Protein AF-0000000065927738 (afdb_homodimer)

Organism: Yarrowia lipolytica (strain CLIB 122 / E 150) (NCBI:txid284591)

Nearest PDB structures (foldseek):
  2hqm-assembly1_B  TM=9.751E-01  e=6.875E-70  Saccharomyces cerevisiae
  1k4q-assembly1_A-2  TM=9.519E-01  e=1.900E-62  Homo sapiens
  5vdn-assembly1_B  TM=9.690E-01  e=6.278E-62  Yersinia pestis KIM10+
  6uzi-assembly2_D  TM=9.050E-01  e=8.093E-43  Elizabethkingia anophelis NUHP1
  6aon-assembly1_B  TM=8.593E-01  e=1.853E-41  Bordetella pertussis Tohama I

Solvent-accessible surface area (backbone atoms only — not comparable to full-atom values): 46740 Å² total; per-residue (Å²): 126,84,77,67,53,72,28,52,33,32,28,39,20,30,17,46,24,21,46,36,19,43,47,47,24,18,71,57,67,40,49,28,39,36,32,21,67,77,62,59,42,24,55,44,44,66,51,31,53,52,52,47,47,54,48,39,49,38,15,51,48,22,52,48,40,49,46,30,38,65,58,23,20,75,73,42,55,43,68,41,28,58,51,55,39,47,47,64,40,48,52,53,52,49,51,52,39,52,52,50,36,50,50,52,52,51,51,35,53,74,47,55,33,45,71,49,67,17,44,53,28,47,42,80,52,90,92,51,89,48,51,34,36,41,31,38,25,95,88,67,51,70,47,64,35,33,26,69,26,39,35,43,20,53,22,55,40,74,47,77,72,97,37,59,45,48,81,78,38,39,36,61,57,46,61,76,66,54,62,61,74,50,57,33,32,37,27,37,25,31,40,64,68,18,45,25,51,45,36,29,42,39,40,45,58,21,51,34,32,37,33,13,64,44,88,46,32,39,74,91,49,38,66,67,56,16,51,52,52,41,52,46,42,44,72,76,61,40,45,66,38,50,39,24,46,81,54,34,41,44,75,45,94,87,61,35,32,43,34,34,27,37,40,83,89,39,80,45,75,48,78,27,60,42,39,33,38,34,72,47,67,41,44,50,55,88,60,34,43,41,65,86,60,51,42,48,52,49,98,81,57,22,43,46,52,52,80,74,27,38,36,69,37,89,58,32,30,41,43,31,37,22,39,60,81,60,76,42,62,44,50,13,28,50,38,19,35,31,44,21,30,32,75,51,43,60,77,90,29,57,80,46,54,65,79,84,68,65,54,42,43,64,37,73,32,84,58,20,26,16,37,30,55,47,35,64,69,54,43,27,70,74,62,34,60,91,32,45,52,74,40,66,49,75,51,70,52,70,84,37,72,65,41,91,74,68,68,70,28,38,40,38,41,29,20,38,53,96,70,25,33,43,49,14,41,42,33,37,12,84,61,20,51,36,28,43,49,20,37,38,36,20,40,74,72,59,32,25,55,64,48,34,55,69,35,56,43,40,80,88,47,72,51,25,49,74,31,62,66,117,125,87,78,64,54,72,30,51,32,33,29,39,18,31,18,45,23,22,45,36,19,42,48,46,24,17,71,55,67,39,49,28,39,36,31,20,67,76,63,58,43,24,55,42,45,68,51,31,53,50,54,48,48,55,48,39,50,38,16,52,48,23,51,49,40,48,45,31,38,64,58,20,21,74,73,42,56,44,68,41,30,58,51,56,39,47,46,64,41,48,53,52,51,49,52,52,39,51,51,49,36,50,50,53,51,50,50,34,53,73,48,55,33,44,70,49,67,18,45,52,28,46,43,80,53,90,91,51,91,49,51,34,36,41,32,39,26,92,89,68,51,70,47,63,34,32,26,68,26,39,36,44,19,53,23,57,40,74,47,77,72,97,38,58,45,47,82,78,37,39,36,61,59,45,60,78,64,55,62,62,72,51,58,33,34,36,28,36,26,30,41,65,68,19,46,25,51,45,36,31,41,38,41,44,59,21,51,33,33,38,33,13,64,44,88,45,32,38,75,91,49,38,66,68,56,17,51,52,52,41,54,47,42,45,74,75,60,42,46,66,38,51,40,23,48,79,55,35,38,43,76,44,94,88,60,38,34,41,36,34,26,36,40,82,90,37,79,44,75,49,76,25,59,40,39,33,37,33,71,48,66,39,44,49,54,86,60,34,42,42,67,86,61,52,43,48,54,48,99,81,57,22,44,45,51,54,80,74,28,38,38,69,36,88,56,31,30,43,43,32,36,22,39,60,79,59,78,43,62,46,50,12,26,50,37,20,34,30,45,21,30,32,75,49,42,60,77,89,27,56,78,48,54,65,79,85,68,64,54,42,42,62,36,73,34,84,58,18,27,17,37,30,55,47,34,64,70,56,43,28,70,74,62,34,61,92,32,45,50,75,40,65,50,75,53,70,51,69,83,37,72,65,42,91,73,68,67,72,26,39,40,37,40,28,20,38,53,95,71,24,32,43,51,14,40,40,34,36,12,83,60,20,50,37,28,41,48,22,37,36,35,19,40,76,74,59,33,26,54,65,49,34,54,68,34,54,43,42,79,87,49,72,52,28,49,74,33,63,66,116

Sequence (940 aa):
MASIPHYDYLVIGGGSGGVASARRAASYGAKTLLIEGKALGGTCVNVGCVPKKVMWNASDLAGRIRQAKEYGFPDVDPKYADNFDWSGFKAKRDAYVKRLNGIYERNLQKEGVEYVFGWATLYKQEGQEFPLVHVKSDDGNTKLYSAKKIMIATGGKPRLPDVPGAEYGIDSDGFFALETQPKRVAVVGGGYIGVELAGVFHGLNSETTLFCRGQTVLRAFDIMIQDTITDYYVKEGINVLKGSGVKKIVKKDNGELLVTYEQDGAEKDITLDSLIWTIGREPLKDTLNLGEFGIKTNKRGYIEVDEYQRSSVDNIYSLGDVCGKVELTPMAIAAGRKLSNRLFGPTEFKNQKQDYTDVPSAVFSHPEVGSIGITEAAAKEQYGEENVKVYTSKFVAMYYAMLEEKAPTAYKLVCAGKDEKVVGLHIVGADSAEILQGFGVAIRMGATKADFDNVVAIHPTSAEELVTMRMASIPHYDYLVIGGGSGGVASARRAASYGAKTLLIEGKALGGTCVNVGCVPKKVMWNASDLAGRIRQAKEYGFPDVDPKYADNFDWSGFKAKRDAYVKRLNGIYERNLQKEGVEYVFGWATLYKQEGQEFPLVHVKSDDGNTKLYSAKKIMIATGGKPRLPDVPGAEYGIDSDGFFALETQPKRVAVVGGGYIGVELAGVFHGLNSETTLFCRGQTVLRAFDIMIQDTITDYYVKEGINVLKGSGVKKIVKKDNGELLVTYEQDGAEKDITLDSLIWTIGREPLKDTLNLGEFGIKTNKRGYIEVDEYQRSSVDNIYSLGDVCGKVELTPMAIAAGRKLSNRLFGPTEFKNQKQDYTDVPSAVFSHPEVGSIGITEAAAKEQYGEENVKVYTSKFVAMYYAMLEEKAPTAYKLVCAGKDEKVVGLHIVGADSAEILQGFGVAIRMGATKADFDNVVAIHPTSAEELVTMR

Radius of gyration: 31.04 Å; Cα contacts (8 Å, |Δi|>4): 2275; chains: 2; bounding box: 64×92×84 Å

Secondary structure (DSSP, 8-state):
-----EEEEEEE--SHHHHHHHHHHHHTT--EEEEESS-TTHHHHHHSHHHHHHHHHHHHHHHHHHHTGGGT-TT--GGGGG---HHHHHHHHHHHHHHHHHHHHHHHHHTTEEEEESEEEEE--TT-SS-EEEEE-TTS-EEEEEEEEEEE---EEE----STTGGGSEEHHHHTT-SS--SEEEEE--SHHHHHHHHHHHHTT-EEEEEESSSSS-TTS-HHHHHHHHHHHHHHT-EEEETEEEEEEEE-TTS-EEEEEEETTEEEEEEESEEEE-S-EEE--TTS-HHHHT--B-TTSPBP--TTSB-SSTTEEE-GGGTTS---HHHHHHHHHHHHHHHHS-GGGTT-----SS--EEE--SS-EEEEE--HHHHHHHH-GGGEEEEEEEE--GGGGG-SS---EEEEEEEETTTTEEEEEEEESTTHHHHHHHHHHHHHTT-BHHHHHTSPPPSS-SGGGGGT--/-----EEEEEEE--SHHHHHHHHHHHHTT--EEEEESS-TTHHHHHHSHHHHHHHHHHHHHHHHHHHTGGGT-TT--GGGGG---HHHHHHHHHHHHHHHHHHHHHHHHHTTEEEEESEEEEE--TT-SS-EEEEE-TTS-EEEEEEEEEEE---EEE----STTGGGSEEHHHHTT-SS--SEEEEE--SHHHHHHHHHHHHTT-EEEEEESSSSS-TTS-HHHHHHHHHHHHHHT-EEEETEEEEEEEE-TTS-EEEEEEETTEEEEEEESEEEE-S-EEE--TTS-HHHHT--B-TTSPBP--TTSB-SSTTEEE-GGGTTS---HHHHHHHHHHHHHHHHS-GGGTT-----SS--EEE--SS-EEEEE--HHHHHHHH-GGGEEEEEEEE--GGGGG-SS---EEEEEEEETTTTEEEEEEEESTTHHHHHHHHHHHHHTT-BHHHHHTSPPPSS-SGGGGGT--

Foldseek 3Di:
DPDAAEWAEEEEAQALLRLLLQLLLLLLPTRYEYEHADFHHPCCLQQRVQLLVLLLVLLVVLVVLLFVCLVPNVVRHNCVLQDDPQQVVLVVSNVVSVVVSVVSVVSCVVSNYHYDHFDWAWDDDPPDPFIKIWGAHPVGDIGIHTHLFYEYERAWDDDFDDAAPSVLAAASSCVSVDNDQWQFEEEEALAQSRQSVQQSNVSSRHQYEYEYLAQFGHVQDAPVVRCQSRVVCVVSRHHYQHNKDWHYWDQDPVRKIWTWMDGPRDIDIDITNHYYYDHDIAADCVRHNCVNRPWDDDPRQATDADQLQHTPDPSYGYDENSNPDDHDSVQSSQQSSLSSCCVSNDPVSVPGGDDPAFDWDWRVHVFIKIKTADYLVVQCVVANPVFKDKFKDKDFAPVCVSPPDTRIWIKMFIFGHPQGFGRMIIITDHCNSVLVVVVSVCSVVRHHLVNLCPDQADPPDPSSCSSVTD/DPDAAEWAEEEEAQALLRLLLQLLLLLLPTRYEYEHADFHHPCCLQQRVQLLVLLLVLLVVLVVLLFVCLVPDVVRHNCVLQDDPQQVVLVVSNVVSVVVSVVSVVSCVVSNYHYDHFDWAWDDDPPDPFIKIWGAHPVGDIGIHTHLFYEYERAWDDDFDDAAPSVLAAASSCVSVDNDQWQFEEEEALAQSSQSVQQSNVSSRHQYEYEYLAQFGHVQDAVVVRCQSRVVCVVSRHHYQHNKDWHYWDQDPVRWIWTWMDGPRDIDIDITNHYYYDHDIAADCVRHNCVNRPWDDDPRQATDDDQLQHTPDPSYGYDENSNPQDHDSVQSSQQSSLSSCCVSNDPVSVPGGDDPAFDWDWRVHVFIKIKTADYLVVQCVVANPVFKDKFKDKDFQPVCVSPPDTRIWIKMFIFGHPQRFGRMIIITDHCNSVLVVVVSVCSVVRHHLVNLCPDQADPPDPSSCSSVTD

pLDDT: mean 96.83, std 4.12, range [36.0, 98.94]

InterPro domains:
  IPR001100 Pyridine nucleotide-disulphide oxidoreductase, class I [PIRSF000350] (6-464)
  IPR004099 Pyridine nucleotide-disulphide oxidoreductase, dimerisation domain [PF02852] (359-469)
  IPR006322 Glutathione reductase, eukaryote/bacterial [TIGR01421] (6-470)
  IPR012999 Pyridine nucleotide-disulphide oxidoreductase, class I, active site [PS00076] (41-51)
  IPR016156 FAD/NAD-linked reductase, dimerisation domain superfamily [G3DSA:3.30.390.30] (358-470)
  IPR016156 FAD/NAD-linked reductase, dimerisation domain superfamily [SSF55424] (356-470)
  IPR023753 FAD/NAD(P)-binding domain [PF07992] (7-336)
  IPR036188 FAD/NAD(P)-binding domain superfamily [G3DSA:3.50.50.60] (7-344)
  IPR036188 FAD/NAD(P)-binding domain superfamily [G3DSA:3.50.50.60] (167-288)
  IPR036188 FAD/NAD(P)-binding domain superfamily [SSF51905] (1-344)
  IPR046952 Glutathione reductase/thioredoxin reductase-like [PTHR42737] (6-470)

Structure (mmCIF, N/CA/C/O backbone):
data_AF-0000000065927738-model_v1
#
loop_
_entity.id
_entity.type
_entity.pdbx_description
1 polymer 'Glutathione reductase'
#
loop_
_atom_site.group_PDB
_atom_site.id
_atom_site.type_symbol
_atom_site.label_atom_id
_atom_site.label_alt_id
_atom_site.label_comp_id
_atom_site.label_asym_id
_atom_site.label_entity_id
_atom_site.label_seq_id
_atom_site.pdbx_PDB_ins_code
_atom_site.Cartn_x
_atom_site.Cartn_y
_atom_site.Cartn_z
_atom_site.occupancy
_atom_site.B_iso_or_equiv
_atom_site.auth_seq_id
_atom_site.auth_comp_id
_atom_site.auth_asym_id
_atom_site.auth_atom_id
_atom_site.pdbx_PDB_model_num
ATOM 1 N N . MET A 1 1 ? 5.488 -40.5 -45.281 1 36 1 MET A N 1
ATOM 2 C CA . MET A 1 1 ? 5.551 -40.312 -43.812 1 36 1 MET A CA 1
ATOM 3 C C . MET A 1 1 ? 5.395 -38.844 -43.438 1 36 1 MET A C 1
ATOM 5 O O . MET A 1 1 ? 6.027 -37.969 -44.062 1 36 1 MET A O 1
ATOM 9 N N . ALA A 1 2 ? 4.359 -38.406 -43 1 57.72 2 ALA A N 1
ATOM 10 C CA . ALA A 1 2 ? 4.082 -37 -42.75 1 57.72 2 ALA A CA 1
ATOM 11 C C . ALA A 1 2 ? 5.277 -36.312 -42.094 1 57.72 2 ALA A C 1
ATOM 13 O O . ALA A 1 2 ? 5.848 -36.812 -41.125 1 57.72 2 ALA A O 1
ATOM 14 N N . SER A 1 3 ? 5.895 -35.438 -42.688 1 84 3 SER A N 1
ATOM 15 C CA . SER A 1 3 ? 7.055 -34.656 -42.281 1 84 3 SER A CA 1
ATOM 16 C C . SER A 1 3 ? 6.879 -34.125 -40.844 1 84 3 SER A C 1
ATOM 18 O O . SER A 1 3 ? 5.805 -33.656 -40.469 1 84 3 SER A O 1
ATOM 20 N N . ILE A 1 4 ? 7.816 -34.406 -39.969 1 91.44 4 ILE A N 1
ATOM 21 C CA . ILE A 1 4 ? 7.812 -33.969 -38.562 1 91.44 4 ILE A CA 1
ATOM 22 C C . ILE A 1 4 ? 7.977 -32.438 -38.5 1 91.44 4 ILE A C 1
ATOM 24 O O . ILE A 1 4 ? 8.992 -31.906 -38.938 1 91.44 4 ILE A O 1
ATOM 28 N N . PRO A 1 5 ? 6.852 -31.766 -38.062 1 96.12 5 PRO A N 1
ATOM 29 C CA . PRO A 1 5 ? 7.012 -30.312 -37.938 1 96.12 5 PRO A CA 1
ATOM 30 C C . PRO A 1 5 ? 8.227 -29.922 -37.094 1 96.12 5 PRO A C 1
ATOM 32 O O . PRO A 1 5 ? 8.492 -30.547 -36.062 1 96.12 5 PRO A O 1
ATOM 35 N N . HIS A 1 6 ? 9.016 -28.969 -37.594 1 97.19 6 HIS A N 1
ATOM 36 C CA . HIS A 1 6 ? 10.266 -28.547 -36.969 1 97.19 6 HIS A CA 1
ATOM 37 C C . HIS A 1 6 ? 10.188 -27.094 -36.5 1 97.19 6 HIS A C 1
ATOM 39 O O . HIS A 1 6 ? 9.656 -26.234 -37.219 1 97.19 6 HIS A O 1
ATOM 45 N N . TYR A 1 7 ? 10.719 -26.812 -35.312 1 98.25 7 TYR A N 1
ATOM 46 C CA . TYR A 1 7 ? 10.648 -25.484 -34.719 1 98.25 7 TYR A CA 1
ATOM 47 C C . TYR A 1 7 ? 12.023 -25 -34.281 1 98.25 7 TYR A C 1
ATOM 49 O O . TYR A 1 7 ? 12.922 -25.812 -34.062 1 98.25 7 TYR A O 1
ATOM 57 N N . ASP A 1 8 ? 12.188 -23.688 -34.219 1 98.44 8 ASP A N 1
ATOM 58 C CA . ASP A 1 8 ? 13.391 -23.109 -33.625 1 98.44 8 ASP A CA 1
ATOM 59 C C . ASP A 1 8 ? 13.398 -23.297 -32.125 1 98.44 8 ASP A C 1
ATOM 61 O O . ASP A 1 8 ? 14.453 -23.516 -31.531 1 98.44 8 ASP A O 1
ATOM 65 N N . TYR A 1 9 ? 12.25 -23.172 -31.531 1 98.62 9 TYR A N 1
ATOM 66 C CA . TYR A 1 9 ? 12.094 -23.172 -30.078 1 98.62 9 TYR A CA 1
ATOM 67 C C . TYR A 1 9 ? 10.812 -23.891 -29.672 1 98.62 9 TYR A C 1
ATOM 69 O O . TYR A 1 9 ? 9.727 -23.578 -30.172 1 98.62 9 TYR A O 1
ATOM 77 N N . LEU A 1 10 ? 10.93 -24.922 -28.891 1 98.75 10 LEU A N 1
ATOM 78 C CA . LEU A 1 10 ? 9.797 -25.672 -28.359 1 98.75 10 LEU A CA 1
ATOM 79 C C . LEU A 1 10 ? 9.742 -25.578 -26.828 1 98.75 10 LEU A C 1
ATOM 81 O O . LEU A 1 10 ? 10.703 -25.938 -26.156 1 98.75 10 LEU A O 1
ATOM 85 N N . VAL A 1 11 ? 8.641 -25.016 -26.312 1 98.81 11 VAL A N 1
ATOM 86 C CA . VAL A 1 11 ? 8.438 -24.797 -24.891 1 98.81 11 VAL A CA 1
ATOM 87 C C . VAL A 1 11 ? 7.434 -25.797 -24.344 1 98.81 11 VAL A C 1
ATOM 89 O O . VAL A 1 11 ? 6.324 -25.938 -24.859 1 98.81 11 VAL A O 1
ATOM 92 N N . ILE A 1 12 ? 7.844 -26.547 -23.359 1 98.62 12 ILE A N 1
ATOM 93 C CA . ILE A 1 12 ? 6.957 -27.5 -22.703 1 98.62 12 ILE A CA 1
ATOM 94 C C . ILE A 1 12 ? 6.461 -26.922 -21.375 1 98.62 12 ILE A C 1
ATOM 96 O O . ILE A 1 12 ? 7.227 -26.812 -20.422 1 98.62 12 ILE A O 1
ATOM 100 N N . GLY A 1 13 ? 5.176 -26.688 -21.281 1 98.31 13 GLY A N 1
ATOM 101 C CA . GLY A 1 13 ? 4.562 -26.016 -20.156 1 98.31 13 GLY A CA 1
ATOM 102 C C . GLY A 1 13 ? 4.094 -24.609 -20.469 1 98.31 13 GLY A C 1
ATOM 103 O O . GLY A 1 13 ? 4.91 -23.719 -20.719 1 98.31 13 GLY A O 1
ATOM 104 N N . GLY A 1 14 ? 2.85 -24.422 -20.438 1 98.06 14 GLY A N 1
ATOM 105 C CA . GLY A 1 14 ? 2.26 -23.125 -20.734 1 98.06 14 GLY A CA 1
ATOM 106 C C . GLY A 1 14 ? 1.935 -22.328 -19.484 1 98.06 14 GLY A C 1
ATOM 107 O O . GLY A 1 14 ? 0.908 -21.641 -19.438 1 98.06 14 GLY A O 1
ATOM 108 N N . GLY A 1 15 ? 2.742 -22.516 -18.422 1 97.31 15 GLY A N 1
ATOM 109 C CA . GLY A 1 15 ? 2.67 -21.656 -17.266 1 97.31 15 GLY A CA 1
ATOM 110 C C . GLY A 1 15 ? 3.324 -20.312 -17.469 1 97.31 15 GLY A C 1
ATOM 111 O O . GLY A 1 15 ? 3.664 -19.953 -18.594 1 97.31 15 GLY A O 1
ATOM 112 N N . SER A 1 16 ? 3.551 -19.562 -16.406 1 95.62 16 SER A N 1
ATOM 113 C CA . SER A 1 16 ? 4.023 -18.188 -16.469 1 95.62 16 SER A CA 1
ATOM 114 C C . SER A 1 16 ? 5.375 -18.094 -17.172 1 95.62 16 SER A C 1
ATOM 116 O O . SER A 1 16 ? 5.555 -17.281 -18.078 1 95.62 16 SER A O 1
ATOM 118 N N . GLY A 1 17 ? 6.312 -18.875 -16.75 1 97.5 17 GLY A N 1
ATOM 119 C CA . GLY A 1 17 ? 7.633 -18.859 -17.359 1 97.5 17 GLY A CA 1
ATOM 120 C C . GLY A 1 17 ? 7.637 -19.312 -18.812 1 97.5 17 GLY A C 1
ATOM 121 O O . GLY A 1 17 ? 8.312 -18.703 -19.656 1 97.5 17 GLY A O 1
ATOM 122 N N . GLY A 1 18 ? 6.902 -20.375 -19.078 1 98.44 18 GLY A N 1
ATOM 123 C CA . GLY A 1 18 ? 6.828 -20.891 -20.438 1 98.44 18 GLY A CA 1
ATOM 124 C C . GLY A 1 18 ? 6.215 -19.922 -21.422 1 98.44 18 GLY A C 1
ATOM 125 O O . GLY A 1 18 ? 6.781 -19.656 -22.484 1 98.44 18 GLY A O 1
ATOM 126 N N . VAL A 1 19 ? 5.121 -19.359 -21.031 1 98.31 19 VAL A N 1
ATOM 127 C CA . VAL A 1 19 ? 4.434 -18.422 -21.906 1 98.31 19 VAL A CA 1
ATOM 128 C C . VAL A 1 19 ? 5.316 -17.203 -22.141 1 98.31 19 VAL A C 1
ATOM 130 O O . VAL A 1 19 ? 5.453 -16.734 -23.281 1 98.31 19 VAL A O 1
ATOM 133 N N . ALA A 1 20 ? 5.898 -16.719 -21.078 1 97.44 20 ALA A N 1
ATOM 134 C CA . ALA A 1 20 ? 6.762 -15.539 -21.203 1 97.44 20 ALA A CA 1
ATOM 135 C C . ALA A 1 20 ? 7.934 -15.812 -22.141 1 97.44 20 ALA A C 1
ATOM 137 O O . ALA A 1 20 ? 8.281 -14.977 -22.969 1 97.44 20 ALA A O 1
ATOM 138 N N . SER A 1 21 ? 8.531 -16.938 -22 1 98.5 21 SER A N 1
ATOM 139 C CA . SER A 1 21 ? 9.68 -17.312 -22.828 1 98.5 21 SER A CA 1
ATOM 140 C C . SER A 1 21 ? 9.273 -17.5 -24.281 1 98.5 21 SER A C 1
ATOM 142 O O . SER A 1 21 ? 9.961 -17.031 -25.188 1 98.5 21 SER A O 1
ATOM 144 N N . ALA A 1 22 ? 8.203 -18.172 -24.484 1 98.75 22 ALA A N 1
ATOM 145 C CA . ALA A 1 22 ? 7.715 -18.438 -25.828 1 98.75 22 ALA A CA 1
ATOM 146 C C . ALA A 1 22 ? 7.402 -17.141 -26.562 1 98.75 22 ALA A C 1
ATOM 148 O O . ALA A 1 22 ? 7.824 -16.953 -27.703 1 98.75 22 ALA A O 1
ATOM 149 N N . ARG A 1 23 ? 6.664 -16.297 -25.906 1 98.31 23 ARG A N 1
ATOM 150 C CA . ARG A 1 23 ? 6.266 -15.039 -26.531 1 98.31 23 ARG A CA 1
ATOM 151 C C . ARG A 1 23 ? 7.484 -14.188 -26.859 1 98.31 23 ARG A C 1
ATOM 153 O O . ARG A 1 23 ? 7.555 -13.578 -27.922 1 98.31 23 ARG A O 1
ATOM 160 N N . ARG A 1 24 ? 8.391 -14.133 -25.906 1 98 24 ARG A N 1
ATOM 161 C CA . ARG A 1 24 ? 9.594 -13.336 -26.125 1 98 24 ARG A CA 1
ATOM 162 C C . ARG A 1 24 ? 10.422 -13.891 -27.281 1 98 24 ARG A C 1
ATOM 164 O O . ARG A 1 24 ? 10.922 -13.125 -28.109 1 98 24 ARG A O 1
ATOM 171 N N . ALA A 1 25 ? 10.586 -15.141 -27.391 1 98.56 25 ALA A N 1
ATOM 172 C CA . ALA A 1 25 ? 11.312 -15.766 -28.484 1 98.56 25 ALA A CA 1
ATOM 173 C C . ALA A 1 25 ? 10.656 -15.453 -29.828 1 98.56 25 ALA A C 1
ATOM 175 O O . ALA A 1 25 ? 11.344 -15.094 -30.797 1 98.56 25 ALA A O 1
ATOM 176 N N . ALA A 1 26 ? 9.367 -15.594 -29.828 1 98.62 26 ALA A N 1
ATOM 177 C CA . ALA A 1 26 ? 8.625 -15.32 -31.047 1 98.62 26 ALA A CA 1
ATOM 178 C C . ALA A 1 26 ? 8.789 -13.867 -31.484 1 98.62 26 ALA A C 1
ATOM 180 O O . ALA A 1 26 ? 8.828 -13.562 -32.688 1 98.62 26 ALA A O 1
ATOM 181 N N . SER A 1 27 ? 8.836 -13.031 -30.531 1 97.69 27 SER A N 1
ATOM 182 C CA . SER A 1 27 ? 8.984 -11.609 -30.828 1 97.69 27 SER A CA 1
ATOM 183 C C . SER A 1 27 ? 10.305 -11.336 -31.562 1 97.69 27 SER A C 1
ATOM 185 O O . SER A 1 27 ? 10.438 -10.32 -32.25 1 97.69 27 SER A O 1
ATOM 187 N N . TYR A 1 28 ? 11.281 -12.234 -31.422 1 97.81 28 TYR A N 1
ATOM 188 C CA . TYR A 1 28 ? 12.562 -12.117 -32.094 1 97.81 28 TYR A CA 1
ATOM 189 C C . TYR A 1 28 ? 12.539 -12.875 -33.438 1 97.81 28 TYR A C 1
ATOM 191 O O . TYR A 1 28 ? 13.57 -12.992 -34.094 1 97.81 28 TYR A O 1
ATOM 199 N N . GLY A 1 29 ? 11.398 -13.477 -33.75 1 98 29 GLY A N 1
ATOM 200 C CA . GLY A 1 29 ? 11.242 -14.117 -35.031 1 98 29 GLY A CA 1
ATOM 201 C C . GLY A 1 29 ? 11.422 -15.625 -35 1 98 29 GLY A C 1
ATOM 202 O O . GLY A 1 29 ? 11.336 -16.297 -36.031 1 98 29 GLY A O 1
ATOM 203 N N . ALA A 1 30 ? 11.586 -16.203 -33.844 1 98.56 30 ALA A N 1
ATOM 204 C CA . ALA A 1 30 ? 11.75 -17.656 -33.719 1 98.56 30 ALA A CA 1
ATOM 205 C C . ALA A 1 30 ? 10.43 -18.375 -34 1 98.56 30 ALA A C 1
ATOM 207 O O . ALA A 1 30 ? 9.391 -18 -33.469 1 98.56 30 ALA A O 1
ATOM 208 N N . LYS A 1 31 ? 10.508 -19.344 -34.875 1 98.69 31 LYS A N 1
ATOM 209 C CA . LYS A 1 31 ? 9.367 -20.25 -34.969 1 98.69 31 LYS A CA 1
ATOM 210 C C . LYS A 1 31 ? 9.188 -21.062 -33.688 1 98.69 31 LYS A C 1
ATOM 212 O O . LYS A 1 31 ? 9.977 -21.953 -33.406 1 98.69 31 LYS A O 1
ATOM 217 N N . THR A 1 32 ? 8.078 -20.75 -32.938 1 98.75 32 THR A N 1
ATOM 218 C CA . THR A 1 32 ? 7.969 -21.234 -31.578 1 98.75 32 THR A CA 1
ATOM 219 C C . THR A 1 32 ? 6.703 -22.062 -31.391 1 98.75 32 THR A C 1
ATOM 221 O O . THR A 1 32 ? 5.633 -21.688 -31.875 1 98.75 32 THR A O 1
ATOM 224 N N . LEU A 1 33 ? 6.836 -23.25 -30.734 1 98.69 33 LEU A N 1
ATOM 225 C CA . LEU A 1 33 ? 5.707 -24.094 -30.344 1 98.69 33 LEU A CA 1
ATOM 226 C C . LEU A 1 33 ? 5.629 -24.219 -28.812 1 98.69 33 LEU A C 1
ATOM 228 O O . LEU A 1 33 ? 6.637 -24.484 -28.156 1 98.69 33 LEU A O 1
ATOM 232 N N . LEU A 1 34 ? 4.453 -23.953 -28.266 1 98.81 34 LEU A N 1
ATOM 233 C CA . LEU A 1 34 ? 4.191 -24.125 -26.844 1 98.81 34 LEU A CA 1
ATOM 234 C C . LEU A 1 34 ? 3.264 -25.312 -26.594 1 98.81 34 LEU A C 1
ATOM 236 O O . LEU A 1 34 ? 2.217 -25.422 -27.25 1 98.81 34 LEU A O 1
ATOM 240 N N . ILE A 1 35 ? 3.676 -26.25 -25.781 1 98.31 35 ILE A N 1
ATOM 241 C CA . ILE A 1 35 ? 2.879 -27.406 -25.406 1 98.31 35 ILE A CA 1
ATOM 242 C C . ILE A 1 35 ? 2.352 -27.234 -23.984 1 98.31 35 ILE A C 1
ATOM 244 O O . ILE A 1 35 ? 3.113 -26.938 -23.062 1 98.31 35 ILE A O 1
ATOM 248 N N . GLU A 1 36 ? 1.071 -27.359 -23.75 1 98.12 36 GLU A N 1
ATOM 249 C CA . GLU A 1 36 ? 0.468 -27.25 -22.422 1 98.12 36 GLU A CA 1
ATOM 250 C C . GLU A 1 36 ? -0.465 -28.422 -22.141 1 98.12 36 GLU A C 1
ATOM 252 O O . GLU A 1 36 ? -1.314 -28.766 -22.969 1 98.12 36 GLU A O 1
ATOM 257 N N . GLY A 1 37 ? -0.247 -29.078 -21.047 1 95.38 37 GLY A N 1
ATOM 258 C CA . GLY A 1 37 ? -1.007 -30.266 -20.703 1 95.38 37 GLY A CA 1
ATOM 259 C C . GLY A 1 37 ? -2.408 -29.953 -20.203 1 95.38 37 GLY A C 1
ATOM 260 O O . GLY A 1 37 ? -3.32 -30.766 -20.359 1 95.38 37 GLY A O 1
ATOM 261 N N . LYS A 1 38 ? -2.584 -28.828 -19.578 1 93.56 38 LYS A N 1
ATOM 262 C CA . LYS A 1 38 ? -3.863 -28.469 -18.969 1 93.56 38 LYS A CA 1
ATOM 263 C C . LYS A 1 38 ? -4.383 -27.141 -19.5 1 93.56 38 LYS A C 1
ATOM 265 O O . LYS A 1 38 ? -4.801 -27.047 -20.656 1 93.56 38 LYS A O 1
ATOM 270 N N . ALA A 1 39 ? -4.262 -26.109 -18.703 1 95.25 39 ALA A N 1
ATOM 271 C CA . ALA A 1 39 ? -4.762 -24.781 -19.078 1 95.25 39 ALA A CA 1
ATOM 272 C C . ALA A 1 39 ? -3.627 -23.766 -19.125 1 95.25 39 ALA A C 1
ATOM 274 O O . ALA A 1 39 ? -2.703 -23.812 -18.312 1 95.25 39 ALA A O 1
ATOM 275 N N . LEU A 1 40 ? -3.754 -22.844 -20.078 1 96.81 40 LEU A N 1
ATOM 276 C CA . LEU A 1 40 ? -2.738 -21.812 -20.219 1 96.81 40 LEU A CA 1
ATOM 277 C C . LEU A 1 40 ? -2.721 -20.906 -18.984 1 96.81 40 LEU A C 1
ATOM 279 O O . LEU A 1 40 ? -3.762 -20.656 -18.375 1 96.81 40 LEU A O 1
ATOM 283 N N . GLY A 1 41 ? -1.529 -20.422 -18.672 1 95.62 41 GLY A N 1
ATOM 284 C CA . GLY A 1 41 ? -1.367 -19.516 -17.547 1 95.62 41 GLY A CA 1
ATOM 285 C C . GLY A 1 41 ? -0.733 -20.156 -16.344 1 95.62 41 GLY A C 1
ATOM 286 O O . GLY A 1 41 ? -0.215 -19.469 -15.461 1 95.62 41 GLY A O 1
ATOM 287 N N . GLY A 1 42 ? -0.821 -21.516 -16.312 1 95.25 42 GLY A N 1
ATOM 288 C CA . GLY A 1 42 ? -0.147 -22.25 -15.25 1 95.25 42 GLY A CA 1
ATOM 289 C C . GLY A 1 42 ? -0.879 -22.188 -13.93 1 95.25 42 GLY A C 1
ATOM 290 O O . GLY A 1 42 ? -2.059 -21.828 -13.875 1 95.25 42 GLY A O 1
ATOM 291 N N . THR A 1 43 ? -0.208 -22.578 -12.852 1 93.75 43 THR A N 1
ATOM 292 C CA . THR A 1 43 ? -0.786 -22.672 -11.508 1 93.75 43 THR A CA 1
ATOM 293 C C . THR A 1 43 ? -1.292 -21.312 -11.047 1 93.75 43 THR A C 1
ATOM 295 O O . THR A 1 43 ? -2.416 -21.203 -10.555 1 93.75 43 THR A O 1
ATOM 298 N N . CYS A 1 44 ? -0.557 -20.328 -11.242 1 94.5 44 CYS A N 1
ATOM 299 C CA . CYS A 1 44 ? -0.862 -19 -10.711 1 94.5 44 CYS A CA 1
ATOM 300 C C . CYS A 1 44 ? -2.217 -18.516 -11.203 1 94.5 44 CYS A C 1
ATOM 302 O O . CYS A 1 44 ? -3.016 -17.984 -10.43 1 94.5 44 CYS A O 1
ATOM 304 N N . VAL A 1 45 ? -2.484 -18.672 -12.461 1 96.12 45 VAL A N 1
ATOM 305 C CA . VAL A 1 45 ? -3.697 -18.156 -13.086 1 96.12 45 VAL A CA 1
ATOM 306 C C . VAL A 1 45 ? -4.871 -19.078 -12.766 1 96.12 45 VAL A C 1
ATOM 308 O O . VAL A 1 45 ? -5.984 -18.609 -12.508 1 96.12 45 VAL A O 1
ATOM 311 N N . ASN A 1 46 ? -4.645 -20.344 -12.75 1 97.62 46 ASN A N 1
ATOM 312 C CA . ASN A 1 46 ? -5.727 -21.312 -12.766 1 97.62 46 ASN A CA 1
ATOM 313 C C . ASN A 1 46 ? -6.078 -21.781 -11.352 1 97.62 46 ASN A C 1
ATOM 315 O O . ASN A 1 46 ? -7.258 -21.922 -11.016 1 97.62 46 ASN A O 1
ATOM 319 N N . VAL A 1 47 ? -5.062 -22.078 -10.539 1 96.62 47 VAL A N 1
ATOM 320 C CA . VAL A 1 47 ? -5.293 -22.672 -9.227 1 96.62 47 VAL A CA 1
ATOM 321 C C . VAL A 1 47 ? -4.254 -22.172 -8.234 1 96.62 47 VAL A C 1
ATOM 323 O O . VAL A 1 47 ? -3.738 -22.938 -7.418 1 96.62 47 VAL A O 1
ATOM 326 N N . GLY A 1 48 ? -3.934 -20.891 -8.359 1 95.81 48 GLY A N 1
ATOM 327 C CA . GLY A 1 48 ? -2.906 -20.328 -7.504 1 95.81 48 GLY A CA 1
ATOM 328 C C . GLY A 1 48 ? -3.199 -18.891 -7.102 1 95.81 48 GLY A C 1
ATOM 329 O O . GLY A 1 48 ? -4.281 -18.594 -6.59 1 95.81 48 GLY A O 1
ATOM 330 N N . CYS A 1 49 ? -2.279 -18.031 -7.441 1 95.81 49 CYS A N 1
ATOM 331 C CA . CYS A 1 49 ? -2.223 -16.672 -6.902 1 95.81 49 CYS A CA 1
ATOM 332 C C . CYS A 1 49 ? -3.463 -15.875 -7.289 1 95.81 49 CYS A C 1
ATOM 334 O O . CYS A 1 49 ? -4.031 -15.156 -6.465 1 95.81 49 CYS A O 1
ATOM 336 N N . VAL A 1 50 ? -3.959 -15.984 -8.484 1 97.19 50 VAL A N 1
ATOM 337 C CA . VAL A 1 50 ? -5.016 -15.125 -9.008 1 97.19 50 VAL A CA 1
ATOM 338 C C . VAL A 1 50 ? -6.352 -15.5 -8.375 1 97.19 50 VAL A C 1
ATOM 340 O O . VAL A 1 50 ? -6.977 -14.688 -7.691 1 97.19 50 VAL A O 1
ATOM 343 N N . PRO A 1 51 ? -6.812 -16.734 -8.539 1 98.12 51 PRO A N 1
ATOM 344 C CA . PRO A 1 51 ? -8.086 -17.078 -7.898 1 98.12 51 PRO A CA 1
ATOM 345 C C . PRO A 1 51 ? -8.008 -17.031 -6.375 1 98.12 51 PRO A C 1
ATOM 347 O O . PRO A 1 51 ? -9.008 -16.75 -5.711 1 98.12 51 PRO A O 1
ATOM 350 N N . LYS A 1 52 ? -6.867 -17.344 -5.832 1 97.94 52 LYS A N 1
ATOM 351 C CA . LYS A 1 52 ? -6.695 -17.281 -4.387 1 97.94 52 LYS A CA 1
ATOM 352 C C . LYS A 1 52 ? -6.863 -15.852 -3.881 1 97.94 52 LYS A C 1
ATOM 354 O O . LYS A 1 52 ? -7.48 -15.625 -2.838 1 97.94 52 LYS A O 1
ATOM 359 N N . LYS A 1 53 ? -6.289 -14.875 -4.598 1 98.19 53 LYS A N 1
ATOM 360 C CA . LYS A 1 53 ? -6.387 -13.477 -4.188 1 98.19 53 LYS A CA 1
ATOM 361 C C . LYS A 1 53 ? -7.832 -12.984 -4.242 1 98.19 53 LYS A C 1
ATOM 363 O O . LYS A 1 53 ? -8.242 -12.156 -3.428 1 98.19 53 LYS A O 1
ATOM 368 N N . VAL A 1 54 ? -8.562 -13.461 -5.207 1 98 54 VAL A N 1
ATOM 369 C CA . VAL A 1 54 ? -9.977 -13.133 -5.301 1 98 54 VAL A CA 1
ATOM 370 C C . VAL A 1 54 ? -10.711 -13.625 -4.055 1 98 54 VAL A C 1
ATOM 372 O O . VAL A 1 54 ? -11.5 -12.891 -3.459 1 98 54 VAL A O 1
ATOM 375 N N . MET A 1 55 ? -10.391 -14.859 -3.643 1 98.62 55 MET A N 1
ATOM 376 C CA . MET A 1 55 ? -10.977 -15.406 -2.42 1 98.62 55 MET A CA 1
ATOM 377 C C . MET A 1 55 ? -10.484 -14.633 -1.197 1 98.62 55 MET A C 1
ATOM 379 O O . MET A 1 55 ? -11.242 -14.43 -0.245 1 98.62 55 MET A O 1
ATOM 383 N N . TRP A 1 56 ? -9.25 -14.305 -1.221 1 98.62 56 TRP A N 1
ATOM 384 C CA . TRP A 1 56 ? -8.656 -13.516 -0.144 1 98.62 56 TRP A CA 1
ATOM 385 C C . TRP A 1 56 ? -9.398 -12.188 0.027 1 98.62 56 TRP A C 1
ATOM 387 O O . TRP A 1 56 ? -9.711 -11.789 1.149 1 98.62 56 TRP A O 1
ATOM 397 N N . ASN A 1 57 ? -9.719 -11.492 -1.102 1 98.62 57 ASN A N 1
ATOM 398 C CA . ASN A 1 57 ? -10.445 -10.227 -1.071 1 98.62 57 ASN A CA 1
ATOM 399 C C . ASN A 1 57 ? -11.836 -10.398 -0.47 1 98.62 57 ASN A C 1
ATOM 401 O O . ASN A 1 57 ? -12.312 -9.531 0.263 1 98.62 57 ASN A O 1
ATOM 405 N N . ALA A 1 58 ? -12.453 -11.492 -0.815 1 98.81 58 ALA A N 1
ATOM 406 C CA . ALA A 1 58 ? -13.758 -11.781 -0.219 1 98.81 58 ALA A CA 1
ATOM 407 C C . ALA A 1 58 ? -13.641 -11.945 1.295 1 98.81 58 ALA A C 1
ATOM 409 O O . ALA A 1 58 ? -14.453 -11.391 2.047 1 98.81 58 ALA A O 1
ATOM 410 N N . SER A 1 59 ? -12.641 -12.68 1.673 1 98.81 59 SER A N 1
ATOM 411 C CA . SER A 1 59 ? -12.398 -12.891 3.096 1 98.81 59 SER A CA 1
ATOM 412 C C . SER A 1 59 ? -12.086 -11.57 3.801 1 98.81 59 SER A C 1
ATOM 414 O O . SER A 1 59 ? -12.57 -11.328 4.906 1 98.81 59 SER A O 1
ATOM 416 N N . ASP A 1 60 ? -11.328 -10.75 3.195 1 98.5 60 ASP A N 1
ATOM 417 C CA . ASP A 1 60 ? -11 -9.445 3.75 1 98.5 60 ASP A CA 1
ATOM 418 C C . ASP A 1 60 ? -12.25 -8.578 3.881 1 98.5 60 ASP A C 1
ATOM 420 O O . ASP A 1 60 ? -12.422 -7.863 4.875 1 98.5 60 ASP A O 1
ATOM 424 N N . LEU A 1 61 ? -13.102 -8.594 2.863 1 98.69 61 LEU A N 1
ATOM 425 C CA . LEU A 1 61 ? -14.336 -7.816 2.885 1 98.69 61 LEU A CA 1
ATOM 426 C C . LEU A 1 61 ? -15.258 -8.297 4 1 98.69 61 LEU A C 1
ATOM 428 O O . LEU A 1 61 ? -15.961 -7.492 4.617 1 98.69 61 LEU A O 1
ATOM 432 N N . ALA A 1 62 ? -15.234 -9.625 4.281 1 98.81 62 ALA A N 1
ATOM 433 C CA . ALA A 1 62 ? -15.984 -10.141 5.422 1 98.81 62 ALA A CA 1
ATOM 434 C C . ALA A 1 62 ? -15.555 -9.453 6.715 1 98.81 62 ALA A C 1
ATOM 436 O O . ALA A 1 62 ? -16.391 -9.102 7.547 1 98.81 62 ALA A O 1
ATOM 437 N N . GLY A 1 63 ? -14.266 -9.289 6.855 1 98.25 63 GLY A N 1
ATOM 438 C CA . GLY A 1 63 ? -13.758 -8.562 8.008 1 98.25 63 GLY A CA 1
ATOM 439 C C . GLY A 1 63 ? -14.266 -7.137 8.086 1 98.25 63 GLY A C 1
ATOM 440 O O . GLY A 1 63 ? -14.648 -6.668 9.164 1 98.25 63 GLY A O 1
ATOM 441 N N . ARG A 1 64 ? -14.375 -6.465 6.953 1 98.5 64 ARG A N 1
ATOM 442 C CA . ARG A 1 64 ? -14.859 -5.09 6.898 1 98.5 64 ARG A CA 1
ATOM 443 C C . ARG A 1 64 ? -16.328 -5.016 7.27 1 98.5 64 ARG A C 1
ATOM 445 O O . ARG A 1 64 ? -16.766 -4.066 7.93 1 98.5 64 ARG A O 1
ATOM 452 N N . ILE A 1 65 ? -17.078 -5.988 6.797 1 98.75 65 ILE A N 1
ATOM 453 C CA . ILE A 1 65 ? -18.5 -6.055 7.133 1 98.75 65 ILE A CA 1
ATOM 454 C C . ILE A 1 65 ? -18.672 -6.156 8.648 1 98.75 65 ILE A C 1
ATOM 456 O O . ILE A 1 65 ? -19.484 -5.449 9.234 1 98.75 65 ILE A O 1
ATOM 460 N N . ARG A 1 66 ? -17.812 -6.969 9.344 1 98.56 66 ARG A N 1
ATOM 461 C CA . ARG A 1 66 ? -17.875 -7.145 10.789 1 98.56 66 ARG A CA 1
ATOM 462 C C . ARG A 1 66 ? -17.547 -5.848 11.516 1 98.56 66 ARG A C 1
ATOM 464 O O . ARG A 1 66 ? -18.031 -5.609 12.625 1 98.56 66 ARG A O 1
ATOM 471 N N . GLN A 1 67 ? -16.828 -4.977 10.828 1 98.5 67 GLN A N 1
ATOM 472 C CA . GLN A 1 67 ? -16.297 -3.775 11.461 1 98.5 67 GLN A CA 1
ATOM 473 C C . GLN A 1 67 ? -17.172 -2.559 11.148 1 98.5 67 GLN A C 1
ATOM 475 O O . GLN A 1 67 ? -16.984 -1.494 11.742 1 98.5 67 GLN A O 1
ATOM 480 N N . ALA A 1 68 ? -18.156 -2.658 10.258 1 98.69 68 ALA A N 1
ATOM 481 C CA . ALA A 1 68 ? -18.906 -1.55 9.664 1 98.69 68 ALA A CA 1
ATOM 482 C C . ALA A 1 68 ? -19.688 -0.781 10.727 1 98.69 68 ALA A C 1
ATOM 484 O O . ALA A 1 68 ? -19.719 0.452 10.711 1 98.69 68 ALA A O 1
ATOM 485 N N . LYS A 1 69 ? -20.172 -1.502 11.672 1 98.31 69 LYS A N 1
ATOM 486 C CA . LYS A 1 69 ? -20.984 -0.856 12.703 1 98.31 69 LYS A CA 1
ATOM 487 C C . LYS A 1 69 ? -20.141 0.122 13.523 1 98.31 69 LYS A C 1
ATOM 489 O O . LYS A 1 69 ? -20.578 1.241 13.797 1 98.31 69 LYS A O 1
ATOM 494 N N . GLU A 1 70 ? -18.969 -0.276 13.875 1 98.06 70 GLU A N 1
ATOM 495 C CA . GLU A 1 70 ? -18.094 0.566 14.672 1 98.06 70 GLU A CA 1
ATOM 496 C C . GLU A 1 70 ? -17.562 1.751 13.867 1 98.06 70 GLU A C 1
ATOM 498 O O . GLU A 1 70 ? -17.094 2.738 14.43 1 98.06 70 GLU A O 1
ATOM 503 N N . TYR A 1 71 ? -17.719 1.709 12.547 1 98.31 71 TYR A N 1
ATOM 504 C CA . TYR A 1 71 ? -17.297 2.811 11.695 1 98.31 71 TYR A CA 1
ATOM 505 C C . TYR A 1 71 ? -18.469 3.695 11.312 1 98.31 71 TYR A C 1
ATOM 507 O O . TYR A 1 71 ? -18.391 4.48 10.367 1 98.31 71 TYR A O 1
ATOM 515 N N . GLY A 1 72 ? -19.547 3.506 11.938 1 98.56 72 GLY A N 1
ATOM 516 C CA . GLY A 1 72 ? -20.641 4.461 11.812 1 98.56 72 GLY A CA 1
ATOM 517 C C . GLY A 1 72 ? -21.719 3.996 10.859 1 98.56 72 GLY A C 1
ATOM 518 O O . GLY A 1 72 ? -22.531 4.801 10.391 1 98.56 72 GLY A O 1
ATOM 519 N N . PHE A 1 73 ? -21.812 2.641 10.555 1 98.81 73 PHE A N 1
ATOM 520 C CA . PHE A 1 73 ? -22.859 2.096 9.711 1 98.81 73 PHE A CA 1
ATOM 521 C C . PHE A 1 73 ? -23.75 1.136 10.5 1 98.81 73 PHE A C 1
ATOM 523 O O . PHE A 1 73 ? -23.578 -0.083 10.406 1 98.81 73 PHE A O 1
ATOM 530 N N . PRO A 1 74 ? -24.75 1.646 11.164 1 98.25 74 PRO A N 1
ATOM 531 C CA . PRO A 1 74 ? -25.516 0.87 12.141 1 98.25 74 PRO A CA 1
ATOM 532 C C . PRO A 1 74 ? -26.375 -0.217 11.492 1 98.25 74 PRO A C 1
ATOM 534 O O . PRO A 1 74 ? -26.719 -1.203 12.148 1 98.25 74 PRO A O 1
ATOM 537 N N . ASP A 1 75 ? -26.656 -0.071 10.18 1 98.19 75 ASP A N 1
ATOM 538 C CA . ASP A 1 75 ? -27.578 -0.998 9.516 1 98.19 75 ASP A CA 1
ATOM 539 C C . ASP A 1 75 ? -26.844 -2.264 9.07 1 98.19 75 ASP A C 1
ATOM 541 O O . ASP A 1 75 ? -27.469 -3.23 8.641 1 98.19 75 ASP A O 1
ATOM 545 N N . VAL A 1 76 ? -25.547 -2.271 9.172 1 98.62 76 VAL A N 1
ATOM 546 C CA . VAL A 1 76 ? -24.781 -3.443 8.781 1 98.62 76 VAL A CA 1
ATOM 547 C C . VAL A 1 76 ? -24.562 -4.355 9.984 1 98.62 76 VAL A C 1
ATOM 549 O O . VAL A 1 76 ? -23.688 -4.117 10.812 1 98.62 76 VAL A O 1
ATOM 552 N N . ASP A 1 77 ? -25.281 -5.434 10.062 1 98.31 77 ASP A N 1
ATOM 553 C CA . ASP A 1 77 ? -25.094 -6.434 11.109 1 98.31 77 ASP A CA 1
ATOM 554 C C . ASP A 1 77 ? -23.828 -7.246 10.883 1 98.31 77 ASP A C 1
ATOM 556 O O . ASP A 1 77 ? -23.609 -7.781 9.789 1 98.31 77 ASP A O 1
ATOM 560 N N . PRO A 1 78 ? -22.984 -7.316 11.891 1 97.94 78 PRO A N 1
ATOM 561 C CA . PRO A 1 78 ? -21.75 -8.102 11.742 1 97.94 78 PRO A CA 1
ATOM 562 C C . PRO A 1 78 ? -22.016 -9.531 11.289 1 97.94 78 PRO A C 1
ATOM 564 O O . PRO A 1 78 ? -21.188 -10.133 10.609 1 97.94 78 PRO A O 1
ATOM 567 N N . LYS A 1 79 ? -23.125 -10.133 11.523 1 98.19 79 LYS A N 1
ATOM 568 C CA . LYS A 1 79 ? -23.469 -11.516 11.195 1 98.19 79 LYS A CA 1
ATOM 569 C C . LYS A 1 79 ? -23.672 -11.688 9.688 1 98.19 79 LYS A C 1
ATOM 571 O O . LYS A 1 79 ? -23.688 -12.812 9.188 1 98.19 79 LYS A O 1
ATOM 576 N N . TYR A 1 80 ? -23.812 -10.57 8.977 1 98.56 80 TYR A N 1
ATOM 577 C CA . TYR A 1 80 ? -23.953 -10.648 7.527 1 98.56 80 TYR A CA 1
ATOM 578 C C . TYR A 1 80 ? -22.688 -11.227 6.895 1 98.56 80 TYR A C 1
ATOM 580 O O . TYR A 1 80 ? -22.734 -11.82 5.816 1 98.56 80 TYR A O 1
ATOM 588 N N . ALA A 1 81 ? -21.562 -11.117 7.621 1 98.31 81 ALA A N 1
ATOM 589 C CA . ALA A 1 81 ? -20.281 -11.641 7.137 1 98.31 81 ALA A CA 1
ATOM 590 C C . ALA A 1 81 ? -20.266 -13.164 7.184 1 98.31 81 ALA A C 1
ATOM 592 O O . ALA A 1 81 ? -19.438 -13.797 6.531 1 98.31 81 ALA A O 1
ATOM 593 N N . ASP A 1 82 ? -21.172 -13.758 7.945 1 97.75 82 ASP A N 1
ATOM 594 C CA . ASP A 1 82 ? -21.156 -15.203 8.188 1 97.75 82 ASP A CA 1
ATOM 595 C C . ASP A 1 82 ? -21.891 -15.953 7.07 1 97.75 82 ASP A C 1
ATOM 597 O O . ASP A 1 82 ? -21.781 -17.172 6.969 1 97.75 82 ASP A O 1
ATOM 601 N N . ASN A 1 83 ? -22.641 -15.219 6.25 1 97.62 83 ASN A N 1
ATOM 602 C CA . ASN A 1 83 ? -23.391 -15.828 5.16 1 97.62 83 ASN A CA 1
ATOM 603 C C . ASN A 1 83 ? -22.75 -15.531 3.805 1 97.62 83 ASN A C 1
ATOM 605 O O . ASN A 1 83 ? -23.328 -14.797 2.996 1 97.62 83 ASN A O 1
ATOM 609 N N . PHE A 1 84 ? -21.703 -16.188 3.586 1 98.62 84 PHE A N 1
ATOM 610 C CA . PHE A 1 84 ? -20.984 -16.062 2.322 1 98.62 84 PHE A CA 1
ATOM 611 C C . PHE A 1 84 ? -21.547 -17.031 1.282 1 98.62 84 PHE A C 1
ATOM 613 O O . PHE A 1 84 ? -21.672 -18.219 1.546 1 98.62 84 PHE A O 1
ATOM 620 N N . ASP A 1 85 ? -21.844 -16.484 0.082 1 98.69 85 ASP A N 1
ATOM 621 C CA . ASP A 1 85 ? -22.312 -17.312 -1.031 1 98.69 85 ASP A CA 1
ATOM 622 C C . ASP A 1 85 ? -21.141 -17.938 -1.772 1 98.69 85 ASP A C 1
ATOM 624 O O . ASP A 1 85 ? -20.812 -17.531 -2.891 1 98.69 85 ASP A O 1
ATOM 628 N N . TRP A 1 86 ? -20.688 -19.031 -1.14 1 98.56 86 TRP A N 1
ATOM 629 C CA . TRP A 1 86 ? -19.5 -19.688 -1.678 1 98.56 86 TRP A CA 1
ATOM 630 C C . TRP A 1 86 ? -19.75 -20.172 -3.104 1 98.56 86 TRP A C 1
ATOM 632 O O . TRP A 1 86 ? -18.953 -19.922 -4 1 98.56 86 TRP A O 1
ATOM 642 N N . SER A 1 87 ? -20.812 -20.828 -3.369 1 98.5 87 SER A N 1
ATOM 643 C CA . SER A 1 87 ? -21.078 -21.422 -4.672 1 98.5 87 SER A CA 1
ATOM 644 C C . SER A 1 87 ? -21.219 -20.359 -5.754 1 98.5 87 SER A C 1
ATOM 646 O O . SER A 1 87 ? -20.656 -20.5 -6.844 1 98.5 87 SER A O 1
ATOM 648 N N . GLY A 1 88 ? -22 -19.328 -5.41 1 98.31 88 GLY A N 1
ATOM 649 C CA . GLY A 1 88 ? -22.141 -18.234 -6.371 1 98.31 88 GLY A CA 1
ATOM 650 C C . GLY A 1 88 ? -20.828 -17.531 -6.656 1 98.31 88 GLY A C 1
ATOM 651 O O . GLY A 1 88 ? -20.531 -17.188 -7.809 1 98.31 88 GLY A O 1
ATOM 652 N N . PHE A 1 89 ? -20.047 -17.312 -5.648 1 98.5 89 PHE A N 1
ATOM 653 C CA . PHE A 1 89 ? -18.797 -16.594 -5.82 1 98.5 89 PHE A CA 1
ATOM 654 C C . PHE A 1 89 ? -17.781 -17.469 -6.578 1 98.5 89 PHE A C 1
ATOM 656 O O . PHE A 1 89 ? -17 -16.953 -7.383 1 98.5 89 PHE A O 1
ATOM 663 N N . LYS A 1 90 ? -17.734 -18.734 -6.277 1 98.25 90 LYS A N 1
ATOM 664 C CA . LYS A 1 90 ? -16.891 -19.656 -7.016 1 98.25 90 LYS A CA 1
ATOM 665 C C . LYS A 1 90 ? -17.188 -19.609 -8.516 1 98.25 90 LYS A C 1
ATOM 667 O O . LYS A 1 90 ? -16.266 -19.625 -9.336 1 98.25 90 LYS A O 1
ATOM 672 N N . ALA A 1 91 ? -18.438 -19.641 -8.867 1 98.25 91 ALA A N 1
ATOM 673 C CA . ALA A 1 91 ? -18.812 -19.547 -10.281 1 98.25 91 ALA A CA 1
ATOM 674 C C . ALA A 1 91 ? -18.266 -18.281 -10.922 1 98.25 91 ALA A C 1
ATOM 676 O O . ALA A 1 91 ? -17.781 -18.312 -12.055 1 98.25 91 ALA A O 1
ATOM 677 N N . LYS A 1 92 ? -18.406 -17.203 -10.211 1 97.88 92 LYS A N 1
ATOM 678 C CA . LYS A 1 92 ? -17.891 -15.93 -10.68 1 97.88 92 LYS A CA 1
ATOM 679 C C . LYS A 1 92 ? -16.375 -15.977 -10.844 1 97.88 92 LYS A C 1
ATOM 681 O O . LYS A 1 92 ? -15.828 -15.492 -11.844 1 97.88 92 LYS A O 1
ATOM 686 N N . ARG A 1 93 ? -15.664 -16.484 -9.867 1 98.06 93 ARG A N 1
ATOM 687 C CA . ARG A 1 93 ? -14.211 -16.641 -9.898 1 98.06 93 ARG A CA 1
ATOM 688 C C . ARG A 1 93 ? -13.781 -17.516 -11.07 1 98.06 93 ARG A C 1
ATOM 690 O O . ARG A 1 93 ? -12.828 -17.172 -11.781 1 98.06 93 ARG A O 1
ATOM 697 N N . ASP A 1 94 ? -14.523 -18.625 -11.281 1 98.25 94 ASP A N 1
ATOM 698 C CA . ASP A 1 94 ? -14.188 -19.531 -12.367 1 98.25 94 ASP A CA 1
ATOM 699 C C . ASP A 1 94 ? -14.359 -18.844 -13.727 1 98.25 94 ASP A C 1
ATOM 701 O O . ASP A 1 94 ? -13.555 -19.062 -14.641 1 98.25 94 ASP A O 1
ATOM 705 N N . ALA A 1 95 ? -15.383 -18.094 -13.859 1 98.19 95 ALA A N 1
ATOM 706 C CA . ALA A 1 95 ? -15.594 -17.344 -15.094 1 98.19 95 ALA A CA 1
ATOM 707 C C . ALA A 1 95 ? -14.453 -16.359 -15.344 1 98.19 95 ALA A C 1
ATOM 709 O O . ALA A 1 95 ? -14.016 -16.188 -16.484 1 98.19 95 ALA A O 1
ATOM 710 N N . TYR A 1 96 ? -14.039 -15.75 -14.336 1 97.62 96 TYR A N 1
ATOM 711 C CA . TYR A 1 96 ? -12.906 -14.828 -14.422 1 97.62 96 TYR A CA 1
ATOM 712 C C . TYR A 1 96 ? -11.656 -15.555 -14.906 1 97.62 96 TYR A C 1
ATOM 714 O O . TYR A 1 96 ? -10.961 -15.07 -15.805 1 97.62 96 TYR A O 1
ATOM 722 N N . VAL A 1 97 ? -11.352 -16.703 -14.352 1 98 97 VAL A N 1
ATOM 723 C CA . VAL A 1 97 ? -10.195 -17.516 -14.727 1 98 97 VAL A CA 1
ATOM 724 C C . VAL A 1 97 ? -10.305 -17.922 -16.188 1 98 97 VAL A C 1
ATOM 726 O O . VAL A 1 97 ? -9.328 -17.859 -16.938 1 98 97 VAL A O 1
ATOM 729 N N . LYS A 1 98 ? -11.469 -18.312 -16.547 1 97.81 98 LYS A N 1
ATOM 730 C CA . LYS A 1 98 ? -11.703 -18.719 -17.922 1 97.81 98 LYS A CA 1
ATOM 731 C C . LYS A 1 98 ? -11.414 -17.578 -18.891 1 97.81 98 LYS A C 1
ATOM 733 O O . LYS A 1 98 ? -10.836 -17.781 -19.953 1 97.81 98 LYS A O 1
ATOM 738 N N . ARG A 1 99 ? -11.844 -16.406 -18.531 1 97.25 99 ARG A N 1
ATOM 739 C CA . ARG A 1 99 ? -11.562 -15.227 -19.344 1 97.25 99 ARG A CA 1
ATOM 740 C C . ARG A 1 99 ? -10.055 -15 -19.469 1 97.25 99 ARG A C 1
ATOM 742 O O . ARG A 1 99 ? -9.562 -14.648 -20.531 1 97.25 99 ARG A O 1
ATOM 749 N N . LEU A 1 100 ? -9.375 -15.188 -18.422 1 97 100 LEU A N 1
ATOM 750 C CA . LEU A 1 100 ? -7.926 -15.031 -18.438 1 97 100 LEU A CA 1
ATOM 751 C C . LEU A 1 100 ? -7.281 -16.047 -19.375 1 97 100 LEU A C 1
ATOM 753 O O . LEU A 1 100 ? -6.359 -15.719 -20.125 1 97 100 LEU A O 1
ATOM 757 N N . ASN A 1 101 ? -7.727 -17.297 -19.281 1 97.25 101 ASN A N 1
ATOM 758 C CA . ASN A 1 101 ? -7.223 -18.312 -20.188 1 97.25 101 ASN A CA 1
ATOM 759 C C . ASN A 1 101 ? -7.406 -17.906 -21.641 1 97.25 101 ASN A C 1
ATOM 761 O O . ASN A 1 101 ? -6.508 -18.094 -22.469 1 97.25 101 ASN A O 1
ATOM 765 N N . GLY A 1 102 ? -8.562 -17.312 -21.922 1 96.5 102 GLY A N 1
ATOM 766 C CA . GLY A 1 102 ? -8.82 -16.812 -23.266 1 96.5 102 GLY A CA 1
ATOM 767 C C . GLY A 1 102 ? -7.863 -15.719 -23.688 1 96.5 102 GLY A C 1
ATOM 768 O O . GLY A 1 102 ? -7.43 -15.68 -24.828 1 96.5 102 GLY A O 1
ATOM 769 N N . ILE A 1 103 ? -7.578 -14.883 -22.828 1 95.75 103 ILE A N 1
ATOM 770 C CA . ILE A 1 103 ? -6.648 -13.797 -23.094 1 95.75 103 ILE A CA 1
ATOM 771 C C . ILE A 1 103 ? -5.262 -14.367 -23.406 1 95.75 103 ILE A C 1
ATOM 773 O O . ILE A 1 103 ? -4.59 -13.914 -24.328 1 95.75 103 ILE A O 1
ATOM 777 N N . TYR A 1 104 ? -4.816 -15.344 -22.625 1 96.25 104 TYR A N 1
ATOM 778 C CA . TYR A 1 104 ? -3.537 -16 -22.859 1 96.25 104 TYR A CA 1
ATOM 779 C C . TYR A 1 104 ? -3.494 -16.609 -24.266 1 96.25 104 TYR A C 1
ATOM 781 O O . TYR A 1 104 ? -2.494 -16.469 -24.969 1 96.25 104 TYR A O 1
ATOM 789 N N . GLU A 1 105 ? -4.512 -17.203 -24.625 1 96.06 105 GLU A N 1
ATOM 790 C CA . GLU A 1 105 ? -4.59 -17.828 -25.938 1 96.06 105 GLU A CA 1
ATOM 791 C C . GLU A 1 105 ? -4.516 -16.766 -27.047 1 96.06 105 GLU A C 1
ATOM 793 O O . GLU A 1 105 ? -3.783 -16.938 -28.031 1 96.06 105 GLU A O 1
ATOM 798 N N . ARG A 1 106 ? -5.262 -15.727 -26.891 1 96.62 106 ARG A N 1
ATOM 799 C CA . ARG A 1 106 ? -5.281 -14.664 -27.891 1 96.62 106 ARG A CA 1
ATOM 800 C C . ARG A 1 106 ? -3.914 -14.008 -28.016 1 96.62 106 ARG A C 1
ATOM 802 O O . ARG A 1 106 ? -3.473 -13.688 -29.125 1 96.62 106 ARG A O 1
ATOM 809 N N . ASN A 1 107 ? -3.299 -13.82 -26.906 1 95.94 107 ASN A N 1
ATOM 810 C CA . ASN A 1 107 ? -1.971 -13.219 -26.938 1 95.94 107 ASN A CA 1
ATOM 811 C C . ASN A 1 107 ? -0.967 -14.109 -27.672 1 95.94 107 ASN A C 1
ATOM 813 O O . ASN A 1 107 ? -0.149 -13.617 -28.453 1 95.94 107 ASN A O 1
ATOM 817 N N . LEU A 1 108 ? -0.965 -15.383 -27.375 1 97.44 108 LEU A N 1
ATOM 818 C CA . LEU A 1 108 ? -0.078 -16.312 -28.062 1 97.44 108 LEU A CA 1
ATOM 819 C C . LEU A 1 108 ? -0.298 -16.266 -29.578 1 97.44 108 LEU A C 1
ATOM 821 O O . LEU A 1 108 ? 0.663 -16.172 -30.344 1 97.44 108 LEU A O 1
ATOM 825 N N . GLN A 1 109 ? -1.536 -16.219 -29.938 1 96.19 109 GLN A N 1
ATOM 826 C CA . GLN A 1 109 ? -1.882 -16.188 -31.344 1 96.19 109 GLN A CA 1
ATOM 827 C C . GLN A 1 109 ? -1.42 -14.883 -32 1 96.19 109 GLN A C 1
ATOM 829 O O . GLN A 1 109 ? -0.804 -14.898 -33.062 1 96.19 109 GLN A O 1
ATOM 834 N N . LYS A 1 110 ? -1.695 -13.883 -31.359 1 96.88 110 LYS A N 1
ATOM 835 C CA . LYS A 1 110 ? -1.338 -12.562 -31.875 1 96.88 110 LYS A CA 1
ATOM 836 C C . LYS A 1 110 ? 0.173 -12.422 -32.031 1 96.88 110 LYS A C 1
ATOM 838 O O . LYS A 1 110 ? 0.646 -11.766 -32.969 1 96.88 110 LYS A O 1
ATOM 843 N N . GLU A 1 111 ? 0.866 -13.102 -31.188 1 96.44 111 GLU A N 1
ATOM 844 C CA . GLU A 1 111 ? 2.314 -12.922 -31.156 1 96.44 111 GLU A CA 1
ATOM 845 C C . GLU A 1 111 ? 3.018 -14.039 -31.922 1 96.44 111 GLU A C 1
ATOM 847 O O . GLU A 1 111 ? 4.246 -14.133 -31.906 1 96.44 111 GLU A O 1
ATOM 852 N N . GLY A 1 112 ? 2.24 -14.883 -32.5 1 96.88 112 GLY A N 1
ATOM 853 C CA . GLY A 1 112 ? 2.779 -15.852 -33.438 1 96.88 112 GLY A CA 1
ATOM 854 C C . GLY A 1 112 ? 3.348 -17.078 -32.75 1 96.88 112 GLY A C 1
ATOM 855 O O . GLY A 1 112 ? 4.297 -17.688 -33.25 1 96.88 112 GLY A O 1
ATOM 856 N N . VAL A 1 113 ? 2.898 -17.375 -31.609 1 98.56 113 VAL A N 1
ATOM 857 C CA . VAL A 1 113 ? 3.297 -18.594 -30.922 1 98.56 113 VAL A CA 1
ATOM 858 C C . VAL A 1 113 ? 2.275 -19.703 -31.203 1 98.56 113 VAL A C 1
ATOM 860 O O . VAL A 1 113 ? 1.104 -19.578 -30.844 1 98.56 113 VAL A O 1
ATOM 863 N N . GLU A 1 114 ? 2.707 -20.719 -31.875 1 98.25 114 GLU A N 1
ATOM 864 C CA . GLU A 1 114 ? 1.841 -21.891 -32 1 98.25 114 GLU A CA 1
ATOM 865 C C . GLU A 1 114 ? 1.745 -22.656 -30.688 1 98.25 114 GLU A C 1
ATOM 867 O O . GLU A 1 114 ? 2.709 -22.703 -29.922 1 98.25 114 GLU A O 1
ATOM 872 N N . TYR A 1 115 ? 0.553 -23.188 -30.484 1 97.69 115 TYR A N 1
ATOM 873 C CA . TYR A 1 115 ? 0.428 -23.984 -29.25 1 97.69 115 TYR A CA 1
ATOM 874 C C . TYR A 1 115 ? -0.432 -25.219 -29.484 1 97.69 115 TYR A C 1
ATOM 876 O O . TYR A 1 115 ? -1.287 -25.234 -30.375 1 97.69 115 TYR A O 1
ATOM 884 N N . VAL A 1 116 ? -0.16 -26.266 -28.781 1 96.94 116 VAL A N 1
ATOM 885 C CA . VAL A 1 116 ? -0.933 -27.5 -28.781 1 96.94 116 VAL A CA 1
ATOM 886 C C . VAL A 1 116 ? -1.146 -28 -27.359 1 96.94 116 VAL A C 1
ATOM 888 O O . VAL A 1 116 ? -0.284 -27.812 -26.5 1 96.94 116 VAL A O 1
ATOM 891 N N . PHE A 1 117 ? -2.32 -28.531 -27.062 1 97.25 117 PHE A N 1
ATOM 892 C CA . PHE A 1 117 ? -2.609 -29.109 -25.75 1 97.25 117 PHE A CA 1
ATOM 893 C C . PHE A 1 117 ? -2.26 -30.594 -25.734 1 97.25 117 PHE A C 1
ATOM 895 O O . PHE A 1 117 ? -2.619 -31.328 -26.656 1 97.25 117 PHE A O 1
ATOM 902 N N . GLY A 1 118 ? -1.554 -30.969 -24.734 1 97.56 118 GLY A N 1
ATOM 903 C CA . GLY A 1 118 ? -1.157 -32.344 -24.547 1 97.56 118 GLY A CA 1
ATOM 904 C C . GLY A 1 118 ? 0.024 -32.5 -23.609 1 97.56 118 GLY A C 1
ATOM 905 O O . GLY A 1 118 ? 0.515 -31.531 -23.047 1 97.56 118 GLY A O 1
ATOM 906 N N . TRP A 1 119 ? 0.403 -33.75 -23.391 1 97.81 119 TRP A N 1
ATOM 907 C CA . TRP A 1 119 ? 1.512 -34.094 -22.516 1 97.81 119 TRP A CA 1
ATOM 908 C C . TRP A 1 119 ? 2.734 -34.5 -23.312 1 97.81 119 TRP A C 1
ATOM 910 O O . TRP A 1 119 ? 2.645 -35.406 -24.172 1 97.81 119 TRP A O 1
ATOM 920 N N . ALA A 1 120 ? 3.857 -33.906 -22.984 1 97.75 120 ALA A N 1
ATOM 921 C CA . ALA A 1 120 ? 5.062 -34.094 -23.797 1 97.75 120 ALA A CA 1
ATOM 922 C C . ALA A 1 120 ? 5.941 -35.219 -23.234 1 97.75 120 ALA A C 1
ATOM 924 O O . ALA A 1 120 ? 6.051 -35.344 -22.016 1 97.75 120 ALA A O 1
ATOM 925 N N . THR A 1 121 ? 6.539 -35.938 -24.094 1 96.69 121 THR A N 1
ATOM 926 C CA . THR A 1 121 ? 7.586 -36.906 -23.781 1 96.69 121 THR A CA 1
ATOM 927 C C . THR A 1 121 ? 8.781 -36.719 -24.719 1 96.69 121 THR A C 1
ATOM 929 O O . THR A 1 121 ? 8.633 -36.719 -25.938 1 96.69 121 THR A O 1
ATOM 932 N N . LEU A 1 122 ? 9.992 -36.656 -24.109 1 95.88 122 LEU A N 1
ATOM 933 C CA . LEU A 1 122 ? 11.211 -36.469 -24.875 1 95.88 122 LEU A CA 1
ATOM 934 C C . LEU A 1 122 ? 11.82 -37.812 -25.281 1 95.88 122 LEU A C 1
ATOM 936 O O . LEU A 1 122 ? 11.82 -38.75 -24.5 1 95.88 122 LEU A O 1
ATOM 940 N N . TYR A 1 123 ? 12.344 -37.812 -26.375 1 88.88 123 TYR A N 1
ATOM 941 C CA . TYR A 1 123 ? 13.148 -39 -26.719 1 88.88 123 TYR A CA 1
ATOM 942 C C . TYR A 1 123 ? 14.078 -38.688 -27.891 1 88.88 123 TYR A C 1
ATOM 944 O O . TYR A 1 123 ? 13.891 -37.719 -28.609 1 88.88 123 TYR A O 1
ATOM 952 N N . LYS A 1 124 ? 15.133 -39.438 -27.969 1 84.56 124 LYS A N 1
ATOM 953 C CA . LYS A 1 124 ? 16.109 -39.375 -29.047 1 84.56 124 LYS A CA 1
ATOM 954 C C . LYS A 1 124 ? 15.977 -40.531 -30 1 84.56 124 LYS A C 1
ATOM 956 O O . LYS A 1 124 ? 15.805 -41.688 -29.562 1 84.56 124 LYS A O 1
ATOM 961 N N . GLN A 1 125 ? 15.859 -40.125 -31.234 1 83.5 125 GLN A N 1
ATOM 962 C CA . GLN A 1 125 ? 15.859 -41.125 -32.281 1 83.5 125 GLN A CA 1
ATOM 963 C C . GLN A 1 125 ? 17.188 -41.156 -33.031 1 83.5 125 GLN A C 1
ATOM 965 O O . GLN A 1 125 ? 17.719 -40.094 -33.375 1 83.5 125 GLN A O 1
ATOM 970 N N . GLU A 1 126 ? 17.625 -42.312 -33.312 1 83.94 126 GLU A N 1
ATOM 971 C CA . GLU A 1 126 ? 18.859 -42.469 -34.094 1 83.94 126 GLU A CA 1
ATOM 972 C C . GLU A 1 126 ? 18.734 -41.781 -35.469 1 83.94 126 GLU A C 1
ATOM 974 O O . GLU A 1 126 ? 17.734 -41.969 -36.156 1 83.94 126 GLU A O 1
ATOM 979 N N . GLY A 1 127 ? 19.734 -41.062 -35.812 1 83.25 127 GLY A N 1
ATOM 980 C CA . GLY A 1 127 ? 19.766 -40.438 -37.125 1 83.25 127 GLY A CA 1
ATOM 981 C C . GLY A 1 127 ? 19.109 -39.062 -37.125 1 83.25 127 GLY A C 1
ATOM 982 O O . GLY A 1 127 ? 19.203 -38.344 -38.125 1 83.25 127 GLY A O 1
ATOM 983 N N . GLN A 1 128 ? 18.5 -38.812 -36 1 83.94 128 GLN A N 1
ATOM 984 C CA . GLN A 1 128 ? 17.844 -37.5 -35.969 1 83.94 128 GLN A CA 1
ATOM 985 C C . GLN A 1 128 ? 18.797 -36.438 -35.406 1 83.94 128 GLN A C 1
ATOM 987 O O . GLN A 1 128 ? 19.516 -36.656 -34.438 1 83.94 128 GLN A O 1
ATOM 992 N N . GLU A 1 129 ? 18.797 -35.344 -36.031 1 85.12 129 GLU A N 1
ATOM 993 C CA . GLU A 1 129 ? 19.672 -34.25 -35.688 1 85.12 129 GLU A CA 1
ATOM 994 C C . GLU A 1 129 ? 19.219 -33.562 -34.406 1 85.12 129 GLU A C 1
ATOM 996 O O . GLU A 1 129 ? 20.031 -33.188 -33.562 1 85.12 129 GLU A O 1
ATOM 1001 N N . PHE A 1 130 ? 17.891 -33.438 -34.312 1 90.06 130 PHE A N 1
ATOM 1002 C CA . PHE A 1 130 ? 17.328 -32.719 -33.156 1 90.06 130 PHE A CA 1
ATOM 1003 C C . PHE A 1 130 ? 16.469 -33.656 -32.312 1 90.06 130 PHE A C 1
ATOM 1005 O O . PHE A 1 130 ? 15.914 -34.625 -32.812 1 90.06 130 PHE A O 1
ATOM 1012 N N . PRO A 1 131 ? 16.312 -33.25 -31.062 1 90.5 131 PRO A N 1
ATOM 1013 C CA . PRO A 1 131 ? 15.438 -34.062 -30.203 1 90.5 131 PRO A CA 1
ATOM 1014 C C . PRO A 1 131 ? 13.984 -34.062 -30.672 1 90.5 131 PRO A C 1
ATOM 1016 O O . PRO A 1 131 ? 13.523 -33.062 -31.266 1 90.5 131 PRO A O 1
ATOM 1019 N N . LEU A 1 132 ? 13.383 -35.25 -30.422 1 93.44 132 LEU A N 1
ATOM 1020 C CA . LEU A 1 132 ? 11.961 -35.375 -30.734 1 93.44 132 LEU A CA 1
ATOM 1021 C C . LEU A 1 132 ? 11.109 -35.281 -29.484 1 93.44 132 LEU A C 1
ATOM 1023 O O . LEU A 1 132 ? 11.531 -35.656 -28.406 1 93.44 132 LEU A O 1
ATOM 1027 N N . VAL A 1 133 ? 9.914 -34.656 -29.672 1 96.5 133 VAL A N 1
ATOM 1028 C CA . VAL A 1 133 ? 8.938 -34.531 -28.594 1 96.5 133 VAL A CA 1
ATOM 1029 C C . VAL A 1 133 ? 7.609 -35.156 -29.031 1 96.5 133 VAL A C 1
ATOM 1031 O O . VAL A 1 133 ? 7.004 -34.719 -30 1 96.5 133 VAL A O 1
ATOM 1034 N N . HIS A 1 134 ? 7.258 -36.25 -28.297 1 95.81 134 HIS A N 1
ATOM 1035 C CA . HIS A 1 134 ? 5.922 -36.812 -28.469 1 95.81 134 HIS A CA 1
ATOM 1036 C C . HIS A 1 134 ? 4.898 -36.062 -27.625 1 95.81 134 HIS A C 1
ATOM 1038 O O . HIS A 1 134 ? 5.098 -35.875 -26.422 1 95.81 134 HIS A O 1
ATOM 1044 N N . VAL A 1 135 ? 3.803 -35.594 -28.266 1 97.56 135 VAL A N 1
ATOM 1045 C CA . VAL A 1 135 ? 2.746 -34.906 -27.531 1 97.56 135 VAL A CA 1
ATOM 1046 C C . VAL A 1 135 ? 1.463 -35.75 -27.578 1 97.56 135 VAL A C 1
ATOM 1048 O O . VAL A 1 135 ? 0.916 -36 -28.641 1 97.56 135 VAL A O 1
ATOM 1051 N N . LYS A 1 136 ? 1.031 -36.156 -26.438 1 96.69 136 LYS A N 1
ATOM 1052 C CA . LYS A 1 136 ? -0.212 -36.906 -26.344 1 96.69 136 LYS A CA 1
ATOM 1053 C C . LYS A 1 136 ? -1.362 -36.031 -25.875 1 96.69 136 LYS A C 1
ATOM 1055 O O . LYS A 1 136 ? -1.335 -35.5 -24.766 1 96.69 136 LYS A O 1
ATOM 1060 N N . SER A 1 137 ? -2.346 -35.844 -26.703 1 94 137 SER A N 1
ATOM 1061 C CA . SER A 1 137 ? -3.508 -35.031 -26.359 1 94 137 SER A CA 1
ATOM 1062 C C . SER A 1 137 ? -4.512 -35.812 -25.531 1 94 137 SER A C 1
ATOM 1064 O O . SER A 1 137 ? -4.395 -37.062 -25.406 1 94 137 SER A O 1
ATOM 1066 N N . ASP A 1 138 ? -5.477 -35.125 -24.953 1 89 138 ASP A N 1
ATOM 1067 C CA . ASP A 1 138 ? -6.473 -35.75 -24.078 1 89 138 ASP A CA 1
ATOM 1068 C C . ASP A 1 138 ? -7.336 -36.75 -24.859 1 89 138 ASP A C 1
ATOM 1070 O O . ASP A 1 138 ? -7.848 -37.719 -24.297 1 89 138 ASP A O 1
ATOM 1074 N N . ASP A 1 139 ? -7.473 -36.5 -26.172 1 90.69 139 ASP A N 1
ATOM 1075 C CA . ASP A 1 139 ? -8.281 -37.406 -27 1 90.69 139 ASP A CA 1
ATOM 1076 C C . ASP A 1 139 ? -7.496 -38.656 -27.375 1 90.69 139 ASP A C 1
ATOM 1078 O O . ASP A 1 139 ? -8 -39.5 -28.109 1 90.69 139 ASP A O 1
ATOM 1082 N N . GLY A 1 140 ? -6.289 -38.719 -26.953 1 89.12 140 GLY A N 1
ATOM 1083 C CA . GLY A 1 140 ? -5.5 -39.906 -27.172 1 89.12 140 GLY A CA 1
ATOM 1084 C C . GLY A 1 140 ? -4.609 -39.844 -28.391 1 89.12 140 GLY A C 1
ATOM 1085 O O . GLY A 1 140 ? -3.791 -40.719 -28.641 1 89.12 140 GLY A O 1
ATOM 1086 N N . ASN A 1 141 ? -4.73 -38.781 -29.125 1 91.75 141 ASN A N 1
ATOM 1087 C CA . ASN A 1 141 ? -3.891 -38.594 -30.312 1 91.75 141 ASN A CA 1
ATOM 1088 C C . ASN A 1 141 ? -2.467 -38.188 -29.938 1 91.75 141 ASN A C 1
ATOM 1090 O O . ASN A 1 141 ? -2.262 -37.469 -28.953 1 91.75 141 ASN A O 1
ATOM 1094 N N . THR A 1 142 ? -1.555 -38.719 -30.688 1 93 142 THR A N 1
ATOM 1095 C CA . THR A 1 142 ? -0.148 -38.406 -30.469 1 93 142 THR A CA 1
ATOM 1096 C C . THR A 1 142 ? 0.454 -37.75 -31.703 1 93 142 THR A C 1
ATOM 1098 O O . THR A 1 142 ? 0.187 -38.156 -32.812 1 93 142 THR A O 1
ATOM 1101 N N . LYS A 1 143 ? 1.16 -36.719 -31.453 1 95.19 143 LYS A N 1
ATOM 1102 C CA . LYS A 1 143 ? 1.876 -36.031 -32.531 1 95.19 143 LYS A CA 1
ATOM 1103 C C . LYS A 1 143 ? 3.35 -35.844 -32.156 1 95.19 143 LYS A C 1
ATOM 1105 O O . LYS A 1 143 ? 3.703 -35.75 -30.984 1 95.19 143 LYS A O 1
ATOM 1110 N N . LEU A 1 144 ? 4.164 -35.844 -33.25 1 95.31 144 LEU A N 1
ATOM 1111 C CA . LEU A 1 144 ? 5.605 -35.688 -33.094 1 95.31 144 LEU A CA 1
ATOM 1112 C C . LEU A 1 144 ? 6.066 -34.312 -33.562 1 95.31 144 LEU A C 1
ATOM 1114 O O . LEU A 1 144 ? 5.625 -33.844 -34.625 1 95.31 144 LEU A O 1
ATOM 1118 N N . TYR A 1 145 ? 6.969 -33.75 -32.781 1 97.25 145 TYR A N 1
ATOM 1119 C CA . TYR A 1 145 ? 7.594 -32.5 -33.125 1 97.25 145 TYR A CA 1
ATOM 1120 C C . TYR A 1 145 ? 9.102 -32.562 -32.938 1 97.25 145 TYR A C 1
ATOM 1122 O O . TYR A 1 145 ? 9.609 -33.406 -32.188 1 97.25 145 TYR A O 1
ATOM 1130 N N . SER A 1 146 ? 9.844 -31.781 -33.656 1 96.25 146 SER A N 1
ATOM 1131 C CA . SER A 1 146 ? 11.273 -31.594 -33.438 1 96.25 146 SER A CA 1
ATOM 1132 C C . SER A 1 146 ? 11.617 -30.109 -33.25 1 96.25 146 SER A C 1
ATOM 1134 O O . SER A 1 146 ? 10.875 -29.234 -33.719 1 96.25 146 SER A O 1
ATOM 1136 N N . ALA A 1 147 ? 12.711 -29.859 -32.562 1 96.94 147 ALA A N 1
ATOM 1137 C CA . ALA A 1 147 ? 13.094 -28.469 -32.344 1 96.94 147 ALA A CA 1
ATOM 1138 C C . ALA A 1 147 ? 14.602 -28.344 -32.156 1 96.94 147 ALA A C 1
ATOM 1140 O O . ALA A 1 147 ? 15.25 -29.266 -31.656 1 96.94 147 ALA A O 1
ATOM 1141 N N . LYS A 1 148 ? 15.117 -27.156 -32.531 1 97.25 148 LYS A N 1
ATOM 1142 C CA . LYS A 1 148 ? 16.531 -26.859 -32.312 1 97.25 148 LYS A CA 1
ATOM 1143 C C . LYS A 1 148 ? 16.844 -26.688 -30.828 1 97.25 148 LYS A C 1
ATOM 1145 O O . LYS A 1 148 ? 17.906 -27.094 -30.359 1 97.25 148 LYS A O 1
ATOM 1150 N N . LYS A 1 149 ? 16 -26 -30.141 1 97.88 149 LYS A N 1
ATOM 1151 C CA . LYS A 1 149 ? 16.094 -25.75 -28.703 1 97.88 149 LYS A CA 1
ATOM 1152 C C . LYS A 1 149 ? 14.797 -26.109 -28 1 97.88 149 LYS A C 1
ATOM 1154 O O . LYS A 1 149 ? 13.711 -25.859 -28.516 1 97.88 149 LYS A O 1
ATOM 1159 N N . ILE A 1 150 ? 14.898 -26.703 -26.844 1 98.19 150 ILE A N 1
ATOM 1160 C CA . ILE A 1 150 ? 13.742 -27.094 -26.047 1 98.19 150 ILE A CA 1
ATOM 1161 C C . ILE A 1 150 ? 13.852 -26.469 -24.641 1 98.19 150 ILE A C 1
ATOM 1163 O O . ILE A 1 150 ? 14.938 -26.453 -24.062 1 98.19 150 ILE A O 1
ATOM 1167 N N . MET A 1 151 ? 12.781 -25.922 -24.156 1 98.69 151 MET A N 1
ATOM 1168 C CA . MET A 1 151 ? 12.727 -25.375 -22.797 1 98.69 151 MET A CA 1
ATOM 1169 C C . MET A 1 151 ? 11.602 -26.031 -22 1 98.69 151 MET A C 1
ATOM 1171 O O . MET A 1 151 ? 10.453 -26.062 -22.453 1 98.69 151 MET A O 1
ATOM 1175 N N . ILE A 1 152 ? 11.969 -26.578 -20.844 1 98.69 152 ILE A N 1
ATOM 1176 C CA . ILE A 1 152 ? 11.031 -27.281 -19.984 1 98.69 152 ILE A CA 1
ATOM 1177 C C . ILE A 1 152 ? 10.609 -26.391 -18.828 1 98.69 152 ILE A C 1
ATOM 1179 O O . ILE A 1 152 ? 11.438 -25.984 -18 1 98.69 152 ILE A O 1
ATOM 1183 N N . ALA A 1 153 ? 9.352 -26.047 -18.688 1 98.5 153 ALA A N 1
ATOM 1184 C CA . ALA A 1 153 ? 8.766 -25.234 -17.625 1 98.5 153 ALA A CA 1
ATOM 1185 C C . ALA A 1 153 ? 7.418 -25.797 -17.172 1 98.5 153 ALA A C 1
ATOM 1187 O O . ALA A 1 153 ? 6.418 -25.078 -17.141 1 98.5 153 ALA A O 1
ATOM 1188 N N . THR A 1 154 ? 7.422 -27.031 -16.766 1 98.25 154 THR A N 1
ATOM 1189 C CA . THR A 1 154 ? 6.188 -27.781 -16.531 1 98.25 154 THR A CA 1
ATOM 1190 C C . THR A 1 154 ? 5.645 -27.5 -15.141 1 98.25 154 THR A C 1
ATOM 1192 O O . THR A 1 154 ? 4.539 -27.922 -14.797 1 98.25 154 THR A O 1
ATOM 1195 N N . GLY A 1 155 ? 6.398 -26.781 -14.367 1 97.25 155 GLY A N 1
ATOM 1196 C CA . GLY A 1 155 ? 5.922 -26.391 -13.047 1 97.25 155 GLY A CA 1
ATOM 1197 C C . GLY A 1 155 ? 5.918 -27.531 -12.055 1 97.25 155 GLY A C 1
ATOM 1198 O O . GLY A 1 155 ? 6.801 -28.391 -12.086 1 97.25 155 GLY A O 1
ATOM 1199 N N . GLY A 1 156 ? 5.09 -27.422 -11.086 1 96.19 156 GLY A N 1
ATOM 1200 C CA . GLY A 1 156 ? 5 -28.406 -10.023 1 96.19 156 GLY A CA 1
ATOM 1201 C C . GLY A 1 156 ? 3.58 -28.859 -9.75 1 96.19 156 GLY A C 1
ATOM 1202 O O . GLY A 1 156 ? 2.631 -28.344 -10.344 1 96.19 156 GLY A O 1
ATOM 1203 N N . LYS A 1 157 ? 3.471 -29.828 -8.953 1 95.69 157 LYS A N 1
ATOM 1204 C CA . LYS A 1 157 ? 2.188 -30.344 -8.492 1 95.69 157 LYS A CA 1
ATOM 1205 C C . LYS A 1 157 ? 2.195 -30.562 -6.98 1 95.69 157 LYS A C 1
ATOM 1207 O O . LYS A 1 157 ? 3.254 -30.781 -6.383 1 95.69 157 LYS A O 1
ATOM 1212 N N . PRO A 1 158 ? 1.007 -30.5 -6.336 1 96.06 158 PRO A N 1
ATOM 1213 C CA . PRO A 1 158 ? 0.963 -30.734 -4.891 1 96.06 158 PRO A CA 1
ATOM 1214 C C . PRO A 1 158 ? 1.365 -32.156 -4.512 1 96.06 158 PRO A C 1
ATOM 1216 O O . PRO A 1 158 ? 1.073 -33.094 -5.254 1 96.06 158 PRO A O 1
ATOM 1219 N N . ARG A 1 159 ? 1.97 -32.25 -3.381 1 94.69 159 ARG A N 1
ATOM 1220 C CA . ARG A 1 159 ? 2.332 -33.562 -2.828 1 94.69 159 ARG A CA 1
ATOM 1221 C C . ARG A 1 159 ? 1.238 -34.062 -1.903 1 94.69 159 ARG A C 1
ATOM 1223 O O . ARG A 1 159 ? 0.597 -33.312 -1.19 1 94.69 159 ARG A O 1
ATOM 1230 N N . LEU A 1 160 ? 1.024 -35.344 -1.883 1 95.31 160 LEU A N 1
ATOM 1231 C CA . LEU A 1 160 ? 0.172 -36 -0.905 1 95.31 160 LEU A CA 1
ATOM 1232 C C . LEU A 1 160 ? 1.008 -36.812 0.087 1 95.31 160 LEU A C 1
ATOM 1234 O O . LEU A 1 160 ? 2.027 -37.406 -0.286 1 95.31 160 LEU A O 1
ATOM 1238 N N . PRO A 1 161 ? 0.56 -36.812 1.324 1 96.25 161 PRO A N 1
ATOM 1239 C CA . PRO A 1 161 ? 1.312 -37.594 2.303 1 96.25 161 PRO A CA 1
ATOM 1240 C C . PRO A 1 161 ? 1.051 -39.094 2.174 1 96.25 161 PRO A C 1
ATOM 1242 O O . PRO A 1 161 ? 0.127 -39.5 1.468 1 96.25 161 PRO A O 1
ATOM 1245 N N . ASP A 1 162 ? 1.97 -39.844 2.803 1 95.56 162 ASP A N 1
ATOM 1246 C CA . ASP A 1 162 ? 1.808 -41.281 2.865 1 95.56 162 ASP A CA 1
ATOM 1247 C C . ASP A 1 162 ? 1.153 -41.719 4.18 1 95.56 162 ASP A C 1
ATOM 1249 O O . ASP A 1 162 ? 1.806 -42.312 5.039 1 95.56 162 ASP A O 1
ATOM 1253 N N . VAL A 1 163 ? -0.093 -41.406 4.367 1 97.44 163 VAL A N 1
ATOM 1254 C CA . VAL A 1 163 ? -0.854 -41.812 5.543 1 97.44 163 VAL A CA 1
ATOM 1255 C C . VAL A 1 163 ? -2.15 -42.5 5.109 1 97.44 163 VAL A C 1
ATOM 1257 O O . VAL A 1 163 ? -2.715 -42.156 4.062 1 97.44 163 VAL A O 1
ATOM 1260 N N . PRO A 1 164 ? -2.574 -43.5 5.887 1 98.25 164 PRO A N 1
ATOM 1261 C CA . PRO A 1 164 ? -3.834 -44.156 5.527 1 98.25 164 PRO A CA 1
ATOM 1262 C C . PRO A 1 164 ? -4.996 -43.156 5.41 1 98.25 164 PRO A C 1
ATOM 1264 O O . PRO A 1 164 ? -5.223 -42.344 6.312 1 98.25 164 PRO A O 1
ATOM 1267 N N . GLY A 1 165 ? -5.621 -43.188 4.258 1 98.31 165 GLY A N 1
ATOM 1268 C CA . GLY A 1 165 ? -6.789 -42.344 4.062 1 98.31 165 GLY A CA 1
ATOM 1269 C C . GLY A 1 165 ? -6.453 -41 3.475 1 98.31 165 GLY A C 1
ATOM 1270 O O . GLY A 1 165 ? -7.324 -40.125 3.342 1 98.31 165 GLY A O 1
ATOM 1271 N N . ALA A 1 166 ? -5.215 -40.75 3.08 1 98.19 166 ALA A N 1
ATOM 1272 C CA . ALA A 1 166 ? -4.777 -39.438 2.547 1 98.19 166 ALA A CA 1
ATOM 1273 C C . ALA A 1 166 ? -5.625 -39.031 1.349 1 98.19 166 ALA A C 1
ATOM 1275 O O . ALA A 1 166 ? -5.84 -37.844 1.117 1 98.19 166 ALA A O 1
ATOM 1276 N N . GLU A 1 167 ? -6.152 -39.969 0.618 1 97.19 167 GLU A N 1
ATOM 1277 C CA . GLU A 1 167 ? -6.898 -39.719 -0.613 1 97.19 167 GLU A CA 1
ATOM 1278 C C . GLU A 1 167 ? -8.234 -39.031 -0.321 1 97.19 167 GLU A C 1
ATOM 1280 O O . GLU A 1 167 ? -8.867 -38.5 -1.227 1 97.19 167 GLU A O 1
ATOM 1285 N N . TYR A 1 168 ? -8.641 -39.125 0.994 1 98.06 168 TYR A N 1
ATOM 1286 C CA . TYR A 1 168 ? -9.922 -38.5 1.342 1 98.06 168 TYR A CA 1
ATOM 1287 C C . TYR A 1 168 ? -9.773 -37 1.506 1 98.06 168 TYR A C 1
ATOM 1289 O O . TYR A 1 168 ? -10.766 -36.281 1.535 1 98.06 168 TYR A O 1
ATOM 1297 N N . GLY A 1 169 ? -8.531 -36.5 1.673 1 98 169 GLY A N 1
ATOM 1298 C CA . GLY A 1 169 ? -8.266 -35.062 1.633 1 98 169 GLY A CA 1
ATOM 1299 C C . GLY A 1 169 ? -8.078 -34.531 0.225 1 98 169 GLY A C 1
ATOM 1300 O O . GLY A 1 169 ? -7.875 -35.312 -0.714 1 98 169 GLY A O 1
ATOM 1301 N N . ILE A 1 170 ? -8.219 -33.281 0.05 1 97.94 170 ILE A N 1
ATOM 1302 C CA . ILE A 1 170 ? -7.906 -32.625 -1.215 1 97.94 170 ILE A CA 1
ATOM 1303 C C . ILE A 1 170 ? -6.605 -31.844 -1.077 1 97.94 170 ILE A C 1
ATOM 1305 O O . ILE A 1 170 ? -6.098 -31.656 0.032 1 97.94 170 ILE A O 1
ATOM 1309 N N . ASP A 1 171 ? -6.004 -31.438 -2.166 1 97.31 171 ASP A N 1
ATOM 1310 C CA . ASP A 1 171 ? -4.785 -30.625 -2.139 1 97.31 171 ASP A CA 1
ATOM 1311 C C . ASP A 1 171 ? -5.094 -29.156 -2.43 1 97.31 171 ASP A C 1
ATOM 1313 O O . ASP A 1 171 ? -6.258 -28.766 -2.447 1 97.31 171 ASP A O 1
ATOM 1317 N N . SER A 1 172 ? -4.043 -28.344 -2.586 1 95.88 172 SER A N 1
ATOM 1318 C CA . SER A 1 172 ? -4.211 -26.906 -2.787 1 95.88 172 SER A CA 1
ATOM 1319 C C . SER A 1 172 ? -4.992 -26.609 -4.062 1 95.88 172 SER A C 1
ATOM 1321 O O . SER A 1 172 ? -5.754 -25.656 -4.121 1 95.88 172 SER A O 1
ATOM 1323 N N . ASP A 1 173 ? -4.789 -27.422 -5.133 1 96.06 173 ASP A N 1
ATOM 1324 C CA . ASP A 1 173 ? -5.574 -27.25 -6.355 1 96.06 173 ASP A CA 1
ATOM 1325 C C . ASP A 1 173 ? -7.055 -27.531 -6.098 1 96.06 173 ASP A C 1
ATOM 1327 O O . ASP A 1 173 ? -7.926 -26.828 -6.609 1 96.06 173 ASP A O 1
ATOM 1331 N N . GLY A 1 174 ? -7.301 -28.578 -5.262 1 96.62 174 GLY A N 1
ATOM 1332 C CA . GLY A 1 174 ? -8.656 -29 -4.957 1 96.62 174 GLY A CA 1
ATOM 1333 C C . GLY A 1 174 ? -9.461 -27.953 -4.227 1 96.62 174 GLY A C 1
ATOM 1334 O O . GLY A 1 174 ? -10.695 -27.969 -4.27 1 96.62 174 GLY A O 1
ATOM 1335 N N . PHE A 1 175 ? -8.812 -27.078 -3.482 1 97.88 175 PHE A N 1
ATOM 1336 C CA . PHE A 1 175 ? -9.477 -25.969 -2.807 1 97.88 175 PHE A CA 1
ATOM 1337 C C . PHE A 1 175 ? -10.375 -25.203 -3.771 1 97.88 175 PHE A C 1
ATOM 1339 O O . PHE A 1 175 ? -11.508 -24.859 -3.43 1 97.88 175 PHE A O 1
ATOM 1346 N N . PHE A 1 176 ? -9.906 -24.984 -5.02 1 97.88 176 PHE A N 1
ATOM 1347 C CA . PHE A 1 176 ? -10.602 -24.141 -5.984 1 97.88 176 PHE A CA 1
ATOM 1348 C C . PHE A 1 176 ? -11.75 -24.891 -6.637 1 97.88 176 PHE A C 1
ATOM 1350 O O . PHE A 1 176 ? -12.602 -24.281 -7.297 1 97.88 176 PHE A O 1
ATOM 1357 N N . ALA A 1 177 ? -11.766 -26.188 -6.367 1 97.31 177 ALA A N 1
ATOM 1358 C CA . ALA A 1 177 ? -12.82 -27.031 -6.945 1 97.31 177 ALA A CA 1
ATOM 1359 C C . ALA A 1 177 ? -13.969 -27.219 -5.961 1 97.31 177 ALA A C 1
ATOM 1361 O O . ALA A 1 177 ? -15.031 -27.734 -6.328 1 97.31 177 ALA A O 1
ATOM 1362 N N . LEU A 1 178 ? -13.797 -26.734 -4.703 1 98.12 178 LEU A N 1
ATOM 1363 C CA . LEU A 1 178 ? -14.844 -26.891 -3.701 1 98.12 178 LEU A CA 1
ATOM 1364 C C . LEU A 1 178 ? -16.125 -26.172 -4.129 1 98.12 178 LEU A C 1
ATOM 1366 O O . LEU A 1 178 ? -16.125 -24.938 -4.242 1 98.12 178 LEU A O 1
ATOM 1370 N N . GLU A 1 179 ? -17.156 -26.875 -4.281 1 97.44 179 GLU A N 1
ATOM 1371 C CA . GLU A 1 179 ? -18.422 -26.312 -4.746 1 97.44 179 GLU A CA 1
ATOM 1372 C C . GLU A 1 179 ? -19.172 -25.641 -3.604 1 97.44 179 GLU A C 1
ATOM 1374 O O . GLU A 1 179 ? -19.969 -24.719 -3.832 1 97.44 179 GLU A O 1
AT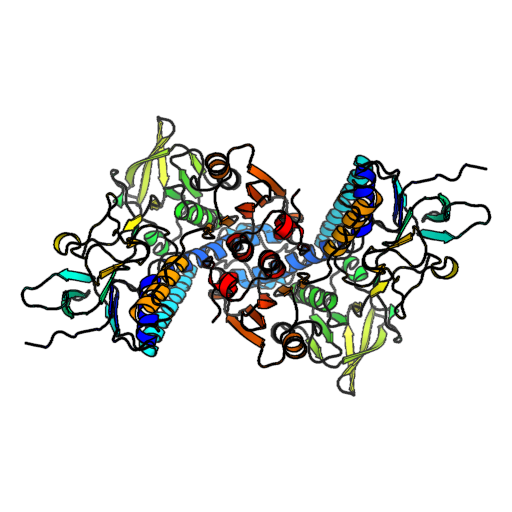OM 1379 N N . THR A 1 180 ? -18.984 -26.234 -2.42 1 97.31 180 THR A N 1
ATOM 1380 C CA . THR A 1 180 ? -19.625 -25.688 -1.226 1 97.31 180 THR A CA 1
ATOM 1381 C C . THR A 1 180 ? -18.594 -25.438 -0.131 1 97.31 180 THR A C 1
ATOM 1383 O O . THR A 1 180 ? -17.578 -26.125 -0.061 1 97.31 180 THR A O 1
ATOM 1386 N N . GLN A 1 181 ? -18.922 -24.5 0.656 1 98.06 181 GLN A N 1
ATOM 1387 C CA . GLN A 1 181 ? -18.016 -24.156 1.743 1 98.06 181 GLN A CA 1
ATOM 1388 C C . GLN A 1 181 ? -18.062 -25.203 2.852 1 98.06 181 GLN A C 1
ATOM 1390 O O . GLN A 1 181 ? -19.125 -25.484 3.4 1 98.06 181 GLN A O 1
ATOM 1395 N N . PRO A 1 182 ? -16.938 -25.719 3.191 1 98.25 182 PRO A N 1
ATOM 1396 C CA . PRO A 1 182 ? -16.953 -26.609 4.355 1 98.25 182 PRO A CA 1
ATOM 1397 C C . PRO A 1 182 ? -17.203 -25.859 5.664 1 98.25 182 PRO A C 1
ATOM 1399 O O . PRO A 1 182 ? -16.688 -24.766 5.859 1 98.25 182 PRO A O 1
ATOM 1402 N N . LYS A 1 183 ? -18.031 -26.469 6.59 1 98.19 183 LYS A N 1
ATOM 1403 C CA . LYS A 1 183 ? -18.266 -25.875 7.902 1 98.19 183 LYS A CA 1
ATOM 1404 C C . LYS A 1 183 ? -17.062 -26.062 8.82 1 98.19 183 LYS A C 1
ATOM 1406 O O . LYS A 1 183 ? -16.609 -25.125 9.469 1 98.19 183 LYS A O 1
ATOM 1411 N N . ARG A 1 184 ? -16.75 -27.344 8.93 1 98.5 184 ARG A N 1
ATOM 1412 C CA . ARG A 1 184 ? -15.555 -27.734 9.664 1 98.5 184 ARG A CA 1
ATOM 1413 C C . ARG A 1 184 ? -14.445 -28.188 8.719 1 98.5 184 ARG A C 1
ATOM 1415 O O . ARG A 1 184 ? -14.602 -29.188 8.008 1 98.5 184 ARG A O 1
ATOM 1422 N N . VAL A 1 185 ? -13.141 -27.359 8.672 1 98.88 185 VAL A N 1
ATOM 1423 C CA . VAL A 1 185 ? -12.094 -27.656 7.699 1 98.88 185 VAL A CA 1
ATOM 1424 C C . VAL A 1 185 ? -10.734 -27.672 8.398 1 98.88 185 VAL A C 1
ATOM 1426 O O . VAL A 1 185 ? -10.5 -26.906 9.336 1 98.88 185 VAL A O 1
ATOM 1429 N N . ALA A 1 186 ? -9.844 -28.562 7.965 1 98.81 186 ALA A N 1
ATOM 1430 C CA . ALA A 1 186 ? -8.445 -28.547 8.391 1 98.81 186 ALA A CA 1
ATOM 1431 C C . ALA A 1 186 ? -7.516 -28.297 7.211 1 98.81 186 ALA A C 1
ATOM 1433 O O . ALA A 1 186 ? -7.738 -28.828 6.117 1 98.81 186 ALA A O 1
ATOM 1434 N N . VAL A 1 187 ? -6.574 -27.453 7.414 1 98.88 187 VAL A N 1
ATOM 1435 C CA . VAL A 1 187 ? -5.461 -27.25 6.492 1 98.88 187 VAL A CA 1
ATOM 1436 C C . VAL A 1 187 ? -4.18 -27.828 7.094 1 98.88 187 VAL A C 1
ATOM 1438 O O . VAL A 1 187 ? -3.822 -27.5 8.234 1 98.88 187 VAL A O 1
ATOM 1441 N N . VAL A 1 188 ? -3.51 -28.688 6.359 1 98.5 188 VAL A N 1
ATOM 1442 C CA . VAL A 1 188 ? -2.326 -29.375 6.883 1 98.5 188 VAL A CA 1
ATOM 1443 C C . VAL A 1 188 ? -1.071 -28.797 6.234 1 98.5 188 VAL A C 1
ATOM 1445 O O . VAL A 1 188 ? -0.827 -29 5.043 1 98.5 188 VAL A O 1
ATOM 1448 N N . GLY A 1 189 ? -0.21 -28.156 7.055 1 97.44 189 GLY A N 1
ATOM 1449 C CA . GLY A 1 189 ? 0.991 -27.484 6.594 1 97.44 189 GLY A CA 1
ATOM 1450 C C . GLY A 1 189 ? 1.029 -26.016 6.977 1 97.44 189 GLY A C 1
ATOM 1451 O O . GLY A 1 189 ? 0.108 -25.266 6.652 1 97.44 189 GLY A O 1
ATOM 1452 N N . GLY A 1 190 ? 2.066 -25.594 7.609 1 96.56 190 GLY A N 1
ATOM 1453 C CA . GLY A 1 190 ? 2.182 -24.234 8.117 1 96.56 190 GLY A CA 1
ATOM 1454 C C . GLY A 1 190 ? 2.961 -23.312 7.195 1 96.56 190 GLY A C 1
ATOM 1455 O O . GLY A 1 190 ? 3.443 -22.266 7.625 1 96.56 190 GLY A O 1
ATOM 1456 N N . GLY A 1 191 ? 3.127 -23.672 5.875 1 96 191 GLY A N 1
ATOM 1457 C CA . GLY A 1 191 ? 3.799 -22.844 4.895 1 96 191 GLY A CA 1
ATOM 1458 C C . GLY A 1 191 ? 2.895 -21.781 4.301 1 96 191 GLY A C 1
ATOM 1459 O O . GLY A 1 191 ? 1.812 -21.5 4.824 1 96 191 GLY A O 1
ATOM 1460 N N . TYR A 1 192 ? 3.311 -21.125 3.182 1 93.69 192 TYR A N 1
ATOM 1461 C CA . TYR A 1 192 ? 2.623 -20 2.564 1 93.69 192 TYR A CA 1
ATOM 1462 C C . TYR A 1 192 ? 1.177 -20.359 2.24 1 93.69 192 TYR A C 1
ATOM 1464 O O . TYR A 1 192 ? 0.25 -19.672 2.68 1 93.69 192 TYR A O 1
ATOM 1472 N N . ILE A 1 193 ? 1.07 -21.469 1.516 1 96.62 193 ILE A N 1
ATOM 1473 C CA . ILE A 1 193 ? -0.235 -21.844 0.981 1 96.62 193 ILE A CA 1
ATOM 1474 C C . ILE A 1 193 ? -1.183 -22.188 2.127 1 96.62 193 ILE A C 1
ATOM 1476 O O . ILE A 1 193 ? -2.342 -21.766 2.131 1 96.62 193 ILE A O 1
ATOM 1480 N N . GLY A 1 194 ? -0.651 -22.906 3.121 1 98.19 194 GLY A N 1
ATOM 1481 C CA . GLY A 1 194 ? -1.472 -23.297 4.254 1 98.19 194 GLY A CA 1
ATOM 1482 C C . GLY A 1 194 ? -1.992 -22.125 5.055 1 98.19 194 GLY A C 1
ATOM 1483 O O . GLY A 1 194 ? -3.186 -22.047 5.359 1 98.19 194 GLY A O 1
ATOM 1484 N N . VAL A 1 195 ? -1.145 -21.188 5.344 1 98.62 195 VAL A N 1
ATOM 1485 C CA . VAL A 1 195 ? -1.499 -20.031 6.141 1 98.62 195 VAL A CA 1
ATOM 1486 C C . VAL A 1 195 ? -2.504 -19.172 5.375 1 98.62 195 VAL A C 1
ATOM 1488 O O . VAL A 1 195 ? -3.457 -18.641 5.961 1 98.62 195 VAL A O 1
ATOM 1491 N N . GLU A 1 196 ? -2.295 -19 4.078 1 98.62 196 GLU A N 1
ATOM 1492 C CA . GLU A 1 196 ? -3.199 -18.203 3.25 1 98.62 196 GLU A CA 1
ATOM 1493 C C . GLU A 1 196 ? -4.594 -18.828 3.209 1 98.62 196 GLU A C 1
ATOM 1495 O O . GLU A 1 196 ? -5.59 -18.125 3.42 1 98.62 196 GLU A O 1
ATOM 1500 N N . LEU A 1 197 ? -4.664 -20.125 2.988 1 98.81 197 LEU A N 1
ATOM 1501 C CA . LEU A 1 197 ? -5.957 -20.797 2.875 1 98.81 197 LEU A CA 1
ATOM 1502 C C . LEU A 1 197 ? -6.672 -20.828 4.223 1 98.81 197 LEU A C 1
ATOM 1504 O O . LEU A 1 197 ? -7.891 -20.656 4.285 1 98.81 197 LEU A O 1
ATOM 1508 N N . ALA A 1 198 ? -5.902 -21.062 5.316 1 98.88 198 ALA A N 1
ATOM 1509 C CA . ALA A 1 198 ? -6.5 -21.031 6.648 1 98.88 198 ALA A CA 1
ATOM 1510 C C . ALA A 1 198 ? -7.152 -19.688 6.934 1 98.88 198 ALA A C 1
ATOM 1512 O O . ALA A 1 198 ? -8.266 -19.625 7.457 1 98.88 198 ALA A O 1
ATOM 1513 N N . GLY A 1 199 ? -6.469 -18.625 6.555 1 98.75 199 GLY A N 1
ATOM 1514 C CA . GLY A 1 199 ? -7.02 -17.297 6.738 1 98.75 199 GLY A CA 1
ATOM 1515 C C . GLY A 1 199 ? -8.297 -17.062 5.949 1 98.75 199 GLY A C 1
ATOM 1516 O O . GLY A 1 199 ? -9.258 -16.484 6.465 1 98.75 199 GLY A O 1
ATOM 1517 N N . VAL A 1 200 ? -8.297 -17.516 4.703 1 98.81 200 VAL A N 1
ATOM 1518 C CA . VAL A 1 200 ? -9.461 -17.344 3.834 1 98.81 200 VAL A CA 1
ATOM 1519 C C . VAL A 1 200 ? -10.656 -18.078 4.426 1 98.81 200 VAL A C 1
ATOM 1521 O O . VAL A 1 200 ? -11.734 -17.5 4.582 1 98.81 200 VAL A O 1
ATOM 1524 N N . PHE A 1 201 ? -10.469 -19.359 4.848 1 98.88 201 PHE A N 1
ATOM 1525 C CA . PHE A 1 201 ? -11.547 -20.172 5.41 1 98.88 201 PHE A CA 1
ATOM 1526 C C . PHE A 1 201 ? -12.094 -19.531 6.68 1 98.88 201 PHE A C 1
ATOM 1528 O O . PHE A 1 201 ? -13.305 -19.359 6.828 1 98.88 201 PHE A O 1
ATOM 1535 N N . HIS A 1 202 ? -11.164 -19.141 7.535 1 98.88 202 HIS A N 1
ATOM 1536 C CA . HIS A 1 202 ? -11.57 -18.562 8.812 1 98.88 202 HIS A CA 1
ATOM 1537 C C . HIS A 1 202 ? -12.336 -17.25 8.609 1 98.88 202 HIS A C 1
ATOM 1539 O O . HIS A 1 202 ? -13.391 -17.047 9.211 1 98.88 202 HIS A O 1
ATOM 1545 N N . GLY A 1 203 ? -11.812 -16.406 7.75 1 98.56 203 GLY A N 1
ATOM 1546 C CA . GLY A 1 203 ? -12.445 -15.117 7.492 1 98.56 203 GLY A CA 1
ATOM 1547 C C . GLY A 1 203 ? -13.836 -15.242 6.906 1 98.56 203 GLY A C 1
ATOM 1548 O O . GLY A 1 203 ? -14.688 -14.383 7.125 1 98.56 203 GLY A O 1
ATOM 1549 N N . LEU A 1 204 ? -14.062 -16.344 6.211 1 98.69 204 LEU A N 1
ATOM 1550 C CA . LEU A 1 204 ? -15.367 -16.578 5.59 1 98.69 204 LEU A CA 1
ATOM 1551 C C . LEU A 1 204 ? -16.234 -17.469 6.477 1 98.69 204 LEU A C 1
ATOM 1553 O O . LEU A 1 204 ? -17.234 -18.016 6.016 1 98.69 204 LEU A O 1
ATOM 1557 N N . ASN A 1 205 ? -15.789 -17.703 7.723 1 98.12 205 ASN A N 1
ATOM 1558 C CA . ASN A 1 205 ? -16.594 -18.219 8.836 1 98.12 205 ASN A CA 1
ATOM 1559 C C . ASN A 1 205 ? -16.625 -19.734 8.852 1 98.12 205 ASN A C 1
ATOM 1561 O O . ASN A 1 205 ? -17.594 -20.344 9.312 1 98.12 205 ASN A O 1
ATOM 1565 N N . SER A 1 206 ? -15.656 -20.422 8.227 1 98.81 206 SER A N 1
ATOM 1566 C CA . SER A 1 206 ? -15.445 -21.844 8.492 1 98.81 206 SER A CA 1
ATOM 1567 C C . SER A 1 206 ? -14.727 -22.062 9.82 1 98.81 206 SER A C 1
ATOM 1569 O O . SER A 1 206 ? -13.812 -21.312 10.164 1 98.81 206 SER A O 1
ATOM 1571 N N . GLU A 1 207 ? -15.195 -23.062 10.578 1 98.75 207 GLU A N 1
ATOM 1572 C CA . GLU A 1 207 ? -14.367 -23.531 11.688 1 98.75 207 GLU A CA 1
ATOM 1573 C C . GLU A 1 207 ? -13.062 -24.141 11.188 1 98.75 207 GLU A C 1
ATOM 1575 O O . GLU A 1 207 ? -13.062 -25.234 10.633 1 98.75 207 GLU A O 1
ATOM 1580 N N . THR A 1 208 ? -11.906 -23.406 11.398 1 98.88 208 THR A N 1
ATOM 1581 C CA . THR A 1 208 ? -10.672 -23.734 10.695 1 98.88 208 THR A CA 1
ATOM 1582 C C . THR A 1 208 ? -9.617 -24.266 11.664 1 98.88 208 THR A C 1
ATOM 1584 O O . THR A 1 208 ? -9.352 -23.641 12.695 1 98.88 208 THR A O 1
ATOM 1587 N N . THR A 1 209 ? -9.086 -25.406 11.344 1 98.88 209 THR A N 1
ATOM 1588 C CA . THR A 1 209 ? -7.941 -26 12.039 1 98.88 209 THR A CA 1
ATOM 1589 C C . THR A 1 209 ? -6.703 -25.969 11.141 1 98.88 209 THR A C 1
ATOM 1591 O O . THR A 1 209 ? -6.773 -26.344 9.969 1 98.88 209 THR A O 1
ATOM 1594 N N . LEU A 1 210 ? -5.605 -25.484 11.672 1 98.81 210 LEU A N 1
ATOM 1595 C CA . LEU A 1 210 ? -4.344 -25.422 10.945 1 98.81 210 LEU A CA 1
ATOM 1596 C C . LEU A 1 210 ? -3.289 -26.297 11.609 1 98.81 210 LEU A C 1
ATOM 1598 O O . LEU A 1 210 ? -2.867 -26.016 12.734 1 98.81 210 LEU A O 1
ATOM 1602 N N . PHE A 1 211 ? -2.906 -27.406 10.969 1 98.12 211 PHE A N 1
ATOM 1603 C CA . PHE A 1 211 ? -1.851 -28.281 11.477 1 98.12 211 PHE A CA 1
ATOM 1604 C C . PHE A 1 211 ? -0.476 -27.719 11.141 1 98.12 211 PHE A C 1
ATOM 1606 O O . PHE A 1 211 ? -0.194 -27.391 9.984 1 98.12 211 PHE A O 1
ATOM 1613 N N . CYS A 1 212 ? 0.292 -27.578 12.141 1 95.38 212 CYS A N 1
ATOM 1614 C CA . CYS A 1 212 ? 1.672 -27.141 11.969 1 95.38 212 CYS A CA 1
ATOM 1615 C C . CYS A 1 212 ? 2.639 -28.078 12.672 1 95.38 212 CYS A C 1
ATOM 1617 O O . CYS A 1 212 ? 2.488 -28.344 13.867 1 95.38 212 CYS A O 1
ATOM 1619 N N . ARG A 1 213 ? 3.623 -28.562 11.93 1 92.75 213 ARG A N 1
ATOM 1620 C CA . ARG A 1 213 ? 4.578 -29.5 12.492 1 92.75 213 ARG A CA 1
ATOM 1621 C C . ARG A 1 213 ? 5.434 -28.844 13.57 1 92.75 213 ARG A C 1
ATOM 1623 O O . ARG A 1 213 ? 5.84 -29.5 14.531 1 92.75 213 ARG A O 1
ATOM 1630 N N . GLY A 1 214 ? 5.719 -27.625 13.391 1 93.44 214 GLY A N 1
ATOM 1631 C CA . GLY A 1 214 ? 6.504 -26.875 14.367 1 93.44 214 GLY A CA 1
ATOM 1632 C C . GLY A 1 214 ? 5.652 -26.109 15.359 1 93.44 214 GLY A C 1
ATOM 1633 O O . GLY A 1 214 ? 4.492 -26.453 15.586 1 93.44 214 GLY A O 1
ATOM 1634 N N . GLN A 1 215 ? 6.332 -25.125 15.992 1 96.5 215 GLN A N 1
ATOM 1635 C CA . GLN A 1 215 ? 5.652 -24.344 17.016 1 96.5 215 GLN A CA 1
ATOM 1636 C C . GLN A 1 215 ? 5.113 -23.031 16.453 1 96.5 215 GLN A C 1
ATOM 1638 O O . GLN A 1 215 ? 4.324 -22.359 17.094 1 96.5 215 GLN A O 1
ATOM 1643 N N . THR A 1 216 ? 5.562 -22.719 15.25 1 98.12 216 THR A N 1
ATOM 1644 C CA . THR A 1 216 ? 5.09 -21.516 14.555 1 98.12 216 THR A CA 1
ATOM 1645 C C . THR A 1 216 ? 4.797 -21.828 13.094 1 98.12 216 THR A C 1
ATOM 1647 O O . THR A 1 216 ? 5.27 -22.828 12.555 1 98.12 216 THR A O 1
ATOM 1650 N N . VAL A 1 217 ? 3.926 -21.047 12.508 1 98.31 217 VAL A N 1
ATOM 1651 C CA . VAL A 1 217 ? 3.729 -21.109 11.062 1 98.31 217 VAL A CA 1
ATOM 1652 C C . VAL A 1 217 ? 4.785 -20.25 10.367 1 98.31 217 VAL A C 1
ATOM 1654 O O . VAL A 1 217 ? 5.488 -19.469 11.016 1 98.31 217 VAL A O 1
ATOM 1657 N N . LEU A 1 218 ? 4.965 -20.391 9.086 1 98.25 218 LEU A N 1
ATOM 1658 C CA . LEU A 1 218 ? 5.887 -19.625 8.258 1 98.25 218 LEU A CA 1
ATOM 1659 C C . LEU A 1 218 ? 7.305 -19.688 8.812 1 98.25 218 LEU A C 1
ATOM 1661 O O . LEU A 1 218 ? 7.953 -18.656 8.992 1 98.25 218 LEU A O 1
ATOM 1665 N N . ARG A 1 219 ? 7.773 -20.859 9.031 1 96.25 219 ARG A N 1
ATOM 1666 C CA . ARG A 1 219 ? 9.031 -21.094 9.727 1 96.25 219 ARG A CA 1
ATOM 1667 C C . ARG A 1 219 ? 10.219 -20.625 8.906 1 96.25 219 ARG A C 1
ATOM 1669 O O . ARG A 1 219 ? 11.312 -20.422 9.438 1 96.25 219 ARG A O 1
ATOM 1676 N N . ALA A 1 220 ? 10.023 -20.469 7.582 1 94.25 220 ALA A N 1
ATOM 1677 C CA . ALA A 1 220 ? 11.109 -20 6.723 1 94.25 220 ALA A CA 1
ATOM 1678 C C . ALA A 1 220 ? 11.297 -18.5 6.84 1 94.25 220 ALA A C 1
ATOM 1680 O O . ALA A 1 220 ? 12.312 -17.953 6.387 1 94.25 220 ALA A O 1
ATOM 1681 N N . PHE A 1 221 ? 10.445 -17.781 7.504 1 98.06 221 PHE A N 1
ATOM 1682 C CA . PHE A 1 221 ? 10.484 -16.312 7.605 1 98.06 221 PHE A CA 1
ATOM 1683 C C . PHE A 1 221 ? 11.117 -15.883 8.922 1 98.06 221 PHE A C 1
ATOM 1685 O O . PHE A 1 221 ? 11.422 -16.719 9.773 1 98.06 221 PHE A O 1
ATOM 1692 N N . ASP A 1 222 ? 11.391 -14.578 9.016 1 98.75 222 ASP A N 1
ATOM 1693 C CA . ASP A 1 222 ? 11.922 -14.008 10.242 1 98.75 222 ASP A CA 1
ATOM 1694 C C . ASP A 1 222 ? 11.023 -14.32 11.43 1 98.75 222 ASP A C 1
ATOM 1696 O O . ASP A 1 222 ? 9.797 -14.359 11.297 1 98.75 222 ASP A O 1
ATOM 1700 N N . ILE A 1 223 ? 11.633 -14.453 12.562 1 98.62 223 ILE A N 1
ATOM 1701 C CA . ILE A 1 223 ? 10.938 -14.867 13.781 1 98.62 223 ILE A CA 1
ATOM 1702 C C . ILE A 1 223 ? 9.828 -13.867 14.102 1 98.62 223 ILE A C 1
ATOM 1704 O O . ILE A 1 223 ? 8.773 -14.242 14.617 1 98.62 223 ILE A O 1
ATOM 1708 N N . MET A 1 224 ? 9.961 -12.609 13.781 1 98.81 224 MET A N 1
ATOM 1709 C CA . MET A 1 224 ? 8.914 -11.617 14.016 1 98.81 224 MET A CA 1
ATOM 1710 C C . MET A 1 224 ? 7.648 -11.969 13.242 1 98.81 224 MET A C 1
ATOM 1712 O O . MET A 1 224 ? 6.543 -11.867 13.773 1 98.81 224 MET A O 1
ATOM 1716 N N . ILE A 1 225 ? 7.812 -12.398 12.008 1 98.88 225 ILE A N 1
ATOM 1717 C CA . ILE A 1 225 ? 6.68 -12.789 11.172 1 98.88 225 ILE A CA 1
ATOM 1718 C C . ILE A 1 225 ? 6.043 -14.062 11.727 1 98.88 225 ILE A C 1
ATOM 1720 O O . ILE A 1 225 ? 4.82 -14.141 11.867 1 98.88 225 ILE A O 1
ATOM 1724 N N . GLN A 1 226 ? 6.91 -15.023 12.078 1 98.75 226 GLN A N 1
ATOM 1725 C CA . GLN A 1 226 ? 6.43 -16.297 12.609 1 98.75 226 GLN A CA 1
ATOM 1726 C C . GLN A 1 226 ? 5.551 -16.078 13.844 1 98.75 226 GLN A C 1
ATOM 1728 O O . GLN A 1 226 ? 4.398 -16.5 13.867 1 98.75 226 GLN A O 1
ATOM 1733 N N . ASP A 1 227 ? 6.043 -15.312 14.781 1 98.69 227 ASP A N 1
ATOM 1734 C CA . ASP A 1 227 ? 5.359 -15.086 16.047 1 98.69 227 ASP A CA 1
ATOM 1735 C C . ASP A 1 227 ? 4.09 -14.258 15.852 1 98.69 227 ASP A C 1
ATOM 1737 O O . ASP A 1 227 ? 3.039 -14.578 16.406 1 98.69 227 ASP A O 1
ATOM 1741 N N . THR A 1 228 ? 4.18 -13.219 15.047 1 98.81 228 THR A N 1
ATOM 1742 C CA . THR A 1 228 ? 3.061 -12.297 14.883 1 98.81 228 THR A CA 1
ATOM 1743 C C . THR A 1 228 ? 1.875 -13 14.227 1 98.81 228 THR A C 1
ATOM 1745 O O . THR A 1 228 ? 0.743 -12.891 14.703 1 98.81 228 THR A O 1
ATOM 1748 N N . ILE A 1 229 ? 2.105 -13.781 13.172 1 98.81 229 ILE A N 1
ATOM 1749 C CA . ILE A 1 229 ? 1.021 -14.445 12.453 1 98.81 229 ILE A CA 1
ATOM 1750 C C . ILE A 1 229 ? 0.462 -15.586 13.297 1 98.81 229 ILE A C 1
ATOM 1752 O O . ILE A 1 229 ? -0.756 -15.742 13.406 1 98.81 229 ILE A O 1
ATOM 1756 N N . THR A 1 230 ? 1.369 -16.359 13.93 1 98.81 230 THR A N 1
ATOM 1757 C CA . THR A 1 230 ? 0.911 -17.469 14.758 1 98.81 230 THR A CA 1
ATOM 1758 C C . THR A 1 230 ? 0.021 -16.969 15.891 1 98.81 230 THR A C 1
ATOM 1760 O O . THR A 1 230 ? -1.102 -17.438 16.062 1 98.81 230 THR A O 1
ATOM 1763 N N . ASP A 1 231 ? 0.505 -15.953 16.609 1 98.69 231 ASP A N 1
ATOM 1764 C CA . ASP A 1 231 ? -0.218 -15.422 17.766 1 98.69 231 ASP A CA 1
ATOM 1765 C C . ASP A 1 231 ? -1.552 -14.812 17.344 1 98.69 231 ASP A C 1
ATOM 1767 O O . ASP A 1 231 ? -2.568 -15 18.016 1 98.69 231 ASP A O 1
ATOM 1771 N N . TYR A 1 232 ? -1.551 -14.148 16.297 1 98.62 232 TYR A N 1
ATOM 1772 C CA . TYR A 1 232 ? -2.764 -13.469 15.859 1 98.62 232 TYR A CA 1
ATOM 1773 C C . TYR A 1 232 ? -3.803 -14.469 15.359 1 98.62 232 TYR A C 1
ATOM 1775 O O . TYR A 1 232 ? -5 -14.297 15.594 1 98.62 232 TYR A O 1
ATOM 1783 N N . TYR A 1 233 ? -3.371 -15.5 14.562 1 98.75 233 TYR A N 1
ATOM 1784 C CA . TYR A 1 233 ? -4.301 -16.516 14.094 1 98.75 233 TYR A CA 1
ATOM 1785 C C . TYR A 1 233 ? -4.965 -17.234 15.266 1 98.75 233 TYR A C 1
ATOM 1787 O O . TYR A 1 233 ? -6.176 -17.453 15.258 1 98.75 233 TYR A O 1
ATOM 1795 N N . VAL A 1 234 ? -4.164 -17.516 16.281 1 98.69 234 VAL A N 1
ATOM 1796 C CA . VAL A 1 234 ? -4.73 -18.125 17.484 1 98.69 234 VAL A CA 1
ATOM 1797 C C . VAL A 1 234 ? -5.73 -17.156 18.125 1 98.69 234 VAL A C 1
ATOM 1799 O O . VAL A 1 234 ? -6.852 -17.547 18.438 1 98.69 234 VAL A O 1
ATOM 1802 N N . LYS A 1 235 ? -5.367 -15.922 18.266 1 98.31 235 LYS A N 1
ATOM 1803 C CA . LYS A 1 235 ? -6.211 -14.906 18.891 1 98.31 235 LYS A CA 1
ATOM 1804 C C . LYS A 1 235 ? -7.531 -14.75 18.141 1 98.31 235 LYS A C 1
ATOM 1806 O O . LYS A 1 235 ? -8.578 -14.547 18.766 1 98.31 235 LYS A O 1
ATOM 1811 N N . GLU A 1 236 ? -7.477 -14.836 16.812 1 97.31 236 GLU A N 1
ATOM 1812 C CA . GLU A 1 236 ? -8.648 -14.609 15.977 1 97.31 236 GLU A CA 1
ATOM 1813 C C . GLU A 1 236 ? -9.602 -15.797 16.031 1 97.31 236 GLU A C 1
ATOM 1815 O O . GLU A 1 236 ? -10.758 -15.68 15.609 1 97.31 236 GLU A O 1
ATOM 1820 N N . GLY A 1 237 ? -9.008 -16.984 16.453 1 98.12 237 GLY A N 1
ATOM 1821 C CA . GLY A 1 237 ? -9.922 -18.094 16.641 1 98.12 237 GLY A CA 1
ATOM 1822 C C . GLY A 1 237 ? -9.609 -19.281 15.75 1 98.12 237 GLY A C 1
ATOM 1823 O O . GLY A 1 237 ? -10.352 -20.266 15.734 1 98.12 237 GLY A O 1
ATOM 1824 N N . ILE A 1 238 ? -8.594 -19.219 14.93 1 98.81 238 ILE A N 1
ATOM 1825 C CA . ILE A 1 238 ? -8.133 -20.406 14.219 1 98.81 238 ILE A CA 1
ATOM 1826 C C . ILE A 1 238 ? -7.543 -21.406 15.211 1 98.81 238 ILE A C 1
ATOM 1828 O O . ILE A 1 238 ? -6.781 -21.031 16.109 1 98.81 238 ILE A O 1
ATOM 1832 N N . ASN A 1 239 ? -7.953 -22.641 15.078 1 98.69 239 ASN A N 1
ATOM 1833 C CA . ASN A 1 239 ? -7.375 -23.703 15.891 1 98.69 239 ASN A CA 1
ATOM 1834 C C . ASN A 1 239 ? -6.016 -24.141 15.359 1 98.69 239 ASN A C 1
ATOM 1836 O O . ASN A 1 239 ? -5.93 -25.109 14.594 1 98.69 239 ASN A O 1
ATOM 1840 N N . VAL A 1 240 ? -4.996 -23.484 15.82 1 98.62 240 VAL A N 1
ATOM 1841 C CA . VAL A 1 240 ? -3.652 -23.828 15.375 1 98.62 240 VAL A CA 1
ATOM 1842 C C . VAL A 1 240 ? -3.105 -24.984 16.219 1 98.62 240 VAL A C 1
ATOM 1844 O O . VAL A 1 240 ? -2.828 -24.797 17.406 1 98.62 240 VAL A O 1
ATOM 1847 N N . LEU A 1 241 ? -2.949 -26.141 15.586 1 98.31 241 LEU A N 1
ATOM 1848 C CA . LEU A 1 241 ? -2.398 -27.312 16.266 1 98.31 241 LEU A CA 1
ATOM 1849 C C . LEU A 1 241 ? -0.892 -27.406 16.047 1 98.31 241 LEU A C 1
ATOM 1851 O O . LEU A 1 241 ? -0.438 -28.031 15.086 1 98.31 241 LEU A O 1
ATOM 1855 N N . LYS A 1 242 ? -0.193 -26.906 17 1 96.94 242 LYS A N 1
ATOM 1856 C CA . LYS A 1 242 ? 1.267 -26.875 16.969 1 96.94 242 LYS A CA 1
ATOM 1857 C C . LYS A 1 242 ? 1.851 -28.25 17.297 1 96.94 242 LYS A C 1
ATOM 1859 O O . LYS A 1 242 ? 1.253 -29.016 18.047 1 96.94 242 LYS A O 1
ATOM 1864 N N . GLY A 1 243 ? 3.006 -28.531 16.703 1 95.38 243 GLY A N 1
ATOM 1865 C CA . GLY A 1 243 ? 3.652 -29.812 16.969 1 95.38 243 GLY A CA 1
ATOM 1866 C C . GLY A 1 243 ? 2.779 -31 16.625 1 95.38 243 GLY A C 1
ATOM 1867 O O . GLY A 1 243 ? 2.756 -31.984 17.359 1 95.38 243 GLY A O 1
ATOM 1868 N N . SER A 1 244 ? 2.09 -30.891 15.555 1 95.69 244 SER A N 1
ATOM 1869 C CA . SER A 1 244 ? 1.103 -31.922 15.25 1 95.69 244 SER A CA 1
ATOM 1870 C C . SER A 1 244 ? 1.322 -32.5 13.852 1 95.69 244 SER A C 1
ATOM 1872 O O . SER A 1 244 ? 2.039 -31.906 13.039 1 95.69 244 SER A O 1
ATOM 1874 N N . GLY A 1 245 ? 0.715 -33.688 13.641 1 96.25 245 GLY A N 1
ATOM 1875 C CA . GLY A 1 245 ? 0.731 -34.375 12.352 1 96.25 245 GLY A CA 1
ATOM 1876 C C . GLY A 1 245 ? -0.391 -35.375 12.188 1 96.25 245 GLY A C 1
ATOM 1877 O O . GLY A 1 245 ? -0.735 -36.094 13.141 1 96.25 245 GLY A O 1
ATOM 1878 N N . VAL A 1 246 ? -0.946 -35.438 11.031 1 97.88 246 VAL A N 1
ATOM 1879 C CA . VAL A 1 246 ? -2.043 -36.375 10.742 1 97.88 246 VAL A CA 1
ATOM 1880 C C . VAL A 1 246 ? -1.512 -37.781 10.648 1 97.88 246 VAL A C 1
ATOM 1882 O O . VAL A 1 246 ? -0.474 -38.031 10.023 1 97.88 246 VAL A O 1
ATOM 1885 N N . LYS A 1 247 ? -2.268 -38.719 11.188 1 97.62 247 LYS A N 1
ATOM 1886 C CA . LYS A 1 247 ? -1.852 -40.125 11.195 1 97.62 247 LYS A CA 1
ATOM 1887 C C . LYS A 1 247 ? -2.742 -40.969 10.281 1 97.62 247 LYS A C 1
ATOM 1889 O O . LYS A 1 247 ? -2.271 -41.906 9.641 1 97.62 247 LYS A O 1
ATOM 1894 N N . LYS A 1 248 ? -3.969 -40.656 10.344 1 97.88 248 LYS A N 1
ATOM 1895 C CA . LYS A 1 248 ? -4.93 -41.438 9.594 1 97.88 248 LYS A CA 1
ATOM 1896 C C . LYS A 1 248 ? -6.23 -40.688 9.375 1 97.88 248 LYS A C 1
ATOM 1898 O O . LYS A 1 248 ? -6.621 -39.875 10.211 1 97.88 248 LYS A O 1
ATOM 1903 N N . ILE A 1 249 ? -6.875 -40.906 8.25 1 98.56 249 ILE A N 1
ATOM 1904 C CA . ILE A 1 249 ? -8.195 -40.344 7.957 1 98.56 249 ILE A CA 1
ATOM 1905 C C . ILE A 1 249 ? -9.172 -41.469 7.629 1 98.56 249 ILE A C 1
ATOM 1907 O O . ILE A 1 249 ? -8.852 -42.375 6.844 1 98.56 249 ILE A O 1
ATOM 1911 N N . VAL A 1 250 ? -10.258 -41.438 8.219 1 98.44 250 VAL A N 1
ATOM 1912 C CA . VAL A 1 250 ? -11.352 -42.375 7.906 1 98.44 250 VAL A CA 1
ATOM 1913 C C . VAL A 1 250 ? -12.57 -41.562 7.453 1 98.44 250 VAL A C 1
ATOM 1915 O O . VAL A 1 250 ? -12.992 -40.625 8.125 1 98.44 250 VAL A O 1
ATOM 1918 N N . LYS A 1 251 ? -13.062 -41.969 6.301 1 98.25 251 LYS A N 1
ATOM 1919 C CA . LYS A 1 251 ? -14.297 -41.344 5.836 1 98.25 251 LYS A CA 1
ATOM 1920 C C . LYS A 1 251 ? -15.516 -42.062 6.391 1 98.25 251 LYS A C 1
ATOM 1922 O O . LYS A 1 251 ? -15.703 -43.281 6.141 1 98.25 251 LYS A O 1
ATOM 1927 N N . LYS A 1 252 ? -16.281 -41.344 7.066 1 97.88 252 LYS A N 1
ATOM 1928 C CA . LYS A 1 252 ? -17.484 -41.938 7.656 1 97.88 252 LYS A CA 1
ATOM 1929 C C . LYS A 1 252 ? -18.594 -42.062 6.617 1 97.88 252 LYS A C 1
ATOM 1931 O O . LYS A 1 252 ? -18.516 -41.469 5.531 1 97.88 252 LYS A O 1
ATOM 1936 N N . ASP A 1 253 ? -19.703 -42.719 6.934 1 96.69 253 ASP A N 1
ATOM 1937 C CA . ASP A 1 253 ? -20.812 -42.969 6.027 1 96.69 253 ASP A CA 1
ATOM 1938 C C . ASP A 1 253 ? -21.531 -41.688 5.645 1 96.69 253 ASP A C 1
ATOM 1940 O O . ASP A 1 253 ? -22.047 -41.562 4.535 1 96.69 253 ASP A O 1
ATOM 1944 N N . ASN A 1 254 ? -21.5 -40.812 6.57 1 96.12 254 ASN A N 1
ATOM 1945 C CA . ASN A 1 254 ? -22.203 -39.562 6.316 1 96.12 254 ASN A CA 1
ATOM 1946 C C . ASN A 1 254 ? -21.344 -38.594 5.531 1 96.12 254 ASN A C 1
ATOM 1948 O O . ASN A 1 254 ? -21.75 -37.469 5.285 1 96.12 254 ASN A O 1
ATOM 1952 N N . GLY A 1 255 ? -20.156 -38.969 5.211 1 95.25 255 GLY A N 1
ATOM 1953 C CA . GLY A 1 255 ? -19.281 -38.156 4.395 1 95.25 255 GLY A CA 1
ATOM 1954 C C . GLY A 1 255 ? -18.25 -37.375 5.211 1 95.25 255 GLY A C 1
ATOM 1955 O O . GLY A 1 255 ? -17.281 -36.875 4.66 1 95.25 255 GLY A O 1
ATOM 1956 N N . GLU A 1 256 ? -18.375 -37.375 6.523 1 97.5 256 GLU A N 1
ATOM 1957 C CA . GLU A 1 256 ? -17.438 -36.688 7.395 1 97.5 256 GLU A CA 1
ATOM 1958 C C . GLU A 1 256 ? -16.109 -37.406 7.465 1 97.5 256 GLU A C 1
ATOM 1960 O O . GLU A 1 256 ? -16.047 -38.625 7.25 1 97.5 256 GLU A O 1
ATOM 1965 N N . LEU A 1 257 ? -15.086 -36.625 7.715 1 98.69 257 LEU A N 1
ATOM 1966 C CA . LEU A 1 257 ? -13.75 -37.188 7.867 1 98.69 257 LEU A CA 1
ATOM 1967 C C . LEU A 1 257 ? -13.352 -37.25 9.336 1 98.69 257 LEU A C 1
ATOM 1969 O O . LEU A 1 257 ? -13.344 -36.25 10.031 1 98.69 257 LEU A O 1
ATOM 1973 N N . LEU A 1 258 ? -13.148 -38.438 9.812 1 98.69 258 LEU A N 1
ATOM 1974 C CA . LEU A 1 258 ? -12.516 -38.625 11.117 1 98.69 258 LEU A CA 1
ATOM 1975 C C . LEU A 1 258 ? -1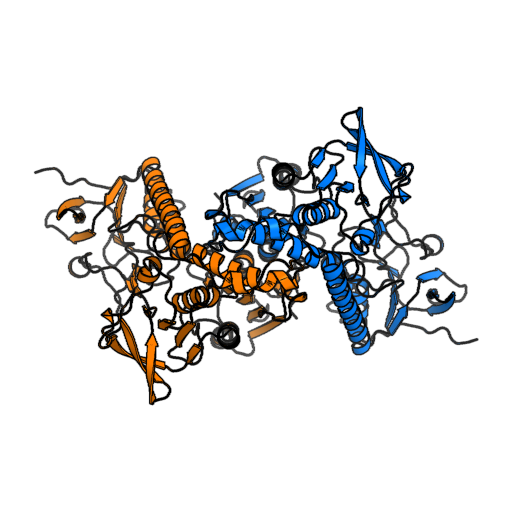1 -38.656 10.984 1 98.69 258 LEU A C 1
ATOM 1977 O O . LEU A 1 258 ? -10.438 -39.562 10.391 1 98.69 258 LEU A O 1
ATOM 1981 N N . VAL A 1 259 ? -10.352 -37.625 11.531 1 98.69 259 VAL A N 1
ATOM 1982 C CA . VAL A 1 259 ? -8.906 -37.469 11.391 1 98.69 259 VAL A CA 1
ATOM 1983 C C . VAL A 1 259 ? -8.227 -37.781 12.727 1 98.69 259 VAL A C 1
ATOM 1985 O O . VAL A 1 259 ? -8.477 -37.094 13.727 1 98.69 259 VAL A O 1
ATOM 1988 N N . THR A 1 260 ? -7.441 -38.812 12.727 1 98.62 260 THR A N 1
ATOM 1989 C CA . THR A 1 260 ? -6.57 -39.094 13.859 1 98.62 260 THR A CA 1
ATOM 1990 C C . THR A 1 260 ? -5.207 -38.406 13.672 1 98.62 260 THR A C 1
ATOM 1992 O O . THR A 1 260 ? -4.582 -38.562 12.625 1 98.62 260 THR A O 1
ATOM 1995 N N . TYR A 1 261 ? -4.848 -37.656 14.656 1 98.25 261 TYR A N 1
ATOM 1996 C CA . TYR A 1 261 ? -3.566 -36.969 14.57 1 98.25 261 TYR A CA 1
ATOM 1997 C C . TYR A 1 261 ? -2.783 -37.094 15.867 1 98.25 261 TYR A C 1
ATOM 1999 O O . TYR A 1 261 ? -3.344 -37.469 16.906 1 98.25 261 TYR A O 1
ATOM 2007 N N . GLU A 1 262 ? -1.533 -36.938 15.695 1 97.25 262 GLU A N 1
ATOM 2008 C CA . GLU A 1 262 ? -0.639 -36.938 16.859 1 97.25 262 GLU A CA 1
ATOM 2009 C C . GLU A 1 262 ? -0.236 -35.5 17.219 1 97.25 262 GLU A C 1
ATOM 2011 O O . GLU A 1 262 ? 0.057 -34.688 16.328 1 97.25 262 GLU A O 1
ATOM 2016 N N . GLN A 1 263 ? -0.317 -35.125 18.453 1 94.69 263 GLN A N 1
ATOM 2017 C CA . GLN A 1 263 ? 0.165 -33.844 18.984 1 94.69 263 GLN A CA 1
ATOM 2018 C C . GLN A 1 263 ? 0.904 -34.062 20.297 1 94.69 263 GLN A C 1
ATOM 2020 O O . GLN A 1 263 ? 0.351 -34.625 21.25 1 94.69 263 GLN A O 1
ATOM 2025 N N . ASP A 1 264 ? 2.123 -33.594 20.297 1 88.19 264 ASP A N 1
ATOM 2026 C CA . ASP A 1 264 ? 2.955 -33.688 21.484 1 88.19 264 ASP A CA 1
ATOM 2027 C C . ASP A 1 264 ? 2.971 -35.125 22 1 88.19 264 ASP A C 1
ATOM 2029 O O . ASP A 1 264 ? 2.779 -35.375 23.203 1 88.19 264 ASP A O 1
ATOM 2033 N N . GLY A 1 265 ? 2.957 -36.094 21.234 1 87.69 265 GLY A N 1
ATOM 2034 C CA . GLY A 1 265 ? 3.119 -37.5 21.594 1 87.69 265 GLY A CA 1
ATOM 2035 C C . GLY A 1 265 ? 1.803 -38.188 21.875 1 87.69 265 GLY A C 1
ATOM 2036 O O . GLY A 1 265 ? 1.779 -39.406 22.141 1 87.69 265 GLY A O 1
ATOM 2037 N N . ALA A 1 266 ? 0.759 -37.531 21.797 1 94.5 266 ALA A N 1
ATOM 2038 C CA . ALA A 1 266 ? -0.548 -38.125 22.062 1 94.5 266 ALA A CA 1
ATOM 2039 C C . ALA A 1 266 ? -1.416 -38.125 20.797 1 94.5 266 ALA A C 1
ATOM 2041 O O . ALA A 1 266 ? -1.367 -37.188 20 1 94.5 266 ALA A O 1
ATOM 2042 N N . GLU A 1 267 ? -2.199 -39.156 20.703 1 97.06 267 GLU A N 1
ATOM 2043 C CA . GLU A 1 267 ? -3.127 -39.25 19.594 1 97.06 267 GLU A CA 1
ATOM 2044 C C . GLU A 1 267 ? -4.473 -38.594 19.922 1 97.06 267 GLU A C 1
ATOM 2046 O O . GLU A 1 267 ? -4.977 -38.75 21.047 1 97.06 267 GLU A O 1
ATOM 2051 N N . LYS A 1 268 ? -4.953 -37.844 19.031 1 97.81 268 LYS A N 1
ATOM 2052 C CA . LYS A 1 268 ? -6.242 -37.188 19.156 1 97.81 268 LYS A CA 1
ATOM 2053 C C . LYS A 1 268 ? -7.043 -37.281 17.859 1 97.81 268 LYS A C 1
ATOM 2055 O O . LYS A 1 268 ? -6.5 -37.656 16.812 1 97.81 268 LYS A O 1
ATOM 2060 N N . ASP A 1 269 ? -8.352 -37.062 18.047 1 98.19 269 ASP A N 1
ATOM 2061 C CA . ASP A 1 269 ? -9.219 -37.125 16.875 1 98.19 269 ASP A CA 1
ATOM 2062 C C . ASP A 1 269 ? -9.977 -35.812 16.672 1 98.19 269 ASP A C 1
ATOM 2064 O O . ASP A 1 269 ? -10.258 -35.094 17.641 1 98.19 269 ASP A O 1
ATOM 2068 N N . ILE A 1 270 ? -10.281 -35.531 15.477 1 98.31 270 ILE A N 1
ATOM 2069 C CA . ILE A 1 270 ? -11.148 -34.406 15.125 1 98.31 270 ILE A CA 1
ATOM 2070 C C . ILE A 1 270 ? -12.016 -34.781 13.93 1 98.31 270 ILE A C 1
ATOM 2072 O O . ILE A 1 270 ? -11.562 -35.469 13.016 1 98.31 270 ILE A O 1
ATOM 2076 N N . THR A 1 271 ? -13.234 -34.406 13.914 1 98.5 271 THR A N 1
ATOM 2077 C CA . THR A 1 271 ? -14.148 -34.656 12.805 1 98.5 271 THR A CA 1
ATOM 2078 C C . THR A 1 271 ? -14.305 -33.406 11.938 1 98.5 271 THR A C 1
ATOM 2080 O O . THR A 1 271 ? -14.555 -32.312 12.453 1 98.5 271 THR A O 1
ATOM 2083 N N . LEU A 1 272 ? -14.148 -33.594 10.633 1 98.5 272 LEU A N 1
ATOM 2084 C CA . LEU A 1 272 ? -14.125 -32.5 9.695 1 98.5 272 LEU A CA 1
ATOM 2085 C C . LEU A 1 272 ? -15.031 -32.781 8.5 1 98.5 272 LEU A C 1
ATOM 2087 O O . LEU A 1 272 ? -15.383 -33.938 8.234 1 98.5 272 LEU A O 1
ATOM 2091 N N . ASP A 1 273 ? -15.422 -31.656 7.773 1 98.38 273 ASP A N 1
ATOM 2092 C CA . ASP A 1 273 ? -16.109 -31.75 6.488 1 98.38 273 ASP A CA 1
ATOM 2093 C C . ASP A 1 273 ? -15.102 -31.875 5.344 1 98.38 273 ASP A C 1
ATOM 2095 O O . ASP A 1 273 ? -15.406 -32.469 4.305 1 98.38 273 ASP A O 1
ATOM 2099 N N . SER A 1 274 ? -13.953 -31.266 5.48 1 98.5 274 SER A N 1
ATOM 2100 C CA . SER A 1 274 ? -12.922 -31.266 4.445 1 98.5 274 SER A CA 1
ATOM 2101 C C . SER A 1 274 ? -11.531 -31.125 5.047 1 98.5 274 SER A C 1
ATOM 2103 O O . SER A 1 274 ? -11.375 -30.594 6.148 1 98.5 274 SER A O 1
ATOM 2105 N N . LEU A 1 275 ? -10.57 -31.688 4.41 1 98.75 275 LEU A N 1
ATOM 2106 C CA . LEU A 1 275 ? -9.164 -31.578 4.773 1 98.75 275 LEU A CA 1
ATOM 2107 C C . LEU A 1 275 ? -8.312 -31.219 3.559 1 98.75 275 LEU A C 1
ATOM 2109 O O . LEU A 1 275 ? -8.438 -31.844 2.506 1 98.75 275 LEU A O 1
ATOM 2113 N N . ILE A 1 276 ? -7.496 -30.172 3.637 1 98.75 276 ILE A N 1
ATOM 2114 C CA . ILE A 1 276 ? -6.672 -29.719 2.523 1 98.75 276 ILE A CA 1
ATOM 2115 C C . ILE A 1 276 ? -5.199 -29.953 2.832 1 98.75 276 ILE A C 1
ATOM 2117 O O . ILE A 1 276 ? -4.668 -29.422 3.811 1 98.75 276 ILE A O 1
ATOM 2121 N N . TRP A 1 277 ? -4.555 -30.703 1.978 1 98.5 277 TRP A N 1
ATOM 2122 C CA . TRP A 1 277 ? -3.121 -30.953 2.088 1 98.5 277 TRP A CA 1
ATOM 2123 C C . TRP A 1 277 ? -2.326 -29.797 1.476 1 98.5 277 TRP A C 1
ATOM 2125 O O . TRP A 1 277 ? -2.447 -29.531 0.28 1 98.5 277 TRP A O 1
ATOM 2135 N N . THR A 1 278 ? -1.51 -29.125 2.271 1 97.81 278 THR A N 1
ATOM 2136 C CA . THR A 1 278 ? -0.577 -28.109 1.805 1 97.81 278 THR A CA 1
ATOM 2137 C C . THR A 1 278 ? 0.83 -28.391 2.328 1 97.81 278 THR A C 1
ATOM 2139 O O . THR A 1 278 ? 1.471 -27.5 2.895 1 97.81 278 THR A O 1
ATOM 2142 N N . ILE A 1 279 ? 1.319 -29.516 2.062 1 96.38 279 ILE A N 1
ATOM 2143 C CA . ILE A 1 279 ? 2.545 -29.984 2.705 1 96.38 279 ILE A CA 1
ATOM 2144 C C . ILE A 1 279 ? 3.701 -29.922 1.71 1 96.38 279 ILE A C 1
ATOM 2146 O O . ILE A 1 279 ? 4.715 -30.609 1.887 1 96.38 279 ILE A O 1
ATOM 2150 N N . GLY A 1 280 ? 3.488 -29.219 0.668 1 93.56 280 GLY A N 1
ATOM 2151 C CA . GLY A 1 280 ? 4.566 -29.047 -0.293 1 93.56 280 GLY A CA 1
ATOM 2152 C C . GLY A 1 280 ? 4.176 -29.438 -1.706 1 93.56 280 GLY A C 1
ATOM 2153 O O . GLY A 1 280 ? 3.074 -29.938 -1.934 1 93.56 280 GLY A O 1
ATOM 2154 N N . ARG A 1 281 ? 5.062 -29.094 -2.627 1 94.75 281 ARG A N 1
ATOM 2155 C CA . ARG A 1 281 ? 4.902 -29.391 -4.047 1 94.75 281 ARG A CA 1
ATOM 2156 C C . ARG A 1 281 ? 6.121 -30.125 -4.594 1 94.75 281 ARG A C 1
ATOM 2158 O O . ARG A 1 281 ? 7.18 -30.141 -3.959 1 94.75 281 ARG A O 1
ATOM 2165 N N . GLU A 1 282 ? 5.973 -30.812 -5.617 1 96.25 282 GLU A N 1
ATOM 2166 C CA . GLU A 1 282 ? 7.047 -31.516 -6.316 1 96.25 282 GLU A CA 1
ATOM 2167 C C . GLU A 1 282 ? 7.027 -31.203 -7.812 1 96.25 282 GLU A C 1
ATOM 2169 O O . GLU A 1 282 ? 5.996 -30.797 -8.352 1 96.25 282 GLU A O 1
ATOM 2174 N N . PRO A 1 283 ? 8.219 -31.266 -8.484 1 97.56 283 PRO A N 1
ATOM 2175 C CA . PRO A 1 283 ? 8.25 -30.938 -9.906 1 97.56 283 PRO A CA 1
ATOM 2176 C C . PRO A 1 283 ? 7.371 -31.859 -10.75 1 97.56 283 PRO A C 1
ATOM 2178 O O . PRO A 1 283 ? 7.297 -33.062 -10.477 1 97.56 283 PRO A O 1
ATOM 2181 N N . LEU A 1 284 ? 6.676 -31.297 -11.688 1 97.19 284 LEU A N 1
ATOM 2182 C CA . LEU A 1 284 ? 5.887 -32.062 -12.648 1 97.19 284 LEU A CA 1
ATOM 2183 C C . LEU A 1 284 ? 6.758 -32.562 -13.797 1 97.19 284 LEU A C 1
ATOM 2185 O O . LEU A 1 284 ? 6.965 -31.844 -14.773 1 97.19 284 LEU A O 1
ATOM 2189 N N . LYS A 1 285 ? 7.195 -33.844 -13.719 1 95.69 285 LYS A N 1
ATOM 2190 C CA . LYS A 1 285 ? 8.195 -34.312 -14.68 1 95.69 285 LYS A CA 1
ATOM 2191 C C . LYS A 1 285 ? 7.895 -35.75 -15.133 1 95.69 285 LYS A C 1
ATOM 2193 O O . LYS A 1 285 ? 8.664 -36.312 -15.898 1 95.69 285 LYS A O 1
ATOM 2198 N N . ASP A 1 286 ? 6.777 -36.281 -14.742 1 92.81 286 ASP A N 1
ATOM 2199 C CA . ASP A 1 286 ? 6.535 -37.719 -14.844 1 92.81 286 ASP A CA 1
ATOM 2200 C C . ASP A 1 286 ? 6.441 -38.156 -16.297 1 92.81 286 ASP A C 1
ATOM 2202 O O . ASP A 1 286 ? 6.836 -39.281 -16.641 1 92.81 286 ASP A O 1
ATOM 2206 N N . THR A 1 287 ? 6 -37.344 -17.094 1 92.88 287 THR A N 1
ATOM 2207 C CA . THR A 1 287 ? 5.758 -37.75 -18.469 1 92.88 287 THR A CA 1
ATOM 2208 C C . THR A 1 287 ? 6.949 -37.375 -19.359 1 92.88 287 THR A C 1
ATOM 2210 O O . THR A 1 287 ? 6.996 -37.75 -20.531 1 92.88 287 THR A O 1
ATOM 2213 N N . LEU A 1 288 ? 7.996 -36.75 -18.891 1 96.69 288 LEU A N 1
ATOM 2214 C CA . LEU A 1 288 ? 8.977 -36.031 -19.719 1 96.69 288 LEU A CA 1
ATOM 2215 C C . LEU A 1 288 ? 10.102 -37 -20.141 1 96.69 288 LEU A C 1
ATOM 2217 O O . LEU A 1 288 ? 10.867 -36.688 -21.047 1 96.69 288 LEU A O 1
ATOM 2221 N N . ASN A 1 289 ? 10.219 -38.188 -19.547 1 95.56 289 ASN A N 1
ATOM 2222 C CA . ASN A 1 289 ? 11.281 -39.125 -19.859 1 95.56 289 ASN A CA 1
ATOM 2223 C C . ASN A 1 289 ? 12.656 -38.5 -19.703 1 95.56 289 ASN A C 1
ATOM 2225 O O . ASN A 1 289 ? 13.5 -38.594 -20.594 1 95.56 289 ASN A O 1
ATOM 2229 N N . LEU A 1 290 ? 12.906 -37.75 -18.594 1 96.25 290 LEU A N 1
ATOM 2230 C CA . LEU A 1 290 ? 14.117 -36.969 -18.375 1 96.25 290 LEU A CA 1
ATOM 2231 C C . LEU A 1 290 ? 15.344 -37.875 -18.312 1 96.25 290 LEU A C 1
ATOM 2233 O O . LEU A 1 290 ? 16.359 -37.594 -18.953 1 96.25 290 LEU A O 1
ATOM 2237 N N . GLY A 1 291 ? 15.242 -38.969 -17.562 1 92.19 291 GLY A N 1
ATOM 2238 C CA . GLY A 1 291 ? 16.375 -39.844 -17.359 1 92.19 291 GLY A CA 1
ATOM 2239 C C . GLY A 1 291 ? 16.891 -40.469 -18.656 1 92.19 291 GLY A C 1
ATOM 2240 O O . GLY A 1 291 ? 18.078 -40.375 -18.953 1 92.19 291 GLY A O 1
ATOM 2241 N N . GLU A 1 292 ? 16.062 -40.969 -19.422 1 90.19 292 GLU A N 1
ATOM 2242 C CA . GLU A 1 292 ? 16.438 -41.625 -20.672 1 90.19 292 GLU A CA 1
ATOM 2243 C C . GLU A 1 292 ? 17.031 -40.594 -21.641 1 90.19 292 GLU A C 1
ATOM 2245 O O . GLU A 1 292 ? 17.891 -40.938 -22.453 1 90.19 292 GLU A O 1
ATOM 2250 N N . PHE A 1 293 ? 16.609 -39.438 -21.438 1 92.56 293 PHE A N 1
ATOM 2251 C CA . PHE A 1 293 ? 17.078 -38.406 -22.344 1 92.56 293 PHE A CA 1
ATOM 2252 C C . PHE A 1 293 ? 18.422 -37.844 -21.875 1 92.56 293 PHE A C 1
ATOM 2254 O O . PHE A 1 293 ? 19.094 -37.125 -22.625 1 92.56 293 PHE A O 1
ATOM 2261 N N . GLY A 1 294 ? 18.75 -38.125 -20.609 1 93.38 294 GLY A N 1
ATOM 2262 C CA . GLY A 1 294 ? 20.031 -37.688 -20.094 1 93.38 294 GLY A CA 1
ATOM 2263 C C . GLY A 1 294 ? 19.953 -36.406 -19.312 1 93.38 294 GLY A C 1
ATOM 2264 O O . GLY A 1 294 ? 20.984 -35.781 -19.031 1 93.38 294 GLY A O 1
ATOM 2265 N N . ILE A 1 295 ? 18.781 -35.969 -19.016 1 97.06 295 ILE A N 1
ATOM 2266 C CA . ILE A 1 295 ? 18.609 -34.719 -18.234 1 97.06 295 ILE A CA 1
ATOM 2267 C C . ILE A 1 295 ? 18.734 -35.062 -16.75 1 97.06 295 ILE A C 1
ATOM 2269 O O . ILE A 1 295 ? 18 -35.906 -16.234 1 97.06 295 ILE A O 1
ATOM 2273 N N . LYS A 1 296 ? 19.594 -34.344 -16.078 1 98.06 296 LYS A N 1
ATOM 2274 C CA . LYS A 1 296 ? 19.875 -34.594 -14.672 1 98.06 296 LYS A CA 1
ATOM 2275 C C . LYS A 1 296 ? 18.875 -33.906 -13.766 1 98.06 296 LYS A C 1
ATOM 2277 O O . LYS A 1 296 ? 18.484 -32.75 -14.023 1 98.06 296 LYS A O 1
ATOM 2282 N N . THR A 1 297 ? 18.438 -34.562 -12.766 1 98 297 THR A N 1
ATOM 2283 C CA . THR A 1 297 ? 17.625 -34.031 -11.68 1 98 297 THR A CA 1
ATOM 2284 C C . THR A 1 297 ? 18.344 -34.188 -10.336 1 98 297 THR A C 1
ATOM 2286 O O . THR A 1 297 ? 19.219 -35.031 -10.188 1 98 297 THR A O 1
ATOM 2289 N N . ASN A 1 298 ? 18.078 -33.312 -9.422 1 97.31 298 ASN A N 1
ATOM 2290 C CA . ASN A 1 298 ? 18.672 -33.469 -8.094 1 97.31 298 ASN A CA 1
ATOM 2291 C C . ASN A 1 298 ? 17.922 -34.531 -7.27 1 97.31 298 ASN A C 1
ATOM 2293 O O . ASN A 1 298 ? 17.031 -35.219 -7.781 1 97.31 298 ASN A O 1
ATOM 2297 N N . LYS A 1 299 ? 18.297 -34.656 -6.023 1 95.94 299 LYS A N 1
ATOM 2298 C CA . LYS A 1 299 ? 17.766 -35.719 -5.152 1 95.94 299 LYS A CA 1
ATOM 2299 C C . LYS A 1 299 ? 16.266 -35.531 -4.906 1 95.94 299 LYS A C 1
ATOM 2301 O O . LYS A 1 299 ? 15.555 -36.469 -4.598 1 95.94 299 LYS A O 1
ATOM 2306 N N . ARG A 1 300 ? 15.836 -34.312 -5.082 1 94 300 ARG A N 1
ATOM 2307 C CA . ARG A 1 300 ? 14.43 -34 -4.816 1 94 300 ARG A CA 1
ATOM 2308 C C . ARG A 1 300 ? 13.609 -34.062 -6.102 1 94 300 ARG A C 1
ATOM 2310 O O . ARG A 1 300 ? 12.398 -33.812 -6.082 1 94 300 ARG A O 1
ATOM 2317 N N . GLY A 1 301 ? 14.273 -34.281 -7.195 1 96.38 301 GLY A N 1
ATOM 2318 C CA . GLY A 1 301 ? 13.586 -34.531 -8.453 1 96.38 301 GLY A CA 1
ATOM 2319 C C . GLY A 1 301 ? 13.539 -33.281 -9.328 1 96.38 301 GLY A C 1
ATOM 2320 O O . GLY A 1 301 ? 12.984 -33.312 -10.438 1 96.38 301 GLY A O 1
ATOM 2321 N N . TYR A 1 302 ? 14.102 -32.219 -8.906 1 98.31 302 TYR A N 1
ATOM 2322 C CA . TYR A 1 302 ? 14.086 -30.969 -9.68 1 98.31 302 TYR A CA 1
ATOM 2323 C C . TYR A 1 302 ? 15.133 -31.016 -10.789 1 98.31 302 TYR A C 1
ATOM 2325 O O . TYR A 1 302 ? 16.234 -31.516 -10.586 1 98.31 302 TYR A O 1
ATOM 2333 N N . ILE A 1 303 ? 14.789 -30.469 -11.914 1 98.44 303 ILE A N 1
ATOM 2334 C CA . ILE A 1 303 ? 15.742 -30.422 -13.016 1 98.44 303 ILE A CA 1
ATOM 2335 C C . ILE A 1 303 ? 16.922 -29.516 -12.633 1 98.44 303 ILE A C 1
ATOM 2337 O O . ILE A 1 303 ? 16.719 -28.391 -12.188 1 98.44 303 ILE A O 1
ATOM 2341 N N . GLU A 1 304 ? 18.125 -30.016 -12.758 1 98.19 304 GLU A N 1
ATOM 2342 C CA . GLU A 1 304 ? 19.312 -29.219 -12.484 1 98.19 304 GLU A CA 1
ATOM 2343 C C . GLU A 1 304 ? 19.688 -28.359 -13.688 1 98.19 304 GLU A C 1
ATOM 2345 O O . GLU A 1 304 ? 19.797 -28.875 -14.805 1 98.19 304 GLU A O 1
ATOM 2350 N N . VAL A 1 305 ? 19.828 -27.109 -13.453 1 98 305 VAL A N 1
ATOM 2351 C CA . VAL A 1 305 ? 20.266 -26.203 -14.516 1 98 305 VAL A CA 1
ATOM 2352 C C . VAL A 1 305 ? 21.375 -25.297 -14 1 98 305 VAL A C 1
ATOM 2354 O O . VAL A 1 305 ? 21.531 -25.109 -12.789 1 98 305 VAL A O 1
ATOM 2357 N N . ASP A 1 306 ? 22.203 -24.766 -14.883 1 97.06 306 ASP A N 1
ATOM 2358 C CA . ASP A 1 306 ? 23.219 -23.797 -14.5 1 97.06 306 ASP A CA 1
ATOM 2359 C C . ASP A 1 306 ? 22.625 -22.391 -14.391 1 97.06 306 ASP A C 1
ATOM 2361 O O . ASP A 1 306 ? 21.406 -22.234 -14.383 1 97.06 306 ASP A O 1
ATOM 2365 N N . GLU A 1 307 ? 23.391 -21.328 -14.188 1 95.94 307 GLU A N 1
ATOM 2366 C CA . GLU A 1 307 ? 22.938 -19.969 -13.961 1 95.94 307 GLU A CA 1
ATOM 2367 C C . GLU A 1 307 ? 22.281 -19.391 -15.211 1 95.94 307 GLU A C 1
ATOM 2369 O O . GLU A 1 307 ? 21.641 -18.328 -15.156 1 95.94 307 GLU A O 1
ATOM 2374 N N . TYR A 1 308 ? 22.438 -20.062 -16.359 1 96.69 308 TYR A N 1
ATOM 2375 C CA . TYR A 1 308 ? 21.844 -19.625 -17.609 1 96.69 308 TYR A CA 1
ATOM 2376 C C . TYR A 1 308 ? 20.672 -20.5 -18 1 96.69 308 TYR A C 1
ATOM 2378 O O . TYR A 1 308 ? 20.234 -20.484 -19.156 1 96.69 308 TYR A O 1
ATOM 2386 N N . GLN A 1 309 ? 20.141 -21.344 -17.141 1 97.31 309 GLN A N 1
ATOM 2387 C CA . GLN A 1 309 ? 18.969 -22.188 -17.297 1 97.31 309 GLN A CA 1
ATOM 2388 C C . GLN A 1 309 ? 19.25 -23.359 -18.234 1 97.31 309 GLN A C 1
ATOM 2390 O O . GLN A 1 309 ? 18.328 -23.938 -18.812 1 97.31 309 GLN A O 1
ATOM 2395 N N . ARG A 1 310 ? 20.516 -23.688 -18.406 1 97.69 310 ARG A N 1
ATOM 2396 C CA . ARG A 1 310 ? 20.891 -24.812 -19.266 1 97.69 310 ARG A CA 1
ATOM 2397 C C . ARG A 1 310 ? 20.906 -26.109 -18.469 1 97.69 310 ARG A C 1
ATOM 2399 O O . ARG A 1 310 ? 21.5 -26.172 -17.375 1 97.69 310 ARG A O 1
ATOM 2406 N N . SER A 1 311 ? 20.266 -27.141 -19.031 1 98 311 SER A N 1
ATOM 2407 C CA . SER A 1 311 ? 20.281 -28.469 -18.406 1 98 311 SER A CA 1
ATOM 2408 C C . SER A 1 311 ? 21.562 -29.219 -18.703 1 98 311 SER A C 1
ATOM 2410 O O . SER A 1 311 ? 22.547 -28.625 -19.172 1 98 311 SER A O 1
ATOM 2412 N N . SER A 1 312 ? 21.578 -30.516 -18.312 1 97.69 312 SER A N 1
ATOM 2413 C CA . SER A 1 312 ? 22.75 -31.359 -18.562 1 97.69 312 SER A CA 1
ATOM 2414 C C . SER A 1 312 ? 22.844 -31.75 -20.031 1 97.69 312 SER A C 1
ATOM 2416 O O . SER A 1 312 ? 23.859 -32.312 -20.453 1 97.69 312 SER A O 1
ATOM 2418 N N . VAL A 1 313 ? 21.844 -31.5 -20.812 1 95.44 313 VAL A N 1
ATOM 2419 C CA . VAL A 1 313 ? 21.844 -31.781 -22.25 1 95.44 313 VAL A CA 1
ATOM 2420 C C . VAL A 1 313 ? 21.891 -30.484 -23.031 1 95.44 313 VAL A C 1
ATOM 2422 O O . VAL A 1 313 ? 21.141 -29.547 -22.734 1 95.44 313 VAL A O 1
ATOM 2425 N N . ASP A 1 314 ? 22.703 -30.469 -24.047 1 92.5 314 ASP A N 1
ATOM 2426 C CA . ASP A 1 314 ? 22.875 -29.266 -24.859 1 92.5 314 ASP A CA 1
ATOM 2427 C C . ASP A 1 314 ? 21.562 -28.859 -25.516 1 92.5 314 ASP A C 1
ATOM 2429 O O . ASP A 1 314 ? 20.812 -29.719 -25.984 1 92.5 314 ASP A O 1
ATOM 2433 N N . ASN A 1 315 ? 21.25 -27.625 -25.562 1 94.75 315 ASN A N 1
ATOM 2434 C CA . ASN A 1 315 ? 20.109 -27 -26.234 1 94.75 315 ASN A CA 1
ATOM 2435 C C . ASN A 1 315 ? 18.797 -27.328 -25.531 1 94.75 315 ASN A C 1
ATOM 2437 O O . ASN A 1 315 ? 17.719 -27.156 -26.109 1 94.75 315 ASN A O 1
ATOM 2441 N N . ILE A 1 316 ? 18.891 -27.969 -24.359 1 97.38 316 ILE A N 1
ATOM 2442 C CA . ILE A 1 316 ? 17.719 -28.141 -23.516 1 97.38 316 ILE A CA 1
ATOM 2443 C C . ILE A 1 316 ? 17.828 -27.281 -22.266 1 97.38 316 ILE A C 1
ATOM 2445 O O . ILE A 1 316 ? 18.812 -27.375 -21.531 1 97.38 316 ILE A O 1
ATOM 2449 N N . TYR A 1 317 ? 16.812 -26.453 -22.047 1 98.44 317 TYR A N 1
ATOM 2450 C CA . TYR A 1 317 ? 16.781 -25.484 -20.969 1 98.44 317 TYR A CA 1
ATOM 2451 C C . TYR A 1 317 ? 15.586 -25.75 -20.047 1 98.44 317 TYR A C 1
ATOM 2453 O O . TYR A 1 317 ? 14.68 -26.5 -20.391 1 98.44 317 TYR A O 1
ATOM 2461 N N . SER A 1 318 ? 15.695 -25.234 -18.859 1 98.69 318 SER A N 1
ATOM 2462 C CA . SER A 1 318 ? 14.594 -25.359 -17.906 1 98.69 318 SER A CA 1
ATOM 2463 C C . SER A 1 318 ? 14.555 -24.188 -16.938 1 98.69 318 SER A C 1
ATOM 2465 O O . SER A 1 318 ? 15.578 -23.531 -16.703 1 98.69 318 SER A O 1
ATOM 2467 N N . LEU A 1 319 ? 13.336 -23.859 -16.469 1 98.12 319 LEU A N 1
ATOM 2468 C CA . LEU A 1 319 ? 13.164 -22.781 -15.492 1 98.12 319 LEU A CA 1
ATOM 2469 C C . LEU A 1 319 ? 11.852 -22.938 -14.742 1 98.12 319 LEU A C 1
ATOM 2471 O O . LEU A 1 319 ? 11.016 -23.766 -15.109 1 98.12 319 LEU A O 1
ATOM 2475 N N . GLY A 1 320 ? 11.703 -22.109 -13.68 1 97.19 320 GLY A N 1
ATOM 2476 C CA . GLY A 1 320 ? 10.477 -22.125 -12.898 1 97.19 320 GLY A CA 1
ATOM 2477 C C . GLY A 1 320 ? 10.445 -23.203 -11.836 1 97.19 320 GLY A C 1
ATOM 2478 O O . GLY A 1 320 ? 11.492 -23.641 -11.359 1 97.19 320 GLY A O 1
ATOM 2479 N N . ASP A 1 321 ? 9.25 -23.562 -11.523 1 97.19 321 ASP A N 1
ATOM 2480 C CA . ASP A 1 321 ? 9.062 -24.422 -10.359 1 97.19 321 ASP A CA 1
ATOM 2481 C C . ASP A 1 321 ? 9.664 -25.797 -10.594 1 97.19 321 ASP A C 1
ATOM 2483 O O . ASP A 1 321 ? 10.062 -26.484 -9.641 1 97.19 321 ASP A O 1
ATOM 2487 N N . VAL A 1 322 ? 9.758 -26.219 -11.836 1 98.31 322 VAL A N 1
ATOM 2488 C CA . VAL A 1 322 ? 10.289 -27.547 -12.133 1 98.31 322 VAL A CA 1
ATOM 2489 C C . VAL A 1 322 ? 11.773 -27.609 -11.781 1 98.31 322 VAL A C 1
ATOM 2491 O O . VAL A 1 322 ? 12.344 -28.688 -11.625 1 98.31 322 VAL A O 1
ATOM 2494 N N . CYS A 1 323 ? 12.391 -26.422 -11.617 1 97.81 323 CYS A N 1
ATOM 2495 C CA . CYS A 1 323 ? 13.797 -26.328 -11.25 1 97.81 323 CYS A CA 1
ATOM 2496 C C . CYS A 1 323 ? 13.961 -26.109 -9.75 1 97.81 323 CYS A C 1
ATOM 2498 O O . CYS A 1 323 ? 15.047 -26.312 -9.211 1 97.81 323 CYS A O 1
ATOM 2500 N N . GLY A 1 324 ? 12.984 -25.594 -9.016 1 95.38 324 GLY A N 1
ATOM 2501 C CA . GLY A 1 324 ? 12.883 -25.594 -7.566 1 95.38 324 GLY A CA 1
ATOM 2502 C C . GLY A 1 324 ? 13.742 -24.531 -6.91 1 95.38 324 GLY A C 1
ATOM 2503 O O . GLY A 1 324 ? 14.008 -24.594 -5.707 1 95.38 324 GLY A O 1
ATOM 2504 N N . LYS A 1 325 ? 14.211 -23.469 -7.562 1 91.44 325 LYS A N 1
ATOM 2505 C CA . LYS A 1 325 ? 15.062 -22.453 -6.953 1 91.44 325 LYS A CA 1
ATOM 2506 C C . LYS A 1 325 ? 14.227 -21.406 -6.223 1 91.44 325 LYS A C 1
ATOM 2508 O O . LYS A 1 325 ? 14.297 -21.297 -4.996 1 91.44 325 LYS A O 1
ATOM 2513 N N . VAL A 1 326 ? 13.445 -20.594 -6.859 1 93.19 326 VAL A N 1
ATOM 2514 C CA . VAL A 1 326 ? 12.453 -19.641 -6.367 1 93.19 326 VAL A CA 1
ATOM 2515 C C . VAL A 1 326 ? 11.141 -19.844 -7.113 1 93.19 326 VAL A C 1
ATOM 2517 O O . VAL A 1 326 ? 11.023 -19.484 -8.289 1 93.19 326 VAL A O 1
ATOM 2520 N N . GLU A 1 327 ? 10.289 -20.359 -6.395 1 93.62 327 GLU A N 1
ATOM 2521 C CA . GLU A 1 327 ? 9.047 -20.781 -7.035 1 93.62 327 GLU A CA 1
ATOM 2522 C C . GLU A 1 327 ? 7.984 -19.688 -6.965 1 93.62 327 GLU A C 1
ATOM 2524 O O . GLU A 1 327 ? 6.988 -19.828 -6.25 1 93.62 327 GLU A O 1
ATOM 2529 N N . LEU A 1 328 ? 8.211 -18.609 -7.676 1 94.12 328 LEU A N 1
ATOM 2530 C CA . LEU A 1 328 ? 7.312 -17.453 -7.797 1 94.12 328 LEU A CA 1
ATOM 2531 C C . LEU A 1 328 ? 7.039 -17.141 -9.258 1 94.12 328 LEU A C 1
ATOM 2533 O O . LEU A 1 328 ? 7.941 -17.219 -10.102 1 94.12 328 LEU A O 1
ATOM 2537 N N . THR A 1 329 ? 5.844 -16.75 -9.555 1 94.62 329 THR A N 1
ATOM 2538 C CA . THR A 1 329 ? 5.391 -16.422 -10.898 1 94.62 329 THR A CA 1
ATOM 2539 C C . THR A 1 329 ? 6.289 -15.352 -11.523 1 94.62 329 THR A C 1
ATOM 2541 O O . THR A 1 329 ? 6.82 -15.547 -12.617 1 94.62 329 THR A O 1
ATOM 2544 N N . PRO A 1 330 ? 6.52 -14.281 -10.805 1 95.06 330 PRO A N 1
ATOM 2545 C CA . PRO A 1 330 ? 7.328 -13.234 -11.445 1 95.06 330 PRO A CA 1
ATOM 2546 C C . PRO A 1 330 ? 8.773 -13.672 -11.688 1 95.06 330 PRO A C 1
ATOM 2548 O O . PRO A 1 330 ? 9.398 -13.227 -12.648 1 95.06 330 PRO A O 1
ATOM 2551 N N . MET A 1 331 ? 9.273 -14.531 -10.867 1 95.81 331 MET A N 1
ATOM 2552 C CA . MET A 1 331 ? 10.617 -15.07 -11.086 1 95.81 331 MET A CA 1
ATOM 2553 C C . MET A 1 331 ? 10.672 -15.898 -12.367 1 95.81 331 MET A C 1
ATOM 2555 O O . MET A 1 331 ? 11.602 -15.75 -13.164 1 95.81 331 MET A O 1
ATOM 2559 N N . ALA A 1 332 ? 9.672 -16.75 -12.516 1 97.25 332 ALA A N 1
ATOM 2560 C CA . ALA A 1 332 ? 9.602 -17.578 -13.711 1 97.25 332 ALA A CA 1
ATOM 2561 C C . ALA A 1 332 ? 9.484 -16.719 -14.969 1 97.25 332 ALA A C 1
ATOM 2563 O O . ALA A 1 332 ? 10.133 -17 -15.984 1 97.25 332 ALA A O 1
ATOM 2564 N N . ILE A 1 333 ? 8.703 -15.688 -14.922 1 96.56 333 ILE A N 1
ATOM 2565 C CA . ILE A 1 333 ? 8.508 -14.781 -16.047 1 96.56 333 ILE A CA 1
ATOM 2566 C C . ILE A 1 333 ? 9.828 -14.102 -16.406 1 96.56 333 ILE A C 1
ATOM 2568 O O . ILE A 1 333 ? 10.242 -14.102 -17.562 1 96.56 333 ILE A O 1
ATOM 2572 N N . ALA A 1 334 ? 10.469 -13.609 -15.359 1 95.69 334 ALA A N 1
ATOM 2573 C CA . ALA A 1 334 ? 11.727 -12.898 -15.57 1 95.69 334 ALA A CA 1
ATOM 2574 C C . ALA A 1 334 ? 12.781 -13.828 -16.156 1 95.69 334 ALA A C 1
ATOM 2576 O O . ALA A 1 334 ? 13.484 -13.453 -17.109 1 95.69 334 ALA A O 1
ATOM 2577 N N . ALA A 1 335 ? 12.898 -14.977 -15.609 1 97.06 335 ALA A N 1
ATOM 2578 C CA . ALA A 1 335 ? 13.859 -15.953 -16.109 1 97.06 335 ALA A CA 1
ATOM 2579 C C . ALA A 1 335 ? 13.547 -16.359 -17.547 1 97.06 335 ALA A C 1
ATOM 2581 O O . ALA A 1 335 ? 14.461 -16.469 -18.375 1 97.06 335 ALA A O 1
ATOM 2582 N N . GLY A 1 336 ? 12.289 -16.547 -17.844 1 97.94 336 GLY A N 1
ATOM 2583 C CA . GLY A 1 336 ? 11.867 -16.922 -19.188 1 97.94 336 GLY A CA 1
ATOM 2584 C C . GLY A 1 336 ? 12.18 -15.875 -20.219 1 97.94 336 GLY A C 1
ATOM 2585 O O . GLY A 1 336 ? 12.68 -16.188 -21.312 1 97.94 336 GLY A O 1
ATOM 2586 N N . ARG A 1 337 ? 11.898 -14.672 -19.891 1 96.94 337 ARG A N 1
ATOM 2587 C CA . ARG A 1 337 ? 12.172 -13.57 -20.812 1 96.94 337 ARG A CA 1
ATOM 2588 C C . ARG A 1 337 ? 13.672 -13.422 -21.062 1 96.94 337 ARG A C 1
ATOM 2590 O O . ARG A 1 337 ? 14.109 -13.266 -22.203 1 96.94 337 ARG A O 1
ATOM 2597 N N . LYS A 1 338 ? 14.469 -13.492 -20.047 1 97.06 338 LYS A N 1
ATOM 2598 C CA . LYS A 1 338 ? 15.906 -13.305 -20.172 1 97.06 338 LYS A CA 1
ATOM 2599 C C . LYS A 1 338 ? 16.547 -14.461 -20.938 1 97.06 338 LYS A C 1
ATOM 2601 O O . LYS A 1 338 ? 17.516 -14.266 -21.688 1 97.06 338 LYS A O 1
ATOM 2606 N N . LEU A 1 339 ? 16.016 -15.617 -20.688 1 98.06 339 LEU A N 1
ATOM 2607 C CA . LEU A 1 339 ? 16.5 -16.75 -21.469 1 98.06 339 LEU A CA 1
ATOM 2608 C C . LEU A 1 339 ? 16.281 -16.531 -22.953 1 98.06 339 LEU A C 1
ATOM 2610 O O . LEU A 1 339 ? 17.188 -16.734 -23.766 1 98.06 339 LEU A O 1
ATOM 2614 N N . SER A 1 340 ? 15.102 -16.125 -23.297 1 98.25 340 SER A N 1
ATOM 2615 C CA . SER A 1 340 ? 14.797 -15.883 -24.703 1 98.25 340 SER A CA 1
ATOM 2616 C C . SER A 1 340 ? 15.609 -14.719 -25.266 1 98.25 340 SER A C 1
ATOM 2618 O O . SER A 1 340 ? 16.016 -14.742 -26.422 1 98.25 340 SER A O 1
ATOM 2620 N N . ASN A 1 341 ? 15.797 -13.727 -24.438 1 97.56 341 ASN A N 1
ATOM 2621 C CA . ASN A 1 341 ? 16.703 -12.656 -24.844 1 97.56 341 ASN A CA 1
ATOM 2622 C C . ASN A 1 341 ? 18.078 -13.203 -25.234 1 97.56 341 ASN A C 1
ATOM 2624 O O . ASN A 1 341 ? 18.625 -12.828 -26.266 1 97.56 341 ASN A O 1
ATOM 2628 N N . ARG A 1 342 ? 18.594 -14.039 -24.438 1 97.38 342 ARG A N 1
ATOM 2629 C CA . ARG A 1 342 ? 19.922 -14.594 -24.641 1 97.38 342 ARG A CA 1
ATOM 2630 C C . ARG A 1 342 ? 19.953 -15.484 -25.891 1 97.38 342 ARG A C 1
ATOM 2632 O O . ARG A 1 342 ? 20.891 -15.438 -26.672 1 97.38 342 ARG A O 1
ATOM 2639 N N . LEU A 1 343 ? 18.953 -16.234 -26.078 1 97.62 343 LEU A N 1
ATOM 2640 C CA . LEU A 1 343 ? 18.953 -17.281 -27.109 1 97.62 343 LEU A CA 1
ATOM 2641 C C . LEU A 1 343 ? 18.609 -16.688 -28.469 1 97.62 343 LEU A C 1
ATOM 2643 O O . LEU A 1 343 ? 19.094 -17.156 -29.5 1 97.62 343 LEU A O 1
ATOM 2647 N N . PHE A 1 344 ? 17.734 -15.688 -28.5 1 97.88 344 PHE A N 1
ATOM 2648 C CA . PHE A 1 344 ? 17.172 -15.297 -29.781 1 97.88 344 PHE A CA 1
ATOM 2649 C C . PHE A 1 344 ? 17.297 -13.797 -30 1 97.88 344 PHE A C 1
ATOM 2651 O O . PHE A 1 344 ? 17.078 -13.305 -31.109 1 97.88 344 PHE A O 1
ATOM 2658 N N . GLY A 1 345 ? 17.578 -13.109 -28.953 1 97.06 345 GLY A N 1
ATOM 2659 C CA . GLY A 1 345 ? 17.609 -11.656 -29.031 1 97.06 345 GLY A CA 1
ATOM 2660 C C . GLY A 1 345 ? 18.922 -11.125 -29.562 1 97.06 345 GLY A C 1
ATOM 2661 O O . GLY A 1 345 ? 19.766 -11.883 -30.047 1 97.06 345 GLY A O 1
ATOM 2662 N N . PRO A 1 346 ? 19.109 -9.805 -29.547 1 96.12 346 PRO A N 1
ATOM 2663 C CA . PRO A 1 346 ? 20.344 -9.18 -30 1 96.12 346 PRO A CA 1
ATOM 2664 C C . PRO A 1 346 ? 21.547 -9.578 -29.156 1 96.12 346 PRO A C 1
ATOM 2666 O O . PRO A 1 346 ? 21.391 -10.07 -28.031 1 96.12 346 PRO A O 1
ATOM 2669 N N . THR A 1 347 ? 22.703 -9.266 -29.672 1 95.62 347 THR A N 1
ATOM 2670 C CA . THR A 1 347 ? 23.969 -9.719 -29.094 1 95.62 347 THR A CA 1
ATOM 2671 C C . THR A 1 347 ? 24.188 -9.062 -27.719 1 95.62 347 THR A C 1
ATOM 2673 O O . THR A 1 347 ? 24.844 -9.641 -26.859 1 95.62 347 THR A O 1
ATOM 2676 N N . GLU A 1 348 ? 23.516 -7.984 -27.516 1 93.19 348 GLU A N 1
ATOM 2677 C CA . GLU A 1 348 ? 23.688 -7.27 -26.25 1 93.19 348 GLU A CA 1
ATOM 2678 C C . GLU A 1 348 ? 23.094 -8.055 -25.078 1 93.19 348 GLU A C 1
ATOM 2680 O O . GLU A 1 348 ? 23.453 -7.828 -23.922 1 93.19 348 GLU A O 1
ATOM 2685 N N . PHE A 1 349 ? 22.234 -9.047 -25.391 1 95.25 349 PHE A N 1
ATOM 2686 C CA . PHE A 1 349 ? 21.562 -9.812 -24.344 1 95.25 349 PHE A CA 1
ATOM 2687 C C . PHE A 1 349 ? 22.234 -11.164 -24.141 1 95.25 349 PHE A C 1
ATOM 2689 O O . PHE A 1 349 ? 21.75 -12 -23.391 1 95.25 349 PHE A O 1
ATOM 2696 N N . LYS A 1 350 ? 23.344 -11.406 -24.734 1 93.94 350 LYS A N 1
ATOM 2697 C CA . LYS A 1 350 ? 23.953 -12.734 -24.797 1 93.94 350 LYS A CA 1
ATOM 2698 C C . LYS A 1 350 ? 24.359 -13.234 -23.422 1 93.94 350 LYS A C 1
ATOM 2700 O O . LYS A 1 350 ? 24.469 -14.438 -23.188 1 93.94 350 LYS A O 1
ATOM 2705 N N . ASN A 1 351 ? 24.562 -12.328 -22.469 1 94.56 351 ASN A N 1
ATOM 2706 C CA . ASN A 1 351 ? 24.969 -12.734 -21.141 1 94.56 351 ASN A CA 1
ATOM 2707 C C . ASN A 1 351 ? 23.891 -12.453 -20.094 1 94.56 351 ASN A C 1
ATOM 2709 O O . ASN A 1 351 ? 24.141 -12.516 -18.891 1 94.56 351 ASN A O 1
ATOM 2713 N N . GLN A 1 352 ? 22.719 -12.18 -20.562 1 94.81 352 GLN A N 1
ATOM 2714 C CA . GLN A 1 352 ? 21.641 -11.844 -19.656 1 94.81 352 GLN A CA 1
ATOM 2715 C C . GLN A 1 352 ? 21.172 -13.078 -18.891 1 94.81 352 GLN A C 1
ATOM 2717 O O . GLN A 1 352 ? 20.953 -14.141 -19.484 1 94.81 352 GLN A O 1
ATOM 2722 N N . LYS A 1 353 ? 21.172 -13.047 -17.594 1 94.94 353 LYS A N 1
ATOM 2723 C CA . LYS A 1 353 ? 20.688 -14.117 -16.734 1 94.94 353 LYS A CA 1
ATOM 2724 C C . LYS A 1 353 ? 19.906 -13.555 -15.555 1 94.94 353 LYS A C 1
ATOM 2726 O O . LYS A 1 353 ? 20.062 -12.391 -15.203 1 94.94 353 LYS A O 1
ATOM 2731 N N . GLN A 1 354 ? 19.016 -14.344 -15 1 94.62 354 GLN A N 1
ATOM 2732 C CA . GLN A 1 354 ? 18.172 -13.898 -13.891 1 94.62 354 GLN A CA 1
ATOM 2733 C C . GLN A 1 354 ? 18.938 -13.922 -12.578 1 94.62 354 GLN A C 1
ATOM 2735 O O . GLN A 1 354 ? 19.688 -14.867 -12.305 1 94.62 354 GLN A O 1
ATOM 2740 N N . ASP A 1 355 ? 18.797 -12.797 -11.875 1 93.06 355 ASP A N 1
ATOM 2741 C CA . ASP A 1 355 ? 19.344 -12.68 -10.523 1 93.06 355 ASP A CA 1
ATOM 2742 C C . ASP A 1 355 ? 18.344 -13.156 -9.477 1 93.06 355 ASP A C 1
ATOM 2744 O O . ASP A 1 355 ? 17.219 -12.656 -9.414 1 93.06 355 ASP A O 1
ATOM 2748 N N . TYR A 1 356 ? 18.703 -14.109 -8.641 1 93.88 356 TYR A N 1
ATOM 2749 C CA . TYR A 1 356 ? 17.797 -14.734 -7.688 1 93.88 356 TYR A CA 1
ATOM 2750 C C . TYR A 1 356 ? 18.016 -14.188 -6.281 1 93.88 356 TYR A C 1
ATOM 2752 O O . TYR A 1 356 ? 17.5 -14.727 -5.305 1 93.88 356 TYR A O 1
ATOM 2760 N N . THR A 1 357 ? 18.797 -13.094 -6.199 1 91.94 357 THR A N 1
ATOM 2761 C CA . THR A 1 357 ? 19.094 -12.5 -4.902 1 91.94 357 THR A CA 1
ATOM 2762 C C . THR A 1 357 ? 18.047 -11.469 -4.52 1 91.94 357 THR A C 1
ATOM 2764 O O . THR A 1 357 ? 17.531 -10.758 -5.383 1 91.94 357 THR A O 1
ATOM 2767 N N . ASP A 1 358 ? 17.766 -11.352 -3.174 1 95.75 358 ASP A N 1
ATOM 2768 C CA . ASP A 1 358 ? 16.906 -10.32 -2.602 1 95.75 358 ASP A CA 1
ATOM 2769 C C . ASP A 1 358 ? 15.578 -10.234 -3.346 1 95.75 358 ASP A C 1
ATOM 2771 O O . ASP A 1 358 ? 15.195 -9.164 -3.818 1 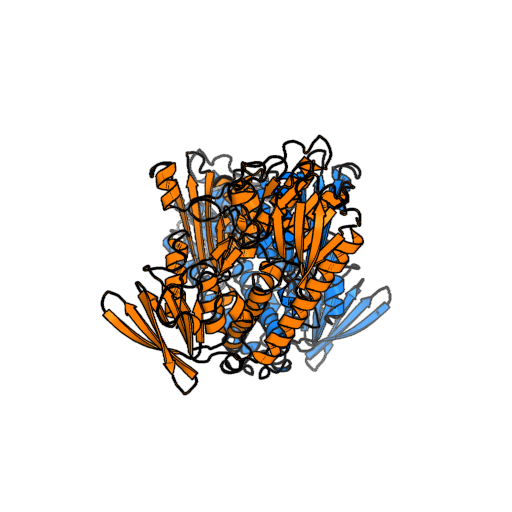95.75 358 ASP A O 1
ATOM 2775 N N . VAL A 1 359 ? 14.875 -11.328 -3.367 1 97.31 359 VAL A N 1
ATOM 2776 C CA . VAL A 1 359 ? 13.578 -11.445 -4.031 1 97.31 359 VAL A CA 1
ATOM 2777 C C . VAL A 1 359 ? 12.469 -11.031 -3.068 1 97.31 359 VAL A C 1
ATOM 2779 O O . VAL A 1 359 ? 12.219 -11.711 -2.072 1 97.31 359 VAL A O 1
ATOM 2782 N N . PRO A 1 360 ? 11.773 -9.867 -3.359 1 98.06 360 PRO A N 1
ATOM 2783 C CA . PRO A 1 360 ? 10.625 -9.539 -2.508 1 98.06 360 PRO A CA 1
ATOM 2784 C C . PRO A 1 360 ? 9.523 -10.594 -2.576 1 98.06 360 PRO A C 1
ATOM 2786 O O . PRO A 1 360 ? 9.188 -11.078 -3.662 1 98.06 360 PRO A O 1
ATOM 2789 N N . SER A 1 361 ? 8.992 -10.922 -1.421 1 96.44 361 SER A N 1
ATOM 2790 C CA . SER A 1 361 ? 7.977 -11.969 -1.332 1 96.44 361 SER A CA 1
ATOM 2791 C C . SER A 1 361 ? 6.836 -11.555 -0.409 1 96.44 361 SER A C 1
ATOM 2793 O O . SER A 1 361 ? 7.031 -10.742 0.502 1 96.44 361 SER A O 1
ATOM 2795 N N . ALA A 1 362 ? 5.703 -12.094 -0.73 1 97.88 362 ALA A N 1
ATOM 2796 C CA . ALA A 1 362 ? 4.539 -11.797 0.098 1 97.88 362 ALA A CA 1
ATOM 2797 C C . ALA A 1 362 ? 3.777 -13.07 0.454 1 97.88 362 ALA A C 1
ATOM 2799 O O . ALA A 1 362 ? 3.82 -14.055 -0.288 1 97.88 362 ALA A O 1
ATOM 2800 N N . VAL A 1 363 ? 3.199 -13.125 1.633 1 98.38 363 VAL A N 1
ATOM 2801 C CA . VAL A 1 363 ? 2.199 -14.102 2.049 1 98.38 363 VAL A CA 1
ATOM 2802 C C . VAL A 1 363 ? 0.851 -13.414 2.246 1 98.38 363 VAL A C 1
ATOM 2804 O O . VAL A 1 363 ? 0.722 -12.516 3.084 1 98.38 363 VAL A O 1
ATOM 2807 N N . PHE A 1 364 ? -0.108 -13.828 1.487 1 98.38 364 PHE A N 1
ATOM 2808 C CA . PHE A 1 364 ? -1.419 -13.203 1.592 1 98.38 364 PHE A CA 1
ATOM 2809 C C . PHE A 1 364 ? -2.23 -13.82 2.721 1 98.38 364 PHE A C 1
ATOM 2811 O O . PHE A 1 364 ? -3.318 -14.352 2.492 1 98.38 364 PHE A O 1
ATOM 2818 N N . SER A 1 365 ? -1.657 -13.766 3.896 1 98.5 365 SER A N 1
ATOM 2819 C CA . SER A 1 365 ? -2.369 -14.031 5.141 1 98.5 365 SER A CA 1
ATOM 2820 C C . SER A 1 365 ? -3.24 -12.852 5.547 1 98.5 365 SER A C 1
ATOM 2822 O O . SER A 1 365 ? -3.271 -11.828 4.859 1 98.5 365 SER A O 1
ATOM 2824 N N . HIS A 1 366 ? -4.039 -13.031 6.656 1 97.69 366 HIS A N 1
ATOM 2825 C CA . HIS A 1 366 ? -4.773 -11.93 7.273 1 97.69 366 HIS A CA 1
ATOM 2826 C C . HIS A 1 366 ? -4.223 -11.609 8.656 1 97.69 366 HIS A C 1
ATOM 2828 O O . HIS A 1 366 ? -4.586 -12.25 9.641 1 97.69 366 HIS A O 1
ATOM 2834 N N . PRO A 1 367 ? -3.359 -10.602 8.875 1 98 367 PRO A N 1
ATOM 2835 C CA . PRO A 1 367 ? -2.941 -9.609 7.879 1 98 367 PRO A CA 1
ATOM 2836 C C . PRO A 1 367 ? -1.82 -10.125 6.977 1 98 367 PRO A C 1
ATOM 2838 O O . PRO A 1 367 ? -1.295 -11.219 7.195 1 98 367 PRO A O 1
ATOM 2841 N N . GLU A 1 368 ? -1.418 -9.289 5.973 1 98.62 368 GLU A N 1
ATOM 2842 C CA . GLU A 1 368 ? -0.432 -9.656 4.961 1 98.62 368 GLU A CA 1
ATOM 2843 C C . GLU A 1 368 ? 0.981 -9.641 5.539 1 98.62 368 GLU A C 1
ATOM 2845 O O . GLU A 1 368 ? 1.241 -8.977 6.539 1 98.62 368 GLU A O 1
ATOM 2850 N N . VAL A 1 369 ? 1.799 -10.375 4.867 1 98.75 369 VAL A N 1
ATOM 2851 C CA . VAL A 1 369 ? 3.221 -10.422 5.188 1 98.75 369 VAL A CA 1
ATOM 2852 C C . VAL A 1 369 ? 4.043 -9.992 3.977 1 98.75 369 VAL A C 1
ATOM 2854 O O . VAL A 1 369 ? 3.686 -10.297 2.836 1 98.75 369 VAL A O 1
ATOM 2857 N N . GLY A 1 370 ? 5.059 -9.18 4.191 1 98.69 370 GLY A N 1
ATOM 2858 C CA . GLY A 1 370 ? 6.098 -8.898 3.215 1 98.69 370 GLY A CA 1
ATOM 2859 C C . GLY A 1 370 ? 7.496 -9.156 3.746 1 98.69 370 GLY A C 1
ATOM 2860 O O . GLY A 1 370 ? 7.777 -8.898 4.918 1 98.69 370 GLY A O 1
ATOM 2861 N N . SER A 1 371 ? 8.359 -9.68 2.869 1 98.62 371 SER A N 1
ATOM 2862 C CA . SER A 1 371 ? 9.727 -9.938 3.297 1 98.62 371 SER A CA 1
ATOM 2863 C C . SER A 1 371 ? 10.703 -9.844 2.125 1 98.62 371 SER A C 1
ATOM 2865 O O . SER A 1 371 ? 10.367 -10.242 1.005 1 98.62 371 SER A O 1
ATOM 2867 N N . ILE A 1 372 ? 11.836 -9.328 2.35 1 98.75 372 ILE A N 1
ATOM 2868 C CA . ILE A 1 372 ? 12.945 -9.352 1.399 1 98.75 372 ILE A CA 1
ATOM 2869 C C . ILE A 1 372 ? 14.266 -9.445 2.152 1 98.75 372 ILE A C 1
ATOM 2871 O O . ILE A 1 372 ? 14.406 -8.898 3.248 1 98.75 372 ILE A O 1
ATOM 2875 N N . GLY A 1 373 ? 15.227 -10.148 1.595 1 98.38 373 GLY A N 1
ATOM 2876 C CA . GLY A 1 373 ? 16.531 -10.297 2.219 1 98.38 373 GLY A CA 1
ATOM 2877 C C . GLY A 1 373 ? 16.578 -11.406 3.258 1 98.38 373 GLY A C 1
ATOM 2878 O O . GLY A 1 373 ? 15.836 -12.391 3.154 1 98.38 373 GLY A O 1
ATOM 2879 N N . ILE A 1 374 ? 17.516 -11.281 4.188 1 98.38 374 ILE A N 1
ATOM 2880 C CA . ILE A 1 374 ? 17.75 -12.391 5.102 1 98.38 374 ILE A CA 1
ATOM 2881 C C . ILE A 1 374 ? 17.188 -12.055 6.48 1 98.38 374 ILE A C 1
ATOM 2883 O O . ILE A 1 374 ? 16.969 -10.883 6.797 1 98.38 374 ILE A O 1
ATOM 2887 N N . THR A 1 375 ? 16.844 -13.062 7.223 1 98.62 375 THR A N 1
ATOM 2888 C CA . THR A 1 375 ? 16.312 -12.906 8.57 1 98.62 375 THR A CA 1
ATOM 2889 C C . THR A 1 375 ? 17.391 -12.359 9.516 1 98.62 375 THR A C 1
ATOM 2891 O O . THR A 1 375 ? 18.578 -12.359 9.18 1 98.62 375 THR A O 1
ATOM 2894 N N . GLU A 1 376 ? 16.891 -11.875 10.664 1 98.81 376 GLU A N 1
ATOM 2895 C CA . GLU A 1 376 ? 17.828 -11.43 11.688 1 98.81 376 GLU A CA 1
ATOM 2896 C C . GLU A 1 376 ? 18.828 -12.531 12.055 1 98.81 376 GLU A C 1
ATOM 2898 O O . GLU A 1 376 ? 20.031 -12.289 12.141 1 98.81 376 GLU A O 1
ATOM 2903 N N . ALA A 1 377 ? 18.344 -13.742 12.242 1 98.62 377 ALA A N 1
ATOM 2904 C CA . ALA A 1 377 ? 19.188 -14.875 12.609 1 98.62 377 ALA A CA 1
ATOM 2905 C C . ALA A 1 377 ? 20.234 -15.148 11.531 1 98.62 377 ALA A C 1
ATOM 2907 O O . ALA A 1 377 ? 21.406 -15.352 11.836 1 98.62 377 ALA A O 1
ATOM 2908 N N . ALA A 1 378 ? 19.844 -15.164 10.273 1 98.44 378 ALA A N 1
ATOM 2909 C CA . ALA A 1 378 ? 20.766 -15.406 9.172 1 98.44 378 ALA A CA 1
ATOM 2910 C C . ALA A 1 378 ? 21.797 -14.297 9.062 1 98.44 378 ALA A C 1
ATOM 2912 O O . ALA A 1 378 ? 22.969 -14.547 8.734 1 98.44 378 ALA A O 1
ATOM 2913 N N . ALA A 1 379 ? 21.391 -13.039 9.305 1 98.75 379 ALA A N 1
ATOM 2914 C CA . ALA A 1 379 ? 22.312 -11.906 9.25 1 98.75 379 ALA A CA 1
ATOM 2915 C C . ALA A 1 379 ? 23.391 -12.031 10.328 1 98.75 379 ALA A C 1
ATOM 2917 O O . ALA A 1 379 ? 24.578 -11.789 10.062 1 98.75 379 ALA A O 1
ATOM 2918 N N . LYS A 1 380 ? 22.969 -12.383 11.508 1 98.62 380 LYS A N 1
ATOM 2919 C CA . LYS A 1 380 ? 23.922 -12.555 12.594 1 98.62 380 LYS A CA 1
ATOM 2920 C C . LYS A 1 380 ? 24.906 -13.672 12.289 1 98.62 380 LYS A C 1
ATOM 2922 O O . LYS A 1 380 ? 26.094 -13.578 12.625 1 98.62 380 LYS A O 1
ATOM 2927 N N . GLU A 1 381 ? 24.438 -14.727 11.672 1 98.44 381 GLU A N 1
ATOM 2928 C CA . GLU A 1 381 ? 25.312 -15.82 11.266 1 98.44 381 GLU A CA 1
ATOM 2929 C C . GLU A 1 381 ? 26.297 -15.375 10.18 1 98.44 381 GLU A C 1
ATOM 2931 O O . GLU A 1 381 ? 27.484 -15.711 10.234 1 98.44 381 GLU A O 1
ATOM 2936 N N . GLN A 1 382 ? 25.859 -14.625 9.25 1 98.19 382 GLN A N 1
ATOM 2937 C CA . GLN A 1 382 ? 26.641 -14.258 8.07 1 98.19 382 GLN A CA 1
ATOM 2938 C C . GLN A 1 382 ? 27.625 -13.141 8.383 1 98.19 382 GLN A C 1
ATOM 2940 O O . GLN A 1 382 ? 28.75 -13.133 7.879 1 98.19 382 GLN A O 1
ATOM 2945 N N . TYR A 1 383 ? 27.219 -12.164 9.195 1 98.12 383 TYR A N 1
ATOM 2946 C CA . TYR A 1 383 ? 28 -10.945 9.352 1 98.12 383 TYR A CA 1
ATOM 2947 C C . TYR A 1 383 ? 28.594 -10.859 10.758 1 98.12 383 TYR A C 1
ATOM 2949 O O . TYR A 1 383 ? 29.469 -10.031 11.016 1 98.12 383 TYR A O 1
ATOM 2957 N N . GLY A 1 384 ? 28.219 -11.703 11.68 1 98.31 384 GLY A N 1
ATOM 2958 C CA . GLY A 1 384 ? 28.562 -11.578 13.086 1 98.31 384 GLY A CA 1
ATOM 2959 C C . GLY A 1 384 ? 27.609 -10.68 13.859 1 98.31 384 GLY A C 1
ATOM 2960 O O . GLY A 1 384 ? 27.203 -9.633 13.359 1 98.31 384 GLY A O 1
ATOM 2961 N N . GLU A 1 385 ? 27.25 -11.102 15.023 1 97.81 385 GLU A N 1
ATOM 2962 C CA . GLU A 1 385 ? 26.25 -10.414 15.844 1 97.81 385 GLU A CA 1
ATOM 2963 C C . GLU A 1 385 ? 26.641 -8.945 16.062 1 97.81 385 GLU A C 1
ATOM 2965 O O . GLU A 1 385 ? 25.766 -8.07 16.047 1 97.81 385 GLU A O 1
ATOM 2970 N N . GLU A 1 386 ? 27.875 -8.648 16.188 1 97.81 386 GLU A N 1
ATOM 2971 C CA . GLU A 1 386 ? 28.359 -7.297 16.484 1 97.81 386 GLU A CA 1
ATOM 2972 C C . GLU A 1 386 ? 28.203 -6.371 15.281 1 97.81 386 GLU A C 1
ATOM 2974 O O . GLU A 1 386 ? 28.25 -5.148 15.422 1 97.81 386 GLU A O 1
ATOM 2979 N N . ASN A 1 387 ? 28.016 -6.969 14.125 1 98.31 387 ASN A N 1
ATOM 2980 C CA . ASN A 1 387 ? 27.906 -6.203 12.891 1 98.31 387 ASN A CA 1
ATOM 2981 C C . ASN A 1 387 ? 26.469 -6.082 12.414 1 98.31 387 ASN A C 1
ATOM 2983 O O . ASN A 1 387 ? 26.203 -5.637 11.297 1 98.31 387 ASN A O 1
ATOM 2987 N N . VAL A 1 388 ? 25.547 -6.543 13.258 1 98.81 388 VAL A N 1
ATOM 2988 C CA . VAL A 1 388 ? 24.125 -6.516 12.883 1 98.81 388 VAL A CA 1
ATOM 2989 C C . VAL A 1 388 ? 23.375 -5.578 13.812 1 98.81 388 VAL A C 1
ATOM 2991 O O . VAL A 1 388 ? 23.5 -5.668 15.039 1 98.81 388 VAL A O 1
ATOM 2994 N N . LYS A 1 389 ? 22.656 -4.621 13.266 1 98.62 389 LYS A N 1
ATOM 2995 C CA . LYS A 1 389 ? 21.75 -3.75 13.992 1 98.62 389 LYS A CA 1
ATOM 2996 C C . LYS A 1 389 ? 20.312 -3.893 13.477 1 98.62 389 LYS A C 1
ATOM 2998 O O . LYS A 1 389 ? 20.094 -3.865 12.266 1 98.62 389 LYS A O 1
ATOM 3003 N N . VAL A 1 390 ? 19.406 -4.074 14.375 1 98.69 390 VAL A N 1
ATOM 3004 C CA . VAL A 1 390 ? 18.016 -4.301 14 1 98.69 390 VAL A CA 1
ATOM 3005 C C . VAL A 1 390 ? 17.141 -3.145 14.5 1 98.69 390 VAL A C 1
ATOM 3007 O O . VAL A 1 390 ? 17.359 -2.635 15.602 1 98.69 390 VAL A O 1
ATOM 3010 N N . TYR A 1 391 ? 16.25 -2.67 13.688 1 98.69 391 TYR A N 1
ATOM 3011 C CA . TYR A 1 391 ? 15.211 -1.703 14.047 1 98.69 391 TYR A CA 1
ATOM 3012 C C . TYR A 1 391 ? 13.828 -2.328 13.961 1 98.69 391 TYR A C 1
ATOM 3014 O O . TYR A 1 391 ? 13.484 -2.971 12.969 1 98.69 391 TYR A O 1
ATOM 3022 N N . THR A 1 392 ? 13.031 -2.225 15 1 98.38 392 THR A N 1
ATOM 3023 C CA . THR A 1 392 ? 11.703 -2.826 15.016 1 98.38 392 THR A CA 1
ATOM 3024 C C . THR A 1 392 ? 10.648 -1.798 15.422 1 98.38 392 THR A C 1
ATOM 3026 O O . THR A 1 392 ? 10.969 -0.799 16.062 1 98.38 392 THR A O 1
ATOM 3029 N N . SER A 1 393 ? 9.477 -1.957 14.914 1 97.94 393 SER A N 1
ATOM 3030 C CA . SER A 1 393 ? 8.312 -1.164 15.289 1 97.94 393 SER A CA 1
ATOM 3031 C C . SER A 1 393 ? 7.051 -2.021 15.336 1 97.94 393 SER A C 1
ATOM 3033 O O . SER A 1 393 ? 6.793 -2.807 14.422 1 97.94 393 SER A O 1
ATOM 3035 N N . LYS A 1 394 ? 6.355 -2.016 16.391 1 97.81 394 LYS A N 1
ATOM 3036 C CA . LYS A 1 394 ? 5.02 -2.59 16.531 1 97.81 394 LYS A CA 1
ATOM 3037 C C . LYS A 1 394 ? 3.986 -1.506 16.828 1 97.81 394 LYS A C 1
ATOM 3039 O O . LYS A 1 394 ? 4.184 -0.683 17.734 1 97.81 394 LYS A O 1
ATOM 3044 N N . PHE A 1 395 ? 2.953 -1.434 16.047 1 96.88 395 PHE A N 1
ATOM 3045 C CA . PHE A 1 395 ? 1.973 -0.367 16.219 1 96.88 395 PHE A CA 1
ATOM 3046 C C . PHE A 1 395 ? 0.62 -0.786 15.648 1 96.88 395 PHE A C 1
ATOM 3048 O O . PHE A 1 395 ? 0.477 -1.89 15.117 1 96.88 395 PHE A O 1
ATOM 3055 N N . VAL A 1 396 ? -0.365 0.045 15.852 1 96.06 396 VAL A N 1
ATOM 3056 C CA . VAL A 1 396 ? -1.707 -0.166 15.312 1 96.06 396 VAL A CA 1
ATOM 3057 C C . VAL A 1 396 ? -1.962 0.801 14.156 1 96.06 396 VAL A C 1
ATOM 3059 O O . VAL A 1 396 ? -1.844 2.018 14.32 1 96.06 396 VAL A O 1
ATOM 3062 N N . ALA A 1 397 ? -2.252 0.213 12.992 1 97.31 397 ALA A N 1
ATOM 3063 C CA . ALA A 1 397 ? -2.582 1.062 11.852 1 97.31 397 ALA A CA 1
ATOM 3064 C C . ALA A 1 397 ? -3.793 1.939 12.156 1 97.31 397 ALA A C 1
ATOM 3066 O O . ALA A 1 397 ? -4.699 1.528 12.883 1 97.31 397 ALA A O 1
ATOM 3067 N N . MET A 1 398 ? -3.85 3.113 11.586 1 96.94 398 MET A N 1
ATOM 3068 C CA . MET A 1 398 ? -4.84 4.133 11.914 1 96.94 398 MET A CA 1
ATOM 3069 C C . MET A 1 398 ? -6.254 3.621 11.656 1 96.94 398 MET A C 1
ATOM 3071 O O . MET A 1 398 ? -7.191 3.988 12.359 1 96.94 398 MET A O 1
ATOM 3075 N N . TYR A 1 399 ? -6.434 2.807 10.641 1 97.88 399 TYR A N 1
ATOM 3076 C CA . TYR A 1 399 ? -7.742 2.227 10.344 1 97.88 399 TYR A CA 1
ATOM 3077 C C . TYR A 1 399 ? -8.367 1.63 11.602 1 97.88 399 TYR A C 1
ATOM 3079 O O . TYR A 1 399 ? -9.578 1.73 11.805 1 97.88 399 TYR A O 1
ATOM 3087 N N . TYR A 1 400 ? -7.57 1.061 12.484 1 98 400 TYR A N 1
ATOM 3088 C CA . TYR A 1 400 ? -8.07 0.311 13.625 1 98 400 TYR A CA 1
ATOM 3089 C C . TYR A 1 400 ? -8.297 1.229 14.82 1 98 400 TYR A C 1
ATOM 3091 O O . TYR A 1 400 ? -8.812 0.796 15.859 1 98 400 TYR A O 1
ATOM 3099 N N . ALA A 1 401 ? -7.957 2.51 14.664 1 96.31 401 ALA A N 1
ATOM 3100 C CA . ALA A 1 401 ? -8.094 3.455 15.766 1 96.31 401 ALA A CA 1
ATOM 3101 C C . ALA A 1 401 ? -9.547 3.578 16.203 1 96.31 401 ALA A C 1
ATOM 3103 O O . ALA A 1 401 ? -9.82 3.881 17.375 1 96.31 401 ALA A O 1
ATOM 3104 N N . MET A 1 402 ? -10.516 3.264 15.289 1 97.38 402 MET A N 1
ATOM 3105 C CA . MET A 1 402 ? -11.938 3.41 15.578 1 97.38 402 MET A CA 1
ATOM 3106 C C . MET A 1 402 ? -12.555 2.074 15.984 1 97.38 402 MET A C 1
ATOM 3108 O O . MET A 1 402 ? -13.773 1.97 16.141 1 97.38 402 MET A O 1
ATOM 3112 N N . LEU A 1 403 ? -11.688 1.064 16.125 1 98.19 403 LEU A N 1
ATOM 3113 C CA . LEU A 1 403 ? -12.195 -0.28 16.375 1 98.19 403 LEU A CA 1
ATOM 3114 C C . LEU A 1 403 ? -11.75 -0.786 17.75 1 98.19 403 LEU A C 1
ATOM 3116 O O . LEU A 1 403 ? -10.68 -0.42 18.234 1 98.19 403 LEU A O 1
ATOM 3120 N N . GLU A 1 404 ? -12.523 -1.604 18.375 1 97.19 404 GLU A N 1
ATOM 3121 C CA . GLU A 1 404 ? -12.148 -2.248 19.641 1 97.19 404 GLU A CA 1
ATOM 3122 C C . GLU A 1 404 ? -11.07 -3.305 19.406 1 97.19 404 GLU A C 1
ATOM 3124 O O . GLU A 1 404 ? -10.062 -3.322 20.125 1 97.19 404 GLU A O 1
ATOM 3129 N N . GLU A 1 405 ? -11.375 -4.176 18.484 1 95.62 405 GLU A N 1
ATOM 3130 C CA . GLU A 1 405 ? -10.391 -5.191 18.125 1 95.62 405 GLU A CA 1
ATOM 3131 C C . GLU A 1 405 ? -9.406 -4.664 17.094 1 95.62 405 GLU A C 1
ATOM 3133 O O . GLU A 1 405 ? -9.797 -3.994 16.125 1 95.62 405 GLU A O 1
ATOM 3138 N N . LYS A 1 406 ? -8.18 -4.91 17.344 1 96.69 406 LYS A N 1
ATOM 3139 C CA . LYS A 1 406 ? -7.125 -4.383 16.484 1 96.69 406 LYS A CA 1
ATOM 3140 C C . LYS A 1 406 ? -6.277 -5.512 15.898 1 96.69 406 LYS A C 1
ATOM 3142 O O . LYS A 1 406 ? -6.004 -6.504 16.578 1 96.69 406 LYS A O 1
ATOM 3147 N N . ALA A 1 407 ? -5.938 -5.391 14.609 1 97.44 407 ALA A N 1
ATOM 3148 C CA . ALA A 1 407 ? -4.953 -6.273 13.992 1 97.44 407 ALA A CA 1
ATOM 3149 C C . ALA A 1 407 ? -3.537 -5.742 14.188 1 97.44 407 ALA A C 1
ATOM 3151 O O . ALA A 1 407 ? -3.33 -4.527 14.273 1 97.44 407 ALA A O 1
ATOM 3152 N N . PRO A 1 408 ? -2.596 -6.617 14.203 1 98 408 PRO A N 1
ATOM 3153 C CA . PRO A 1 408 ? -1.226 -6.172 14.469 1 98 408 PRO A CA 1
ATOM 3154 C C . PRO A 1 408 ? -0.551 -5.578 13.234 1 98 408 PRO A C 1
ATOM 3156 O O . PRO A 1 408 ? -0.895 -5.941 12.102 1 98 408 PRO A O 1
ATOM 3159 N N . THR A 1 409 ? 0.309 -4.656 13.445 1 98.69 409 THR A N 1
ATOM 3160 C CA . THR A 1 409 ? 1.331 -4.207 12.508 1 98.69 409 THR A CA 1
ATOM 3161 C C . THR A 1 409 ? 2.721 -4.32 13.133 1 98.69 409 THR A C 1
ATOM 3163 O O . THR A 1 409 ? 2.955 -3.83 14.234 1 98.69 409 THR A O 1
ATOM 3166 N N . ALA A 1 410 ? 3.6 -4.988 12.492 1 98.88 410 ALA A N 1
ATOM 3167 C CA . ALA A 1 410 ? 4.965 -5.176 12.977 1 98.88 410 ALA A CA 1
ATOM 3168 C C . ALA A 1 410 ? 5.969 -5.082 11.836 1 98.88 410 ALA A C 1
ATOM 3170 O O . ALA A 1 410 ? 5.809 -5.738 10.797 1 98.88 410 ALA A O 1
ATOM 3171 N N . TYR A 1 411 ? 6.922 -4.203 11.969 1 98.94 411 TYR A N 1
ATOM 3172 C CA . TYR A 1 411 ? 7.949 -3.975 10.953 1 98.94 411 TYR A CA 1
ATOM 3173 C C . TYR A 1 411 ? 9.344 -4.176 11.531 1 98.94 411 TYR A C 1
ATOM 3175 O O . TYR A 1 411 ? 9.586 -3.879 12.703 1 98.94 411 TYR A O 1
ATOM 3183 N N . LYS A 1 412 ? 10.289 -4.727 10.766 1 98.81 412 LYS A N 1
ATOM 3184 C CA . LYS A 1 412 ? 11.664 -4.961 11.195 1 98.81 412 LYS A CA 1
ATOM 3185 C C . LYS A 1 412 ? 12.656 -4.691 10.07 1 98.81 412 LYS A C 1
ATOM 3187 O O . LYS A 1 412 ? 12.484 -5.191 8.953 1 98.81 412 LYS A O 1
ATOM 3192 N N . LEU A 1 413 ? 13.656 -3.902 10.273 1 98.88 413 LEU A N 1
ATOM 3193 C CA . LEU A 1 413 ? 14.812 -3.709 9.414 1 98.88 413 LEU A CA 1
ATOM 3194 C C . LEU A 1 413 ? 16.047 -4.406 9.992 1 98.88 413 LEU A C 1
ATOM 3196 O O . LEU A 1 413 ? 16.375 -4.215 11.156 1 98.88 413 LEU A O 1
ATOM 3200 N N . VAL A 1 414 ? 16.641 -5.207 9.195 1 98.94 414 VAL A N 1
ATOM 3201 C CA . VAL A 1 414 ? 17.906 -5.836 9.547 1 98.94 414 VAL A CA 1
ATOM 3202 C C . VAL A 1 414 ? 19.047 -5.16 8.797 1 98.94 414 VAL A C 1
ATOM 3204 O O . VAL A 1 414 ? 19.109 -5.215 7.566 1 98.94 414 VAL A O 1
ATOM 3207 N N . CYS A 1 415 ? 19.953 -4.547 9.492 1 98.88 415 CYS A N 1
ATOM 3208 C CA . CYS A 1 415 ? 21.062 -3.816 8.891 1 98.88 415 CYS A CA 1
ATOM 3209 C C . CYS A 1 415 ? 22.406 -4.457 9.258 1 98.88 415 CYS A C 1
ATOM 3211 O O . CYS A 1 415 ? 22.547 -5.02 10.352 1 98.88 415 CYS A O 1
ATOM 3213 N N . ALA A 1 416 ? 23.391 -4.414 8.344 1 98.75 416 ALA A N 1
ATOM 3214 C CA . ALA A 1 416 ? 24.688 -5.055 8.57 1 98.75 416 ALA A CA 1
ATOM 3215 C C . ALA A 1 416 ? 25.828 -4.109 8.211 1 98.75 416 ALA A C 1
ATOM 3217 O O . ALA A 1 416 ? 25.75 -3.359 7.238 1 98.75 416 ALA A O 1
ATOM 3218 N N . GLY A 1 417 ? 26.922 -4.215 8.992 1 98.31 417 GLY A N 1
ATOM 3219 C CA . GLY A 1 417 ? 28.156 -3.506 8.703 1 98.31 417 GLY A CA 1
ATOM 3220 C C . GLY A 1 417 ? 28.188 -2.092 9.258 1 98.31 417 GLY A C 1
ATOM 3221 O O . GLY A 1 417 ? 27.188 -1.626 9.812 1 98.31 417 GLY A O 1
ATOM 3222 N N . LYS A 1 418 ? 29.266 -1.417 9.055 1 97.25 418 LYS A N 1
ATOM 3223 C CA . LYS A 1 418 ? 29.469 -0.077 9.594 1 97.25 418 LYS A CA 1
ATOM 3224 C C . LYS A 1 418 ? 28.531 0.935 8.938 1 97.25 418 LYS A C 1
ATOM 3226 O O . LYS A 1 418 ? 28.094 1.889 9.586 1 97.25 418 LYS A O 1
ATOM 3231 N N . ASP A 1 419 ? 28.203 0.633 7.715 1 97.5 419 ASP A N 1
ATOM 3232 C CA . ASP A 1 419 ? 27.344 1.568 6.984 1 97.5 419 ASP A CA 1
ATOM 3233 C C . ASP A 1 419 ? 25.875 1.23 7.164 1 97.5 419 ASP A C 1
ATOM 3235 O O . ASP A 1 419 ? 25 1.921 6.633 1 97.5 419 ASP A O 1
ATOM 3239 N N . GLU A 1 420 ? 25.609 0.151 7.824 1 98.38 420 GLU A N 1
ATOM 3240 C CA . GLU A 1 420 ? 24.25 -0.305 8.094 1 98.38 420 GLU A CA 1
ATOM 3241 C C . GLU A 1 420 ? 23.484 -0.548 6.801 1 98.38 420 GLU A C 1
ATOM 3243 O O . GLU A 1 420 ? 22.375 -0.033 6.625 1 98.38 420 GLU A O 1
ATOM 3248 N N . LYS A 1 421 ? 24.109 -1.339 5.934 1 98.81 421 LYS A N 1
ATOM 3249 C CA . LYS A 1 421 ? 23.375 -1.786 4.746 1 98.81 421 LYS A CA 1
ATOM 3250 C C . LYS A 1 421 ? 22.141 -2.588 5.129 1 98.81 421 LYS A C 1
ATOM 3252 O O . LYS A 1 421 ? 22.203 -3.461 5.996 1 98.81 421 LYS A O 1
ATOM 3257 N N . VAL A 1 422 ? 21.031 -2.256 4.547 1 98.88 422 VAL A N 1
ATOM 3258 C CA . VAL A 1 422 ? 19.812 -3.016 4.828 1 98.88 422 VAL A CA 1
ATOM 3259 C C . VAL A 1 422 ? 19.875 -4.363 4.113 1 98.88 422 VAL A C 1
ATOM 3261 O O . VAL A 1 422 ? 19.781 -4.43 2.887 1 98.88 422 VAL A O 1
ATOM 3264 N N . VAL A 1 423 ? 19.938 -5.441 4.902 1 98.81 423 VAL A N 1
ATOM 3265 C CA . VAL A 1 423 ? 20.125 -6.762 4.309 1 98.81 423 VAL A CA 1
ATOM 3266 C C . VAL A 1 423 ? 18.859 -7.594 4.5 1 98.81 423 VAL A C 1
ATOM 3268 O O . VAL A 1 423 ? 18.75 -8.703 3.977 1 98.81 423 VAL A O 1
ATOM 3271 N N . GLY A 1 424 ? 17.922 -7.082 5.25 1 98.81 424 GLY A N 1
ATOM 3272 C CA . GLY A 1 424 ? 16.625 -7.707 5.441 1 98.81 424 GLY A CA 1
ATOM 3273 C C . GLY A 1 424 ? 15.539 -6.719 5.824 1 98.81 424 GLY A C 1
ATOM 3274 O O . GLY A 1 424 ? 15.781 -5.789 6.598 1 98.81 424 GLY A O 1
ATOM 3275 N N . LEU A 1 425 ? 14.367 -6.863 5.312 1 98.94 425 LEU A N 1
ATOM 3276 C CA . LEU A 1 425 ? 13.156 -6.113 5.66 1 98.94 425 LEU A CA 1
ATOM 3277 C C . LE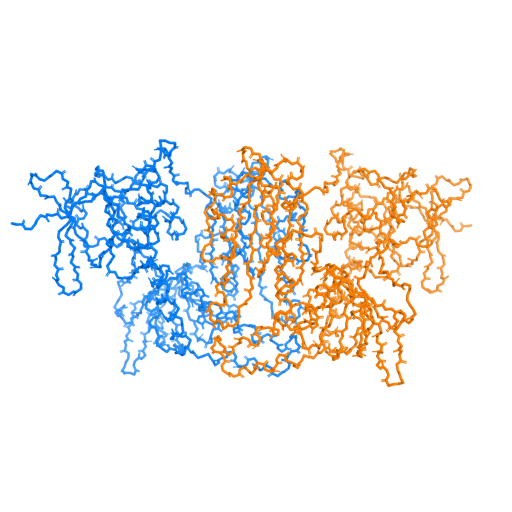U A 1 425 ? 11.961 -7.047 5.773 1 98.94 425 LEU A C 1
ATOM 3279 O O . LEU A 1 425 ? 11.633 -7.766 4.828 1 98.94 425 LEU A O 1
ATOM 3283 N N . HIS A 1 426 ? 11.32 -7.082 6.926 1 98.94 426 HIS A N 1
ATOM 3284 C CA . HIS A 1 426 ? 10.219 -7.977 7.242 1 98.94 426 HIS A CA 1
ATOM 3285 C C . HIS A 1 426 ? 9.039 -7.207 7.836 1 98.94 426 HIS A C 1
ATOM 3287 O O . HIS A 1 426 ? 9.195 -6.496 8.828 1 98.94 426 HIS A O 1
ATOM 3293 N N . ILE A 1 427 ? 7.859 -7.391 7.184 1 98.94 427 ILE A N 1
ATOM 3294 C CA . ILE A 1 427 ? 6.742 -6.582 7.656 1 98.94 427 ILE A CA 1
ATOM 3295 C C . ILE A 1 427 ? 5.477 -7.43 7.711 1 98.94 427 ILE A C 1
ATOM 3297 O O . ILE A 1 427 ? 5.277 -8.312 6.871 1 98.94 427 ILE A O 1
ATOM 3301 N N . VAL A 1 428 ? 4.664 -7.223 8.727 1 98.88 428 VAL A N 1
ATOM 3302 C CA . VAL A 1 428 ? 3.32 -7.766 8.898 1 98.88 428 VAL A CA 1
ATOM 3303 C C . VAL A 1 428 ? 2.318 -6.625 9.062 1 98.88 428 VAL A C 1
ATOM 3305 O O . VAL A 1 428 ? 2.586 -5.648 9.766 1 98.88 428 VAL A O 1
ATOM 3308 N N . GLY A 1 429 ? 1.24 -6.66 8.352 1 98.69 429 GLY A N 1
ATOM 3309 C CA . GLY A 1 429 ? 0.193 -5.656 8.461 1 98.69 429 GLY A CA 1
ATOM 3310 C C . GLY A 1 429 ? -0.559 -5.441 7.16 1 98.69 429 GLY A C 1
ATOM 3311 O O . GLY A 1 429 ? -0.193 -6 6.125 1 98.69 429 GLY A O 1
ATOM 3312 N N . ALA A 1 430 ? -1.517 -4.59 7.23 1 97.44 430 ALA A N 1
ATOM 3313 C CA . ALA A 1 430 ? -2.301 -4.254 6.043 1 97.44 430 ALA A CA 1
ATOM 3314 C C . ALA A 1 430 ? -1.406 -3.721 4.93 1 97.44 430 ALA A C 1
ATOM 3316 O O . ALA A 1 430 ? -0.478 -2.949 5.184 1 97.44 430 ALA A O 1
ATOM 3317 N N . ASP A 1 431 ? -1.579 -4.199 3.689 1 98 431 ASP A N 1
ATOM 3318 C CA . ASP A 1 431 ? -0.983 -3.695 2.455 1 98 431 ASP A CA 1
ATOM 3319 C C . ASP A 1 431 ? 0.508 -4.02 2.393 1 98 431 ASP A C 1
ATOM 3321 O O . ASP A 1 431 ? 1.253 -3.395 1.637 1 98 431 ASP A O 1
ATOM 3325 N N . SER A 1 432 ? 0.947 -4.984 3.188 1 98.75 432 SER A N 1
ATOM 3326 C CA . SER A 1 432 ? 2.373 -5.285 3.268 1 98.75 432 SER A CA 1
ATOM 3327 C C . SER A 1 432 ? 2.936 -5.66 1.9 1 98.75 432 SER A C 1
ATOM 3329 O O . SER A 1 432 ? 4.059 -5.285 1.562 1 98.75 432 SER A O 1
ATOM 3331 N N . ALA A 1 433 ? 2.16 -6.402 1.116 1 98.5 433 ALA A N 1
ATOM 3332 C CA . ALA A 1 433 ? 2.615 -6.812 -0.209 1 98.5 433 ALA A CA 1
ATOM 3333 C C . ALA A 1 433 ? 2.848 -5.602 -1.108 1 98.5 433 ALA A C 1
ATOM 3335 O O . ALA A 1 433 ? 3.863 -5.527 -1.807 1 98.5 433 ALA A O 1
ATOM 3336 N N . GLU A 1 434 ? 1.93 -4.613 -1.079 1 98.75 434 GLU A N 1
ATOM 3337 C CA . GLU A 1 434 ? 2.047 -3.385 -1.861 1 98.75 434 GLU A CA 1
ATOM 3338 C C . GLU A 1 434 ? 3.201 -2.521 -1.363 1 98.75 434 GLU A C 1
ATOM 3340 O O . GLU A 1 434 ? 3.984 -2.002 -2.162 1 98.75 434 GLU A O 1
ATOM 3345 N N . ILE A 1 435 ? 3.316 -2.414 -0.033 1 98.88 435 ILE A N 1
ATOM 3346 C CA . ILE A 1 435 ? 4.289 -1.551 0.627 1 98.88 435 ILE A CA 1
ATOM 3347 C C . ILE A 1 435 ? 5.703 -2.01 0.281 1 98.88 435 ILE A C 1
ATOM 3349 O O . ILE A 1 435 ? 6.578 -1.188 -0.006 1 98.88 435 ILE A O 1
ATOM 3353 N N . LEU A 1 436 ? 5.93 -3.266 0.214 1 98.88 436 LEU A N 1
ATOM 3354 C CA . LEU A 1 436 ? 7.273 -3.834 0.167 1 98.88 436 LEU A CA 1
ATOM 3355 C C . LEU A 1 436 ? 7.918 -3.6 -1.196 1 98.88 436 LEU A C 1
ATOM 3357 O O . LEU A 1 436 ? 9.141 -3.461 -1.297 1 98.88 436 LEU A O 1
ATOM 3361 N N . GLN A 1 437 ? 7.121 -3.516 -2.26 1 98.81 437 GLN A N 1
ATOM 3362 C CA . GLN A 1 437 ? 7.637 -3.535 -3.623 1 98.81 437 GLN A CA 1
ATOM 3363 C C . GLN A 1 437 ? 8.664 -2.428 -3.84 1 98.81 437 GLN A C 1
ATOM 3365 O O . GLN A 1 437 ? 9.766 -2.682 -4.328 1 98.81 437 GLN A O 1
ATOM 3370 N N . GLY A 1 438 ? 8.281 -1.172 -3.406 1 98.81 438 GLY A N 1
ATOM 3371 C CA . GLY A 1 438 ? 9.188 -0.052 -3.607 1 98.81 438 GLY A CA 1
ATOM 3372 C C . GLY A 1 438 ? 10.469 -0.166 -2.801 1 98.81 438 GLY A C 1
ATOM 3373 O O . GLY A 1 438 ? 11.547 0.186 -3.283 1 98.81 438 GLY A O 1
ATOM 3374 N N . PHE A 1 439 ? 10.359 -0.638 -1.59 1 98.88 439 PHE A N 1
ATOM 3375 C CA . PHE A 1 439 ? 11.539 -0.843 -0.76 1 98.88 439 PHE A CA 1
ATOM 3376 C C . PHE A 1 439 ? 12.453 -1.897 -1.371 1 98.88 439 PHE A C 1
ATOM 3378 O O . PHE A 1 439 ? 13.68 -1.831 -1.219 1 98.88 439 PHE A O 1
ATOM 3385 N N . GLY A 1 440 ? 11.828 -2.889 -2.07 1 98.75 440 GLY A N 1
ATOM 3386 C CA . GLY A 1 440 ? 12.625 -3.883 -2.773 1 98.75 440 GLY A CA 1
ATOM 3387 C C . GLY A 1 440 ? 13.594 -3.275 -3.771 1 98.75 440 GLY A C 1
ATOM 3388 O O . GLY A 1 440 ? 14.734 -3.719 -3.883 1 98.75 440 GLY A O 1
ATOM 3389 N N . VAL A 1 441 ? 13.156 -2.217 -4.5 1 98.75 441 VAL A N 1
ATOM 3390 C CA . VAL A 1 441 ? 14.039 -1.533 -5.445 1 98.75 441 VAL A CA 1
ATOM 3391 C C . VAL A 1 441 ? 15.219 -0.919 -4.699 1 98.75 441 VAL A C 1
ATOM 3393 O O . VAL A 1 441 ? 16.375 -1.093 -5.102 1 98.75 441 VAL A O 1
ATOM 3396 N N . ALA A 1 442 ? 14.922 -0.251 -3.562 1 98.81 442 ALA A N 1
ATOM 3397 C CA . ALA A 1 442 ? 15.953 0.416 -2.773 1 98.81 442 ALA A CA 1
ATOM 3398 C C . ALA A 1 442 ? 16.969 -0.59 -2.23 1 98.81 442 ALA A C 1
ATOM 3400 O O . ALA A 1 442 ? 18.172 -0.363 -2.299 1 98.81 442 ALA A O 1
ATOM 3401 N N . ILE A 1 443 ? 16.5 -1.688 -1.719 1 98.81 443 ILE A N 1
ATOM 3402 C CA . ILE A 1 443 ? 17.359 -2.691 -1.102 1 98.81 443 ILE A CA 1
ATOM 3403 C C . ILE A 1 443 ? 18.25 -3.33 -2.164 1 98.81 443 ILE A C 1
ATOM 3405 O O . ILE A 1 443 ? 19.453 -3.531 -1.938 1 98.81 443 ILE A O 1
ATOM 3409 N N . ARG A 1 444 ? 17.734 -3.607 -3.359 1 98.06 444 ARG A N 1
ATOM 3410 C CA . ARG A 1 444 ? 18.531 -4.16 -4.453 1 98.06 444 ARG A CA 1
ATOM 3411 C C . ARG A 1 444 ? 19.625 -3.182 -4.887 1 98.06 444 ARG A C 1
ATOM 3413 O O . ARG A 1 444 ? 20.688 -3.596 -5.332 1 98.06 444 ARG A O 1
ATOM 3420 N N . MET A 1 445 ? 19.344 -1.918 -4.703 1 98.25 445 MET A N 1
ATOM 3421 C CA . MET A 1 445 ? 20.328 -0.882 -5.039 1 98.25 445 MET A CA 1
ATOM 3422 C C . MET A 1 445 ? 21.406 -0.778 -3.969 1 98.25 445 MET A C 1
ATOM 3424 O O . MET A 1 445 ? 22.375 -0.033 -4.125 1 98.25 445 MET A O 1
ATOM 3428 N N . GLY A 1 446 ? 21.188 -1.465 -2.812 1 98.44 446 GLY A N 1
ATOM 3429 C CA . GLY A 1 446 ? 22.172 -1.425 -1.736 1 98.44 446 GLY A CA 1
ATOM 3430 C C . GLY A 1 446 ? 21.875 -0.359 -0.698 1 98.44 446 GLY A C 1
ATOM 3431 O O . GLY A 1 446 ? 22.781 0.179 -0.072 1 98.44 446 GLY A O 1
ATOM 3432 N N . ALA A 1 447 ? 20.641 -0.064 -0.461 1 98.81 447 ALA A N 1
ATOM 3433 C CA . ALA A 1 447 ? 20.219 0.997 0.451 1 98.81 447 ALA A CA 1
ATOM 3434 C C . ALA A 1 447 ? 20.734 0.741 1.864 1 98.81 447 ALA A C 1
ATOM 3436 O O . ALA A 1 447 ? 20.797 -0.406 2.314 1 98.81 447 ALA A O 1
ATOM 3437 N N . THR A 1 448 ? 21.094 1.805 2.551 1 98.75 448 THR A N 1
ATOM 3438 C CA . THR A 1 448 ? 21.5 1.795 3.955 1 98.75 448 THR A CA 1
ATOM 3439 C C . THR A 1 448 ? 20.391 2.371 4.832 1 98.75 448 THR A C 1
ATOM 3441 O O . THR A 1 448 ? 19.422 2.943 4.324 1 98.75 448 THR A O 1
ATOM 3444 N N . LYS A 1 449 ? 20.578 2.154 6.16 1 98.62 449 LYS A N 1
ATOM 3445 C CA . LYS A 1 449 ? 19.656 2.777 7.102 1 98.62 449 LYS A CA 1
ATOM 3446 C C . LYS A 1 449 ? 19.594 4.289 6.898 1 98.62 449 LYS A C 1
ATOM 3448 O O . LYS A 1 449 ? 18.531 4.902 7.043 1 98.62 449 LYS A O 1
ATOM 3453 N N . ALA A 1 450 ? 20.703 4.922 6.582 1 96.81 450 ALA A N 1
ATOM 3454 C CA . ALA A 1 450 ? 20.766 6.363 6.336 1 96.81 450 ALA A CA 1
ATOM 3455 C C . ALA A 1 450 ? 19.922 6.75 5.125 1 96.81 450 ALA A C 1
ATOM 3457 O O . ALA A 1 450 ? 19.312 7.82 5.098 1 96.81 450 ALA A O 1
ATOM 3458 N N . ASP A 1 451 ? 19.891 5.902 4.09 1 98 451 ASP A N 1
ATOM 3459 C CA . ASP A 1 451 ? 19.078 6.156 2.91 1 98 451 ASP A CA 1
ATOM 3460 C C . ASP A 1 451 ? 17.578 6.156 3.266 1 98 451 ASP A C 1
ATOM 3462 O O . ASP A 1 451 ? 16.828 6.988 2.775 1 98 451 ASP A O 1
ATOM 3466 N N . PHE A 1 452 ? 17.203 5.156 4.105 1 98.38 452 PHE A N 1
ATOM 3467 C CA . PHE A 1 452 ? 15.82 5.117 4.578 1 98.38 452 PHE A CA 1
ATOM 3468 C C . PHE A 1 452 ? 15.477 6.379 5.359 1 98.38 452 PHE A C 1
ATOM 3470 O O . PHE A 1 452 ? 14.422 6.973 5.156 1 98.38 452 PHE A O 1
ATOM 3477 N N . ASP A 1 453 ? 16.391 6.844 6.16 1 95.25 453 ASP A N 1
ATOM 3478 C CA . ASP A 1 453 ? 16.172 8 7.02 1 95.25 453 ASP A CA 1
ATOM 3479 C C . ASP A 1 453 ? 16.125 9.289 6.199 1 95.25 453 ASP A C 1
ATOM 3481 O O . ASP A 1 453 ? 15.609 10.312 6.664 1 95.25 453 ASP A O 1
ATOM 3485 N N . ASN A 1 454 ? 16.641 9.258 5.027 1 95 454 ASN A N 1
ATOM 3486 C CA . ASN A 1 454 ? 16.812 10.461 4.227 1 95 454 ASN A CA 1
ATOM 3487 C C . ASN A 1 454 ? 15.562 10.805 3.438 1 95 454 ASN A C 1
ATOM 3489 O O . ASN A 1 454 ? 15.461 11.898 2.865 1 95 454 ASN A O 1
ATOM 3493 N N . VAL A 1 455 ? 14.633 9.938 3.447 1 96.69 455 VAL A N 1
ATOM 3494 C CA . VAL A 1 455 ? 13.398 10.219 2.719 1 96.69 455 VAL A CA 1
ATOM 3495 C C . VAL A 1 455 ? 12.32 10.703 3.689 1 96.69 455 VAL A C 1
ATOM 3497 O O . VAL A 1 455 ? 12.188 10.172 4.797 1 96.69 455 VAL A O 1
ATOM 3500 N N . VAL A 1 456 ? 11.57 11.742 3.252 1 96.88 456 VAL A N 1
ATOM 3501 C CA . VAL A 1 456 ? 10.484 12.258 4.078 1 96.88 456 VAL A CA 1
ATOM 3502 C C . VAL A 1 456 ? 9.328 11.266 4.082 1 96.88 456 VAL A C 1
ATOM 3504 O O . VAL A 1 456 ? 8.984 10.695 3.043 1 96.88 456 VAL A O 1
ATOM 3507 N N . ALA A 1 457 ? 8.742 11.039 5.18 1 97.56 457 ALA A N 1
ATOM 3508 C CA . ALA A 1 457 ? 7.637 10.094 5.34 1 97.56 457 ALA A CA 1
ATOM 3509 C C . ALA A 1 457 ? 6.363 10.633 4.695 1 97.56 457 ALA A C 1
ATOM 3511 O O . ALA A 1 457 ? 6.18 11.852 4.578 1 97.56 457 ALA A O 1
ATOM 3512 N N . ILE A 1 458 ? 5.52 9.742 4.199 1 98.12 458 ILE A N 1
ATOM 3513 C CA . ILE A 1 458 ? 4.141 10.062 3.84 1 98.12 458 ILE A CA 1
ATOM 3514 C C . ILE A 1 458 ? 3.225 9.805 5.035 1 98.12 458 ILE A C 1
ATOM 3516 O O . ILE A 1 458 ? 3.119 8.68 5.52 1 98.12 458 ILE A O 1
ATOM 3520 N N . HIS A 1 459 ? 2.568 10.852 5.516 1 97.12 459 HIS A N 1
ATOM 3521 C CA . HIS A 1 459 ? 1.752 10.758 6.719 1 97.12 459 HIS A CA 1
ATOM 3522 C C . HIS A 1 459 ? 0.296 11.109 6.43 1 97.12 459 HIS A C 1
ATOM 3524 O O . HIS A 1 459 ? 0.016 12.055 5.688 1 97.12 459 HIS A O 1
ATOM 3530 N N . PRO A 1 460 ? -0.633 10.375 6.93 1 96.81 460 PRO A N 1
ATOM 3531 C CA . PRO A 1 460 ? -0.422 9.188 7.762 1 96.81 460 PRO A CA 1
ATOM 3532 C C . PRO A 1 460 ? -0.465 7.891 6.957 1 96.81 460 PRO A C 1
ATOM 3534 O O . PRO A 1 460 ? -1.43 7.641 6.23 1 96.81 460 PRO A O 1
ATOM 3537 N N . THR A 1 461 ? 0.537 7.078 7.039 1 98.19 461 THR A N 1
ATOM 3538 C CA . THR A 1 461 ? 0.599 5.734 6.477 1 98.19 461 THR A CA 1
ATOM 3539 C C . THR A 1 461 ? 1.316 4.781 7.43 1 98.19 461 THR A C 1
ATOM 3541 O O . THR A 1 461 ? 1.986 5.219 8.367 1 98.19 461 THR A O 1
ATOM 3544 N N . SER A 1 462 ? 1.132 3.477 7.242 1 98.5 462 SER A N 1
ATOM 3545 C CA . SER A 1 462 ? 1.929 2.496 7.973 1 98.5 462 SER A CA 1
ATOM 3546 C C . SER A 1 462 ? 3.373 2.482 7.484 1 98.5 462 SER A C 1
ATOM 3548 O O . SER A 1 462 ? 4.305 2.348 8.281 1 98.5 462 SER A O 1
ATOM 3550 N N . ALA A 1 463 ? 3.555 2.652 6.191 1 98.75 463 ALA A N 1
ATOM 3551 C CA . ALA A 1 463 ? 4.863 2.559 5.547 1 98.75 463 ALA A CA 1
ATOM 3552 C C . ALA A 1 463 ? 5.816 3.623 6.082 1 98.75 463 ALA A C 1
ATOM 3554 O O . ALA A 1 463 ? 7.035 3.465 6.012 1 98.75 463 ALA A O 1
ATOM 3555 N N . GLU A 1 464 ? 5.246 4.727 6.625 1 98.06 464 GLU A N 1
ATOM 3556 C CA . GLU A 1 464 ? 6.094 5.809 7.113 1 98.06 464 GLU A CA 1
ATOM 3557 C C . GLU A 1 464 ? 7.008 5.332 8.242 1 98.06 464 GLU A C 1
ATOM 3559 O O . GLU A 1 464 ? 8.102 5.867 8.43 1 98.06 464 GLU A O 1
ATOM 3564 N N . GLU A 1 465 ? 6.594 4.277 8.945 1 97.88 465 GLU A N 1
ATOM 3565 C CA . GLU A 1 465 ? 7.383 3.752 10.062 1 97.88 465 GLU A CA 1
ATOM 3566 C C . GLU A 1 465 ? 8.734 3.238 9.578 1 97.88 465 GLU A C 1
ATOM 3568 O O . GLU A 1 465 ? 9.727 3.303 10.32 1 97.88 465 GLU A O 1
ATOM 3573 N N . LEU A 1 466 ? 8.766 2.766 8.352 1 98.75 466 LEU A N 1
ATOM 3574 C CA . LEU A 1 466 ? 9.977 2.154 7.824 1 98.75 466 LEU A CA 1
ATOM 3575 C C . LEU A 1 466 ? 11.047 3.207 7.562 1 98.75 466 LEU A C 1
ATOM 3577 O O . LEU A 1 466 ? 12.234 2.887 7.48 1 98.75 466 LEU A O 1
ATOM 3581 N N . VAL A 1 467 ? 10.656 4.473 7.43 1 98.06 467 VAL A N 1
ATOM 3582 C CA . VAL A 1 467 ? 11.641 5.512 7.137 1 98.06 467 VAL A CA 1
ATOM 3583 C C . VAL A 1 467 ? 11.82 6.414 8.352 1 98.06 467 VAL A C 1
ATOM 3585 O O . VAL A 1 467 ? 12.453 7.469 8.266 1 98.06 467 VAL A O 1
ATOM 3588 N N . THR A 1 468 ? 11.18 6.031 9.508 1 95.38 468 THR A N 1
ATOM 3589 C CA . THR A 1 468 ? 11.305 6.859 10.703 1 95.38 468 THR A CA 1
ATOM 3590 C C . THR A 1 468 ? 11.734 6.02 11.898 1 95.38 468 THR A C 1
ATOM 3592 O O . THR A 1 468 ? 11.852 6.531 13.016 1 95.38 468 THR A O 1
ATOM 3595 N N . MET A 1 469 ? 11.969 4.734 11.688 1 94.5 469 MET A N 1
ATOM 3596 C CA . MET A 1 469 ? 12.336 3.836 12.781 1 94.5 469 MET A CA 1
ATOM 3597 C C . MET A 1 469 ? 13.633 4.281 13.445 1 94.5 469 MET A C 1
ATOM 3599 O O . MET A 1 469 ? 14.562 4.723 12.758 1 94.5 469 MET A O 1
ATOM 3603 N N . ARG A 1 470 ? 13.633 4.223 14.867 1 88.06 470 ARG A N 1
ATOM 3604 C CA . ARG A 1 470 ? 14.836 4.555 15.625 1 88.06 470 ARG A CA 1
ATOM 3605 C C . ARG A 1 470 ? 15.086 3.537 16.734 1 88.06 470 ARG A C 1
ATOM 3607 O O . ARG A 1 470 ? 14.156 2.881 17.203 1 88.06 470 ARG A O 1
ATOM 3614 N N . MET B 1 1 ? 10.844 42.531 41.5 1 39.81 1 MET B N 1
ATOM 3615 C CA . MET B 1 1 ? 10.336 42.281 40.156 1 39.81 1 MET B CA 1
ATOM 3616 C C . MET B 1 1 ? 10.461 40.812 39.75 1 39.81 1 MET B C 1
ATOM 3618 O O . MET B 1 1 ? 11.523 40.219 39.938 1 39.81 1 MET B O 1
ATOM 3622 N N . ALA B 1 2 ? 9.422 40.156 39.812 1 58.25 2 ALA B N 1
ATOM 3623 C CA . ALA B 1 2 ? 9.516 38.688 39.688 1 58.25 2 ALA B CA 1
ATOM 3624 C C . ALA B 1 2 ? 10.445 38.312 38.531 1 58.25 2 ALA B C 1
ATOM 3626 O O . ALA B 1 2 ? 10.398 38.938 37.469 1 58.25 2 ALA B O 1
ATOM 3627 N N . SER B 1 3 ? 11.508 37.594 38.656 1 83.5 3 SER B N 1
ATOM 3628 C CA . SER B 1 3 ? 12.539 37.219 37.719 1 83.5 3 SER B CA 1
ATOM 3629 C C . SER B 1 3 ? 11.938 36.562 36.469 1 83.5 3 SER B C 1
ATOM 3631 O O . SER B 1 3 ? 11.031 35.75 36.594 1 83.5 3 SER B O 1
ATOM 3633 N N . ILE B 1 4 ? 12.18 37.094 35.344 1 91.56 4 ILE B N 1
ATOM 3634 C CA . ILE B 1 4 ? 11.711 36.56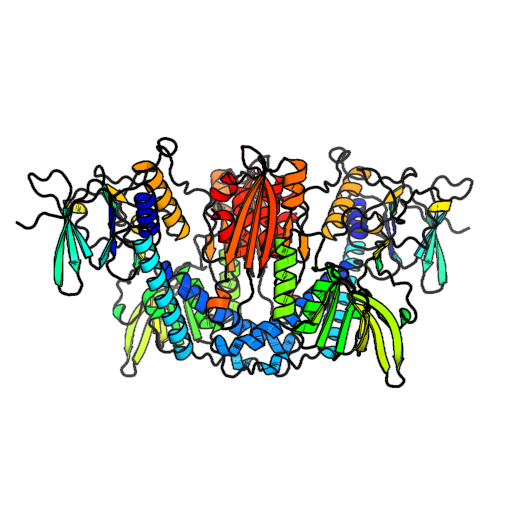2 34.062 1 91.56 4 ILE B CA 1
ATOM 3635 C C . ILE B 1 4 ? 12.336 35.188 33.812 1 91.56 4 ILE B C 1
ATOM 3637 O O . ILE B 1 4 ? 13.555 35.062 33.719 1 91.56 4 ILE B O 1
ATOM 3641 N N . PRO B 1 5 ? 11.461 34.156 33.844 1 96.19 5 PRO B N 1
ATOM 3642 C CA . PRO B 1 5 ? 12.023 32.844 33.562 1 96.19 5 PRO B CA 1
ATOM 3643 C C . PRO B 1 5 ? 12.82 32.844 32.25 1 96.19 5 PRO B C 1
ATOM 3645 O O . PRO B 1 5 ? 12.391 33.438 31.266 1 96.19 5 PRO B O 1
ATOM 3648 N N . HIS B 1 6 ? 14.016 32.25 32.281 1 97.31 6 HIS B N 1
ATOM 3649 C CA . HIS B 1 6 ? 14.945 32.25 31.156 1 97.31 6 HIS B CA 1
ATOM 3650 C C . HIS B 1 6 ? 15.172 30.812 30.656 1 97.31 6 HIS B C 1
ATOM 3652 O O . HIS B 1 6 ? 15.32 29.891 31.469 1 97.31 6 HIS B O 1
ATOM 3658 N N . TYR B 1 7 ? 15.211 30.641 29.344 1 98.31 7 TYR B N 1
ATOM 3659 C CA . TYR B 1 7 ? 15.344 29.312 28.734 1 98.31 7 TYR B CA 1
ATOM 3660 C C . TYR B 1 7 ? 16.469 29.297 27.703 1 98.31 7 TYR B C 1
ATOM 3662 O O . TYR B 1 7 ? 16.844 30.344 27.172 1 98.31 7 TYR B O 1
ATOM 3670 N N . ASP B 1 8 ? 17.016 28.125 27.5 1 98.44 8 ASP B N 1
ATOM 3671 C CA . ASP B 1 8 ? 17.969 27.953 26.406 1 98.44 8 ASP B CA 1
ATOM 3672 C C . ASP B 1 8 ? 17.266 28.016 25.047 1 98.44 8 ASP B C 1
ATOM 3674 O O . ASP B 1 8 ? 17.828 28.516 24.078 1 98.44 8 ASP B O 1
ATOM 3678 N N . TYR B 1 9 ? 16.094 27.453 24.984 1 98.62 9 TYR B N 1
ATOM 3679 C CA . TYR B 1 9 ? 15.344 27.281 23.75 1 98.62 9 TYR B CA 1
ATOM 3680 C C . TYR B 1 9 ? 13.852 27.516 23.984 1 98.62 9 TYR B C 1
ATOM 3682 O O . TYR B 1 9 ? 13.258 26.891 24.875 1 98.62 9 TYR B O 1
ATOM 3690 N N . LEU B 1 10 ? 13.266 28.453 23.297 1 98.75 10 LEU B N 1
ATOM 3691 C CA . LEU B 1 10 ? 11.836 28.734 23.359 1 98.75 10 LEU B CA 1
ATOM 3692 C C . LEU B 1 10 ? 11.172 28.516 22.016 1 98.75 10 LEU B C 1
ATOM 3694 O O . LEU B 1 10 ? 11.57 29.125 21.016 1 98.75 10 LEU B O 1
ATOM 3698 N N . VAL B 1 11 ? 10.219 27.578 21.969 1 98.81 11 VAL B N 1
ATOM 3699 C CA . VAL B 1 11 ? 9.516 27.188 20.75 1 98.81 11 VAL B CA 1
ATOM 3700 C C . VAL B 1 11 ? 8.094 27.766 20.766 1 98.81 11 VAL B C 1
ATOM 3702 O O . VAL B 1 11 ? 7.348 27.547 21.719 1 98.81 11 VAL B O 1
ATOM 3705 N N . ILE B 1 12 ? 7.77 28.516 19.766 1 98.62 12 ILE B N 1
ATOM 3706 C CA . ILE B 1 12 ? 6.426 29.062 19.625 1 98.62 12 ILE B CA 1
ATOM 3707 C C . ILE B 1 12 ? 5.641 28.25 18.594 1 98.62 12 ILE B C 1
ATOM 3709 O O . ILE B 1 12 ? 5.906 28.328 17.391 1 98.62 12 ILE B O 1
ATOM 3713 N N . GLY B 1 13 ? 4.605 27.578 19.047 1 98.31 13 GLY B N 1
ATOM 3714 C CA . GLY B 1 13 ? 3.828 26.672 18.234 1 98.31 13 GLY B CA 1
ATOM 3715 C C . GLY B 1 13 ? 4.039 25.203 18.609 1 98.31 13 GLY B C 1
ATOM 3716 O O . GLY B 1 13 ? 5.129 24.672 18.422 1 98.31 13 GLY B O 1
ATOM 3717 N N . GLY B 1 14 ? 3.039 24.625 19.094 1 98.12 14 GLY B N 1
ATOM 3718 C CA . GLY B 1 14 ? 3.098 23.234 19.5 1 98.12 14 GLY B CA 1
ATOM 3719 C C . GLY B 1 14 ? 2.566 22.281 18.453 1 98.12 14 GLY B C 1
ATOM 3720 O O . GLY B 1 14 ? 1.903 21.297 18.781 1 98.12 14 GLY B O 1
ATOM 3721 N N . GLY B 1 15 ? 2.73 22.641 17.172 1 97.31 15 GLY B N 1
ATOM 3722 C CA . GLY B 1 15 ? 2.463 21.719 16.078 1 97.31 15 GLY B CA 1
ATOM 3723 C C . GLY B 1 15 ? 3.557 20.688 15.883 1 97.31 15 GLY B C 1
ATOM 3724 O O . GLY B 1 15 ? 4.445 20.547 16.734 1 97.31 15 GLY B O 1
ATOM 3725 N N . SER B 1 16 ? 3.549 19.984 14.773 1 95.69 16 SER B N 1
ATOM 3726 C CA . SER B 1 16 ? 4.434 18.859 14.523 1 95.69 16 SER B CA 1
ATO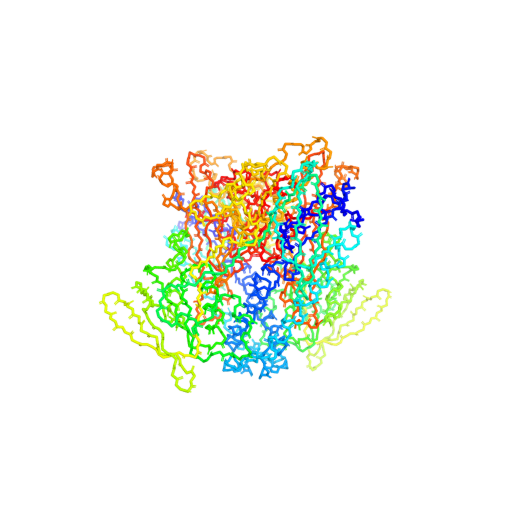M 3727 C C . SER B 1 16 ? 5.898 19.281 14.578 1 95.69 16 SER B C 1
ATOM 3729 O O . SER B 1 16 ? 6.707 18.641 15.258 1 95.69 16 SER B O 1
ATOM 3731 N N . GLY B 1 17 ? 6.246 20.297 13.859 1 97.56 17 GLY B N 1
ATOM 3732 C CA . GLY B 1 17 ? 7.625 20.766 13.836 1 97.56 17 GLY B CA 1
ATOM 3733 C C . GLY B 1 17 ? 8.094 21.312 15.18 1 97.56 17 GLY B C 1
ATOM 3734 O O . GLY B 1 17 ? 9.211 21.031 15.609 1 97.56 17 GLY B O 1
ATOM 3735 N N . GLY B 1 18 ? 7.23 22.094 15.82 1 98.44 18 GLY B N 1
ATOM 3736 C CA . GLY B 1 18 ? 7.574 22.656 17.109 1 98.44 18 GLY B CA 1
ATOM 3737 C C . GLY B 1 18 ? 7.805 21.609 18.188 1 98.44 18 GLY B C 1
ATOM 3738 O O . GLY B 1 18 ? 8.812 21.641 18.891 1 98.44 18 GLY B O 1
ATOM 3739 N N . VAL B 1 19 ? 6.91 20.688 18.25 1 98.31 19 VAL B N 1
ATOM 3740 C CA . VAL B 1 19 ? 7.02 19.641 19.266 1 98.31 19 VAL B CA 1
ATOM 3741 C C . VAL B 1 19 ? 8.273 18.812 19 1 98.31 19 VAL B C 1
ATOM 3743 O O . VAL B 1 19 ? 9.031 18.5 19.938 1 98.31 19 VAL B O 1
ATOM 3746 N N . ALA B 1 20 ? 8.477 18.453 17.75 1 97.44 20 ALA B N 1
ATOM 3747 C CA . ALA B 1 20 ? 9.648 17.656 17.406 1 97.44 20 ALA B CA 1
ATOM 3748 C C . ALA B 1 20 ? 10.938 18.391 17.781 1 97.44 20 ALA B 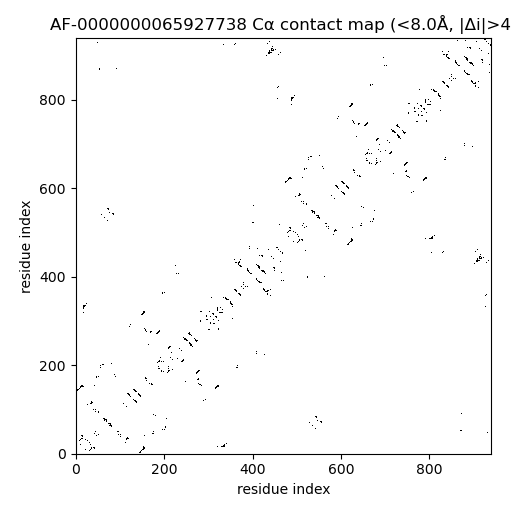C 1
ATOM 3750 O O . ALA B 1 20 ? 11.867 17.781 18.312 1 97.44 20 ALA B O 1
ATOM 3751 N N . SER B 1 21 ? 11.008 19.641 17.484 1 98.5 21 SER B N 1
ATOM 3752 C CA . SER B 1 21 ? 12.188 20.438 17.781 1 98.5 21 SER B CA 1
ATOM 3753 C C . SER B 1 21 ? 12.406 20.578 19.281 1 98.5 21 SER B C 1
ATOM 3755 O O . SER B 1 21 ? 13.531 20.438 19.766 1 98.5 21 SER B O 1
ATOM 3757 N N . ALA B 1 22 ? 11.359 20.859 19.969 1 98.75 22 ALA B N 1
ATOM 3758 C CA . ALA B 1 22 ? 11.438 21.047 21.406 1 98.75 22 ALA B CA 1
ATOM 3759 C C . ALA B 1 22 ? 11.922 19.781 22.109 1 98.75 22 ALA B C 1
ATOM 3761 O O . ALA B 1 22 ? 12.828 19.844 22.938 1 98.75 22 ALA B O 1
ATOM 3762 N N . ARG B 1 23 ? 11.305 18.703 21.766 1 98.31 23 ARG B N 1
ATOM 3763 C CA . ARG B 1 23 ? 11.648 17.438 22.391 1 98.31 23 ARG B CA 1
ATOM 3764 C C . ARG B 1 23 ? 13.102 17.062 22.109 1 98.31 23 ARG B C 1
ATOM 3766 O O . ARG B 1 23 ? 13.82 16.594 22.984 1 98.31 23 ARG B O 1
ATOM 3773 N N . ARG B 1 24 ? 13.477 17.25 20.859 1 98 24 ARG B N 1
ATOM 3774 C CA . ARG B 1 24 ? 14.852 16.922 20.484 1 98 24 ARG B CA 1
ATOM 3775 C C . ARG B 1 24 ? 15.852 17.797 21.219 1 98 24 ARG B C 1
ATOM 3777 O O . ARG B 1 24 ? 16.875 17.312 21.688 1 98 24 ARG B O 1
ATOM 3784 N N . ALA B 1 25 ? 15.617 19.047 21.344 1 98.56 25 ALA B N 1
ATOM 3785 C CA . ALA B 1 25 ? 16.484 19.969 22.078 1 98.56 25 ALA B CA 1
ATOM 3786 C C . ALA B 1 25 ? 16.609 19.562 23.547 1 98.56 25 ALA B C 1
ATOM 3788 O O . ALA B 1 25 ? 17.719 19.516 24.094 1 98.56 25 ALA B O 1
ATOM 3789 N N . ALA B 1 26 ? 15.477 19.25 24.094 1 98.62 26 ALA B N 1
ATOM 3790 C CA . ALA B 1 26 ? 15.461 18.828 25.5 1 98.62 26 ALA B CA 1
ATOM 3791 C C . ALA B 1 26 ? 16.266 17.562 25.703 1 98.62 26 ALA B C 1
ATOM 3793 O O . ALA B 1 26 ? 16.906 17.375 26.734 1 98.62 26 ALA B O 1
ATOM 3794 N N . SER B 1 27 ? 16.188 16.719 24.75 1 97.69 27 SER B N 1
ATOM 3795 C CA . SER B 1 27 ? 16.922 15.461 24.859 1 97.69 27 SER B CA 1
ATOM 3796 C C . SER B 1 27 ? 18.422 15.703 24.922 1 97.69 27 SER B C 1
ATOM 3798 O O . SER B 1 27 ? 19.172 14.844 25.406 1 97.69 27 SER B O 1
ATOM 3800 N N . TYR B 1 28 ? 18.891 16.859 24.453 1 97.81 28 TYR B N 1
ATOM 3801 C CA . TYR B 1 28 ? 20.297 17.234 24.516 1 97.81 28 TYR B CA 1
ATOM 3802 C C . TYR B 1 28 ? 20.594 18.047 25.781 1 97.81 28 TYR B C 1
ATOM 3804 O O . TYR B 1 28 ? 21.703 18.547 25.953 1 97.81 28 TYR B O 1
ATOM 3812 N N . GLY B 1 29 ? 19.562 18.25 26.609 1 97.94 29 GLY B N 1
ATOM 3813 C CA . GLY B 1 29 ? 19.766 18.891 27.891 1 97.94 29 GLY B CA 1
ATOM 3814 C C . GLY B 1 29 ? 19.391 20.359 27.875 1 97.94 29 GLY B C 1
ATOM 3815 O O . GLY B 1 29 ? 19.531 21.047 28.891 1 97.94 29 GLY B O 1
ATOM 3816 N N . ALA B 1 30 ? 18.859 20.891 26.828 1 98.56 30 ALA B N 1
ATOM 3817 C CA . ALA B 1 30 ? 18.453 22.297 26.766 1 98.56 30 ALA B CA 1
ATOM 3818 C C . ALA B 1 30 ? 17.219 22.547 27.609 1 98.56 30 ALA B C 1
ATOM 3820 O O . ALA B 1 30 ? 16.234 21.797 27.547 1 98.56 30 ALA B O 1
ATOM 3821 N N . LYS B 1 31 ? 17.328 23.547 28.453 1 98.69 31 LYS B N 1
ATOM 3822 C CA . LYS B 1 31 ? 16.109 24.016 29.094 1 98.69 31 LYS B CA 1
ATOM 3823 C C . LYS B 1 31 ? 15.141 24.609 28.094 1 98.69 31 LYS B C 1
ATOM 3825 O O . LYS B 1 31 ? 15.383 25.703 27.562 1 98.69 31 LYS B O 1
ATOM 3830 N N . THR B 1 32 ? 14 23.891 27.859 1 98.75 32 THR B N 1
ATOM 3831 C CA . THR B 1 32 ? 13.156 24.219 26.703 1 98.75 32 THR B CA 1
ATOM 3832 C C . THR B 1 32 ? 11.734 24.562 27.156 1 98.75 32 THR B C 1
ATOM 3834 O O . THR B 1 32 ? 11.172 23.875 28.016 1 98.75 32 THR B O 1
ATOM 3837 N N . LEU B 1 33 ? 11.164 25.656 26.578 1 98.69 33 LEU B N 1
ATOM 3838 C CA . LEU B 1 33 ? 9.766 26.031 26.766 1 98.69 33 LEU B CA 1
ATOM 3839 C C . LEU B 1 33 ? 9.016 26 25.438 1 98.69 33 LEU B C 1
ATOM 3841 O O . LEU B 1 33 ? 9.492 26.547 24.438 1 98.69 33 LEU B O 1
ATOM 3845 N N . LEU B 1 34 ? 7.879 25.328 25.438 1 98.81 34 LEU B N 1
ATOM 3846 C CA . LEU B 1 34 ? 6.996 25.281 24.266 1 98.81 34 LEU B CA 1
ATOM 3847 C C . LEU B 1 34 ? 5.719 26.078 24.547 1 98.81 34 LEU B C 1
ATOM 3849 O O . LEU B 1 34 ? 5.07 25.875 25.578 1 98.81 34 LEU B O 1
ATOM 3853 N N . ILE B 1 35 ? 5.391 27.031 23.688 1 98.31 35 ILE B N 1
ATOM 3854 C CA . ILE B 1 35 ? 4.172 27.828 23.781 1 98.31 35 ILE B CA 1
ATOM 3855 C C . ILE B 1 35 ? 3.178 27.375 22.719 1 98.31 35 ILE B C 1
ATOM 3857 O O . ILE B 1 35 ? 3.527 27.281 21.531 1 98.31 35 ILE B O 1
ATOM 3861 N N . GLU B 1 36 ? 1.969 27.031 23.047 1 98.12 36 GLU B N 1
ATOM 3862 C CA . GLU B 1 36 ? 0.933 26.625 22.109 1 98.12 36 GLU B CA 1
ATOM 3863 C C . GLU B 1 36 ? -0.361 27.406 22.344 1 98.12 36 GLU B C 1
ATOM 3865 O O . GLU B 1 36 ? -0.833 27.5 23.484 1 98.12 36 GLU B O 1
ATOM 3870 N N . GLY B 1 37 ? -0.865 28 21.312 1 95.5 37 GLY B N 1
ATOM 3871 C CA . GLY B 1 37 ? -2.049 28.844 21.406 1 95.5 37 GLY B CA 1
ATOM 3872 C C . GLY B 1 37 ? -3.334 28.047 21.547 1 95.5 37 GLY B C 1
ATOM 3873 O O . GLY B 1 37 ? -4.309 28.531 22.125 1 95.5 37 GLY B O 1
ATOM 3874 N N . LYS B 1 38 ? -3.367 26.859 20.969 1 93.69 38 LYS B N 1
ATOM 3875 C CA . LYS B 1 38 ? -4.582 26.062 20.938 1 93.69 38 LYS B CA 1
ATOM 3876 C C . LYS B 1 38 ? -4.336 24.672 21.531 1 93.69 38 LYS B C 1
ATOM 3878 O O . LYS B 1 38 ? -4.121 24.531 22.734 1 93.69 38 LYS B O 1
ATOM 3883 N N . ALA B 1 39 ? -4.273 23.688 20.688 1 95.38 39 ALA B N 1
ATOM 3884 C CA . ALA B 1 39 ? -4.082 22.297 21.125 1 95.38 39 ALA B CA 1
ATOM 3885 C C . ALA B 1 39 ? -2.768 21.734 20.609 1 95.38 39 ALA B C 1
ATOM 3887 O O . ALA B 1 39 ? -2.361 22.031 19.484 1 95.38 39 ALA B O 1
ATOM 3888 N N . LEU B 1 40 ? -2.15 20.922 21.453 1 96.94 40 LEU B N 1
ATOM 3889 C CA . LEU B 1 40 ? -0.892 20.297 21.047 1 96.94 40 LEU B CA 1
ATOM 3890 C C . LEU B 1 40 ? -1.099 19.359 19.875 1 96.94 40 LEU B C 1
ATOM 3892 O O . LEU B 1 40 ? -2.158 18.734 19.734 1 96.94 40 LEU B O 1
ATOM 3896 N N . GLY B 1 41 ? -0.081 19.281 19.031 1 95.75 41 GLY B N 1
ATOM 3897 C CA . GLY B 1 41 ? -0.118 18.391 17.891 1 95.75 41 GLY B CA 1
ATOM 3898 C C . GLY B 1 41 ? -0.317 19.125 16.578 1 95.75 41 GLY B C 1
ATOM 3899 O O . GLY B 1 41 ? -0.033 18.578 15.5 1 95.75 41 GLY B O 1
ATOM 3900 N N . GLY B 1 42 ? -0.838 20.359 16.688 1 95.38 42 GLY B N 1
ATOM 3901 C CA . GLY B 1 42 ? -0.961 21.188 15.508 1 95.38 42 GLY B CA 1
ATOM 3902 C C . GLY B 1 42 ? -2.125 20.797 14.617 1 95.38 42 GLY B C 1
ATOM 3903 O O . GLY B 1 42 ? -3.027 20.078 15.055 1 95.38 42 GLY B O 1
ATOM 3904 N N . THR B 1 43 ? -2.148 21.312 13.391 1 93.88 43 THR B N 1
ATOM 3905 C CA . THR B 1 43 ? -3.232 21.094 12.438 1 93.88 43 THR B CA 1
ATOM 3906 C C . THR B 1 43 ? -3.402 19.609 12.133 1 93.88 43 THR B C 1
ATOM 3908 O O . THR B 1 43 ? -4.52 19.094 12.164 1 93.88 43 THR B O 1
ATOM 3911 N N . CYS B 1 44 ? -2.369 18.953 11.914 1 94.75 44 CYS B N 1
ATOM 3912 C CA . CYS B 1 44 ? -2.412 17.562 11.461 1 94.75 44 CYS B CA 1
ATOM 3913 C C . CYS B 1 44 ? -3.182 16.688 12.445 1 94.75 44 CYS B C 1
ATOM 3915 O O . CYS B 1 44 ? -4.016 15.875 12.047 1 94.75 44 CYS B O 1
ATOM 3917 N N . VAL B 1 45 ? -2.92 16.844 13.711 1 96.38 45 VAL B N 1
ATOM 3918 C CA . VAL B 1 45 ? -3.5 15.992 14.75 1 96.38 45 VAL B CA 1
ATOM 3919 C C . VAL B 1 45 ? -4.934 16.438 15.039 1 96.38 45 VAL B C 1
ATOM 3921 O O . VAL B 1 45 ? -5.82 15.609 15.242 1 96.38 45 VAL B O 1
ATOM 3924 N N . ASN B 1 46 ? -5.176 17.703 15.016 1 97.69 46 ASN B N 1
ATOM 3925 C CA . ASN B 1 46 ? -6.41 18.25 15.562 1 97.69 46 ASN B CA 1
ATOM 3926 C C . ASN B 1 46 ? -7.461 18.469 14.477 1 97.69 46 ASN B C 1
ATOM 3928 O O . ASN B 1 46 ? -8.641 18.172 14.68 1 97.69 46 ASN B O 1
ATOM 3932 N N . VAL B 1 47 ? -7.047 19.031 13.328 1 96.75 47 VAL B N 1
ATOM 3933 C CA . VAL B 1 47 ? -8 19.406 12.289 1 96.75 47 VAL B CA 1
ATOM 3934 C C . VAL B 1 47 ? -7.375 19.203 10.914 1 96.75 47 VAL B C 1
ATOM 3936 O O . VAL B 1 47 ? -7.547 20.031 10.016 1 96.75 47 VAL B O 1
ATOM 3939 N N . GLY B 1 48 ? -6.617 18.125 10.797 1 95.88 48 GLY B N 1
ATOM 3940 C CA . GLY B 1 48 ? -5.922 17.859 9.547 1 95.88 48 GLY B CA 1
ATOM 3941 C C . GLY B 1 48 ? -5.863 16.391 9.195 1 95.88 48 GLY B C 1
ATOM 3942 O O . GLY B 1 48 ? -6.891 15.711 9.164 1 95.88 48 GLY B O 1
ATOM 3943 N N . CYS B 1 49 ? -4.652 15.914 9.039 1 95.88 49 CYS B N 1
ATOM 3944 C CA . CYS B 1 49 ? -4.383 14.617 8.422 1 95.88 49 CYS B CA 1
ATOM 3945 C C . CYS B 1 49 ? -4.992 13.492 9.242 1 95.88 49 CYS B C 1
ATOM 3947 O O . CYS B 1 49 ? -5.574 12.555 8.688 1 95.88 49 CYS B O 1
ATOM 3949 N N . VAL B 1 50 ? -4.945 13.516 10.547 1 97.31 50 VAL B N 1
ATOM 3950 C CA . VAL B 1 50 ? -5.324 12.398 11.398 1 97.31 50 VAL B CA 1
ATOM 3951 C C . VAL B 1 50 ? -6.844 12.258 11.422 1 97.31 50 VAL B C 1
ATOM 3953 O O . VAL B 1 50 ? -7.383 11.227 11.008 1 97.31 50 VAL B O 1
ATOM 3956 N N . PRO B 1 51 ? -7.57 13.273 11.859 1 98.12 51 PRO B N 1
ATOM 3957 C CA . PRO B 1 51 ? -9.023 13.109 11.852 1 98.12 51 PRO B CA 1
ATOM 3958 C C . PRO B 1 51 ? -9.594 12.977 10.438 1 98.12 51 PRO B C 1
ATOM 3960 O O . PRO B 1 51 ? -10.617 12.32 10.242 1 98.12 51 PRO B O 1
ATOM 3963 N N . LYS B 1 52 ? -8.977 13.617 9.492 1 98 52 LYS B N 1
ATOM 3964 C CA . LYS B 1 52 ? -9.422 13.492 8.102 1 98 52 LYS B CA 1
ATOM 3965 C C . LYS B 1 52 ? -9.297 12.055 7.609 1 98 52 LYS B C 1
ATOM 3967 O O . LYS B 1 52 ? -10.18 11.555 6.914 1 98 52 LYS B O 1
ATOM 3972 N N . LYS B 1 53 ? -8.18 11.391 7.938 1 98.25 53 LYS B N 1
ATOM 3973 C CA . LYS B 1 53 ? -7.965 10.008 7.504 1 98.25 53 LYS B CA 1
ATOM 3974 C C . LYS B 1 53 ? -8.992 9.07 8.133 1 98.25 53 LYS B C 1
ATOM 3976 O O . LYS B 1 53 ? -9.406 8.094 7.508 1 98.25 53 LYS B O 1
ATOM 3981 N N . VAL B 1 54 ? -9.359 9.344 9.344 1 98.06 54 VAL B N 1
ATOM 3982 C CA . VAL B 1 54 ? -10.406 8.57 10 1 98.06 54 VAL B CA 1
ATOM 3983 C C . VAL B 1 54 ? -11.711 8.688 9.219 1 98.06 54 VAL B C 1
ATOM 3985 O O . VAL B 1 54 ? -12.383 7.688 8.969 1 98.06 54 VAL B O 1
ATOM 3988 N N . MET B 1 55 ? -12.031 9.93 8.812 1 98.62 55 MET B N 1
ATOM 3989 C CA . MET B 1 55 ? -13.227 10.148 8 1 98.62 55 MET B CA 1
ATOM 3990 C C . MET B 1 55 ? -13.078 9.492 6.633 1 98.62 55 MET B C 1
ATOM 3992 O O . MET B 1 55 ? -14.047 8.969 6.078 1 98.62 55 MET B O 1
ATOM 3996 N N . TRP B 1 56 ? -11.906 9.594 6.098 1 98.62 56 TRP B N 1
ATOM 3997 C CA . TRP B 1 56 ? -11.602 8.961 4.816 1 98.62 56 TRP B CA 1
ATOM 3998 C C . TRP B 1 56 ? -11.859 7.461 4.879 1 98.62 56 TRP B C 1
ATOM 4000 O O . TRP B 1 56 ? -12.469 6.891 3.971 1 98.62 56 TRP B O 1
ATOM 4010 N N . ASN B 1 57 ? -11.414 6.789 5.977 1 98.69 57 ASN B N 1
ATOM 4011 C CA . ASN B 1 57 ? -11.617 5.355 6.16 1 98.69 57 ASN B CA 1
ATOM 4012 C C . ASN B 1 57 ? -13.102 5.004 6.223 1 98.69 57 ASN B C 1
ATOM 4014 O O . ASN B 1 57 ? -13.523 3.971 5.695 1 98.69 57 ASN B O 1
ATOM 4018 N N . ALA B 1 58 ? -13.844 5.852 6.883 1 98.81 58 ALA B N 1
ATOM 4019 C CA . ALA B 1 58 ? -15.281 5.637 6.918 1 98.81 58 ALA B CA 1
ATOM 4020 C C . ALA B 1 58 ? -15.883 5.707 5.516 1 98.81 58 ALA B C 1
ATOM 4022 O O . ALA B 1 58 ? -16.703 4.859 5.137 1 98.81 58 ALA B O 1
ATOM 4023 N N . SER B 1 59 ? -15.445 6.703 4.801 1 98.81 59 SER B N 1
ATOM 4024 C CA . SER B 1 59 ? -15.922 6.867 3.43 1 98.81 59 SER B CA 1
ATOM 4025 C C . SER B 1 59 ? -15.508 5.68 2.561 1 98.81 59 SER B C 1
ATOM 4027 O O . SER B 1 59 ? -16.297 5.199 1.749 1 98.81 59 SER B O 1
ATOM 4029 N N . ASP B 1 60 ? -14.336 5.215 2.725 1 98.5 60 ASP B N 1
ATOM 4030 C CA . ASP B 1 60 ? -13.859 4.051 1.986 1 98.5 60 ASP B CA 1
ATOM 4031 C C . ASP B 1 60 ? -14.68 2.807 2.332 1 98.5 60 ASP B C 1
ATOM 4033 O O . ASP B 1 60 ? -15 2.004 1.454 1 98.5 60 ASP B O 1
ATOM 4037 N N . LEU B 1 61 ? -14.969 2.613 3.613 1 98.69 61 LEU B N 1
ATOM 4038 C CA . LEU B 1 61 ? -15.758 1.47 4.059 1 98.69 61 LEU B CA 1
ATOM 4039 C C . LEU B 1 61 ? -17.172 1.521 3.479 1 98.69 61 LEU B C 1
ATOM 4041 O O . LEU B 1 61 ? -17.75 0.483 3.156 1 98.69 61 LEU B O 1
ATOM 4045 N N . ALA B 1 62 ? -17.703 2.762 3.316 1 98.81 62 ALA B N 1
ATOM 4046 C CA . ALA B 1 62 ? -19 2.904 2.645 1 98.81 62 ALA B CA 1
ATOM 4047 C C . ALA B 1 62 ? -18.953 2.301 1.242 1 98.81 62 ALA B C 1
ATOM 4049 O O . ALA B 1 62 ? -19.891 1.617 0.824 1 98.81 62 ALA B O 1
ATOM 4050 N N . GLY B 1 63 ? -17.875 2.576 0.557 1 98.25 63 GLY B N 1
ATOM 4051 C CA . GLY B 1 63 ? -17.688 1.976 -0.754 1 98.25 63 GLY B CA 1
ATOM 4052 C C . GLY B 1 63 ? -17.672 0.459 -0.718 1 98.25 63 GLY B C 1
ATOM 4053 O O . GLY B 1 63 ? -18.297 -0.194 -1.562 1 98.25 63 GLY B O 1
ATOM 4054 N N . ARG B 1 64 ? -17.047 -0.125 0.292 1 98.5 64 ARG B N 1
ATOM 4055 C CA . ARG B 1 64 ? -16.969 -1.574 0.442 1 98.5 64 ARG B CA 1
ATOM 4056 C C . ARG B 1 64 ? -18.344 -2.172 0.729 1 98.5 64 ARG B C 1
ATOM 4058 O O . ARG B 1 64 ? -18.672 -3.256 0.243 1 98.5 64 ARG B O 1
ATOM 4065 N N . ILE B 1 65 ? -19.109 -1.471 1.549 1 98.75 65 ILE B N 1
ATOM 4066 C CA . ILE B 1 65 ? -20.453 -1.912 1.854 1 98.75 65 ILE B CA 1
ATOM 4067 C C . ILE B 1 65 ? -21.281 -1.993 0.566 1 98.75 65 ILE B C 1
ATOM 4069 O O . ILE B 1 65 ? -21.984 -2.979 0.331 1 98.75 65 ILE B O 1
ATOM 4073 N N . ARG B 1 66 ? -21.125 -0.99 -0.361 1 98.56 66 ARG B N 1
ATOM 4074 C CA . ARG B 1 66 ? -21.844 -0.959 -1.623 1 98.56 66 ARG B CA 1
ATOM 4075 C C . ARG B 1 66 ? -21.453 -2.125 -2.52 1 98.56 66 ARG B C 1
ATOM 4077 O O . ARG B 1 66 ? -22.25 -2.6 -3.33 1 98.56 66 ARG B O 1
ATOM 4084 N N . GLN B 1 67 ? -20.266 -2.646 -2.273 1 98.5 67 GLN B N 1
ATOM 4085 C CA . GLN B 1 67 ? -19.688 -3.646 -3.162 1 98.5 67 GLN B CA 1
ATOM 4086 C C . GLN B 1 67 ? -19.859 -5.055 -2.602 1 98.5 67 GLN B C 1
ATOM 4088 O O . GLN B 1 67 ? -19.609 -6.043 -3.293 1 98.5 67 GLN B O 1
ATOM 4093 N N . ALA B 1 68 ? -20.359 -5.23 -1.375 1 98.69 68 ALA B N 1
ATOM 4094 C CA . ALA B 1 68 ? -20.359 -6.473 -0.609 1 98.69 68 ALA B CA 1
ATOM 4095 C C . ALA B 1 68 ? -21.203 -7.539 -1.298 1 98.69 68 ALA B C 1
ATOM 4097 O O . ALA B 1 68 ? -20.812 -8.711 -1.362 1 98.69 68 ALA B O 1
ATOM 4098 N N . LYS B 1 69 ? -22.281 -7.094 -1.886 1 98.31 69 LYS B N 1
ATOM 4099 C CA . LYS B 1 69 ? -23.172 -8.055 -2.525 1 98.31 69 LYS B CA 1
ATOM 4100 C C . LYS B 1 69 ? -22.484 -8.758 -3.693 1 98.31 69 LYS B C 1
ATOM 4102 O O . LYS B 1 69 ? -22.594 -9.977 -3.84 1 98.31 69 LYS B O 1
ATOM 4107 N N . GLU B 1 70 ? -21.781 -8.016 -4.473 1 98.06 70 GLU B N 1
ATOM 4108 C CA . GLU B 1 70 ? -21.094 -8.578 -5.637 1 98.06 70 GLU B CA 1
ATOM 4109 C C . GLU B 1 70 ? -19.922 -9.453 -5.215 1 98.06 70 GLU B C 1
ATOM 4111 O O . GLU B 1 70 ? -19.422 -10.266 -6 1 98.06 70 GLU B O 1
ATOM 4116 N N . TYR B 1 71 ? -19.5 -9.359 -3.959 1 98.38 71 TYR B N 1
ATOM 4117 C CA . TYR B 1 71 ? -18.406 -10.188 -3.453 1 98.38 71 TYR B CA 1
ATOM 4118 C C . TYR B 1 71 ? -18.938 -11.383 -2.676 1 98.38 71 TYR B C 1
ATOM 4120 O O . TYR B 1 71 ? -18.203 -12.016 -1.914 1 98.38 71 TYR B O 1
ATOM 4128 N N . GLY B 1 72 ? -20.172 -11.609 -2.768 1 98.56 72 GLY B N 1
ATOM 4129 C CA . GLY B 1 72 ? -20.719 -12.859 -2.262 1 98.56 72 GLY B CA 1
ATOM 4130 C C . GLY B 1 72 ? -21.391 -12.719 -0.91 1 98.56 72 GLY B C 1
ATOM 4131 O O . GLY B 1 72 ? -21.578 -13.703 -0.201 1 98.56 72 GLY B O 1
ATOM 4132 N N . PHE B 1 73 ? -21.781 -11.461 -0.498 1 98.81 73 PHE B N 1
ATOM 4133 C CA . PHE B 1 73 ? -22.5 -11.234 0.755 1 98.81 73 PHE B CA 1
ATOM 4134 C C . PHE B 1 73 ? -23.891 -10.688 0.493 1 98.81 73 PHE B C 1
ATOM 4136 O O . PHE B 1 73 ? -24.125 -9.484 0.592 1 98.81 73 PHE B O 1
ATOM 4143 N N . PRO B 1 74 ? -24.844 -11.547 0.277 1 98.25 74 PRO B N 1
ATOM 4144 C CA . PRO B 1 74 ? -26.172 -11.148 -0.222 1 98.25 74 PRO B CA 1
ATOM 4145 C C . PRO B 1 74 ? -26.984 -10.367 0.808 1 98.25 74 PRO B C 1
ATOM 4147 O O . PRO B 1 74 ? -27.891 -9.617 0.443 1 98.25 74 PRO B O 1
ATOM 4150 N N . ASP B 1 75 ? -26.625 -10.492 2.102 1 98.25 75 ASP B N 1
ATOM 4151 C CA . ASP B 1 75 ? -27.422 -9.875 3.158 1 98.25 75 ASP B CA 1
ATOM 4152 C C . ASP B 1 75 ? -27.047 -8.406 3.344 1 98.25 75 ASP B C 1
ATOM 4154 O O . ASP B 1 75 ? -27.719 -7.68 4.078 1 98.25 75 ASP B O 1
ATOM 4158 N N . VAL B 1 76 ? -26 -7.98 2.707 1 98.62 76 VAL B N 1
ATOM 4159 C CA . VAL B 1 76 ? -25.578 -6.59 2.82 1 98.62 76 VAL B CA 1
ATOM 4160 C C . VAL B 1 76 ? -26.219 -5.758 1.713 1 98.62 76 VAL B C 1
ATOM 4162 O O . VAL B 1 76 ? -25.75 -5.75 0.576 1 98.62 76 VAL B O 1
ATOM 4165 N N . ASP B 1 77 ? -27.219 -4.984 2.031 1 98.31 77 ASP B N 1
ATOM 4166 C CA . ASP B 1 77 ? -27.844 -4.062 1.087 1 98.31 77 ASP B CA 1
ATOM 4167 C C . ASP B 1 77 ? -26.953 -2.857 0.816 1 98.31 77 ASP B C 1
ATOM 4169 O O . ASP B 1 77 ? -26.484 -2.197 1.75 1 98.31 77 ASP B O 1
ATOM 4173 N N . PRO B 1 78 ? -26.688 -2.592 -0.454 1 97.88 78 PRO B N 1
ATOM 4174 C CA . PRO B 1 78 ? -25.844 -1.436 -0.776 1 97.88 78 PRO B CA 1
ATOM 4175 C C . PRO B 1 78 ? -26.359 -0.141 -0.149 1 97.88 78 PRO B C 1
ATOM 4177 O O . PRO B 1 78 ? -25.562 0.754 0.163 1 97.88 78 PRO B O 1
ATOM 4180 N N . LYS B 1 79 ? -27.594 0.03 0.158 1 98.19 79 LYS B N 1
ATOM 4181 C CA . LYS B 1 79 ? -28.203 1.24 0.706 1 98.19 79 LYS B CA 1
ATOM 4182 C C . LYS B 1 79 ? -27.781 1.452 2.16 1 98.19 79 LYS B C 1
ATOM 4184 O O . LYS B 1 79 ? -27.969 2.541 2.709 1 98.19 79 LYS B O 1
ATOM 4189 N N . TYR B 1 80 ? -27.234 0.403 2.789 1 98.5 80 TYR B N 1
ATOM 4190 C CA . TYR B 1 80 ? -26.766 0.548 4.16 1 98.5 80 TYR B CA 1
ATOM 4191 C C . TYR B 1 80 ? -25.609 1.555 4.238 1 98.5 80 TYR B C 1
ATOM 4193 O O . TYR B 1 80 ? -25.406 2.176 5.281 1 98.5 80 TYR B O 1
ATOM 4201 N N . ALA B 1 81 ? -24.938 1.776 3.09 1 98.31 81 ALA B N 1
ATOM 4202 C CA . ALA B 1 81 ? -23.844 2.729 3.027 1 98.31 81 ALA B CA 1
ATOM 4203 C C . ALA B 1 81 ? -24.344 4.164 3.098 1 98.31 81 ALA B C 1
ATOM 4205 O O . ALA B 1 81 ? -23.578 5.09 3.383 1 98.31 81 ALA B O 1
ATOM 4206 N N . ASP B 1 82 ? -25.641 4.363 2.846 1 97.69 82 ASP B N 1
ATOM 4207 C CA . ASP B 1 82 ? -26.203 5.703 2.732 1 97.69 82 ASP B CA 1
ATOM 4208 C C . ASP B 1 82 ? -26.594 6.25 4.102 1 97.69 82 ASP B C 1
ATOM 4210 O O . ASP B 1 82 ? -26.875 7.445 4.246 1 97.69 82 ASP B O 1
ATOM 4214 N N . ASN B 1 83 ? -26.641 5.371 5.098 1 97.56 83 ASN B N 1
ATOM 4215 C CA . ASN B 1 83 ? -27.016 5.781 6.445 1 97.56 83 ASN B CA 1
ATOM 4216 C C . ASN B 1 83 ? -25.812 5.816 7.379 1 97.56 83 ASN B C 1
ATOM 4218 O O . ASN B 1 83 ? -25.688 4.984 8.281 1 97.56 83 ASN B O 1
ATOM 4222 N N . PHE B 1 84 ? -25.062 6.816 7.195 1 98.62 84 PHE B N 1
ATOM 4223 C CA . PHE B 1 84 ? -23.875 7.027 8.023 1 98.62 84 PHE B CA 1
ATOM 4224 C C . PHE B 1 84 ? -24.234 7.832 9.273 1 98.62 84 PHE B C 1
ATOM 4226 O O . PHE B 1 84 ? -24.844 8.898 9.18 1 98.62 84 PHE B O 1
ATOM 4233 N N . ASP B 1 85 ? -23.797 7.312 10.438 1 98.75 85 ASP B N 1
ATOM 4234 C CA . ASP B 1 85 ? -23.984 8.016 11.703 1 98.75 85 ASP B CA 1
ATOM 4235 C C . ASP B 1 85 ? -22.891 9.062 11.922 1 98.75 85 ASP B C 1
ATOM 4237 O O . ASP B 1 85 ? -22.016 8.875 12.766 1 98.75 85 ASP B O 1
ATOM 4241 N N . TRP B 1 86 ? -23.141 10.188 11.25 1 98.56 86 TRP B N 1
ATOM 4242 C CA . TRP B 1 86 ? -22.141 11.25 11.289 1 98.56 86 TRP B CA 1
ATOM 4243 C C . TRP B 1 86 ? -21.906 11.727 12.711 1 98.56 86 TRP B C 1
ATOM 4245 O O . TRP B 1 86 ? -20.766 11.828 13.164 1 98.56 86 TRP B O 1
ATOM 4255 N N . SER B 1 87 ? -22.906 12.016 13.445 1 98.5 87 SER B N 1
ATOM 4256 C CA . SER B 1 87 ? -22.781 12.586 14.781 1 98.5 87 SER B CA 1
ATOM 4257 C C . SER B 1 87 ? -22.078 11.633 15.734 1 98.5 87 SER B C 1
ATOM 4259 O O . SER B 1 87 ? -21.203 12.039 16.5 1 98.5 87 SER B O 1
ATOM 4261 N N . GLY B 1 88 ? -22.531 10.367 15.68 1 98.38 88 GLY B N 1
ATOM 4262 C CA . GLY B 1 88 ? -21.891 9.375 16.531 1 98.38 88 GLY B CA 1
ATOM 4263 C C . GLY B 1 88 ? -20.422 9.164 16.172 1 98.38 88 GLY B C 1
ATOM 4264 O O . GLY B 1 88 ? -19.578 9.039 17.062 1 98.38 88 GLY B O 1
ATOM 4265 N N . PHE B 1 89 ? -20.125 9.133 14.922 1 98.5 89 PHE B N 1
ATOM 4266 C CA . PHE B 1 89 ? -18.75 8.906 14.492 1 98.5 89 PHE B CA 1
ATOM 4267 C C . PHE B 1 89 ? -17.875 10.109 14.812 1 98.5 89 PHE B C 1
ATOM 4269 O O . PHE B 1 89 ? -16.703 9.953 15.164 1 98.5 89 PHE B O 1
ATOM 4276 N N . LYS B 1 90 ? -18.391 11.297 14.617 1 98.25 90 LYS B N 1
ATOM 4277 C CA . LYS B 1 90 ? -17.672 12.516 14.992 1 98.25 90 LYS B CA 1
ATOM 4278 C C . LYS B 1 90 ? -17.266 12.477 16.469 1 98.25 90 LYS B C 1
ATOM 4280 O O . LYS B 1 90 ? -16.156 12.867 16.812 1 98.25 90 LYS B O 1
ATOM 4285 N N . ALA B 1 91 ? -18.172 12.125 17.312 1 98.25 91 ALA B N 1
ATOM 4286 C CA . ALA B 1 91 ? -17.859 12.031 18.734 1 98.25 91 ALA B CA 1
ATOM 4287 C C . ALA B 1 91 ? -16.703 11.062 18.984 1 98.25 91 ALA B C 1
ATOM 4289 O O . ALA B 1 91 ? -15.828 11.344 19.812 1 98.25 91 ALA B O 1
ATOM 4290 N N . LYS B 1 92 ? -16.781 9.953 18.328 1 97.94 92 LYS B N 1
ATOM 4291 C CA . LYS B 1 92 ? -15.711 8.961 18.438 1 97.94 92 LYS B CA 1
ATOM 4292 C C . LYS B 1 92 ? -14.383 9.523 17.953 1 97.94 92 LYS B C 1
ATOM 4294 O O . LYS B 1 92 ? -13.344 9.328 18.578 1 97.94 92 LYS B O 1
ATOM 4299 N N . ARG B 1 93 ? -14.367 10.156 16.812 1 98.12 93 ARG B N 1
ATOM 4300 C CA . ARG B 1 93 ? -13.188 10.789 16.234 1 98.12 93 ARG B CA 1
ATOM 4301 C C . ARG B 1 93 ? -12.617 11.844 17.172 1 98.12 93 ARG B C 1
ATOM 4303 O O . ARG B 1 93 ? -11.406 11.906 17.391 1 98.12 93 ARG B O 1
ATOM 4310 N N . ASP B 1 94 ? -13.523 12.656 17.75 1 98.31 94 ASP B N 1
ATOM 4311 C CA . ASP B 1 94 ? -13.086 13.711 18.672 1 98.31 94 ASP B CA 1
ATOM 4312 C C . ASP B 1 94 ? -12.422 13.117 19.906 1 98.31 94 ASP B C 1
ATOM 4314 O O . ASP B 1 94 ? -11.438 13.656 20.406 1 98.31 94 ASP B O 1
ATOM 4318 N N . ALA B 1 95 ? -12.977 12.078 20.406 1 98.25 95 ALA B N 1
ATOM 4319 C CA . ALA B 1 95 ? -12.375 11.398 21.562 1 98.25 95 ALA B CA 1
ATOM 4320 C C . ALA B 1 95 ? -10.984 10.875 21.219 1 98.25 95 ALA B C 1
ATOM 4322 O O . ALA B 1 95 ? -10.07 10.945 22.047 1 98.25 95 ALA B O 1
ATOM 4323 N N . TYR B 1 96 ? -10.859 10.359 20.094 1 97.62 96 TYR B N 1
ATOM 4324 C CA . TYR B 1 96 ? -9.562 9.883 19.609 1 97.62 96 TYR B CA 1
ATOM 4325 C C . TYR B 1 96 ? -8.547 11.016 19.578 1 97.62 96 TYR B C 1
ATOM 4327 O O . TYR B 1 96 ? -7.422 10.867 20.047 1 97.62 96 TYR B O 1
ATOM 4335 N N . VAL B 1 97 ? -8.922 12.164 19.031 1 98.06 97 VAL B N 1
ATOM 4336 C CA . VAL B 1 97 ? -8.055 13.328 18.938 1 98.06 97 VAL B CA 1
ATOM 4337 C C . VAL B 1 97 ? -7.668 13.797 20.344 1 98.06 97 VAL B C 1
ATOM 4339 O O . VAL B 1 97 ? -6.504 14.117 20.594 1 98.06 97 VAL B O 1
ATOM 4342 N N . LYS B 1 98 ? -8.617 13.805 21.188 1 97.81 98 LYS B N 1
ATOM 4343 C CA . LYS B 1 98 ? -8.359 14.219 22.562 1 97.81 98 LYS B CA 1
ATOM 4344 C C . LYS B 1 98 ? -7.328 13.312 23.219 1 97.81 98 LYS B C 1
ATOM 4346 O O . LYS B 1 98 ? -6.461 13.781 23.953 1 97.81 98 LYS B O 1
ATOM 4351 N N . ARG B 1 99 ? -7.453 12.039 22.984 1 97.31 99 ARG B N 1
ATOM 4352 C CA . ARG B 1 99 ? -6.473 11.094 23.516 1 97.31 99 ARG B CA 1
ATOM 4353 C C . ARG B 1 99 ? -5.082 11.391 22.969 1 97.31 99 ARG B C 1
ATOM 4355 O O . ARG B 1 99 ? -4.094 11.312 23.703 1 97.31 99 ARG B O 1
ATOM 4362 N N . LEU B 1 100 ? -5.02 11.719 21.75 1 97.12 100 LEU B N 1
ATOM 4363 C CA . LEU B 1 100 ? -3.736 12.055 21.141 1 97.12 100 LEU B CA 1
ATOM 4364 C C . LEU B 1 100 ? -3.139 13.297 21.797 1 97.12 100 LEU B C 1
ATOM 4366 O O . LEU B 1 100 ? -1.935 13.352 22.047 1 97.12 100 LEU B O 1
ATOM 4370 N N . ASN B 1 101 ? -3.969 14.32 21.984 1 97.31 101 ASN B N 1
ATOM 4371 C CA . ASN B 1 101 ? -3.498 15.516 22.672 1 97.31 101 ASN B CA 1
ATOM 4372 C C . ASN B 1 101 ? -2.895 15.172 24.031 1 97.31 101 ASN B C 1
ATOM 4374 O O . ASN B 1 101 ? -1.851 15.711 24.406 1 97.31 101 ASN B O 1
ATOM 4378 N N . GLY B 1 102 ? -3.557 14.258 24.719 1 96.62 102 GLY B N 1
ATOM 4379 C CA . GLY B 1 102 ? -3.035 13.812 26 1 96.62 102 GLY B CA 1
ATOM 4380 C C . GLY B 1 102 ? -1.684 13.133 25.891 1 96.62 102 GLY B C 1
ATOM 4381 O O . GLY B 1 102 ? -0.816 13.328 26.75 1 96.62 102 GLY B O 1
ATOM 4382 N N . ILE B 1 103 ? -1.532 12.375 24.938 1 95.88 103 ILE B N 1
ATOM 4383 C CA . ILE B 1 103 ? -0.267 11.688 24.703 1 95.88 103 ILE B CA 1
ATOM 4384 C C . ILE B 1 103 ? 0.836 12.711 24.438 1 95.88 103 ILE B C 1
ATOM 4386 O O . ILE B 1 103 ? 1.948 12.578 24.953 1 95.88 103 ILE B O 1
ATOM 4390 N N . TYR B 1 104 ? 0.548 13.719 23.609 1 96.31 104 TYR B N 1
ATOM 4391 C CA . TYR B 1 104 ? 1.508 14.789 23.344 1 96.31 104 TYR B CA 1
ATOM 4392 C C . TYR B 1 104 ? 1.941 15.469 24.641 1 96.31 104 TYR B C 1
ATOM 4394 O O . TYR B 1 104 ? 3.129 15.734 24.844 1 96.31 104 TYR B O 1
ATOM 4402 N N . GLU B 1 105 ? 1.047 15.727 25.438 1 96.12 105 GLU B N 1
ATOM 4403 C CA . GLU B 1 105 ? 1.336 16.375 26.703 1 96.12 105 GLU B CA 1
ATOM 4404 C C . GLU B 1 105 ? 2.221 15.508 27.594 1 96.12 105 GLU B C 1
ATOM 4406 O O . GLU B 1 105 ? 3.199 15.984 28.172 1 96.12 105 GLU B O 1
ATOM 4411 N N . ARG B 1 106 ? 1.873 14.266 27.688 1 96.62 106 ARG B N 1
ATOM 4412 C CA . ARG B 1 106 ? 2.633 13.336 28.516 1 96.62 106 ARG B CA 1
ATOM 4413 C C . ARG B 1 106 ? 4.059 13.18 28 1 96.62 106 ARG B C 1
ATOM 4415 O O . ARG B 1 106 ? 5.008 13.109 28.781 1 96.62 106 ARG B O 1
ATOM 4422 N N . ASN B 1 107 ? 4.156 13.117 26.734 1 95.94 107 ASN B N 1
ATOM 4423 C CA . ASN B 1 107 ? 5.484 12.992 26.141 1 95.94 107 ASN B CA 1
ATOM 4424 C C . ASN B 1 107 ? 6.348 14.219 26.438 1 95.94 107 ASN B C 1
ATOM 4426 O O . ASN B 1 107 ? 7.531 14.086 26.75 1 95.94 107 ASN B O 1
ATOM 4430 N N . LEU B 1 108 ? 5.809 15.398 26.266 1 97.44 108 LEU B N 1
ATOM 4431 C CA . LEU B 1 108 ? 6.539 16.625 26.578 1 97.44 108 LEU B CA 1
ATOM 4432 C C . LEU B 1 108 ? 7.016 16.625 28.031 1 97.44 108 LEU B C 1
ATOM 4434 O O . LEU B 1 108 ? 8.18 16.922 28.297 1 97.44 108 LEU B O 1
ATOM 4438 N N . GLN B 1 109 ? 6.141 16.203 28.875 1 96.19 109 GLN B N 1
ATOM 4439 C CA . GLN B 1 109 ? 6.465 16.172 30.297 1 96.19 109 GLN B CA 1
ATOM 4440 C C . GLN B 1 109 ? 7.562 15.148 30.578 1 96.19 109 GLN B C 1
ATOM 4442 O O . GLN B 1 109 ? 8.531 15.453 31.281 1 96.19 109 GLN B O 1
ATOM 4447 N N . LYS B 1 110 ? 7.395 14.07 30.062 1 96.88 110 LYS B N 1
ATOM 4448 C CA . LYS B 1 110 ? 8.352 12.992 30.281 1 96.88 110 LYS B CA 1
ATOM 4449 C C . LYS B 1 110 ? 9.734 13.375 29.766 1 96.88 110 LYS B C 1
ATOM 4451 O O . LYS B 1 110 ? 10.75 12.984 30.359 1 96.88 110 LYS B O 1
ATOM 4456 N N . GLU B 1 111 ? 9.727 14.164 28.75 1 96.38 111 GLU B N 1
ATOM 4457 C CA . GLU B 1 111 ? 10.992 14.477 28.094 1 96.38 111 GLU B CA 1
ATOM 4458 C C . GLU B 1 111 ? 11.547 15.82 28.578 1 96.38 111 GLU B C 1
ATOM 4460 O O . GLU B 1 111 ? 12.539 16.312 28.047 1 96.38 111 GLU B O 1
ATOM 4465 N N . GLY B 1 112 ? 10.867 16.406 29.484 1 96.81 112 GLY B N 1
ATOM 4466 C CA . GLY B 1 112 ? 11.398 17.578 30.172 1 96.81 112 GLY B CA 1
ATOM 4467 C C . GLY B 1 112 ? 11.172 18.859 29.406 1 96.81 112 GLY B C 1
ATOM 4468 O O . GLY B 1 112 ? 11.977 19.797 29.5 1 96.81 112 GLY B O 1
ATOM 4469 N N . VAL B 1 113 ? 10.211 18.891 28.594 1 98.56 113 VAL B N 1
ATOM 4470 C CA . VAL B 1 113 ? 9.844 20.125 27.906 1 98.56 113 VAL B CA 1
ATOM 4471 C C . VAL B 1 113 ? 8.727 20.828 28.672 1 98.56 113 VAL B C 1
ATOM 4473 O O . VAL B 1 113 ? 7.633 20.297 28.828 1 98.56 113 VAL B O 1
ATOM 4476 N N . GLU B 1 114 ? 9.031 21.984 29.172 1 98.25 114 GLU B N 1
ATOM 4477 C CA . GLU B 1 114 ? 7.965 22.797 29.75 1 98.25 114 GLU B CA 1
ATOM 4478 C C . GLU B 1 114 ? 7.07 23.375 28.656 1 98.25 114 GLU B C 1
ATOM 4480 O O . GLU B 1 114 ? 7.535 23.688 27.562 1 98.25 114 GLU B O 1
ATOM 4485 N N . TYR B 1 115 ? 5.797 23.469 29.016 1 97.69 115 TYR B N 1
ATOM 4486 C CA . TYR B 1 115 ? 4.91 24.062 28.031 1 97.69 115 TYR B CA 1
ATOM 4487 C C . TYR B 1 115 ? 3.871 24.953 28.703 1 97.69 115 TYR B C 1
ATOM 4489 O O . TYR B 1 115 ? 3.531 24.75 29.859 1 97.69 115 TYR B O 1
ATOM 4497 N N . VAL B 1 116 ? 3.436 25.984 28.031 1 97 116 VAL B N 1
ATOM 4498 C CA . VAL B 1 116 ? 2.379 26.891 28.469 1 97 116 VAL B CA 1
ATOM 4499 C C . VAL B 1 116 ? 1.424 27.172 27.297 1 97 116 VAL B C 1
ATOM 4501 O O . VAL B 1 116 ? 1.842 27.219 26.141 1 97 116 VAL B O 1
ATOM 4504 N N . PHE B 1 117 ? 0.14 27.25 27.578 1 97.25 117 PHE B N 1
ATOM 4505 C CA . PHE B 1 117 ? -0.855 27.594 26.578 1 97.25 117 PHE B CA 1
ATOM 4506 C C . PHE B 1 117 ? -1.066 29.109 26.516 1 97.25 117 PHE B C 1
ATOM 4508 O O . PHE B 1 117 ? -1.228 29.75 27.562 1 97.25 117 PHE B O 1
ATOM 4515 N N . GLY B 1 118 ? -1.028 29.625 25.344 1 97.56 118 GLY B N 1
ATOM 4516 C CA . GLY B 1 118 ? -1.238 31.047 25.109 1 97.56 118 GLY B CA 1
ATOM 4517 C C . GLY B 1 118 ? -0.696 31.516 23.766 1 97.56 118 GLY B C 1
ATOM 4518 O O . GLY B 1 118 ? -0.198 30.703 22.969 1 97.56 118 GLY B O 1
ATOM 4519 N N . TRP B 1 119 ? -0.876 32.781 23.516 1 97.81 119 TRP B N 1
ATOM 4520 C CA . TRP B 1 119 ? -0.434 33.406 22.266 1 97.81 119 TRP B CA 1
ATOM 4521 C C . TRP B 1 119 ? 0.79 34.281 22.5 1 97.81 119 TRP B C 1
ATOM 4523 O O . TRP B 1 119 ? 0.779 35.125 23.391 1 97.81 119 TRP B O 1
ATOM 4533 N N . ALA B 1 120 ? 1.797 34.062 21.688 1 97.75 120 ALA B N 1
ATOM 4534 C CA . ALA B 1 120 ? 3.092 34.688 21.922 1 97.75 120 ALA B CA 1
ATOM 4535 C C . ALA B 1 120 ? 3.213 36 21.125 1 97.75 120 ALA B C 1
ATOM 4537 O O . ALA B 1 120 ? 2.736 36.094 20 1 97.75 120 ALA B O 1
ATOM 4538 N N . THR B 1 121 ? 3.834 36.969 21.703 1 96.75 121 THR B N 1
ATOM 4539 C CA . THR B 1 121 ? 4.262 38.219 21.078 1 96.75 121 THR B CA 1
ATOM 4540 C C . THR B 1 121 ? 5.727 38.5 21.391 1 96.75 121 THR B C 1
ATOM 4542 O O . THR B 1 121 ? 6.125 38.531 22.547 1 96.75 121 THR B O 1
ATOM 4545 N N . LEU B 1 122 ? 6.504 38.812 20.312 1 95.88 122 LEU B N 1
ATOM 4546 C CA . LEU B 1 122 ? 7.93 39.094 20.469 1 95.88 122 LEU B CA 1
ATOM 4547 C C . LEU B 1 122 ? 8.164 40.562 20.688 1 95.88 122 LEU B C 1
ATOM 4549 O O . LEU B 1 122 ? 7.516 41.406 20.047 1 95.88 122 LEU B O 1
ATOM 4553 N N . TYR B 1 123 ? 9.07 40.844 21.453 1 88.88 123 TYR B N 1
ATOM 4554 C CA . TYR B 1 123 ? 9.5 42.25 21.5 1 88.88 123 TYR B CA 1
ATOM 4555 C C . TYR B 1 123 ? 10.883 42.375 22.141 1 88.88 123 TYR B C 1
ATOM 4557 O O . TYR B 1 123 ? 11.367 41.438 22.766 1 88.88 123 TYR B O 1
ATOM 4565 N N . LYS B 1 124 ? 11.539 43.406 21.812 1 84.5 124 LYS B N 1
ATOM 4566 C CA . LYS B 1 124 ? 12.852 43.75 22.359 1 84.5 124 LYS B CA 1
ATOM 4567 C C . LYS B 1 124 ? 12.75 44.875 23.359 1 84.5 124 LYS B C 1
ATOM 4569 O O . LYS B 1 124 ? 12.023 45.875 23.141 1 84.5 124 LYS B O 1
ATOM 4574 N N . GLN B 1 125 ? 13.352 44.562 24.484 1 83.69 125 GLN B N 1
ATOM 4575 C CA . GLN B 1 125 ? 13.453 45.594 25.5 1 83.69 125 GLN B CA 1
ATOM 4576 C C . GLN B 1 125 ? 14.891 46.094 25.625 1 83.69 125 GLN B C 1
ATOM 4578 O O . GLN B 1 125 ? 15.836 45.312 25.594 1 83.69 125 GLN B O 1
ATOM 4583 N N . GLU B 1 126 ? 14.992 47.375 25.797 1 84.06 126 GLU B N 1
ATOM 4584 C CA . GLU B 1 126 ? 16.312 48 25.969 1 84.06 126 GLU B CA 1
ATOM 4585 C C . GLU B 1 126 ? 17.016 47.406 27.203 1 84.06 126 GLU B C 1
ATOM 4587 O O . GLU B 1 126 ? 16.406 47.281 28.266 1 84.06 126 GLU B O 1
ATOM 4592 N N . GLY B 1 127 ? 18.234 47.094 27.047 1 83.25 127 GLY B N 1
ATOM 4593 C CA . GLY B 1 127 ? 19.031 46.594 28.172 1 83.25 127 GLY B CA 1
ATOM 4594 C C . GLY B 1 127 ? 18.938 45.094 28.359 1 83.25 127 GLY B C 1
ATOM 4595 O O . GLY B 1 127 ? 19.688 44.531 29.156 1 83.25 127 GLY B O 1
ATOM 4596 N N . GLN B 1 128 ? 18.031 44.562 27.562 1 84.31 128 GLN B N 1
ATOM 4597 C CA . GLN B 1 128 ? 17.906 43.125 27.703 1 84.31 128 GLN B CA 1
ATOM 4598 C C . GLN B 1 128 ? 18.828 42.375 26.719 1 84.31 128 GLN B C 1
ATOM 4600 O O . GLN B 1 128 ? 18.938 42.781 25.562 1 84.31 128 GLN B O 1
ATOM 4605 N N . GLU B 1 129 ? 19.453 41.438 27.219 1 85.38 129 GLU B N 1
ATOM 4606 C CA . GLU B 1 129 ? 20.406 40.656 26.438 1 85.38 129 GLU B CA 1
ATOM 4607 C C . GLU B 1 129 ? 19.703 39.75 25.422 1 85.38 129 GLU B C 1
ATOM 4609 O O . GLU B 1 129 ? 20.156 39.625 24.281 1 85.38 129 GLU B O 1
ATOM 4614 N N . PHE B 1 130 ? 18.578 39.188 25.875 1 90.38 130 PHE B N 1
ATOM 4615 C CA . PHE B 1 130 ? 17.875 38.219 25.047 1 90.38 130 PHE B CA 1
ATOM 4616 C C . PHE B 1 130 ? 16.469 38.75 24.703 1 90.38 130 PHE B C 1
ATOM 4618 O O . PHE B 1 130 ? 15.891 39.531 25.469 1 90.38 130 PHE B O 1
ATOM 4625 N N . PRO B 1 131 ? 15.953 38.219 23.625 1 90.69 131 PRO B N 1
ATOM 4626 C CA . PRO B 1 131 ? 14.578 38.594 23.266 1 90.69 131 PRO B CA 1
ATOM 4627 C C . PRO B 1 131 ? 13.562 38.156 24.328 1 90.69 131 PRO B C 1
ATOM 4629 O O . PRO B 1 131 ? 13.75 37.125 24.984 1 90.69 131 PRO B O 1
ATOM 4632 N N . LEU B 1 132 ? 12.531 39.062 24.438 1 93.62 132 LEU B N 1
ATOM 4633 C CA . LEU B 1 132 ? 11.438 38.719 25.344 1 93.62 132 LEU B CA 1
ATOM 4634 C C . LEU B 1 132 ? 10.219 38.25 24.578 1 93.62 132 LEU B C 1
ATOM 4636 O O . LEU B 1 132 ? 9.984 38.688 23.438 1 93.62 132 LEU B O 1
ATOM 4640 N N . VAL B 1 133 ? 9.492 37.312 25.203 1 96.5 133 VAL B N 1
ATOM 4641 C CA . VAL B 1 133 ? 8.25 36.781 24.641 1 96.5 133 VAL B CA 1
ATOM 4642 C C . VAL B 1 133 ? 7.113 36.938 25.641 1 96.5 133 VAL B C 1
ATOM 4644 O O . VAL B 1 133 ? 7.168 36.406 26.75 1 96.5 133 VAL B O 1
ATOM 4647 N N . HIS B 1 134 ? 6.129 37.781 25.219 1 95.88 134 HIS B N 1
ATOM 4648 C CA . HIS B 1 134 ? 4.891 37.906 25.984 1 95.88 134 HIS B CA 1
ATOM 4649 C C . HIS B 1 134 ? 3.916 36.781 25.594 1 95.88 134 HIS B C 1
ATOM 4651 O O . HIS B 1 134 ? 3.639 36.594 24.406 1 95.88 134 HIS B O 1
ATOM 4657 N N . VAL B 1 135 ? 3.426 36.031 26.609 1 97.56 135 VAL B N 1
ATOM 4658 C CA . VAL B 1 135 ? 2.455 34.969 26.328 1 97.56 135 VAL B CA 1
ATOM 4659 C C . VAL B 1 135 ? 1.119 35.312 26.984 1 97.56 135 VAL B C 1
ATOM 4661 O O . VAL B 1 135 ? 1.032 35.438 28.219 1 97.56 135 VAL B O 1
ATOM 4664 N N . LYS B 1 136 ? 0.13 35.5 26.188 1 96.69 136 LYS B N 1
ATOM 4665 C CA . LYS B 1 136 ? -1.213 35.781 26.688 1 96.69 136 LYS B CA 1
ATOM 4666 C C . LYS B 1 136 ? -2.078 34.531 26.688 1 96.69 136 LYS B C 1
ATOM 4668 O O . LYS B 1 136 ? -2.35 33.938 25.625 1 96.69 136 LYS B O 1
ATOM 4673 N N . SER B 1 137 ? -2.486 34.094 27.844 1 94 137 SER B N 1
ATOM 4674 C CA . SER B 1 137 ? -3.342 32.906 27.953 1 94 137 SER B CA 1
ATOM 4675 C C . SER B 1 137 ? -4.801 33.25 27.688 1 94 137 SER B C 1
ATOM 4677 O O . SER B 1 137 ? -5.164 34.438 27.625 1 94 137 SER B O 1
ATOM 4679 N N . ASP B 1 138 ? -5.629 32.25 27.516 1 88.88 138 ASP B N 1
ATOM 4680 C CA . ASP B 1 138 ? -7.043 32.438 27.203 1 88.88 138 ASP B CA 1
ATOM 4681 C C . ASP B 1 138 ? -7.766 33.125 28.359 1 88.88 138 ASP B C 1
ATOM 4683 O O . ASP B 1 138 ? -8.758 33.844 28.141 1 88.88 138 ASP B O 1
ATOM 4687 N N . ASP B 1 139 ? -7.254 32.969 29.562 1 90.62 139 ASP B N 1
ATOM 4688 C CA . ASP B 1 139 ? -7.883 33.594 30.719 1 90.62 139 ASP B CA 1
ATOM 4689 C C . ASP B 1 139 ? -7.477 35.062 30.844 1 90.62 139 ASP B C 1
ATOM 4691 O O . ASP B 1 139 ? -7.875 35.75 31.797 1 90.62 139 ASP B O 1
ATOM 4695 N N . GLY B 1 140 ? -6.664 35.469 29.953 1 89 140 GLY B N 1
ATOM 4696 C CA . GLY B 1 140 ? -6.312 36.906 29.906 1 89 140 GLY B CA 1
ATOM 4697 C C . GLY B 1 140 ? -5.016 37.219 30.641 1 89 140 GLY B C 1
ATOM 4698 O O . GLY B 1 140 ? -4.527 38.344 30.578 1 89 140 GLY B O 1
ATOM 4699 N N . ASN B 1 141 ? -4.438 36.219 31.266 1 91.81 141 ASN B N 1
ATOM 4700 C CA . ASN B 1 141 ? -3.174 36.406 31.969 1 91.81 141 ASN B CA 1
ATOM 4701 C C . ASN B 1 141 ? -2.002 36.5 30.984 1 91.81 141 ASN B C 1
ATOM 4703 O O . ASN B 1 141 ? -2.004 35.812 29.953 1 91.81 141 ASN B O 1
ATOM 4707 N N . THR B 1 142 ? -1.099 37.344 31.312 1 93 142 THR B N 1
ATOM 4708 C CA . THR B 1 142 ? 0.098 37.5 30.5 1 93 142 THR B CA 1
ATOM 4709 C C . THR B 1 142 ? 1.351 37.156 31.297 1 93 142 THR B C 1
ATOM 4711 O O . THR B 1 142 ? 1.469 37.562 32.469 1 93 142 THR B O 1
ATOM 4714 N N . LYS B 1 143 ? 2.184 36.438 30.703 1 95.19 143 LYS B N 1
ATOM 4715 C CA . LYS B 1 143 ? 3.473 36.094 31.297 1 95.19 143 LYS B CA 1
ATOM 4716 C C . LYS B 1 143 ? 4.617 36.375 30.344 1 95.19 143 LYS B C 1
ATOM 4718 O O . LYS B 1 143 ? 4.449 36.344 29.125 1 95.19 143 LYS B O 1
ATOM 4723 N N . LEU B 1 144 ? 5.777 36.75 30.984 1 95.38 144 LEU B N 1
ATOM 4724 C CA . LEU B 1 144 ? 6.969 37.062 30.203 1 95.38 144 LEU B CA 1
ATOM 4725 C C . LEU B 1 144 ? 8.023 35.969 30.328 1 95.38 144 LEU B C 1
ATOM 4727 O O . LEU B 1 144 ? 8.258 35.469 31.422 1 95.38 144 LEU B O 1
ATOM 4731 N N . TYR B 1 145 ? 8.633 35.688 29.188 1 97.25 145 TYR B N 1
ATOM 4732 C CA . TYR B 1 145 ? 9.742 34.75 29.141 1 97.25 145 TYR B CA 1
ATOM 4733 C C . TYR B 1 145 ? 10.906 35.312 28.328 1 97.25 145 TYR B C 1
ATOM 4735 O O . TYR B 1 145 ? 10.727 36.219 27.516 1 97.25 145 TYR B O 1
ATOM 4743 N N . SER B 1 146 ? 12.102 34.875 28.625 1 96.38 146 SER B N 1
ATOM 4744 C CA . SER B 1 146 ? 13.266 35.188 27.797 1 96.38 146 SER B CA 1
ATOM 4745 C C . SER B 1 146 ? 13.969 33.875 27.375 1 96.38 146 SER B C 1
ATOM 4747 O O . SER B 1 146 ? 13.836 32.844 28.031 1 96.38 146 SER B O 1
ATOM 4749 N N . ALA B 1 147 ? 14.672 33.969 26.25 1 97.06 147 ALA B N 1
ATOM 4750 C CA . ALA B 1 147 ? 15.367 32.781 25.781 1 97.06 147 ALA B CA 1
ATOM 4751 C C . ALA B 1 147 ? 16.594 33.156 24.953 1 97.06 147 ALA B C 1
ATOM 4753 O O . ALA B 1 147 ? 16.625 34.188 24.312 1 97.06 147 ALA B O 1
ATOM 4754 N N . LYS B 1 148 ? 17.594 32.25 24.969 1 97.38 148 LYS B N 1
ATOM 4755 C CA . LYS B 1 148 ? 18.797 32.438 24.156 1 97.38 148 LYS B CA 1
ATOM 4756 C C . LYS B 1 148 ? 18.469 32.25 22.672 1 97.38 148 LYS B C 1
ATOM 4758 O O . LYS B 1 148 ? 19.047 32.938 21.828 1 97.38 148 LYS B O 1
ATOM 4763 N N . LYS B 1 149 ? 17.703 31.266 22.359 1 98 149 LYS B N 1
ATOM 4764 C CA . LYS B 1 149 ? 17.25 30.953 21.016 1 98 149 LYS B CA 1
ATOM 4765 C C . LYS B 1 149 ? 15.734 30.797 20.953 1 98 149 LYS B C 1
ATOM 4767 O O . LYS B 1 149 ? 15.133 30.234 21.875 1 98 149 LYS B O 1
ATOM 4772 N N . ILE B 1 150 ? 15.133 31.297 19.906 1 98.25 150 ILE B N 1
ATOM 4773 C CA . ILE B 1 150 ? 13.688 31.203 19.703 1 98.25 150 ILE B CA 1
ATOM 4774 C C . ILE B 1 150 ? 13.398 30.562 18.359 1 98.25 150 ILE B C 1
ATOM 4776 O O . ILE B 1 150 ? 14.07 30.859 17.359 1 98.25 150 ILE B O 1
ATOM 4780 N N . MET B 1 151 ? 12.477 29.641 18.328 1 98.69 151 MET B N 1
ATOM 4781 C CA . MET B 1 151 ? 12.031 29 17.078 1 98.69 151 MET B CA 1
ATOM 4782 C C . MET B 1 151 ? 10.531 29.188 16.891 1 98.69 151 MET B C 1
ATOM 4784 O O . MET B 1 151 ? 9.742 28.875 17.781 1 98.69 151 MET B O 1
ATOM 4788 N N . ILE B 1 152 ? 10.164 29.75 15.742 1 98.69 152 ILE B N 1
ATOM 4789 C CA . ILE B 1 152 ? 8.766 30.031 15.422 1 98.69 152 ILE B CA 1
ATOM 4790 C C . ILE B 1 152 ? 8.219 28.953 14.492 1 98.69 152 ILE B C 1
ATOM 4792 O O . ILE B 1 152 ? 8.695 28.797 13.367 1 98.69 152 ILE B O 1
ATOM 4796 N N . ALA B 1 153 ? 7.219 28.203 14.867 1 98.5 153 ALA B N 1
ATOM 4797 C CA . ALA B 1 153 ? 6.551 27.156 14.102 1 98.5 153 ALA B CA 1
ATOM 4798 C C . ALA B 1 153 ? 5.039 27.203 14.32 1 98.5 153 ALA B C 1
ATOM 4800 O O . ALA B 1 153 ? 4.426 26.188 14.656 1 98.5 153 ALA B O 1
ATOM 4801 N N . THR B 1 154 ? 4.457 28.328 14.039 1 98.25 154 THR B N 1
ATOM 4802 C CA . THR B 1 154 ? 3.072 28.594 14.414 1 98.25 154 THR B CA 1
ATOM 4803 C C . THR B 1 154 ? 2.109 28.031 13.367 1 98.25 154 THR B C 1
ATOM 4805 O O . THR B 1 154 ? 0.894 28.047 13.57 1 98.25 154 THR B O 1
ATOM 4808 N N . GLY B 1 155 ? 2.654 27.562 12.289 1 97.25 155 GLY B N 1
ATOM 4809 C CA . GLY B 1 155 ? 1.819 26.938 11.273 1 97.25 155 GLY B CA 1
ATOM 4810 C C . GLY B 1 155 ? 1.012 27.938 10.469 1 97.25 155 GLY B C 1
ATOM 4811 O O . GLY B 1 155 ? 1.485 29.047 10.18 1 97.25 155 GLY B O 1
ATOM 4812 N N . GLY B 1 156 ? -0.065 27.484 9.938 1 96.19 156 GLY B N 1
ATOM 4813 C CA . GLY B 1 156 ? -0.921 28.297 9.102 1 96.19 156 GLY B CA 1
ATOM 4814 C C . GLY B 1 156 ? -2.385 28.234 9.484 1 96.19 156 GLY B C 1
ATOM 4815 O O . GLY B 1 156 ? -2.758 27.469 10.391 1 96.19 156 GLY B O 1
ATOM 4816 N N . LYS B 1 157 ? -3.139 29.031 8.898 1 95.69 157 LYS B N 1
ATOM 4817 C CA . LYS B 1 157 ? -4.59 29.062 9.062 1 95.69 157 LYS B CA 1
ATOM 4818 C C . LYS B 1 157 ? -5.297 29.156 7.715 1 95.69 157 LYS B C 1
ATOM 4820 O O . LYS B 1 157 ? -4.73 29.656 6.746 1 95.69 157 LYS B O 1
ATOM 4825 N N . PRO B 1 158 ? -6.547 28.656 7.633 1 96 158 PRO B N 1
ATOM 4826 C CA . PRO B 1 158 ? -7.281 28.75 6.367 1 96 158 PRO B CA 1
ATOM 4827 C C . PRO B 1 158 ? -7.578 30.188 5.965 1 96 158 PRO B C 1
ATOM 4829 O O . PRO B 1 158 ? -7.832 31.031 6.828 1 96 158 PRO B O 1
ATOM 4832 N N . ARG B 1 159 ? -7.578 30.391 4.691 1 94.62 159 ARG B N 1
ATOM 4833 C CA . ARG B 1 159 ? -7.949 31.688 4.141 1 94.62 159 ARG B CA 1
ATOM 4834 C C . ARG B 1 159 ? -9.438 31.734 3.803 1 94.62 159 ARG B C 1
ATOM 4836 O O . ARG B 1 159 ? -10.016 30.734 3.367 1 94.62 159 ARG B O 1
ATOM 4843 N N . LEU B 1 160 ? -10.047 32.844 3.965 1 95.31 160 LEU B N 1
ATOM 4844 C CA . LEU B 1 160 ? -11.406 33.094 3.492 1 95.31 160 LEU B CA 1
ATOM 4845 C C . LEU B 1 160 ? -11.391 34.062 2.307 1 95.31 160 LEU B C 1
ATOM 4847 O O . LEU B 1 160 ? -10.57 35 2.256 1 95.31 160 LEU B O 1
ATOM 4851 N N . PRO B 1 161 ? -12.289 33.812 1.376 1 96.19 161 PRO B N 1
ATOM 4852 C CA . PRO B 1 161 ? -12.336 34.719 0.237 1 96.19 161 PRO B CA 1
ATOM 4853 C C . PRO B 1 161 ? -13 36.062 0.58 1 96.19 161 PRO B C 1
ATOM 4855 O O . PRO B 1 161 ? -13.617 36.188 1.64 1 96.19 161 PRO B O 1
ATOM 4858 N N . ASP B 1 162 ? -12.742 37 -0.322 1 95.5 162 ASP B N 1
ATOM 4859 C CA . ASP B 1 162 ? -13.383 38.312 -0.198 1 95.5 162 ASP B CA 1
ATOM 4860 C C . ASP B 1 162 ? -14.641 38.406 -1.071 1 95.5 162 ASP B C 1
ATOM 4862 O O . ASP B 1 162 ? -14.656 39.094 -2.076 1 95.5 162 ASP B O 1
ATOM 4866 N N . VAL B 1 163 ? -15.656 37.688 -0.735 1 97.44 163 VAL B N 1
ATOM 4867 C CA . VAL B 1 163 ? -16.938 37.719 -1.438 1 97.44 163 VAL B CA 1
ATOM 4868 C C . VAL B 1 163 ? -18.062 37.969 -0.44 1 97.44 163 VAL B C 1
ATOM 4870 O O . VAL B 1 163 ? -17.984 37.531 0.715 1 97.44 163 VAL B O 1
ATOM 4873 N N . PRO B 1 164 ? -19.094 38.688 -0.891 1 98.19 164 PRO B N 1
ATOM 4874 C CA . PRO B 1 164 ? -20.219 38.906 0.018 1 98.19 164 PRO B CA 1
ATOM 4875 C C . PRO B 1 164 ? -20.828 37.594 0.544 1 98.19 164 PRO B C 1
ATOM 4877 O O . PRO B 1 164 ? -21.125 36.719 -0.239 1 98.19 164 PRO B O 1
ATOM 4880 N N . GLY B 1 165 ? -20.875 37.5 1.849 1 98.31 165 GLY B N 1
ATOM 4881 C CA . GLY B 1 165 ? -21.484 36.344 2.455 1 98.31 165 GLY B CA 1
ATOM 4882 C C . GLY B 1 165 ? -20.5 35.219 2.734 1 98.31 165 GLY B C 1
ATOM 4883 O O . GLY B 1 165 ? -20.891 34.125 3.162 1 98.31 165 GLY B O 1
ATOM 4884 N N . ALA B 1 166 ? -19.203 35.438 2.545 1 98.19 166 ALA B N 1
ATOM 4885 C CA . ALA B 1 166 ? -18.188 34.406 2.74 1 98.19 166 ALA B CA 1
ATOM 4886 C C . ALA B 1 166 ? -18.25 33.812 4.148 1 98.19 166 ALA B C 1
ATOM 4888 O O . ALA B 1 166 ? -17.938 32.656 4.352 1 98.19 166 ALA B O 1
ATOM 4889 N N . GLU B 1 167 ? -18.703 34.594 5.102 1 97.19 167 GLU B N 1
ATOM 4890 C CA . GLU B 1 167 ? -18.719 34.188 6.508 1 97.19 167 GLU B CA 1
ATOM 4891 C C . GLU B 1 167 ? -19.734 33.094 6.758 1 97.19 167 GLU B C 1
ATOM 4893 O O . GLU B 1 167 ? -19.719 32.438 7.801 1 97.19 167 GLU B O 1
ATOM 4898 N N . TYR B 1 168 ? -20.672 32.938 5.758 1 98.06 168 TYR B N 1
ATOM 4899 C CA . TYR B 1 168 ? -21.688 31.891 5.934 1 98.06 168 TYR B CA 1
ATOM 4900 C C . TYR B 1 168 ? -21.141 30.516 5.605 1 98.06 168 TYR B C 1
ATOM 4902 O O . TYR B 1 168 ? -21.75 29.5 5.945 1 98.06 168 TYR B O 1
ATOM 4910 N N . GLY B 1 169 ? -20 30.453 4.895 1 97.94 169 GLY B N 1
ATOM 4911 C CA . GLY B 1 169 ? -19.281 29.188 4.711 1 97.94 169 GLY B CA 1
ATOM 4912 C C . GLY B 1 169 ? -18.344 28.875 5.859 1 97.94 169 GLY B C 1
ATOM 4913 O O . GLY B 1 169 ? -18.031 29.734 6.68 1 97.94 169 GLY B O 1
ATOM 4914 N N . ILE B 1 170 ? -17.953 27.656 5.977 1 97.88 170 ILE B N 1
ATOM 4915 C CA . ILE B 1 170 ? -16.938 27.25 6.934 1 97.88 170 ILE B CA 1
ATOM 4916 C C . ILE B 1 170 ? -15.633 26.938 6.199 1 97.88 170 ILE B C 1
ATOM 4918 O O . ILE B 1 170 ? -15.609 26.844 4.973 1 97.88 170 ILE B O 1
ATOM 4922 N N . ASP B 1 171 ? -14.516 26.859 6.906 1 97.31 171 ASP B N 1
ATOM 4923 C CA . ASP B 1 171 ? -13.234 26.5 6.305 1 97.31 171 ASP B CA 1
ATOM 4924 C C . ASP B 1 171 ? -12.875 25.047 6.574 1 97.31 171 ASP B C 1
ATOM 4926 O O . ASP B 1 171 ? -13.711 24.281 7.043 1 97.31 171 ASP B O 1
ATOM 4930 N N . SER B 1 172 ? -11.656 24.641 6.199 1 95.88 172 SER B N 1
ATOM 4931 C CA . SER B 1 172 ? -11.227 23.25 6.336 1 95.88 172 SER B CA 1
ATOM 4932 C C . SER B 1 172 ? -11.242 22.812 7.793 1 95.88 172 SER B C 1
ATOM 4934 O O . SER B 1 172 ? -11.531 21.641 8.086 1 95.88 172 SER B O 1
ATOM 4936 N N . ASP B 1 173 ? -10.883 23.703 8.742 1 96.06 173 ASP B N 1
ATOM 4937 C CA . ASP B 1 173 ? -10.969 23.375 10.164 1 96.06 173 ASP B CA 1
ATOM 4938 C C . ASP B 1 173 ? -12.414 23.125 10.586 1 96.06 173 ASP B C 1
ATOM 4940 O O . ASP B 1 173 ? -12.695 22.203 11.359 1 96.06 173 ASP B O 1
ATOM 4944 N N . GLY B 1 174 ? -13.336 23.969 10.023 1 96.62 174 GLY B N 1
ATOM 4945 C CA . GLY B 1 174 ? -14.75 23.891 10.352 1 96.62 174 GLY B CA 1
ATOM 4946 C C . GLY B 1 174 ? -15.383 22.562 9.961 1 96.62 174 GLY B C 1
ATOM 4947 O O . GLY B 1 174 ? -16.406 22.172 10.523 1 96.62 174 GLY B O 1
ATOM 4948 N N . PHE B 1 175 ? -14.867 21.906 8.945 1 97.88 175 PHE B N 1
ATOM 4949 C CA . PHE B 1 175 ? -15.336 20.594 8.523 1 97.88 175 PHE B CA 1
ATOM 4950 C C . PHE B 1 175 ? -15.43 19.641 9.719 1 97.88 175 PHE B C 1
ATOM 4952 O O . PHE B 1 175 ? -16.406 18.906 9.859 1 97.88 175 PHE B O 1
ATOM 4959 N N . PHE B 1 176 ? -14.43 19.688 10.617 1 97.88 176 PHE B N 1
ATOM 4960 C CA . PHE B 1 176 ? -14.32 18.734 11.711 1 97.88 176 PHE B CA 1
ATOM 4961 C C . PHE B 1 176 ? -15.258 19.109 12.852 1 97.88 176 PHE B C 1
ATOM 4963 O O . PHE B 1 176 ? -15.492 18.297 13.758 1 97.88 176 PHE B O 1
ATOM 4970 N N . ALA B 1 177 ? -15.828 20.297 12.727 1 97.31 177 ALA B N 1
ATOM 4971 C CA . ALA B 1 177 ? -16.75 20.766 13.766 1 97.31 177 ALA B CA 1
ATOM 4972 C C . ALA B 1 177 ? -18.188 20.484 13.383 1 97.31 177 ALA B C 1
ATOM 4974 O O . ALA B 1 177 ? -19.094 20.641 14.203 1 97.31 177 ALA B O 1
ATOM 4975 N N . LEU B 1 178 ? -18.422 20.016 12.125 1 98.12 178 LEU B N 1
ATOM 4976 C CA . LEU B 1 178 ? -19.781 19.734 11.68 1 98.12 178 LEU B CA 1
ATOM 4977 C C . LEU B 1 178 ? -20.438 18.656 12.547 1 98.12 178 LEU B C 1
ATOM 4979 O O . LEU B 1 178 ? -19.984 17.516 12.562 1 98.12 178 LEU B O 1
ATOM 4983 N N . GLU B 1 179 ? -21.484 18.969 13.18 1 97.5 179 GLU B N 1
ATOM 4984 C CA . GLU B 1 179 ? -22.156 18.062 14.094 1 97.5 179 GLU B CA 1
ATOM 4985 C C . GLU B 1 179 ? -23.047 17.078 13.328 1 97.5 179 GLU B C 1
ATOM 4987 O O . GLU B 1 179 ? -23.312 15.977 13.805 1 97.5 179 GLU B O 1
ATOM 4992 N N . THR B 1 180 ? -23.594 17.625 12.234 1 97.38 180 THR B N 1
ATOM 4993 C CA . THR B 1 180 ? -24.469 16.812 11.383 1 97.38 180 THR B CA 1
ATOM 4994 C C . THR B 1 180 ? -23.969 16.828 9.938 1 97.38 180 THR B C 1
ATOM 4996 O O . THR B 1 180 ? -23.375 17.812 9.492 1 97.38 180 THR B O 1
ATOM 4999 N N . GLN B 1 181 ? -24.266 15.789 9.305 1 98 181 GLN B N 1
ATOM 5000 C CA . GLN B 1 181 ? -23.844 15.68 7.91 1 98 181 GLN B CA 1
ATOM 5001 C C . GLN B 1 181 ? -24.703 16.562 7.008 1 98 181 GLN B C 1
ATOM 5003 O O . GLN B 1 181 ? -25.922 16.422 6.984 1 98 181 GLN B O 1
ATOM 5008 N N . PRO B 1 182 ? -24.078 17.406 6.262 1 98.25 182 PRO B N 1
ATOM 5009 C CA . PRO B 1 182 ? -24.891 18.141 5.289 1 98.25 182 PRO B CA 1
ATOM 5010 C C . PRO B 1 182 ? -25.406 17.25 4.16 1 98.25 182 PRO B C 1
ATOM 5012 O O . PRO B 1 182 ? -24.688 16.375 3.682 1 98.25 182 PRO B O 1
ATOM 5015 N N . LYS B 1 183 ? -26.703 17.469 3.719 1 98.19 183 LYS B N 1
ATOM 5016 C CA . LYS B 1 183 ? -27.25 16.719 2.59 1 98.19 183 LYS B CA 1
ATOM 5017 C C . LYS B 1 183 ? -26.688 17.234 1.267 1 98.19 183 LYS B C 1
ATOM 5019 O O . LYS B 1 183 ? -26.281 16.453 0.411 1 98.19 183 LYS B O 1
ATOM 5024 N N . ARG B 1 184 ? -26.906 18.531 1.14 1 98.56 184 ARG B N 1
ATOM 5025 C CA . ARG B 1 184 ? -26.344 19.234 -0.007 1 98.56 184 ARG B CA 1
ATOM 5026 C C . ARG B 1 184 ? -25.156 20.109 0.41 1 98.56 184 ARG B C 1
ATOM 5028 O O . ARG B 1 184 ? -25.328 21.047 1.192 1 98.56 184 ARG B O 1
ATOM 5035 N N . VAL B 1 185 ? -23.75 19.781 -0.169 1 98.88 185 VAL B N 1
ATOM 5036 C CA . VAL B 1 185 ? -22.562 20.484 0.285 1 98.88 185 VAL B CA 1
ATOM 5037 C C . VAL B 1 185 ? -21.719 20.906 -0.919 1 98.88 185 VAL B C 1
ATOM 5039 O O . VAL B 1 185 ? -21.656 20.188 -1.922 1 98.88 185 VAL B O 1
ATOM 5042 N N . ALA B 1 186 ? -21.094 22.062 -0.834 1 98.81 186 ALA B N 1
ATOM 5043 C CA . ALA B 1 186 ? -20.094 22.5 -1.812 1 98.81 186 ALA B CA 1
ATOM 5044 C C . ALA B 1 186 ? -18.734 22.672 -1.159 1 98.81 186 ALA B C 1
ATOM 5046 O O . ALA B 1 186 ? -18.625 23.172 -0.036 1 98.81 186 ALA B O 1
ATOM 5047 N N . VAL B 1 187 ? -17.734 22.156 -1.81 1 98.88 187 VAL B N 1
ATOM 5048 C CA . VAL B 1 187 ? -16.344 22.422 -1.465 1 98.88 187 VAL B CA 1
ATOM 5049 C C . VAL B 1 187 ? -15.711 23.344 -2.506 1 98.88 187 VAL B C 1
ATOM 5051 O O . VAL B 1 187 ? -15.781 23.062 -3.707 1 98.88 187 VAL B O 1
ATOM 5054 N N . VAL B 1 188 ? -15.133 24.438 -2.059 1 98.5 188 VAL B N 1
ATOM 5055 C CA . VAL B 1 188 ? -14.586 25.438 -2.98 1 98.5 188 VAL B CA 1
ATOM 5056 C C . VAL B 1 188 ? -13.055 25.359 -2.977 1 98.5 188 VAL B C 1
ATOM 5058 O O . VAL B 1 188 ? -12.414 25.719 -1.989 1 98.5 188 VAL B O 1
ATOM 5061 N N . GLY B 1 189 ? -12.477 25 -4.129 1 97.44 189 GLY B N 1
ATOM 5062 C CA . GLY B 1 189 ? -11.047 24.797 -4.277 1 97.44 189 GLY B CA 1
ATOM 5063 C C . GLY B 1 189 ? -10.68 23.406 -4.754 1 97.44 189 GLY B C 1
ATOM 5064 O O . GLY B 1 189 ? -11.07 22.406 -4.133 1 97.44 189 GLY B O 1
ATOM 5065 N N . GLY B 1 190 ? -9.93 23.297 -5.801 1 96.56 190 GLY B N 1
ATOM 5066 C CA . GLY B 1 190 ? -9.602 22.016 -6.414 1 96.56 190 GLY B CA 1
ATOM 5067 C C . GLY B 1 190 ? -8.242 21.484 -5.992 1 96.56 190 GLY B C 1
ATOM 5068 O O . GLY B 1 190 ? -7.664 20.641 -6.672 1 96.56 190 GLY B O 1
ATOM 5069 N N . GLY B 1 191 ? -7.664 21.984 -4.844 1 96 191 GLY B N 1
ATOM 5070 C CA . GLY B 1 191 ? -6.402 21.5 -4.316 1 96 191 GLY B CA 1
ATOM 5071 C C . GLY B 1 191 ? -6.551 20.234 -3.473 1 96 191 GLY B C 1
ATOM 5072 O O . GLY B 1 191 ? -7.594 19.578 -3.508 1 96 191 GLY B O 1
ATOM 5073 N N . TYR B 1 192 ? -5.508 19.859 -2.676 1 93.69 192 TYR B N 1
ATOM 5074 C CA . TYR B 1 192 ? -5.438 18.625 -1.91 1 93.69 192 TYR B CA 1
ATOM 5075 C C . TYR B 1 192 ? -6.637 18.5 -0.979 1 93.69 192 TYR B C 1
ATOM 5077 O O . TYR B 1 192 ? -7.375 17.5 -1.041 1 93.69 192 TYR B O 1
ATOM 5085 N N . ILE B 1 193 ? -6.793 19.547 -0.199 1 96.62 193 ILE B N 1
ATOM 5086 C CA . ILE B 1 193 ? -7.789 19.5 0.866 1 96.62 193 ILE B CA 1
ATOM 5087 C C . ILE B 1 193 ? -9.188 19.422 0.26 1 96.62 193 ILE B C 1
ATOM 5089 O O . ILE B 1 193 ? -10.023 18.625 0.717 1 96.62 193 ILE B O 1
ATOM 5093 N N . GLY B 1 194 ? -9.414 20.203 -0.811 1 98.19 194 GLY B N 1
ATOM 5094 C CA . GLY B 1 194 ? -10.719 20.219 -1.453 1 98.19 194 GLY B CA 1
ATOM 5095 C C . GLY B 1 194 ? -11.102 18.875 -2.043 1 98.19 194 GLY B C 1
ATOM 5096 O O . GLY B 1 194 ? -12.211 18.375 -1.815 1 98.19 194 GLY B O 1
ATOM 5097 N N . VAL B 1 195 ? -10.195 18.266 -2.732 1 98.62 195 VAL B N 1
ATOM 5098 C CA . VAL B 1 195 ? -10.438 16.984 -3.393 1 98.62 195 VAL B CA 1
ATOM 5099 C C . VAL B 1 195 ? -10.672 15.898 -2.344 1 98.62 195 VAL B C 1
ATOM 5101 O O . VAL B 1 195 ? -11.547 15.047 -2.508 1 98.62 195 VAL B O 1
ATOM 5104 N N . GLU B 1 196 ? -9.891 15.914 -1.273 1 98.62 196 GLU B N 1
ATOM 5105 C CA . GLU B 1 196 ? -10.031 14.93 -0.205 1 98.62 196 GLU B CA 1
ATOM 5106 C C . GLU B 1 196 ? -11.398 15.039 0.474 1 98.62 196 GLU B C 1
ATOM 5108 O O . GLU B 1 196 ? -12.094 14.039 0.657 1 98.62 196 GLU B O 1
ATOM 5113 N N . LEU B 1 197 ? -11.797 16.266 0.804 1 98.81 197 LEU B N 1
ATOM 5114 C CA . LEU B 1 197 ? -13.062 16.469 1.508 1 98.81 197 LEU B CA 1
ATOM 5115 C C . LEU B 1 197 ? -14.242 16.156 0.599 1 98.81 197 LEU B C 1
ATOM 5117 O O . LEU B 1 197 ? -15.242 15.586 1.047 1 98.81 197 LEU B O 1
ATOM 5121 N N . ALA B 1 198 ? -14.133 16.547 -0.695 1 98.88 198 ALA B N 1
ATOM 5122 C CA . ALA B 1 198 ? -15.195 16.219 -1.646 1 98.88 198 ALA B CA 1
ATOM 5123 C C . ALA B 1 198 ? -15.414 14.711 -1.729 1 98.88 198 ALA B C 1
ATOM 5125 O O . ALA B 1 198 ? -16.547 14.242 -1.734 1 98.88 198 ALA B O 1
ATOM 5126 N N . GLY B 1 199 ? -14.32 13.984 -1.758 1 98.75 199 GLY B N 1
ATOM 5127 C CA . GLY B 1 199 ? -14.414 12.531 -1.788 1 98.75 199 GLY B CA 1
ATOM 5128 C C . GLY B 1 199 ? -15.078 11.953 -0.554 1 98.75 199 GLY B C 1
ATOM 5129 O O . GLY B 1 199 ? -15.906 11.039 -0.656 1 98.75 199 GLY B O 1
ATOM 5130 N N . VAL B 1 200 ? -14.711 12.469 0.611 1 98.81 200 VAL B N 1
ATOM 5131 C CA . VAL B 1 200 ? -15.266 11.992 1.873 1 98.81 200 VAL B CA 1
ATOM 5132 C C . VAL B 1 200 ? -16.766 12.234 1.899 1 98.81 200 VAL B C 1
ATOM 5134 O O . VAL B 1 200 ? -17.547 11.312 2.172 1 98.81 200 VAL B O 1
ATOM 5137 N N . PHE B 1 201 ? -17.219 13.461 1.533 1 98.88 201 PHE B N 1
ATOM 5138 C CA . PHE B 1 201 ? -18.625 13.812 1.546 1 98.88 201 PHE B CA 1
ATOM 5139 C C . PHE B 1 201 ? -19.406 12.922 0.582 1 98.88 201 PHE B C 1
ATOM 5141 O O . PHE B 1 201 ? -20.438 12.359 0.949 1 98.88 201 PHE B O 1
ATOM 5148 N N . HIS B 1 202 ? -18.859 12.805 -0.615 1 98.88 202 HIS B N 1
ATOM 5149 C CA . HIS B 1 202 ? -19.547 12.031 -1.639 1 98.88 202 HIS B CA 1
ATOM 5150 C C . HIS B 1 202 ? -19.672 10.562 -1.233 1 98.88 202 HIS B C 1
ATOM 5152 O O . HIS B 1 202 ? -20.75 9.969 -1.342 1 98.88 202 HIS B O 1
ATOM 5158 N N . GLY B 1 203 ? -18.562 10.008 -0.747 1 98.56 203 GLY B N 1
ATOM 5159 C CA . GLY B 1 203 ? -18.562 8.609 -0.346 1 98.56 203 GLY B CA 1
ATOM 5160 C C . GLY B 1 203 ? -19.531 8.305 0.784 1 98.56 203 GLY B C 1
ATOM 5161 O O . GLY B 1 203 ? -20.047 7.195 0.879 1 98.56 203 GLY B O 1
ATOM 5162 N N . LEU B 1 204 ? -19.797 9.305 1.599 1 98.69 204 LEU B N 1
ATOM 5163 C CA . LEU B 1 204 ? -20.703 9.141 2.727 1 98.69 204 LEU B CA 1
ATOM 5164 C C . LEU B 1 204 ? -22.109 9.609 2.365 1 98.69 204 LEU B C 1
ATOM 5166 O O . LEU B 1 204 ? -22.953 9.82 3.248 1 98.69 204 LEU B O 1
ATOM 5170 N N . ASN B 1 205 ? -22.359 9.898 1.075 1 98.19 205 ASN B N 1
ATOM 5171 C CA . ASN B 1 205 ? -23.672 10.023 0.452 1 98.19 205 ASN B CA 1
ATOM 5172 C C . ASN B 1 205 ? -24.219 11.445 0.577 1 98.19 205 ASN B C 1
ATOM 5174 O O . ASN B 1 205 ? -25.422 11.641 0.635 1 98.19 205 ASN B O 1
ATOM 5178 N N . SER B 1 206 ? -23.359 12.453 0.766 1 98.81 206 SER B N 1
ATOM 5179 C CA . SER B 1 206 ? -23.781 13.836 0.554 1 98.81 206 SER B CA 1
ATOM 5180 C C . SER B 1 206 ? -23.797 14.188 -0.931 1 98.81 206 SER B C 1
ATOM 5182 O O . SER B 1 206 ? -22.938 13.766 -1.69 1 98.81 206 SER B O 1
ATOM 5184 N N . GLU B 1 207 ? -24.859 14.922 -1.341 1 98.75 207 GLU B N 1
ATOM 5185 C CA . GLU B 1 207 ? -24.797 15.547 -2.656 1 98.75 207 GLU B CA 1
ATOM 5186 C C . GLU B 1 207 ? -23.688 16.594 -2.707 1 98.75 207 GLU B C 1
ATOM 5188 O O . GLU B 1 207 ? -23.812 17.672 -2.121 1 98.75 207 GLU B O 1
ATOM 5193 N N . THR B 1 208 ? -22.562 16.281 -3.455 1 98.88 208 THR B N 1
ATOM 5194 C CA . THR B 1 208 ? -21.328 17.047 -3.316 1 98.88 208 THR B CA 1
ATOM 5195 C C . THR B 1 208 ? -21.031 17.828 -4.594 1 98.88 208 THR B C 1
ATOM 5197 O O . THR B 1 208 ? -21.031 17.25 -5.688 1 98.88 208 THR B O 1
ATOM 5200 N N . THR B 1 209 ? -20.828 19.109 -4.445 1 98.88 209 THR B N 1
ATOM 5201 C CA . THR B 1 209 ? -20.359 19.984 -5.508 1 98.88 209 THR B CA 1
ATOM 5202 C C . THR B 1 209 ? -18.938 20.453 -5.23 1 98.88 209 THR B C 1
ATOM 5204 O O . THR B 1 209 ? -18.609 20.844 -4.109 1 98.88 209 THR B O 1
ATOM 5207 N N . LEU B 1 210 ? -18.062 20.312 -6.211 1 98.81 210 LEU B N 1
ATOM 5208 C CA . LEU B 1 210 ? -16.672 20.734 -6.094 1 98.81 210 LEU B CA 1
ATOM 5209 C C . LEU B 1 210 ? -16.375 21.859 -7.078 1 98.81 210 LEU B C 1
ATOM 5211 O O . LEU B 1 210 ? -16.391 21.656 -8.289 1 98.81 210 LEU B O 1
ATOM 5215 N N . PHE B 1 211 ? -16.141 23.094 -6.566 1 98.12 211 PHE B N 1
ATOM 5216 C CA . PHE B 1 211 ? -15.766 24.219 -7.402 1 98.12 211 PHE B CA 1
ATOM 5217 C C . PHE B 1 211 ? -14.273 24.172 -7.727 1 98.12 211 PHE B C 1
ATOM 5219 O O . PHE B 1 211 ? -13.445 24.062 -6.828 1 98.12 211 PHE B O 1
ATOM 5226 N N . CYS B 1 212 ? -14 24.219 -8.969 1 95.5 212 CYS B N 1
ATOM 5227 C CA . CYS B 1 212 ? -12.617 24.281 -9.422 1 95.5 212 CYS B CA 1
ATOM 5228 C C . CYS B 1 212 ? -12.422 25.438 -10.398 1 95.5 212 CYS B C 1
ATOM 5230 O O . CYS B 1 212 ? -13.148 25.547 -11.391 1 95.5 212 CYS B O 1
ATOM 5232 N N . ARG B 1 213 ? -11.445 26.281 -10.117 1 92.81 213 ARG B N 1
ATOM 5233 C CA . ARG B 1 213 ? -11.195 27.453 -10.953 1 92.81 213 ARG B CA 1
ATOM 5234 C C . ARG B 1 213 ? -10.719 27.031 -12.336 1 92.81 213 ARG B C 1
ATOM 5236 O O . ARG B 1 213 ? -11 27.719 -13.328 1 92.81 213 ARG B O 1
ATOM 5243 N N . GLY B 1 214 ? -9.984 25.984 -12.398 1 93.56 214 GLY B N 1
ATOM 5244 C CA . GLY B 1 214 ? -9.492 25.484 -13.664 1 93.56 214 GLY B CA 1
ATOM 5245 C C . GLY B 1 214 ? -10.375 24.406 -14.266 1 93.56 214 GLY B C 1
ATOM 5246 O O . GLY B 1 214 ? -11.562 24.312 -13.945 1 93.56 214 GLY B O 1
ATOM 5247 N N . GLN B 1 215 ? -9.742 23.656 -15.195 1 96.56 215 GLN B N 1
ATOM 5248 C CA . GLN B 1 215 ? -10.492 22.625 -15.898 1 96.56 215 GLN B CA 1
ATOM 5249 C C . GLN B 1 215 ? -10.266 21.25 -15.258 1 96.56 215 GLN B C 1
ATOM 5251 O O . GLN B 1 215 ? -10.977 20.297 -15.562 1 96.56 215 GLN B O 1
ATOM 5256 N N . THR B 1 216 ? -9.266 21.188 -14.391 1 98.19 216 THR B N 1
ATOM 5257 C CA . THR B 1 216 ? -8.977 19.953 -13.656 1 98.19 216 THR B CA 1
ATOM 5258 C C . THR B 1 216 ? -8.703 20.25 -12.188 1 98.19 216 THR B C 1
ATOM 5260 O O . THR B 1 216 ? -8.414 21.391 -11.82 1 98.19 216 THR B O 1
ATOM 5263 N N . VAL B 1 217 ? -8.93 19.281 -11.359 1 98.31 217 VAL B N 1
ATOM 5264 C CA . VAL B 1 217 ? -8.5 19.359 -9.969 1 98.31 217 VAL B CA 1
ATOM 5265 C C . VAL B 1 217 ? -7.031 18.969 -9.852 1 98.31 217 VAL B C 1
ATOM 5267 O O . VAL B 1 217 ? -6.453 18.422 -10.797 1 98.31 217 VAL B O 1
ATOM 5270 N N . LEU B 1 218 ? -6.387 19.266 -8.766 1 98.25 218 LEU B N 1
ATOM 5271 C CA . LEU B 1 218 ? -5 18.922 -8.469 1 98.25 218 LEU B CA 1
ATOM 5272 C C . LEU B 1 218 ? -4.07 19.422 -9.57 1 98.25 218 LEU B C 1
ATOM 5274 O O . LEU B 1 218 ? -3.252 18.656 -10.086 1 98.25 218 LEU B O 1
ATOM 5278 N N . ARG B 1 219 ? -4.152 20.656 -9.875 1 96.25 219 ARG B N 1
ATOM 5279 C CA . ARG B 1 219 ? -3.475 21.25 -11.023 1 96.25 219 ARG B CA 1
ATOM 5280 C C . ARG B 1 219 ? -1.963 21.25 -10.82 1 96.25 219 ARG B C 1
ATOM 5282 O O . ARG B 1 219 ? -1.205 21.391 -11.789 1 96.25 219 ARG B O 1
ATOM 5289 N N . ALA B 1 220 ? -1.515 21.156 -9.555 1 94.25 220 ALA B N 1
ATOM 5290 C CA . ALA B 1 220 ? -0.081 21.141 -9.281 1 94.25 220 ALA B CA 1
ATOM 5291 C C . ALA B 1 220 ? 0.534 19.781 -9.586 1 94.25 220 ALA B C 1
ATOM 5293 O O . ALA B 1 220 ? 1.758 19.656 -9.648 1 94.25 220 ALA B O 1
ATOM 5294 N N . PHE B 1 221 ? -0.223 18.766 -9.875 1 98.06 221 PHE B N 1
ATOM 5295 C CA . PHE B 1 221 ? 0.255 17.406 -10.094 1 98.06 221 PHE B CA 1
ATOM 5296 C C . PHE B 1 221 ? 0.373 17.109 -11.586 1 98.06 221 PHE B C 1
ATOM 5298 O O . PHE B 1 221 ? -0.025 17.922 -12.422 1 98.06 221 PHE B O 1
ATOM 5305 N N . ASP B 1 222 ? 1.005 15.977 -11.883 1 98.75 222 ASP B N 1
ATOM 5306 C CA . ASP B 1 222 ? 1.127 15.523 -13.258 1 98.75 222 ASP B CA 1
ATOM 5307 C C . ASP B 1 222 ? -0.242 15.414 -13.93 1 98.75 222 ASP B C 1
ATOM 5309 O O . ASP B 1 222 ? -1.228 15.055 -13.281 1 98.75 222 ASP B O 1
ATOM 5313 N N . ILE B 1 223 ? -0.262 15.664 -15.195 1 98.62 223 ILE B N 1
ATOM 5314 C CA . ILE B 1 223 ? -1.502 15.719 -15.961 1 98.62 223 ILE B CA 1
ATOM 5315 C C . ILE B 1 223 ? -2.234 14.383 -15.859 1 98.62 223 ILE B C 1
ATOM 5317 O O . ILE B 1 223 ? -3.467 14.344 -15.844 1 98.62 223 ILE B O 1
ATOM 5321 N N . MET B 1 224 ? -1.563 13.266 -15.727 1 98.81 224 MET B N 1
ATOM 5322 C CA . MET B 1 224 ? -2.213 11.969 -15.578 1 98.81 224 MET B CA 1
ATOM 5323 C C . MET B 1 224 ? -3.066 11.938 -14.312 1 98.81 224 MET B C 1
ATOM 5325 O O . MET B 1 224 ? -4.191 11.43 -14.328 1 98.81 224 MET B O 1
ATOM 5329 N N . ILE B 1 225 ? -2.545 12.484 -13.242 1 98.88 225 ILE B N 1
ATOM 5330 C CA . ILE B 1 225 ? -3.271 12.539 -11.977 1 98.88 225 ILE B CA 1
ATOM 5331 C C . ILE B 1 225 ? -4.469 13.477 -12.109 1 98.88 225 ILE B C 1
ATOM 5333 O O . ILE B 1 225 ? -5.586 13.133 -11.711 1 98.88 225 ILE B O 1
ATOM 5337 N N . GLN B 1 226 ? -4.215 14.648 -12.711 1 98.75 226 GLN B N 1
ATOM 5338 C CA . GLN B 1 226 ? -5.273 15.633 -12.891 1 98.75 226 GLN B CA 1
ATOM 5339 C C . GLN B 1 226 ? -6.461 15.039 -13.641 1 98.75 226 GLN B C 1
ATOM 5341 O O . GLN B 1 226 ? -7.59 15.062 -13.148 1 98.75 226 GLN B O 1
ATOM 5346 N N . ASP B 1 227 ? -6.191 14.414 -14.758 1 98.69 227 ASP B N 1
ATOM 5347 C CA . ASP B 1 227 ? -7.23 13.875 -15.633 1 98.69 227 ASP B CA 1
ATOM 5348 C C . ASP B 1 227 ? -7.934 12.688 -14.977 1 98.69 227 ASP B C 1
ATOM 5350 O O . ASP B 1 227 ? -9.164 12.594 -15.008 1 98.69 227 ASP B O 1
ATOM 5354 N N . THR B 1 228 ? -7.168 11.812 -14.375 1 98.81 228 THR B N 1
ATOM 5355 C CA . THR B 1 228 ? -7.73 10.586 -13.82 1 98.81 228 THR B CA 1
ATOM 5356 C C . THR B 1 228 ? -8.688 10.898 -12.672 1 98.81 228 THR B C 1
ATOM 5358 O O . THR B 1 228 ? -9.805 10.375 -12.633 1 98.81 228 THR B O 1
ATOM 5361 N N . ILE B 1 229 ? -8.312 11.781 -11.758 1 98.81 229 ILE B N 1
ATOM 5362 C CA . ILE B 1 229 ? -9.133 12.094 -10.594 1 98.81 229 ILE B CA 1
ATOM 5363 C C . ILE B 1 229 ? -10.344 12.914 -11.023 1 98.81 229 ILE B C 1
ATOM 5365 O O . ILE B 1 229 ? -11.469 12.648 -10.594 1 98.81 229 ILE B O 1
ATOM 5369 N N . THR B 1 230 ? -10.109 13.906 -11.914 1 98.81 230 THR B N 1
ATOM 5370 C CA . THR B 1 230 ? -11.219 14.727 -12.383 1 98.81 230 THR B CA 1
ATOM 5371 C C . THR B 1 230 ? -12.281 13.867 -13.062 1 98.81 230 THR B C 1
ATOM 5373 O O . THR B 1 230 ? -13.453 13.93 -12.711 1 98.81 230 THR B O 1
ATOM 5376 N N . ASP B 1 231 ? -11.836 13.031 -14 1 98.75 231 ASP B N 1
ATOM 5377 C CA . ASP B 1 231 ? -12.758 12.195 -14.766 1 98.75 231 ASP B CA 1
ATOM 5378 C C . ASP B 1 231 ? -13.492 11.211 -13.867 1 98.75 231 ASP B C 1
ATOM 5380 O O . ASP B 1 231 ? -14.703 11 -14.023 1 98.75 231 ASP B O 1
ATOM 5384 N N . TYR B 1 232 ? -12.828 10.672 -12.969 1 98.62 232 TYR B N 1
ATOM 5385 C CA . TYR B 1 232 ? -13.43 9.664 -12.117 1 98.62 232 TYR B CA 1
ATOM 5386 C C . TYR B 1 232 ? -14.43 10.289 -11.148 1 98.62 232 TYR B C 1
ATOM 5388 O O . TYR B 1 232 ? -15.477 9.703 -10.859 1 98.62 232 TYR B O 1
ATOM 5396 N N . TYR B 1 233 ? -14.078 11.461 -10.547 1 98.75 233 TYR B N 1
ATOM 5397 C CA . TYR B 1 233 ? -15 12.141 -9.648 1 98.75 233 TYR B CA 1
ATOM 5398 C C . TYR B 1 233 ? -16.297 12.5 -10.367 1 98.75 233 TYR B C 1
ATOM 5400 O O . TYR B 1 233 ? -17.391 12.312 -9.828 1 98.75 233 TYR B O 1
ATOM 5408 N N . VAL B 1 234 ? -16.141 12.953 -11.594 1 98.69 234 VAL B N 1
ATOM 5409 C CA . VAL B 1 234 ? -17.344 13.242 -12.391 1 98.69 234 VAL B CA 1
ATOM 5410 C C . VAL B 1 234 ? -18.125 11.953 -12.617 1 98.69 234 VAL B C 1
ATOM 5412 O O . VAL B 1 234 ? -19.344 11.922 -12.406 1 98.69 234 VAL B O 1
ATOM 5415 N N . LYS B 1 235 ? -17.469 10.906 -13 1 98.25 235 LYS B N 1
ATOM 5416 C CA . LYS B 1 235 ? -18.109 9.617 -13.289 1 98.25 235 LYS B CA 1
ATOM 5417 C C . LYS B 1 235 ? -18.844 9.086 -12.062 1 98.25 235 LYS B C 1
ATOM 5419 O O . LYS B 1 235 ? -19.922 8.492 -12.195 1 98.25 235 LYS B O 1
ATOM 5424 N N . GLU B 1 236 ? -18.266 9.297 -10.883 1 97.31 236 GLU B N 1
ATOM 5425 C CA . GLU B 1 236 ? -18.812 8.758 -9.641 1 97.31 236 GLU B CA 1
ATOM 5426 C C . GLU B 1 236 ? -20.031 9.539 -9.188 1 97.31 236 GLU B C 1
ATOM 5428 O O . GLU B 1 236 ? -20.797 9.078 -8.336 1 97.31 236 GLU B O 1
ATOM 5433 N N . GLY B 1 237 ? -20.109 10.828 -9.734 1 98.12 237 GLY B N 1
ATOM 5434 C CA . GLY B 1 237 ? -21.344 11.555 -9.43 1 98.12 237 GLY B CA 1
ATOM 5435 C C . GLY B 1 237 ? -21.094 12.836 -8.664 1 98.12 237 GLY B C 1
ATOM 5436 O O . GLY B 1 237 ? -22.047 13.508 -8.25 1 98.12 237 GLY B O 1
ATOM 5437 N N . ILE B 1 238 ? -19.859 13.18 -8.383 1 98.81 238 ILE B N 1
ATOM 5438 C CA . ILE B 1 238 ? -19.578 14.508 -7.836 1 98.81 238 ILE B CA 1
ATOM 5439 C C . ILE B 1 238 ? -19.828 15.57 -8.898 1 98.81 238 ILE B C 1
ATOM 5441 O O . ILE B 1 238 ? -19.453 15.398 -10.062 1 98.81 238 ILE B O 1
ATOM 5445 N N . ASN B 1 239 ? -20.531 16.609 -8.508 1 98.69 239 ASN B N 1
ATOM 5446 C CA . ASN B 1 239 ? -20.75 17.734 -9.406 1 98.69 239 ASN B CA 1
ATOM 5447 C C . ASN B 1 239 ? -19.531 18.641 -9.469 1 98.69 239 ASN B C 1
ATOM 5449 O O . ASN B 1 239 ? -19.453 19.641 -8.75 1 98.69 239 ASN B O 1
ATOM 5453 N N . VAL B 1 240 ? -18.641 18.328 -10.367 1 98.62 240 VAL B N 1
ATOM 5454 C CA . VAL B 1 240 ? -17.438 19.141 -10.508 1 98.62 240 VAL B CA 1
ATOM 5455 C C . VAL B 1 240 ? -17.719 20.328 -11.414 1 98.62 240 VAL B C 1
ATOM 5457 O O . VAL B 1 240 ? -17.922 20.172 -12.625 1 98.62 240 VAL B O 1
ATOM 5460 N N . LEU B 1 241 ? -17.719 21.531 -10.812 1 98.31 241 LEU B N 1
ATOM 5461 C CA . LEU B 1 241 ? -17.938 22.75 -11.562 1 98.31 241 LEU B CA 1
ATOM 5462 C C . LEU B 1 241 ? -16.609 23.375 -12 1 98.31 241 LEU B C 1
ATOM 5464 O O . LEU B 1 241 ? -16.031 24.188 -11.273 1 98.31 241 LEU B O 1
ATOM 5468 N N . LYS B 1 242 ? -16.25 23.062 -13.203 1 96.94 242 LYS B N 1
ATOM 5469 C CA . LYS B 1 242 ? -14.992 23.531 -13.789 1 96.94 242 LYS B CA 1
ATOM 5470 C C . LYS B 1 242 ? -15.102 24.984 -14.227 1 96.94 242 LYS B C 1
ATOM 5472 O O . LYS B 1 242 ? -16.188 25.453 -14.594 1 96.94 242 LYS B O 1
ATOM 5477 N N . GLY B 1 243 ? -13.969 25.672 -14.164 1 95.44 243 GLY B N 1
ATOM 5478 C CA . GLY B 1 243 ? -13.961 27.078 -14.578 1 95.44 243 GLY B CA 1
ATOM 5479 C C . GLY B 1 243 ? -14.953 27.922 -13.812 1 95.44 243 GLY B C 1
ATOM 5480 O O . GLY B 1 243 ? -15.609 28.797 -14.391 1 95.44 243 GLY B O 1
ATOM 5481 N N . SER B 1 244 ? -15.047 27.672 -12.562 1 95.75 244 SER B N 1
ATOM 5482 C CA . SER B 1 244 ? -16.094 28.328 -11.789 1 95.75 244 SER B CA 1
ATOM 5483 C C . SER B 1 244 ? -15.508 29.047 -10.578 1 95.75 244 SER B C 1
ATOM 5485 O O . SER B 1 244 ? -14.367 28.797 -10.188 1 95.75 244 SER B O 1
ATOM 5487 N N . GLY B 1 245 ? -16.328 29.984 -10.039 1 96.19 245 GLY B N 1
ATOM 5488 C CA . GLY B 1 245 ? -16 30.719 -8.828 1 96.19 245 GLY B CA 1
ATOM 5489 C C . GLY B 1 245 ? -17.219 31.312 -8.125 1 96.19 245 GLY B C 1
ATOM 5490 O O . GLY B 1 245 ? -18.141 31.781 -8.781 1 96.19 245 GLY B O 1
ATOM 5491 N N . VAL B 1 246 ? -17.219 31.281 -6.855 1 97.88 246 VAL B N 1
ATOM 5492 C CA . VAL B 1 246 ? -18.328 31.797 -6.055 1 97.88 246 VAL B CA 1
ATOM 5493 C C . VAL B 1 246 ? -18.312 33.344 -6.086 1 97.88 246 VAL B C 1
ATOM 5495 O O . VAL B 1 246 ? -17.25 33.938 -5.949 1 97.88 246 VAL B O 1
ATOM 5498 N N . LYS B 1 247 ? -19.484 33.906 -6.172 1 97.62 247 LYS B N 1
ATOM 5499 C CA . LYS B 1 247 ? -19.609 35.375 -6.242 1 97.62 247 LYS B CA 1
ATOM 5500 C C . LYS B 1 247 ? -20.25 35.938 -4.98 1 97.62 247 LYS B C 1
ATOM 5502 O O . LYS B 1 247 ? -19.906 37.031 -4.531 1 97.62 247 LYS B O 1
ATOM 5507 N N . LYS B 1 248 ? -21.219 35.219 -4.543 1 97.94 248 LYS B N 1
ATOM 5508 C CA . LYS B 1 248 ? -21.969 35.688 -3.393 1 97.94 248 LYS B CA 1
ATOM 5509 C C . LYS B 1 248 ? -22.719 34.562 -2.705 1 97.94 248 LYS B C 1
ATOM 5511 O O . LYS B 1 248 ? -23.125 33.594 -3.355 1 97.94 248 LYS B O 1
ATOM 5516 N N . ILE B 1 249 ? -22.859 34.625 -1.397 1 98.56 249 ILE B N 1
ATOM 5517 C CA . ILE B 1 249 ? -23.656 33.688 -0.623 1 98.56 249 ILE B CA 1
ATOM 5518 C C . ILE B 1 249 ? -24.719 34.438 0.179 1 98.56 249 ILE B C 1
ATOM 5520 O O . ILE B 1 249 ? -24.406 35.438 0.821 1 98.56 249 ILE B O 1
ATOM 5524 N N . VAL B 1 250 ? -25.875 34.031 0.097 1 98.44 250 VAL B N 1
ATOM 5525 C CA . VAL B 1 250 ? -26.969 34.531 0.917 1 98.44 250 VAL B CA 1
ATOM 5526 C C . VAL B 1 250 ? -27.531 33.406 1.784 1 98.44 250 VAL B C 1
ATOM 5528 O O . VAL B 1 250 ? -27.859 32.344 1.283 1 98.44 250 VAL B O 1
ATOM 5531 N N . LYS B 1 251 ? -27.578 33.688 3.055 1 98.25 251 LYS B N 1
ATOM 5532 C CA . LYS B 1 251 ? -28.219 32.75 3.951 1 98.25 251 LYS B CA 1
ATOM 5533 C C . LYS B 1 251 ? -29.719 32.969 4.027 1 98.25 251 LYS B C 1
ATOM 5535 O O . LYS B 1 251 ? -30.172 34.062 4.426 1 98.25 251 LYS B O 1
ATOM 5540 N N . LYS B 1 252 ? -30.406 31.984 3.693 1 97.81 252 LYS B N 1
ATOM 5541 C CA . LYS B 1 252 ? -31.859 32.094 3.723 1 97.81 252 LYS B CA 1
ATOM 5542 C C . LYS B 1 252 ? -32.406 31.906 5.145 1 97.81 252 LYS B C 1
ATOM 5544 O O . LYS B 1 252 ? -31.672 31.469 6.035 1 97.81 252 LYS B O 1
ATOM 5549 N N . ASP B 1 253 ? -33.688 32.156 5.367 1 96.56 253 ASP B N 1
ATOM 5550 C CA . ASP B 1 253 ? -34.312 32.094 6.68 1 96.56 253 ASP B CA 1
ATOM 5551 C C . ASP B 1 253 ? -34.312 30.656 7.223 1 96.56 253 ASP B C 1
ATOM 5553 O O . ASP B 1 253 ? -34.25 30.453 8.438 1 96.56 253 ASP B O 1
ATOM 5557 N N . ASN B 1 254 ? -34.438 29.781 6.309 1 96.12 254 ASN B N 1
ATOM 5558 C CA . ASN B 1 254 ? -34.5 28.391 6.734 1 96.12 254 ASN B CA 1
ATOM 5559 C C . ASN B 1 254 ? -33.094 27.828 7.004 1 96.12 254 ASN B C 1
ATOM 5561 O O . ASN B 1 254 ? -32.969 26.641 7.309 1 96.12 254 ASN B O 1
ATOM 5565 N N . GLY B 1 255 ? -32.094 28.609 6.812 1 95.25 255 GLY B N 1
ATOM 5566 C CA . GLY B 1 255 ? -30.734 28.188 7.117 1 95.25 255 GLY B CA 1
ATOM 5567 C C . GLY B 1 255 ? -29.953 27.75 5.887 1 95.25 255 GLY B C 1
ATOM 5568 O O . GLY B 1 255 ? -28.734 27.625 5.93 1 95.25 255 GLY B O 1
ATOM 5569 N N . GLU B 1 256 ? -30.625 27.578 4.754 1 97.5 256 GLU B N 1
ATOM 5570 C CA . GLU B 1 256 ? -29.969 27.188 3.514 1 97.5 256 GLU B CA 1
ATOM 5571 C C . GLU B 1 256 ? -29.125 28.312 2.941 1 97.5 256 GLU B C 1
ATOM 5573 O O . GLU B 1 256 ? -29.391 29.484 3.203 1 97.5 256 GLU B O 1
ATOM 5578 N N . LEU B 1 257 ? -28.094 27.891 2.232 1 98.69 257 LEU B N 1
ATOM 5579 C CA . LEU B 1 257 ? -27.234 28.875 1.571 1 98.69 257 LEU B CA 1
ATOM 5580 C C . LEU B 1 257 ? -27.547 28.953 0.081 1 98.69 257 LEU B C 1
ATOM 5582 O O . LEU B 1 257 ? -27.484 27.938 -0.625 1 98.69 257 LEU B O 1
ATOM 5586 N N . LEU B 1 258 ? -27.969 30.109 -0.341 1 98.69 258 LEU B N 1
ATOM 5587 C CA . LEU B 1 258 ? -28.047 30.375 -1.771 1 98.69 258 LEU B CA 1
ATOM 5588 C C . LEU B 1 258 ? -26.719 30.922 -2.293 1 98.69 258 LEU B C 1
ATOM 5590 O O . LEU B 1 258 ? -26.312 32 -1.922 1 98.69 258 LEU B O 1
ATOM 5594 N N . VAL B 1 259 ? -26.062 30.125 -3.141 1 98.69 259 VAL B N 1
ATOM 5595 C CA . VAL B 1 259 ? -24.734 30.484 -3.643 1 98.69 259 VAL B CA 1
ATOM 5596 C C . VAL B 1 259 ? -24.828 30.891 -5.109 1 98.69 259 VAL B C 1
ATOM 5598 O O . VAL B 1 259 ? -25.25 30.094 -5.957 1 98.69 259 VAL B O 1
ATOM 5601 N N . THR B 1 260 ? -24.531 32.125 -5.363 1 98.56 260 THR B N 1
ATOM 5602 C CA . THR B 1 260 ? -24.375 32.594 -6.734 1 98.56 260 THR B CA 1
ATOM 5603 C C . THR B 1 260 ? -22.922 32.438 -7.195 1 98.56 260 THR B C 1
ATOM 5605 O O . THR B 1 260 ? -22 32.875 -6.504 1 98.56 260 THR B O 1
ATOM 5608 N N . TYR B 1 261 ? -22.781 31.766 -8.297 1 98.25 261 TYR B N 1
ATOM 5609 C CA . TYR B 1 261 ? -21.438 31.562 -8.812 1 98.25 261 TYR B CA 1
ATOM 5610 C C . TYR B 1 261 ? -21.375 31.844 -10.305 1 98.25 261 TYR B C 1
ATOM 5612 O O . TYR B 1 261 ? -22.406 31.938 -10.969 1 98.25 261 TYR B O 1
ATOM 5620 N N . GLU B 1 262 ? -20.188 32.125 -10.695 1 97.25 262 GLU B N 1
ATOM 5621 C CA . GLU B 1 262 ? -19.922 32.312 -12.117 1 97.25 262 GLU B CA 1
ATOM 5622 C C . GLU B 1 262 ? -19.25 31.094 -12.727 1 97.25 262 GLU B C 1
ATOM 5624 O O . GLU B 1 262 ? -18.359 30.5 -12.117 1 97.25 262 GLU B O 1
ATOM 5629 N N . GLN B 1 263 ? -19.719 30.609 -13.836 1 94.81 263 GLN B N 1
ATOM 5630 C CA . GLN B 1 263 ? -19.125 29.547 -14.617 1 94.81 263 GLN B CA 1
ATOM 5631 C C . GLN B 1 263 ? -19.141 29.875 -16.109 1 94.81 263 GLN B C 1
ATOM 5633 O O . GLN B 1 263 ? -20.203 30.141 -16.672 1 94.81 263 GLN B O 1
ATOM 5638 N N . ASP B 1 264 ? -17.969 29.828 -16.672 1 88.12 264 ASP B N 1
ATOM 5639 C CA . ASP B 1 264 ? -17.828 30.125 -18.094 1 88.12 264 ASP B CA 1
ATOM 5640 C C . ASP B 1 264 ? -18.516 31.453 -18.453 1 88.12 264 ASP B C 1
ATOM 5642 O O . ASP B 1 264 ? -19.266 31.516 -19.422 1 88.12 264 ASP B O 1
ATOM 5646 N N . GLY B 1 265 ? -18.484 32.406 -17.672 1 87.81 265 GLY B N 1
ATOM 5647 C CA . GLY B 1 265 ? -18.969 33.75 -17.938 1 87.81 265 GLY B CA 1
ATOM 5648 C C . GLY B 1 265 ? -20.422 33.969 -17.578 1 87.81 265 GLY B C 1
ATOM 5649 O O . GLY B 1 265 ? -20.953 35.062 -17.719 1 87.81 265 GLY B O 1
ATOM 5650 N N . ALA B 1 266 ? -21.047 32.969 -17.109 1 94.62 266 ALA B N 1
ATOM 5651 C CA . ALA B 1 266 ? -22.453 33.062 -16.75 1 94.62 266 ALA B CA 1
ATOM 5652 C C . ALA B 1 266 ? -22.656 32.875 -15.242 1 94.62 266 ALA B C 1
ATOM 5654 O O . ALA B 1 266 ? -21.953 32.094 -14.617 1 94.62 266 ALA B O 1
ATOM 5655 N N . GLU B 1 267 ? -23.625 33.594 -14.758 1 97.06 267 GLU B N 1
ATOM 5656 C CA . GLU B 1 267 ? -23.953 33.469 -13.344 1 97.06 267 GLU B CA 1
ATOM 5657 C C . GLU B 1 267 ? -25.016 32.375 -13.125 1 97.06 267 GLU B C 1
ATOM 5659 O O . GLU B 1 267 ? -25.969 32.281 -13.906 1 97.06 267 GLU B O 1
ATOM 5664 N N . LYS B 1 268 ? -24.781 31.594 -12.18 1 97.81 268 LYS B N 1
ATOM 5665 C CA . LYS B 1 268 ? -25.688 30.516 -11.797 1 97.81 268 LYS B CA 1
ATOM 5666 C C . LYS B 1 268 ? -25.859 30.438 -10.281 1 97.81 268 LYS B C 1
ATOM 5668 O O . LYS B 1 268 ? -25.094 31.062 -9.539 1 97.81 268 LYS B O 1
ATOM 5673 N N . ASP B 1 269 ? -26.953 29.75 -9.922 1 98.19 269 ASP B N 1
ATOM 5674 C CA . ASP B 1 269 ? -27.203 29.625 -8.484 1 98.19 269 ASP B CA 1
ATOM 5675 C C . ASP B 1 269 ? -27.328 28.156 -8.086 1 98.19 269 ASP B C 1
ATOM 5677 O O . ASP B 1 269 ? -27.719 27.312 -8.891 1 98.19 269 ASP B O 1
ATOM 5681 N N . ILE B 1 270 ? -26.969 27.859 -6.895 1 98.31 270 ILE B N 1
ATOM 5682 C CA . ILE B 1 270 ? -27.172 26.547 -6.297 1 98.31 270 ILE B CA 1
ATOM 5683 C C . ILE B 1 270 ? -27.516 26.703 -4.816 1 98.31 270 ILE B C 1
ATOM 5685 O O . ILE B 1 270 ? -26.984 27.578 -4.137 1 98.31 270 ILE B O 1
ATOM 5689 N N . THR B 1 271 ? -28.422 25.953 -4.316 1 98.5 271 THR B N 1
ATOM 5690 C CA . THR B 1 271 ? -28.812 25.969 -2.908 1 98.5 271 THR B CA 1
ATOM 5691 C C . THR B 1 271 ? -28.156 24.812 -2.158 1 98.5 271 THR B C 1
ATOM 5693 O O . THR B 1 271 ? -28.219 23.672 -2.604 1 98.5 271 THR B O 1
ATOM 5696 N N . LEU B 1 272 ? -27.547 25.156 -1.029 1 98.5 272 LEU B N 1
ATOM 5697 C CA . LEU B 1 272 ? -26.75 24.188 -0.273 1 98.5 272 LEU B CA 1
ATOM 5698 C C . LEU B 1 272 ? -27.109 24.25 1.21 1 98.5 272 LEU B C 1
ATOM 5700 O O . LEU B 1 272 ? -27.672 25.234 1.682 1 98.5 272 LEU B O 1
ATOM 5704 N N . ASP B 1 273 ? -26.734 23.109 1.929 1 98.38 273 ASP B N 1
ATOM 5705 C CA . ASP B 1 273 ? -26.812 23.094 3.387 1 98.38 273 ASP B CA 1
ATOM 5706 C C . ASP B 1 273 ? -25.516 23.609 4.004 1 98.38 273 ASP B C 1
ATOM 5708 O O . ASP B 1 273 ? -25.516 24.141 5.117 1 98.38 273 ASP B O 1
ATOM 5712 N N . SER B 1 274 ? -24.391 23.422 3.361 1 98.5 274 SER B N 1
ATOM 5713 C CA . SER B 1 274 ? -23.094 23.844 3.859 1 98.5 274 SER B CA 1
ATOM 5714 C C . SER B 1 274 ? -22.125 24.141 2.711 1 98.5 274 SER B C 1
ATOM 5716 O O . SER B 1 274 ? -22.297 23.609 1.609 1 98.5 274 SER B O 1
ATOM 5718 N N . LEU B 1 275 ? -21.25 25.031 2.918 1 98.75 275 LEU B N 1
ATOM 5719 C CA . LEU B 1 275 ? -20.172 25.375 1.983 1 98.75 275 LEU B CA 1
ATOM 5720 C C . LEU B 1 275 ? -18.828 25.422 2.693 1 98.75 275 LEU B C 1
ATOM 5722 O O . LEU B 1 275 ? -18.703 26.047 3.744 1 98.75 275 LEU B O 1
ATOM 5726 N N . ILE B 1 276 ? -17.828 24.703 2.191 1 98.75 276 ILE B N 1
ATOM 5727 C CA . ILE B 1 276 ? -16.5 24.641 2.811 1 98.75 276 ILE B CA 1
ATOM 5728 C C . ILE B 1 276 ? -15.477 25.344 1.922 1 98.75 276 ILE B C 1
ATOM 5730 O O . ILE B 1 276 ? -15.266 24.938 0.772 1 98.75 276 ILE B O 1
ATOM 5734 N N . TRP B 1 277 ? -14.82 26.328 2.488 1 98.5 277 TRP B N 1
ATOM 5735 C CA . TRP B 1 277 ? -13.742 27.031 1.799 1 98.5 277 TRP B CA 1
ATOM 5736 C C . TRP B 1 277 ? -12.43 26.266 1.927 1 98.5 277 TRP B C 1
ATOM 5738 O O . TRP B 1 277 ? -11.922 26.062 3.035 1 98.5 277 TRP B O 1
ATOM 5748 N N . THR B 1 278 ? -11.859 25.844 0.812 1 97.81 278 THR B N 1
ATOM 5749 C CA . THR B 1 278 ? -10.531 25.234 0.76 1 97.81 278 THR B CA 1
ATOM 5750 C C . THR B 1 278 ? -9.664 25.922 -0.288 1 97.81 278 THR B C 1
ATOM 5752 O O . THR B 1 278 ? -9.062 25.25 -1.138 1 97.81 278 THR B O 1
ATOM 5755 N N . ILE B 1 279 ? -9.516 27.172 -0.169 1 96.38 279 ILE B N 1
ATOM 5756 C CA . ILE B 1 279 ? -8.914 27.969 -1.233 1 96.38 279 ILE B CA 1
ATOM 5757 C C . ILE B 1 279 ? -7.5 28.375 -0.835 1 96.38 279 ILE B C 1
ATOM 5759 O O . ILE B 1 279 ? -6.941 29.312 -1.391 1 96.38 279 ILE B O 1
ATOM 5763 N N . GLY B 1 280 ? -7 27.734 0.157 1 93.56 280 GLY B N 1
ATOM 5764 C CA . GLY B 1 280 ? -5.625 28 0.553 1 93.56 280 GLY B CA 1
ATOM 5765 C C . GLY B 1 280 ? -5.484 28.344 2.023 1 93.56 280 GLY B C 1
ATOM 5766 O O . GLY B 1 280 ? -6.484 28.469 2.736 1 93.56 280 GLY B O 1
ATOM 5767 N N . ARG B 1 281 ? -4.227 28.375 2.449 1 94.81 281 ARG B N 1
ATOM 5768 C CA . ARG B 1 281 ? -3.857 28.719 3.82 1 94.81 281 ARG B CA 1
ATOM 5769 C C . ARG B 1 281 ? -2.848 29.859 3.852 1 94.81 281 ARG B C 1
ATOM 5771 O O . ARG B 1 281 ? -2.234 30.188 2.83 1 94.81 281 ARG B O 1
ATOM 5778 N N . GLU B 1 282 ? -2.777 30.547 4.895 1 96.25 282 GLU B N 1
ATOM 5779 C CA . GLU B 1 282 ? -1.808 31.625 5.125 1 96.25 282 GLU B CA 1
ATOM 5780 C C . GLU B 1 282 ? -1.085 31.438 6.457 1 96.25 282 GLU B C 1
ATOM 5782 O O . GLU B 1 282 ? -1.591 30.75 7.352 1 96.25 282 GLU B O 1
ATOM 5787 N N . PRO B 1 283 ? 0.185 31.938 6.562 1 97.56 283 PRO B N 1
ATOM 5788 C CA . PRO B 1 283 ? 0.928 31.75 7.812 1 97.56 283 PRO B CA 1
ATOM 5789 C C . PRO B 1 283 ? 0.238 32.375 9.016 1 97.56 283 PRO B C 1
ATOM 5791 O O . PRO B 1 283 ? -0.339 33.469 8.891 1 97.56 283 PRO B O 1
ATOM 5794 N N . LEU B 1 284 ? 0.24 31.688 10.109 1 97.12 284 LEU B N 1
ATOM 5795 C CA . LEU B 1 284 ? -0.27 32.219 11.367 1 97.12 284 LEU B CA 1
ATOM 5796 C C . LEU B 1 284 ? 0.787 33.062 12.07 1 97.12 284 LEU B C 1
ATOM 5798 O O . LEU B 1 284 ? 1.618 32.531 12.812 1 97.12 284 LEU B O 1
ATOM 5802 N N . LYS B 1 285 ? 0.689 34.438 11.922 1 95.69 285 LYS B N 1
ATOM 5803 C CA . LYS B 1 285 ? 1.78 35.281 12.398 1 95.69 285 LYS B CA 1
ATOM 5804 C C . LYS B 1 285 ? 1.245 36.531 13.055 1 95.69 285 LYS B C 1
ATOM 5806 O O . LYS B 1 285 ? 2.02 37.406 13.453 1 95.69 285 LYS B O 1
ATOM 5811 N N . ASP B 1 286 ? -0.044 36.656 13.219 1 92.75 286 ASP B N 1
ATOM 5812 C CA . ASP B 1 286 ? -0.69 37.938 13.523 1 92.75 286 ASP B CA 1
ATOM 5813 C C . ASP B 1 286 ? -0.294 38.438 14.914 1 92.75 286 ASP B C 1
ATOM 5815 O O . ASP B 1 286 ? -0.195 39.625 15.141 1 92.75 286 ASP B O 1
ATOM 5819 N N . THR B 1 287 ? -0.045 37.562 15.75 1 92.88 287 THR B N 1
ATOM 5820 C CA . THR B 1 287 ? 0.21 37.969 17.125 1 92.88 287 THR B CA 1
ATOM 5821 C C . THR B 1 287 ? 1.709 38.094 17.391 1 92.88 287 THR B C 1
ATOM 5823 O O . THR B 1 287 ? 2.123 38.562 18.453 1 92.88 287 THR B O 1
ATOM 5826 N N . LEU B 1 288 ? 2.6 37.812 16.484 1 96.69 288 LEU B N 1
ATOM 5827 C CA . LEU B 1 288 ? 4.012 37.531 16.75 1 96.69 288 LEU B CA 1
ATOM 5828 C C . LEU B 1 288 ? 4.816 38.844 16.719 1 96.69 288 LEU B C 1
ATOM 5830 O O . LEU B 1 288 ? 5.953 38.875 17.188 1 96.69 288 LEU B O 1
ATOM 5834 N N . ASN B 1 289 ? 4.266 39.969 16.219 1 95.69 289 ASN B N 1
ATOM 5835 C CA . ASN B 1 289 ? 4.977 41.219 16.125 1 95.69 289 ASN B CA 1
ATOM 5836 C C . ASN B 1 289 ? 6.285 41.094 15.359 1 95.69 289 ASN B C 1
ATOM 5838 O O . ASN B 1 289 ? 7.332 41.531 15.812 1 95.69 289 ASN B O 1
ATOM 5842 N N . LEU B 1 290 ? 6.258 40.375 14.188 1 96.31 290 LEU B N 1
ATOM 5843 C CA . LEU B 1 290 ? 7.445 40.031 13.406 1 96.31 290 LEU B CA 1
ATOM 5844 C C . LEU B 1 290 ? 8.148 41.281 12.906 1 96.31 290 LEU B C 1
ATOM 5846 O O . LEU B 1 290 ? 9.367 41.406 13.016 1 96.31 290 LEU B O 1
ATOM 5850 N N . GLY B 1 291 ? 7.375 42.219 12.352 1 92.25 291 GLY B N 1
ATOM 5851 C CA . GLY B 1 291 ? 7.934 43.438 11.766 1 92.25 291 GLY B CA 1
ATOM 5852 C C . GLY B 1 291 ? 8.719 44.281 12.766 1 92.25 291 GLY B C 1
ATOM 5853 O O . GLY B 1 291 ? 9.867 44.625 12.516 1 92.25 291 GLY B O 1
ATOM 5854 N N . GLU B 1 292 ? 8.18 44.531 13.844 1 90.31 292 GLU B N 1
ATOM 5855 C CA . GLU B 1 292 ? 8.828 45.344 14.875 1 90.31 292 GLU B CA 1
ATOM 5856 C C . GLU B 1 292 ? 10.086 44.656 15.406 1 90.31 292 GLU B C 1
ATOM 5858 O O . GLU B 1 292 ? 11.039 45.344 15.805 1 90.31 292 GLU B O 1
ATOM 5863 N N . PHE B 1 293 ? 10.031 43.406 15.312 1 92.62 293 PHE B N 1
ATOM 5864 C CA . PHE B 1 293 ? 11.156 42.656 15.852 1 92.62 293 PHE B CA 1
ATOM 5865 C C . PHE B 1 293 ? 12.273 42.531 14.812 1 92.62 293 PHE B C 1
ATOM 5867 O O . PHE B 1 293 ? 13.398 42.156 15.141 1 92.62 293 PHE B O 1
ATOM 5874 N N . GLY B 1 294 ? 11.914 42.844 13.547 1 93.44 294 GLY B N 1
ATOM 5875 C CA . GLY B 1 294 ? 12.922 42.812 12.492 1 93.44 294 GLY B CA 1
ATOM 5876 C C . GLY B 1 294 ? 12.945 41.5 11.719 1 93.44 294 GLY B C 1
ATOM 5877 O O . GLY B 1 294 ? 13.898 41.25 10.977 1 93.44 294 GLY B O 1
ATOM 5878 N N . ILE B 1 295 ? 11.984 40.688 11.922 1 97.06 295 ILE B N 1
ATOM 5879 C CA . ILE B 1 295 ? 11.914 39.406 11.195 1 97.06 295 ILE B CA 1
ATOM 5880 C C . ILE B 1 295 ? 11.273 39.656 9.828 1 97.06 295 ILE B C 1
ATOM 5882 O O . ILE B 1 295 ? 10.156 40.156 9.734 1 97.06 295 ILE B O 1
ATOM 5886 N N . LYS B 1 296 ? 11.938 39.219 8.797 1 98.12 296 LYS B N 1
ATOM 5887 C CA . LYS B 1 296 ? 11.492 39.438 7.43 1 98.12 296 LYS B CA 1
ATOM 5888 C C . LYS B 1 296 ? 10.492 38.375 6.984 1 98.12 296 LYS B C 1
ATOM 5890 O O . LYS B 1 296 ? 10.656 37.188 7.293 1 98.12 296 LYS B O 1
ATOM 5895 N N . THR B 1 297 ? 9.492 38.781 6.305 1 98 297 THR B N 1
ATOM 5896 C CA . THR B 1 297 ? 8.523 37.906 5.629 1 98 297 THR B CA 1
ATOM 5897 C C . THR B 1 297 ? 8.508 38.188 4.133 1 98 297 THR B C 1
ATOM 5899 O O . THR B 1 297 ? 8.891 39.281 3.695 1 98 297 THR B O 1
ATOM 5902 N N . ASN B 1 298 ? 8.172 37.219 3.367 1 97.31 298 ASN B N 1
ATOM 5903 C CA . ASN B 1 298 ? 8.055 37.469 1.934 1 97.31 298 ASN B CA 1
ATOM 5904 C C . ASN B 1 298 ? 6.73 38.156 1.583 1 97.31 298 ASN B C 1
ATOM 5906 O O . ASN B 1 298 ? 5.969 38.531 2.473 1 97.31 298 ASN B O 1
ATOM 5910 N N . LYS B 1 299 ? 6.461 38.312 0.306 1 95.94 299 LYS B N 1
ATOM 5911 C CA . LYS B 1 299 ? 5.297 39.062 -0.173 1 95.94 299 LYS B CA 1
ATOM 5912 C C . LYS B 1 299 ? 4 38.344 0.22 1 95.94 299 LYS B C 1
ATOM 5914 O O . LYS B 1 299 ? 2.951 39 0.322 1 95.94 299 LYS B O 1
ATOM 5919 N N . ARG B 1 300 ? 4.109 37.062 0.478 1 94 300 ARG B N 1
ATOM 5920 C CA . ARG B 1 300 ? 2.916 36.312 0.814 1 94 300 ARG B CA 1
ATOM 5921 C C . ARG B 1 300 ? 2.752 36.188 2.326 1 94 300 ARG B C 1
ATOM 5923 O O . ARG B 1 300 ? 1.812 35.531 2.803 1 94 300 ARG B O 1
ATOM 5930 N N . GLY B 1 301 ? 3.707 36.719 3.041 1 96.38 301 GLY B N 1
ATOM 5931 C CA . GLY B 1 301 ? 3.588 36.781 4.488 1 96.38 301 GLY B CA 1
ATOM 5932 C C . GLY B 1 301 ? 4.328 35.688 5.207 1 96.38 301 GLY B C 1
ATOM 5933 O O . GLY B 1 301 ? 4.324 35.625 6.438 1 96.38 301 GLY B O 1
ATOM 5934 N N . TYR B 1 302 ? 4.984 34.812 4.504 1 98.31 302 TYR B N 1
ATOM 5935 C CA . TYR B 1 302 ? 5.715 33.719 5.117 1 98.31 302 TYR B CA 1
ATOM 5936 C C . TYR B 1 302 ? 7.051 34.188 5.676 1 98.31 302 TYR B C 1
ATOM 5938 O O . TYR B 1 302 ? 7.727 35.031 5.062 1 98.31 302 TYR B O 1
ATOM 5946 N N . ILE B 1 303 ? 7.422 33.656 6.789 1 98.44 303 ILE B N 1
ATOM 5947 C CA . ILE B 1 303 ? 8.711 34 7.375 1 98.44 303 ILE B CA 1
ATOM 5948 C C . ILE B 1 303 ? 9.836 33.531 6.465 1 98.44 303 ILE B C 1
ATOM 5950 O O . ILE B 1 303 ? 9.867 32.375 6.051 1 98.44 303 ILE B O 1
ATOM 5954 N N . GLU B 1 304 ? 10.734 34.406 6.105 1 98.25 304 GLU B N 1
ATOM 5955 C CA . GLU B 1 304 ? 11.891 34.031 5.293 1 98.25 304 GLU B CA 1
ATOM 5956 C C . GLU B 1 304 ? 13.008 33.469 6.152 1 98.25 304 GLU B C 1
ATOM 5958 O O . GLU B 1 304 ? 13.398 34.031 7.16 1 98.25 304 GLU B O 1
ATOM 5963 N N . VAL B 1 305 ? 13.461 32.312 5.773 1 98 305 VAL B N 1
ATOM 5964 C CA . VAL B 1 305 ? 14.578 31.688 6.477 1 98 305 VAL B CA 1
ATOM 5965 C C . VAL B 1 305 ? 15.602 31.172 5.469 1 98 305 VAL B C 1
ATOM 5967 O O . VAL B 1 305 ? 15.273 30.953 4.301 1 98 305 VAL B O 1
ATOM 5970 N N . ASP B 1 306 ? 16.859 31.016 5.875 1 97.06 306 ASP B N 1
ATOM 5971 C CA . ASP B 1 306 ? 17.875 30.422 5.023 1 97.06 306 ASP B CA 1
ATOM 5972 C C . ASP B 1 306 ? 17.797 28.891 5.066 1 97.06 306 ASP B C 1
ATOM 5974 O O . ASP B 1 306 ? 16.812 28.328 5.559 1 97.06 306 ASP B O 1
ATOM 5978 N N . GLU B 1 307 ? 18.719 28.141 4.473 1 96 307 GLU B N 1
ATOM 5979 C CA . GLU B 1 307 ? 18.688 26.688 4.359 1 96 307 GLU B CA 1
ATOM 5980 C C . GLU B 1 307 ? 18.859 26.016 5.719 1 96 307 GLU B C 1
ATOM 5982 O O . GLU B 1 307 ? 18.656 24.812 5.859 1 96 307 GLU B O 1
ATOM 5987 N N . TYR B 1 308 ? 19.25 26.797 6.723 1 96.69 308 TYR B N 1
ATOM 5988 C CA . TYR B 1 308 ? 19.438 26.281 8.078 1 96.69 308 TYR B CA 1
ATOM 5989 C C . TYR B 1 308 ? 18.312 26.734 8.992 1 96.69 308 TYR B C 1
ATOM 5991 O O . TYR B 1 308 ? 18.422 26.656 10.219 1 96.69 308 TYR B O 1
ATOM 5999 N N . GLN B 1 309 ? 17.234 27.281 8.508 1 97.31 309 GLN B N 1
ATOM 6000 C CA . GLN B 1 309 ? 16.016 27.688 9.211 1 97.31 309 GLN B CA 1
ATOM 6001 C C . GLN B 1 309 ? 16.25 28.953 10.023 1 97.31 309 GLN B C 1
ATOM 6003 O O . GLN B 1 309 ? 15.531 29.219 10.984 1 97.31 309 GLN B O 1
ATOM 6008 N N . ARG B 1 310 ? 17.297 29.703 9.68 1 97.75 310 ARG B N 1
ATOM 6009 C CA . ARG B 1 310 ? 17.578 30.953 10.391 1 97.75 310 ARG B CA 1
ATOM 6010 C C . ARG B 1 310 ? 16.828 32.125 9.75 1 97.75 310 ARG B C 1
ATOM 6012 O O . ARG B 1 310 ? 16.844 32.281 8.531 1 97.75 310 ARG B O 1
ATOM 6019 N N . SER B 1 311 ? 16.172 32.906 10.617 1 98 311 SER B N 1
ATOM 6020 C CA . SER B 1 311 ? 15.469 34.094 10.148 1 98 311 SER B CA 1
ATOM 6021 C C . SER B 1 311 ? 16.438 35.281 9.922 1 98 311 SER B C 1
ATOM 6023 O O . SER B 1 311 ? 17.656 35.062 9.883 1 98 311 SER B O 1
ATOM 6025 N N . SER B 1 312 ? 15.852 36.469 9.656 1 97.69 312 SER B N 1
ATOM 6026 C CA . SER B 1 312 ? 16.656 37.656 9.453 1 97.69 312 SER B CA 1
ATOM 6027 C C . SER B 1 312 ? 17.25 38.156 10.758 1 97.69 312 SER B C 1
ATOM 6029 O O . SER B 1 312 ? 18.094 39.062 10.758 1 97.69 312 SER B O 1
ATOM 6031 N N . VAL B 1 313 ? 16.797 37.688 11.891 1 95.44 313 VAL B N 1
ATOM 6032 C CA . VAL B 1 313 ? 17.328 38.031 13.195 1 95.44 313 VAL B CA 1
ATOM 6033 C C . VAL B 1 313 ? 18.141 36.875 13.766 1 95.44 313 VAL B C 1
ATOM 6035 O O . VAL B 1 313 ? 17.703 35.75 13.75 1 95.44 313 VAL B O 1
ATOM 6038 N N . ASP B 1 314 ? 19.266 37.25 14.328 1 92.5 314 ASP B N 1
ATOM 6039 C CA . ASP B 1 314 ? 20.156 36.219 14.875 1 92.5 314 ASP B CA 1
ATOM 6040 C C . ASP B 1 314 ? 19.469 35.469 16 1 92.5 314 ASP B C 1
ATOM 6042 O O . ASP B 1 314 ? 18.75 36.031 16.812 1 92.5 314 ASP B O 1
ATOM 6046 N N . ASN B 1 315 ? 19.625 34.188 16.109 1 94.81 315 ASN B N 1
ATOM 6047 C CA . ASN B 1 315 ? 19.172 33.281 17.156 1 94.81 315 ASN B CA 1
ATOM 6048 C C . ASN B 1 315 ? 17.656 33.094 17.109 1 94.81 315 ASN B C 1
ATOM 6050 O O . ASN B 1 315 ? 17.062 32.594 18.062 1 94.81 315 ASN B O 1
ATOM 6054 N N . ILE B 1 316 ? 17.016 33.625 16.062 1 97.44 316 ILE B N 1
ATOM 6055 C CA . ILE B 1 316 ? 15.602 33.344 15.812 1 97.44 316 ILE B CA 1
ATOM 6056 C C . ILE B 1 316 ? 15.461 32.469 14.57 1 97.44 316 ILE B C 1
ATOM 6058 O O . ILE B 1 316 ? 15.938 32.844 13.492 1 97.44 316 ILE B O 1
ATOM 6062 N N . TYR B 1 317 ? 14.789 31.344 14.75 1 98.44 317 TYR B N 1
ATOM 6063 C CA . TYR B 1 317 ? 14.617 30.328 13.719 1 98.44 317 TYR B CA 1
ATOM 6064 C C . TYR B 1 317 ? 13.141 30.109 13.414 1 98.44 317 TYR B C 1
ATOM 6066 O O . TYR B 1 317 ? 12.273 30.547 14.172 1 98.44 317 TYR B O 1
ATOM 6074 N N . SER B 1 318 ? 12.898 29.578 12.258 1 98.69 318 SER B N 1
ATOM 6075 C CA . SER B 1 318 ? 11.523 29.25 11.883 1 98.69 318 SER B CA 1
ATOM 6076 C C . SER B 1 318 ? 11.469 28.062 10.93 1 98.69 318 SER B C 1
ATOM 6078 O O . SER B 1 318 ? 12.445 27.781 10.227 1 98.69 318 SER B O 1
ATOM 6080 N N . LEU B 1 319 ? 10.367 27.312 11 1 98.12 319 LEU B N 1
ATOM 6081 C CA . LEU B 1 319 ? 10.164 26.172 10.109 1 98.12 319 LEU B CA 1
ATOM 6082 C C . LEU B 1 319 ? 8.688 25.812 10.008 1 98.12 319 LEU B C 1
ATOM 6084 O O . LEU B 1 319 ? 7.863 26.344 10.758 1 98.12 319 LEU B O 1
ATOM 6088 N N . GLY B 1 320 ? 8.375 24.906 9.047 1 97.25 320 GLY B N 1
ATOM 6089 C CA . GLY B 1 320 ? 7.012 24.438 8.875 1 97.25 320 GLY B CA 1
ATOM 6090 C C . GLY B 1 320 ? 6.168 25.359 8.008 1 97.25 320 GLY B C 1
ATOM 6091 O O . GLY B 1 320 ? 6.699 26.094 7.172 1 97.25 320 GLY B O 1
ATOM 6092 N N . ASP B 1 321 ? 4.918 25.266 8.266 1 97.25 321 ASP B N 1
ATOM 6093 C CA . ASP B 1 321 ? 3.971 25.922 7.363 1 97.25 321 ASP B CA 1
ATOM 6094 C C . ASP B 1 321 ? 4.109 27.438 7.426 1 97.25 321 ASP B C 1
ATOM 6096 O O . ASP B 1 321 ? 3.812 28.141 6.453 1 97.25 321 ASP B O 1
ATOM 6100 N N . VAL B 1 322 ? 4.59 27.969 8.531 1 98.31 322 VAL B N 1
ATOM 6101 C CA . VAL B 1 322 ? 4.715 29.406 8.68 1 98.31 322 VAL B CA 1
ATOM 6102 C C . VAL B 1 322 ? 5.797 29.938 7.734 1 98.31 322 VAL B C 1
ATOM 6104 O O . VAL B 1 322 ? 5.836 31.125 7.43 1 98.31 322 VAL B O 1
ATOM 6107 N N . CYS B 1 323 ? 6.637 29.016 7.227 1 97.81 323 CYS B N 1
ATOM 6108 C CA . CYS B 1 323 ? 7.691 29.375 6.293 1 97.81 323 CYS B CA 1
ATOM 6109 C C . CYS B 1 323 ? 7.262 29.109 4.855 1 97.81 323 CYS B C 1
ATOM 6111 O O . CYS B 1 323 ? 7.879 29.625 3.914 1 97.81 323 CYS B O 1
ATOM 6113 N N . GLY B 1 324 ? 6.293 28.25 4.57 1 95.44 324 GLY B N 1
ATOM 6114 C CA . GLY B 1 324 ? 5.59 28.109 3.303 1 95.44 324 GLY B CA 1
ATOM 6115 C C . GLY B 1 324 ? 6.391 27.344 2.264 1 95.44 324 GLY B C 1
ATOM 6116 O O . GLY B 1 324 ? 6.078 27.391 1.073 1 95.44 324 GLY B O 1
ATOM 6117 N N . LYS B 1 325 ? 7.418 26.547 2.574 1 91.56 325 LYS B N 1
ATOM 6118 C CA . LYS B 1 325 ? 8.219 25.828 1.584 1 91.56 325 LYS B CA 1
ATOM 6119 C C . LYS B 1 325 ? 7.559 24.516 1.198 1 91.56 325 LYS B C 1
ATOM 6121 O O . LYS B 1 325 ? 7.117 24.344 0.06 1 91.56 325 LYS B O 1
ATOM 6126 N N . VAL B 1 326 ? 7.453 23.531 2.041 1 93.19 326 VAL B N 1
ATOM 6127 C CA . VAL B 1 326 ? 6.73 22.266 1.942 1 93.19 326 VAL B CA 1
ATOM 6128 C C . VAL B 1 326 ? 5.875 22.062 3.191 1 93.19 326 VAL B C 1
ATOM 6130 O O . VAL B 1 326 ? 6.398 21.766 4.266 1 93.19 326 VAL B O 1
ATOM 6133 N N . GLU B 1 327 ? 4.676 22.219 2.951 1 93.69 327 GLU B N 1
ATOM 6134 C CA . GLU B 1 327 ? 3.764 22.25 4.09 1 93.69 327 GLU B CA 1
ATOM 6135 C C . GLU B 1 327 ? 3.213 20.859 4.391 1 93.69 327 GLU B C 1
ATOM 6137 O O . GLU B 1 327 ? 2.027 20.594 4.176 1 93.69 327 GLU B O 1
ATOM 6142 N N . LEU B 1 328 ? 4.07 19.969 4.855 1 94.19 328 LEU B N 1
ATOM 6143 C CA . LEU B 1 328 ? 3.752 18.609 5.258 1 94.19 328 LEU B CA 1
ATOM 6144 C C . LEU B 1 328 ? 4.25 18.328 6.672 1 94.19 328 LEU B C 1
ATOM 6146 O O . LEU B 1 328 ? 5.344 18.766 7.047 1 94.19 328 LEU B O 1
ATOM 6150 N N . THR B 1 329 ? 3.5 17.594 7.41 1 94.81 329 THR B N 1
ATOM 6151 C CA . THR B 1 329 ? 3.809 17.219 8.789 1 94.81 329 THR B CA 1
ATOM 6152 C C . THR B 1 329 ? 5.188 16.562 8.875 1 94.81 329 THR B C 1
ATOM 6154 O O . THR B 1 329 ? 6.039 17.016 9.648 1 94.81 329 THR B O 1
ATOM 6157 N N . PRO B 1 330 ? 5.441 15.586 8.055 1 95.25 330 PRO B N 1
ATOM 6158 C CA . PRO B 1 330 ? 6.742 14.93 8.203 1 95.25 330 PRO B CA 1
ATOM 6159 C C . PRO B 1 330 ? 7.91 15.836 7.84 1 95.25 330 PRO B C 1
ATOM 6161 O O . PRO B 1 330 ? 9 15.703 8.398 1 95.25 330 PRO B O 1
ATOM 6164 N N . MET B 1 331 ? 7.695 16.75 6.949 1 95.88 331 MET B N 1
ATOM 6165 C CA . MET B 1 331 ? 8.734 17.734 6.613 1 95.88 331 MET B CA 1
ATOM 6166 C C . MET B 1 331 ? 9.047 18.625 7.809 1 95.88 331 MET B C 1
ATOM 6168 O O . MET B 1 331 ? 10.219 18.859 8.117 1 95.88 331 MET B O 1
ATOM 6172 N N . ALA B 1 332 ? 7.984 19.094 8.438 1 97.31 332 ALA B N 1
ATOM 6173 C CA . ALA B 1 332 ? 8.156 19.938 9.617 1 97.31 332 ALA B CA 1
ATOM 6174 C C . ALA B 1 332 ? 8.883 19.188 10.727 1 97.31 332 ALA B C 1
ATOM 6176 O O . ALA B 1 332 ? 9.758 19.75 11.391 1 97.31 332 ALA B O 1
ATOM 6177 N N . ILE B 1 333 ? 8.547 17.969 10.938 1 96.62 333 ILE B N 1
ATOM 6178 C CA . ILE B 1 333 ? 9.172 17.141 11.969 1 96.62 333 ILE B CA 1
ATOM 6179 C C . ILE B 1 333 ? 10.656 16.969 11.672 1 96.62 333 ILE B C 1
ATOM 6181 O O . ILE B 1 333 ? 11.5 17.188 12.547 1 96.62 333 ILE B O 1
ATOM 6185 N N . ALA B 1 334 ? 10.914 16.641 10.43 1 95.81 334 ALA B N 1
ATOM 6186 C CA . ALA B 1 334 ? 12.297 16.406 10.023 1 95.81 334 ALA B CA 1
ATOM 6187 C C . ALA B 1 334 ? 13.133 17.688 10.18 1 95.81 334 ALA B C 1
ATOM 6189 O O . ALA B 1 334 ? 14.25 17.641 10.695 1 95.81 334 ALA B O 1
ATOM 6190 N N . ALA B 1 335 ? 12.609 18.766 9.727 1 97.12 335 ALA B N 1
ATOM 6191 C CA . ALA B 1 335 ? 13.305 20.047 9.836 1 97.12 335 ALA B CA 1
ATOM 6192 C C . ALA B 1 335 ? 13.523 20.422 11.297 1 97.12 335 ALA B C 1
ATOM 6194 O O . ALA B 1 335 ? 14.594 20.906 11.664 1 97.12 335 ALA B O 1
ATOM 6195 N N . GLY B 1 336 ? 12.516 20.203 12.117 1 97.94 336 GLY B N 1
ATOM 6196 C CA . GLY B 1 336 ? 12.609 20.516 13.531 1 97.94 336 GLY B CA 1
ATOM 6197 C C . GLY B 1 336 ? 13.672 19.719 14.258 1 97.94 336 GLY B C 1
ATOM 6198 O O . GLY B 1 336 ? 14.445 20.266 15.047 1 97.94 336 GLY B O 1
ATOM 6199 N N . ARG B 1 337 ? 13.695 18.469 13.992 1 96.94 337 ARG B N 1
ATOM 6200 C CA . ARG B 1 337 ? 14.688 17.609 14.625 1 96.94 337 ARG B CA 1
ATOM 6201 C C . ARG B 1 337 ? 16.094 17.984 14.188 1 96.94 337 ARG B C 1
ATOM 6203 O O . ARG B 1 337 ? 17 18.078 15.016 1 96.94 337 ARG B O 1
ATOM 6210 N N . LYS B 1 338 ? 16.312 18.234 12.945 1 97.06 338 LYS B N 1
ATOM 6211 C CA . LYS B 1 338 ? 17.641 18.547 12.43 1 97.06 338 LYS B CA 1
ATOM 6212 C C . LYS B 1 338 ? 18.125 19.906 12.938 1 97.06 338 LYS B C 1
ATOM 6214 O O . LYS B 1 338 ? 19.312 20.109 13.188 1 97.06 338 LYS B O 1
ATOM 6219 N N . LEU B 1 339 ? 17.188 20.797 13.031 1 98.06 339 LEU B N 1
ATOM 6220 C CA . LEU B 1 339 ? 17.531 22.078 13.609 1 98.06 339 LEU B CA 1
ATOM 6221 C C . LEU B 1 339 ? 18.047 21.922 15.031 1 98.06 339 LEU B C 1
ATOM 6223 O O . LEU B 1 339 ? 19.094 22.469 15.391 1 98.06 339 LEU B O 1
ATOM 6227 N N . SER B 1 340 ? 17.359 21.156 15.805 1 98.25 340 SER B N 1
ATOM 6228 C CA . SER B 1 340 ? 17.766 20.953 17.188 1 98.25 340 SER B CA 1
ATOM 6229 C C . SER B 1 340 ? 19.078 20.172 17.266 1 98.25 340 SER B C 1
ATOM 6231 O O . SER B 1 340 ? 19.906 20.406 18.141 1 98.25 340 SER B O 1
ATOM 6233 N N . ASN B 1 341 ? 19.219 19.234 16.359 1 97.62 341 ASN B N 1
ATOM 6234 C CA . ASN B 1 341 ? 20.5 18.562 16.25 1 97.62 341 ASN B CA 1
ATOM 6235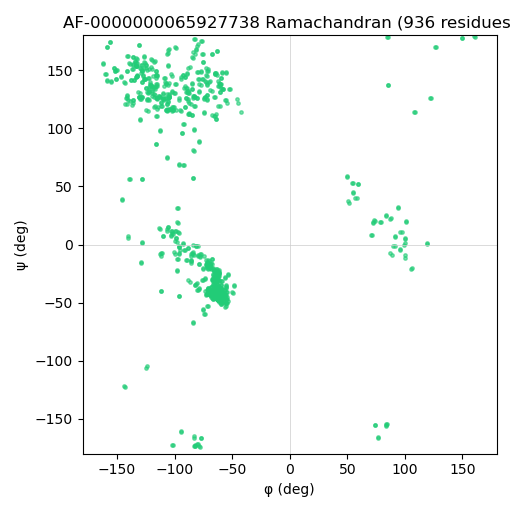 C C . ASN B 1 341 ? 21.641 19.562 16.078 1 97.62 341 ASN B C 1
ATOM 6237 O O . ASN B 1 341 ? 22.672 19.469 16.75 1 97.62 341 ASN B O 1
ATOM 6241 N N . ARG B 1 342 ? 21.453 20.453 15.188 1 97.38 342 ARG B N 1
ATOM 6242 C CA . ARG B 1 342 ? 22.484 21.438 14.859 1 97.38 342 ARG B CA 1
ATOM 6243 C C . ARG B 1 342 ? 22.734 22.391 16.031 1 97.38 342 ARG B C 1
ATOM 6245 O O . ARG B 1 342 ? 23.875 22.719 16.344 1 97.38 342 ARG B O 1
ATOM 6252 N N . LEU B 1 343 ? 21.734 22.781 16.703 1 97.69 343 LEU B N 1
ATOM 6253 C CA . LEU B 1 343 ? 21.812 23.828 17.703 1 97.69 343 LEU B CA 1
ATOM 6254 C C . LEU B 1 343 ? 22.312 23.266 19.047 1 97.69 343 LEU B C 1
ATOM 6256 O O . LEU B 1 343 ? 23 23.969 19.797 1 97.69 343 LEU B O 1
ATOM 6260 N N . PHE B 1 344 ? 21.922 22.047 19.344 1 97.88 344 PHE B N 1
ATOM 6261 C CA . PHE B 1 344 ? 22.125 21.594 20.719 1 97.88 344 PHE B CA 1
ATOM 6262 C C . PHE B 1 344 ? 22.828 20.25 20.75 1 97.88 344 PHE B C 1
ATOM 6264 O O . PHE B 1 344 ? 23.281 19.797 21.797 1 97.88 344 PHE B O 1
ATOM 6271 N N . GLY B 1 345 ? 22.844 19.594 19.625 1 97.12 345 GLY B N 1
ATOM 6272 C CA . GLY B 1 345 ? 23.391 18.266 19.578 1 97.12 345 GLY B CA 1
ATOM 6273 C C . GLY B 1 345 ? 24.906 18.234 19.453 1 97.12 345 GLY B C 1
ATOM 6274 O O . GLY B 1 345 ? 25.562 19.281 19.594 1 97.12 345 GLY B O 1
ATOM 6275 N N . PRO B 1 346 ? 25.484 17.078 19.266 1 96.19 346 PRO B N 1
ATOM 6276 C CA . PRO B 1 346 ? 26.938 16.938 19.094 1 96.19 346 PRO B CA 1
ATOM 6277 C C . PRO B 1 346 ? 27.453 17.641 17.844 1 96.19 346 PRO B C 1
ATOM 6279 O O . PRO B 1 346 ? 26.672 17.969 16.938 1 96.19 346 PRO B O 1
ATOM 6282 N N . THR B 1 347 ? 28.75 17.781 17.797 1 95.56 347 THR B N 1
ATOM 6283 C CA . THR B 1 347 ? 29.406 18.578 16.781 1 95.56 347 THR B CA 1
ATOM 6284 C C . THR B 1 347 ? 29.234 17.938 15.398 1 95.56 347 THR B C 1
ATOM 6286 O O . THR B 1 347 ? 29.219 18.625 14.383 1 95.56 347 THR B O 1
ATOM 6289 N N . GLU B 1 348 ? 28.938 16.688 15.398 1 93.25 348 GLU B N 1
ATOM 6290 C CA . GLU B 1 348 ? 28.781 15.977 14.133 1 93.25 348 GLU B CA 1
ATOM 6291 C C . GLU B 1 348 ? 27.516 16.422 13.398 1 93.25 348 GLU B C 1
ATOM 6293 O O . GLU B 1 348 ? 27.406 16.25 12.188 1 93.25 348 GLU B O 1
ATOM 6298 N N . PHE B 1 349 ? 26.609 17.094 14.125 1 95.31 349 PHE B N 1
ATOM 6299 C CA . PHE B 1 349 ? 25.344 17.5 13.523 1 95.31 349 PHE B CA 1
ATOM 6300 C C . PHE B 1 349 ? 25.375 18.984 13.172 1 95.31 349 PHE B C 1
ATOM 6302 O O . PHE B 1 349 ? 24.359 19.547 12.758 1 95.31 349 PHE B O 1
ATOM 6309 N N . LYS B 1 350 ? 26.469 19.625 13.242 1 93.94 350 LYS B N 1
ATOM 6310 C CA . LYS B 1 350 ? 26.578 21.078 13.156 1 93.94 350 LYS B CA 1
ATOM 6311 C C . LYS B 1 350 ? 26.156 21.578 11.781 1 93.94 350 LYS B C 1
ATOM 6313 O O . LYS B 1 350 ? 25.766 22.734 11.625 1 93.94 350 LYS B O 1
ATOM 6318 N N . ASN B 1 351 ? 26.219 20.734 10.773 1 94.69 351 ASN B N 1
ATOM 6319 C CA . ASN B 1 351 ? 25.859 21.156 9.422 1 94.69 351 ASN B CA 1
ATOM 6320 C C . ASN B 1 351 ? 24.594 20.453 8.93 1 94.69 351 ASN B C 1
ATOM 6322 O O . ASN B 1 351 ? 24.266 20.5 7.746 1 94.69 351 ASN B O 1
ATOM 6326 N N . GLN B 1 352 ? 23.906 19.828 9.828 1 94.88 352 GLN B N 1
ATOM 6327 C CA . GLN B 1 352 ? 22.719 19.078 9.43 1 94.88 352 GLN B CA 1
ATOM 6328 C C . GLN B 1 352 ? 21.578 20.031 9.039 1 94.88 352 GLN B C 1
ATOM 6330 O O . GLN B 1 352 ? 21.312 21 9.75 1 94.88 352 GLN B O 1
ATOM 6335 N N . LYS B 1 353 ? 21.047 19.891 7.875 1 94.94 353 LYS B N 1
ATOM 6336 C CA . LYS B 1 353 ? 19.906 20.656 7.391 1 94.94 353 LYS B CA 1
ATOM 6337 C C . LYS B 1 353 ? 18.938 19.781 6.605 1 94.94 353 LYS B C 1
ATOM 6339 O O . LYS B 1 353 ? 19.312 18.703 6.133 1 94.94 353 LYS B O 1
ATOM 6344 N N . GLN B 1 354 ? 17.703 20.172 6.531 1 94.69 354 GLN B N 1
ATOM 6345 C CA . GLN B 1 354 ? 16.672 19.391 5.848 1 94.69 354 GLN B CA 1
ATOM 6346 C C . GLN B 1 354 ? 16.75 19.562 4.336 1 94.69 354 GLN B C 1
ATOM 6348 O O . GLN B 1 354 ? 16.969 20.688 3.85 1 94.69 354 GLN B O 1
ATOM 6353 N N . ASP B 1 355 ? 16.719 18.406 3.676 1 93.19 355 ASP B N 1
ATOM 6354 C CA . ASP B 1 355 ? 16.641 18.391 2.217 1 93.19 355 ASP B CA 1
ATOM 6355 C C . ASP B 1 355 ? 15.195 18.422 1.737 1 93.19 355 ASP B C 1
ATOM 6357 O O . ASP B 1 355 ? 14.391 17.562 2.119 1 93.19 355 ASP B O 1
ATOM 6361 N N . TYR B 1 356 ? 14.82 19.359 0.892 1 93.94 356 TYR B N 1
ATOM 6362 C CA . TYR B 1 356 ? 13.438 19.562 0.47 1 93.94 356 TYR B CA 1
ATOM 6363 C C . TYR B 1 356 ? 13.211 19.016 -0.935 1 93.94 356 TYR B C 1
ATOM 6365 O O . TYR B 1 356 ? 12.172 19.281 -1.549 1 93.94 356 TYR B O 1
ATOM 6373 N N . THR B 1 357 ? 14.188 18.25 -1.422 1 92 357 THR B N 1
ATOM 6374 C CA . THR B 1 357 ? 14.086 17.703 -2.768 1 92 357 THR B CA 1
ATOM 6375 C C . THR B 1 357 ? 13.391 16.344 -2.746 1 92 357 THR B C 1
ATOM 6377 O O . THR B 1 357 ? 13.562 15.562 -1.803 1 92 357 THR B O 1
ATOM 6380 N N . ASP B 1 358 ? 12.625 16.031 -3.85 1 95.75 358 ASP B N 1
ATOM 6381 C CA . ASP B 1 358 ? 12.016 14.727 -4.082 1 95.75 358 ASP B CA 1
ATOM 6382 C C . ASP B 1 358 ? 11.242 14.258 -2.85 1 95.75 358 ASP B C 1
ATOM 6384 O O . ASP B 1 358 ? 11.477 13.156 -2.342 1 95.75 358 ASP B O 1
ATOM 6388 N N . VAL B 1 359 ? 10.289 15.047 -2.436 1 97.38 359 VAL B N 1
ATOM 6389 C CA . VAL B 1 359 ? 9.445 14.766 -1.279 1 97.38 359 VAL B CA 1
ATOM 6390 C C . VAL B 1 359 ? 8.234 13.938 -1.71 1 97.38 359 VAL B C 1
ATOM 6392 O O . VAL B 1 359 ? 7.375 14.422 -2.447 1 97.38 359 VAL B O 1
ATOM 6395 N N . PRO B 1 360 ? 8.164 12.625 -1.243 1 98.06 360 PRO B N 1
ATOM 6396 C CA . PRO B 1 360 ? 6.949 11.875 -1.55 1 98.06 360 PRO B CA 1
ATOM 6397 C C . PRO B 1 360 ? 5.699 12.5 -0.942 1 98.06 360 PRO B C 1
ATOM 6399 O O . PRO B 1 360 ? 5.715 12.93 0.215 1 98.06 360 PRO B O 1
ATOM 6402 N N . SER B 1 361 ? 4.648 12.547 -1.734 1 96.44 361 SER B N 1
ATOM 6403 C CA . SER B 1 361 ? 3.404 13.172 -1.303 1 96.44 361 SER B CA 1
ATOM 6404 C C . SER B 1 361 ? 2.193 12.328 -1.686 1 96.44 361 SER B C 1
ATOM 6406 O O . SER B 1 361 ? 2.242 11.57 -2.656 1 96.44 361 SER B O 1
ATOM 6408 N N . ALA B 1 362 ? 1.201 12.484 -0.874 1 97.88 362 ALA B N 1
ATOM 6409 C CA . ALA B 1 362 ? -0.029 11.742 -1.15 1 97.88 362 ALA B CA 1
ATOM 6410 C C . ALA B 1 362 ? -1.249 12.656 -1.044 1 97.88 362 ALA B C 1
ATOM 6412 O O . ALA B 1 362 ? -1.229 13.648 -0.312 1 97.88 362 ALA B O 1
ATOM 6413 N N . VAL B 1 363 ? -2.262 12.438 -1.861 1 98.44 363 VAL B N 1
ATOM 6414 C CA . VAL B 1 363 ? -3.607 12.984 -1.734 1 98.44 363 VAL B CA 1
ATOM 6415 C C . VAL B 1 363 ? -4.59 11.867 -1.392 1 98.44 363 VAL B C 1
ATOM 6417 O O . VAL B 1 363 ? -4.75 10.914 -2.16 1 98.44 363 VAL B O 1
ATOM 6420 N N . PHE B 1 364 ? -5.219 11.992 -0.272 1 98.44 364 PHE B N 1
ATOM 6421 C CA . PHE B 1 364 ? -6.156 10.953 0.143 1 98.44 364 PHE B CA 1
ATOM 6422 C C . PHE B 1 364 ? -7.527 11.172 -0.486 1 98.44 364 PHE B C 1
ATOM 6424 O O . PHE B 1 364 ? -8.523 11.32 0.224 1 98.44 364 PHE B O 1
ATOM 6431 N N . SER B 1 365 ? -7.523 11.227 -1.795 1 98.56 365 SER B N 1
ATOM 6432 C CA . SER B 1 365 ? -8.742 11.141 -2.598 1 98.56 365 SER B CA 1
ATOM 6433 C C . SER B 1 365 ? -9.25 9.711 -2.682 1 98.56 365 SER B C 1
ATOM 6435 O O . SER B 1 365 ? -8.648 8.797 -2.117 1 98.56 365 SER B O 1
ATOM 6437 N N . HIS B 1 366 ? -10.453 9.523 -3.328 1 97.69 366 HIS B N 1
ATOM 6438 C CA . HIS B 1 366 ? -10.969 8.195 -3.652 1 97.69 366 HIS B CA 1
ATOM 6439 C C . HIS B 1 366 ? -10.984 7.965 -5.16 1 97.69 366 HIS B C 1
ATOM 6441 O O . HIS B 1 366 ? -11.922 8.375 -5.844 1 97.69 366 HIS B O 1
ATOM 6447 N N . PRO B 1 367 ? -10.008 7.297 -5.785 1 98 367 PRO B N 1
ATOM 6448 C CA . PRO B 1 367 ? -8.898 6.586 -5.141 1 98 367 PRO B CA 1
ATOM 6449 C C . PRO B 1 367 ? -7.746 7.516 -4.766 1 98 367 PRO B C 1
ATOM 6451 O O . PRO B 1 367 ? -7.766 8.695 -5.109 1 98 367 PRO B O 1
ATOM 6454 N N . GLU B 1 368 ? -6.703 6.934 -4.102 1 98.62 368 GLU B N 1
ATOM 6455 C CA . GLU B 1 368 ? -5.566 7.691 -3.584 1 98.62 368 GLU B CA 1
ATOM 6456 C C . GLU B 1 368 ? -4.617 8.102 -4.703 1 98.62 368 GLU B C 1
ATOM 6458 O O . GLU B 1 368 ? -4.602 7.484 -5.77 1 98.62 368 GLU B O 1
ATOM 6463 N N . VAL B 1 369 ? -3.893 9.125 -4.398 1 98.75 369 VAL B N 1
ATOM 6464 C CA . VAL B 1 369 ? -2.852 9.625 -5.289 1 98.75 369 VAL B CA 1
ATOM 6465 C C . VAL B 1 369 ? -1.501 9.586 -4.578 1 98.75 369 VAL B C 1
ATOM 6467 O O . VAL B 1 369 ? -1.418 9.844 -3.375 1 98.75 369 VAL B O 1
ATOM 6470 N N . GLY B 1 370 ? -0.457 9.148 -5.273 1 98.69 370 GLY B N 1
ATOM 6471 C CA . GLY B 1 370 ? 0.926 9.312 -4.855 1 98.69 370 GLY B CA 1
ATOM 6472 C C . GLY B 1 370 ? 1.793 9.977 -5.906 1 98.69 370 GLY B C 1
ATOM 6473 O O . GLY B 1 370 ? 1.616 9.734 -7.105 1 98.69 370 GLY B O 1
ATOM 6474 N N . SER B 1 371 ? 2.711 10.828 -5.434 1 98.62 371 SER B N 1
ATOM 6475 C CA . SER B 1 371 ? 3.596 11.5 -6.383 1 98.62 371 SER B CA 1
ATOM 6476 C C . SER B 1 371 ? 4.941 11.828 -5.746 1 98.62 371 SER B C 1
ATOM 6478 O O . SER B 1 371 ? 5.008 12.172 -4.566 1 98.62 371 SER B O 1
ATOM 6480 N N . ILE B 1 372 ? 5.977 11.703 -6.469 1 98.75 372 ILE B N 1
ATOM 6481 C CA . ILE B 1 372 ? 7.305 12.164 -6.082 1 98.75 372 ILE B CA 1
ATOM 6482 C C . ILE B 1 372 ? 8.07 12.641 -7.32 1 98.75 372 ILE B C 1
ATOM 6484 O O . ILE B 1 372 ? 7.906 12.078 -8.406 1 98.75 372 ILE B O 1
ATOM 6488 N N . GLY B 1 373 ? 8.867 13.672 -7.16 1 98.44 373 GLY B N 1
ATOM 6489 C CA . GLY B 1 373 ? 9.648 14.203 -8.266 1 98.44 373 GLY B CA 1
ATOM 6490 C C . GLY B 1 373 ? 8.875 15.172 -9.141 1 98.44 373 GLY B C 1
ATOM 6491 O O . GLY B 1 373 ? 7.965 15.852 -8.656 1 98.44 373 GLY B O 1
ATOM 6492 N N . ILE B 1 374 ? 9.312 15.305 -10.391 1 98.44 374 ILE B N 1
ATOM 6493 C CA . ILE B 1 374 ? 8.75 16.359 -11.227 1 98.44 374 ILE B CA 1
ATOM 6494 C C . ILE B 1 374 ? 7.805 15.742 -12.258 1 98.44 374 ILE B C 1
ATOM 6496 O O . ILE B 1 374 ? 7.871 14.547 -12.539 1 98.44 374 ILE B O 1
ATOM 6500 N N . THR B 1 375 ? 6.867 16.516 -12.711 1 98.62 375 THR B N 1
ATOM 6501 C CA . THR B 1 375 ? 5.895 16.094 -13.711 1 98.62 375 THR B CA 1
ATOM 6502 C C . THR B 1 375 ? 6.578 15.859 -15.055 1 98.62 375 THR B C 1
ATOM 6504 O O . THR B 1 375 ? 7.719 16.281 -15.266 1 98.62 375 THR B O 1
ATOM 6507 N N . GLU B 1 376 ? 5.832 15.141 -15.93 1 98.81 376 GLU B N 1
ATOM 6508 C CA . GLU B 1 376 ? 6.34 14.961 -17.281 1 98.81 376 GLU B CA 1
ATOM 6509 C C . GLU B 1 376 ? 6.645 16.297 -17.953 1 98.81 376 GLU B C 1
ATOM 6511 O O . GLU B 1 376 ? 7.703 16.469 -18.562 1 98.81 376 GLU B O 1
ATOM 6516 N N . ALA B 1 377 ? 5.762 17.266 -17.812 1 98.62 377 ALA B N 1
ATOM 6517 C CA . ALA B 1 377 ? 5.938 18.578 -18.422 1 98.62 377 ALA B CA 1
ATOM 6518 C C . ALA B 1 377 ? 7.18 19.281 -17.875 1 98.62 377 ALA B C 1
ATOM 6520 O O . ALA B 1 377 ? 7.973 19.828 -18.641 1 98.62 377 ALA B O 1
ATOM 6521 N N . ALA B 1 378 ? 7.383 19.25 -16.578 1 98.44 378 ALA B N 1
ATOM 6522 C CA . ALA B 1 378 ? 8.547 19.875 -15.953 1 98.44 378 ALA B CA 1
ATOM 6523 C C . ALA B 1 378 ? 9.836 19.188 -16.391 1 98.44 378 ALA B C 1
ATOM 6525 O O . ALA B 1 378 ? 10.867 19.844 -16.562 1 98.44 378 ALA B O 1
ATOM 6526 N N . ALA B 1 379 ? 9.812 17.844 -16.516 1 98.75 379 ALA B N 1
ATOM 6527 C CA . ALA B 1 379 ? 10.984 17.094 -16.953 1 98.75 379 ALA B CA 1
ATOM 6528 C C . ALA B 1 379 ? 11.398 17.5 -18.375 1 98.75 379 ALA B C 1
ATOM 6530 O O . ALA B 1 379 ? 12.578 17.688 -18.656 1 98.75 379 ALA B O 1
ATOM 6531 N N . LYS B 1 380 ? 10.414 17.594 -19.234 1 98.62 380 LYS B N 1
ATOM 6532 C CA . LYS B 1 380 ? 10.703 17.984 -20.609 1 98.62 380 LYS B CA 1
ATOM 6533 C C . LYS B 1 380 ? 11.289 19.391 -20.656 1 98.62 380 LYS B C 1
ATOM 6535 O O . LYS B 1 380 ? 12.172 19.672 -21.484 1 98.62 380 LYS B O 1
ATOM 6540 N N . GLU B 1 381 ? 10.797 20.266 -19.828 1 98.44 381 GLU B N 1
ATOM 6541 C CA . GLU B 1 381 ? 11.336 21.625 -19.75 1 98.44 381 GLU B CA 1
ATOM 6542 C C . GLU B 1 381 ? 12.766 21.625 -19.219 1 98.44 381 GLU B C 1
ATOM 6544 O O . GLU B 1 381 ? 13.625 22.328 -19.75 1 98.44 381 GLU B O 1
ATOM 6549 N N . GLN B 1 382 ? 13.055 20.828 -18.25 1 98.19 382 GLN B N 1
ATOM 6550 C CA . GLN B 1 382 ? 14.336 20.844 -17.547 1 98.19 382 GLN B CA 1
ATOM 6551 C C . GLN B 1 382 ? 15.406 20.094 -18.344 1 98.19 382 GLN B C 1
ATOM 6553 O O . GLN B 1 382 ? 16.562 20.5 -18.359 1 98.19 382 GLN B O 1
ATOM 6558 N N . TYR B 1 383 ? 15.047 18.984 -18.969 1 98.12 383 TYR B N 1
ATOM 6559 C CA . TYR B 1 383 ? 16.062 18.094 -19.531 1 98.12 383 TYR B CA 1
ATOM 6560 C C . TYR B 1 383 ? 15.984 18.094 -21.062 1 98.12 383 TYR B C 1
ATOM 6562 O O . TYR B 1 383 ? 16.891 17.594 -21.734 1 98.12 383 TYR B O 1
ATOM 6570 N N . GLY B 1 384 ? 14.984 18.703 -21.672 1 98.25 384 GLY B N 1
ATOM 6571 C CA . GLY B 1 384 ? 14.727 18.578 -23.109 1 98.25 384 GLY B CA 1
ATOM 6572 C C . GLY B 1 384 ? 13.898 17.359 -23.453 1 98.25 384 GLY B C 1
ATOM 6573 O O . GLY B 1 384 ? 14.125 16.266 -22.922 1 98.25 384 GLY B O 1
ATOM 6574 N N . GLU B 1 385 ? 12.953 17.547 -24.328 1 97.81 385 GLU B N 1
ATOM 6575 C CA . GLU B 1 385 ? 12 16.5 -24.688 1 97.81 385 GLU B CA 1
ATOM 6576 C C . GLU B 1 385 ? 12.727 15.234 -25.156 1 97.81 385 GLU B C 1
ATOM 6578 O O . GLU B 1 385 ? 12.289 14.117 -24.844 1 97.81 385 GLU B O 1
ATOM 6583 N N . GLU B 1 386 ? 13.82 15.359 -25.812 1 97.75 386 GLU B N 1
ATOM 6584 C CA . GLU B 1 386 ? 14.539 14.227 -26.406 1 97.75 386 GLU B CA 1
ATOM 6585 C C . GLU B 1 386 ? 15.227 13.398 -25.312 1 97.75 386 GLU B C 1
ATOM 6587 O O . GLU B 1 386 ? 15.625 12.258 -25.562 1 97.75 386 GLU B O 1
ATOM 6592 N N . ASN B 1 387 ? 15.359 13.992 -24.156 1 98.31 387 ASN B N 1
ATOM 6593 C CA . ASN B 1 387 ? 16.062 13.336 -23.062 1 98.31 387 ASN B CA 1
ATOM 6594 C C . ASN B 1 387 ? 15.086 12.781 -22.016 1 98.31 387 ASN B C 1
ATOM 6596 O O . ASN B 1 387 ? 15.5 12.375 -20.938 1 98.31 387 ASN B O 1
ATOM 6600 N N . VAL B 1 388 ? 13.797 12.828 -22.344 1 98.81 388 VAL B N 1
ATOM 6601 C CA . VAL B 1 388 ? 12.781 12.359 -21.406 1 98.81 388 VAL B CA 1
ATOM 6602 C C . VAL B 1 388 ? 12.055 11.148 -22 1 98.81 388 VAL B C 1
ATOM 6604 O O . VAL B 1 388 ? 11.609 11.18 -23.141 1 98.81 388 VAL B O 1
ATOM 6607 N N . LYS B 1 389 ? 12.016 10.055 -21.281 1 98.62 389 LYS B N 1
ATOM 6608 C CA . LYS B 1 389 ? 11.219 8.883 -21.625 1 98.62 389 LYS B CA 1
ATOM 6609 C C . LYS B 1 389 ? 10.195 8.578 -20.531 1 98.62 389 LYS B C 1
ATOM 6611 O O . LYS B 1 389 ? 10.516 8.57 -19.344 1 98.62 389 LYS B O 1
ATOM 6616 N N . VAL B 1 390 ? 8.984 8.367 -20.953 1 98.69 390 VAL B N 1
ATOM 6617 C CA . VAL B 1 390 ? 7.895 8.148 -20 1 98.69 390 VAL B CA 1
ATOM 6618 C C . VAL B 1 390 ? 7.34 6.738 -20.172 1 98.69 390 VAL B C 1
ATOM 6620 O O . VAL B 1 390 ? 7.215 6.246 -21.297 1 98.69 390 VAL B O 1
ATOM 6623 N N . TYR B 1 391 ? 7.086 6.055 -19.094 1 98.69 391 TYR B N 1
ATOM 6624 C CA . TYR B 1 391 ? 6.391 4.773 -19.047 1 98.69 391 TYR B CA 1
ATOM 6625 C C . TYR B 1 391 ? 5.047 4.902 -18.328 1 98.69 391 TYR B C 1
ATOM 6627 O O . TYR B 1 391 ? 4.973 5.469 -17.25 1 98.69 391 TYR B O 1
ATOM 6635 N N . THR B 1 392 ? 3.975 4.453 -18.938 1 98.44 392 THR B N 1
ATOM 6636 C CA . THR B 1 392 ? 2.648 4.566 -18.344 1 98.44 392 THR B CA 1
ATOM 6637 C C . THR B 1 392 ? 1.937 3.219 -18.344 1 98.44 392 THR B C 1
ATOM 6639 O O . THR B 1 392 ? 2.26 2.338 -19.141 1 98.44 392 THR B O 1
ATOM 6642 N N . SER B 1 393 ? 1.114 3.014 -17.375 1 97.94 393 SER B N 1
ATOM 6643 C CA . SER B 1 393 ? 0.24 1.85 -17.281 1 97.94 393 SER B CA 1
ATOM 6644 C C . SER B 1 393 ? -1.126 2.229 -16.719 1 97.94 393 SER B C 1
ATOM 6646 O O . SER B 1 393 ? -1.214 2.949 -15.719 1 97.94 393 SER B O 1
ATOM 6648 N N . LYS B 1 394 ? -2.162 1.905 -17.375 1 97.75 394 LYS B N 1
ATOM 6649 C CA . LYS B 1 394 ? -3.537 1.984 -16.891 1 97.75 394 LYS B CA 1
ATOM 6650 C C . LYS B 1 394 ? -4.168 0.599 -16.797 1 97.75 394 LYS B C 1
ATOM 6652 O O . LYS B 1 394 ? -4.113 -0.176 -17.766 1 97.75 394 LYS B O 1
ATOM 6657 N N . PHE B 1 395 ? -4.68 0.245 -15.656 1 96.81 395 PHE B N 1
ATOM 6658 C CA . PHE B 1 395 ? -5.211 -1.098 -15.469 1 96.81 395 PHE B CA 1
ATOM 6659 C C . PHE B 1 395 ? -6.25 -1.114 -14.352 1 96.81 395 PHE B C 1
ATOM 6661 O O . PHE B 1 395 ? -6.52 -0.084 -13.734 1 96.81 395 PHE B O 1
ATOM 6668 N N . VAL B 1 396 ? -6.875 -2.244 -14.18 1 95.88 396 VAL B N 1
ATOM 6669 C CA . VAL B 1 396 ? -7.848 -2.455 -13.109 1 95.88 396 VAL B CA 1
ATOM 6670 C C . VAL B 1 396 ? -7.242 -3.35 -12.031 1 95.88 396 VAL B C 1
ATOM 6672 O O . VAL B 1 396 ? -6.805 -4.465 -12.312 1 95.88 396 VAL B O 1
ATOM 6675 N N . ALA B 1 397 ? -7.188 -2.799 -10.812 1 97.25 397 ALA B N 1
ATOM 6676 C CA . ALA B 1 397 ? -6.699 -3.615 -9.703 1 97.25 397 ALA B CA 1
ATOM 6677 C C . ALA B 1 397 ? -7.551 -4.867 -9.523 1 97.25 397 ALA B C 1
ATOM 6679 O O . ALA B 1 397 ? -8.766 -4.84 -9.758 1 97.25 397 ALA B O 1
ATOM 6680 N N . MET B 1 398 ? -6.961 -5.941 -9.086 1 96.88 398 MET B N 1
ATOM 6681 C CA . MET B 1 398 ? -7.598 -7.258 -9.031 1 96.88 398 MET B CA 1
ATOM 6682 C C . MET B 1 398 ? -8.844 -7.23 -8.156 1 96.88 398 MET B C 1
ATOM 6684 O O . MET B 1 398 ? -9.812 -7.945 -8.422 1 96.88 398 MET B O 1
ATOM 6688 N N . TYR B 1 399 ? -8.836 -6.449 -7.105 1 97.88 399 TYR B N 1
ATOM 6689 C CA . TYR B 1 399 ? -10.008 -6.32 -6.246 1 97.88 399 TYR B CA 1
ATOM 6690 C C . TYR B 1 399 ? -11.266 -6.066 -7.066 1 97.88 399 TYR B C 1
ATOM 6692 O O . TYR B 1 399 ? -12.336 -6.582 -6.746 1 97.88 399 TYR B O 1
ATOM 6700 N N . TYR B 1 400 ? -11.156 -5.324 -8.148 1 97.94 400 TYR B N 1
ATOM 6701 C CA . TYR B 1 400 ? -12.312 -4.875 -8.914 1 97.94 400 TYR B CA 1
ATOM 6702 C C . TYR B 1 400 ? -12.703 -5.898 -9.969 1 97.94 400 TYR B C 1
ATOM 6704 O O . TYR B 1 400 ? -13.719 -5.742 -10.648 1 97.94 400 TYR B O 1
ATOM 6712 N N . ALA B 1 401 ? -11.914 -6.98 -10.07 1 96.19 401 ALA B N 1
ATOM 6713 C CA . ALA B 1 401 ? -12.18 -7.996 -11.086 1 96.19 401 ALA B CA 1
ATOM 6714 C C . ALA B 1 401 ? -13.547 -8.633 -10.883 1 96.19 401 ALA B C 1
ATOM 6716 O O . ALA B 1 401 ? -14.18 -9.094 -11.844 1 96.19 401 ALA B O 1
ATOM 6717 N N . MET B 1 402 ? -14.078 -8.586 -9.617 1 97.31 402 MET B N 1
ATOM 6718 C CA . MET B 1 402 ? -15.352 -9.227 -9.281 1 97.31 402 MET B CA 1
ATOM 6719 C C . MET B 1 402 ? -16.484 -8.211 -9.289 1 97.31 402 MET B C 1
ATOM 6721 O O . MET B 1 402 ? -17.609 -8.539 -8.922 1 97.31 402 MET B O 1
ATOM 6725 N N . LEU B 1 403 ? -16.172 -6.992 -9.703 1 98.19 403 LEU B N 1
ATOM 6726 C CA . LEU B 1 403 ? -17.156 -5.922 -9.609 1 98.19 403 LEU B CA 1
ATOM 6727 C C . LEU B 1 403 ? -17.531 -5.402 -10.992 1 98.19 403 LEU B C 1
ATOM 6729 O O . LEU B 1 403 ? -16.703 -5.426 -11.914 1 98.19 403 LEU B O 1
ATOM 6733 N N . GLU B 1 404 ? -18.719 -4.953 -11.172 1 97.19 404 GLU B N 1
ATOM 6734 C CA . GLU B 1 404 ? -19.156 -4.316 -12.406 1 97.19 404 GLU B CA 1
ATOM 6735 C C . GLU B 1 404 ? -18.516 -2.943 -12.578 1 97.19 404 GLU B C 1
ATOM 6737 O O . GLU B 1 404 ? -17.953 -2.639 -13.641 1 97.19 404 GLU B O 1
ATOM 6742 N N . GLU B 1 405 ? -18.672 -2.162 -11.539 1 95.56 405 GLU B N 1
ATOM 6743 C CA . GLU B 1 405 ? -18.031 -0.849 -11.555 1 95.56 405 GLU B CA 1
ATOM 6744 C C . GLU B 1 405 ? -16.578 -0.934 -11.078 1 95.56 405 GLU B C 1
ATOM 6746 O O . GLU B 1 405 ? -16.281 -1.622 -10.102 1 95.56 405 GLU B O 1
ATOM 6751 N N . LYS B 1 406 ? -15.75 -0.303 -11.812 1 96.62 406 LYS B N 1
ATOM 6752 C CA . LYS B 1 406 ? -14.32 -0.376 -11.523 1 96.62 406 LYS B CA 1
ATOM 6753 C C . LYS B 1 406 ? -13.742 1.012 -11.266 1 96.62 406 LYS B C 1
ATOM 6755 O O . LYS B 1 406 ? -14.141 1.985 -11.914 1 96.62 406 LYS B O 1
ATOM 6760 N N . ALA B 1 407 ? -12.852 1.1 -10.273 1 97.38 407 ALA B N 1
ATOM 6761 C CA . ALA B 1 407 ? -12.062 2.311 -10.062 1 97.38 407 ALA B CA 1
ATOM 6762 C C . ALA B 1 407 ? -10.773 2.271 -10.883 1 97.38 407 ALA B C 1
ATOM 6764 O O . ALA B 1 407 ? -10.234 1.196 -11.148 1 97.38 407 ALA B O 1
ATOM 6765 N N . PRO B 1 408 ? -10.289 3.408 -11.234 1 97.94 408 PRO B N 1
ATOM 6766 C CA . PRO B 1 408 ? -9.102 3.43 -12.094 1 97.94 408 PRO B CA 1
ATOM 6767 C C . PRO B 1 408 ? -7.812 3.197 -11.312 1 97.94 408 PRO B C 1
ATOM 6769 O O . PRO B 1 408 ? -7.742 3.508 -10.117 1 97.94 408 PRO B O 1
ATOM 6772 N N . THR B 1 409 ? -6.863 2.596 -11.945 1 98.69 409 THR B N 1
ATOM 6773 C CA . THR B 1 409 ? -5.457 2.588 -11.57 1 98.69 409 THR B CA 1
ATOM 6774 C C . THR B 1 409 ? -4.586 3.107 -12.711 1 98.69 409 THR B C 1
ATOM 6776 O O . THR B 1 409 ? -4.691 2.635 -13.844 1 98.69 409 THR B O 1
ATOM 6779 N N . ALA B 1 410 ? -3.814 4.09 -12.453 1 98.88 410 ALA B N 1
ATOM 6780 C CA . ALA B 1 410 ? -2.938 4.688 -13.453 1 98.88 410 ALA B CA 1
ATOM 6781 C C . ALA B 1 410 ? -1.572 5.023 -12.859 1 98.88 410 ALA B C 1
ATOM 6783 O O . ALA B 1 410 ? -1.487 5.664 -11.812 1 98.88 410 ALA B O 1
ATOM 6784 N N . TYR B 1 411 ? -0.529 4.492 -13.453 1 98.94 411 TYR B N 1
ATOM 6785 C CA . TYR B 1 411 ? 0.839 4.695 -12.992 1 98.94 411 TYR B CA 1
ATOM 6786 C C . TYR B 1 411 ? 1.7 5.305 -14.094 1 98.94 411 TYR B C 1
ATOM 6788 O O . TYR B 1 411 ? 1.505 5.012 -15.273 1 98.94 411 TYR B O 1
ATOM 6796 N N . LYS B 1 412 ? 2.639 6.207 -13.758 1 98.81 412 LYS B N 1
ATOM 6797 C CA . LYS B 1 412 ? 3.529 6.855 -14.719 1 98.81 412 LYS B CA 1
ATOM 6798 C C . LYS B 1 412 ? 4.934 7.016 -14.141 1 98.81 412 LYS B C 1
ATOM 6800 O O . LYS B 1 412 ? 5.098 7.504 -13.016 1 98.81 412 LYS B O 1
ATOM 6805 N N . LEU B 1 413 ? 5.953 6.598 -14.812 1 98.88 413 LEU B N 1
ATOM 6806 C CA . LEU B 1 413 ? 7.363 6.871 -14.539 1 98.88 413 LEU B CA 1
ATOM 6807 C C . LEU B 1 413 ? 7.914 7.891 -15.531 1 98.88 413 LEU B C 1
ATOM 6809 O O . LEU B 1 413 ? 7.766 7.734 -16.75 1 98.88 413 LEU B O 1
ATOM 6813 N N . VAL B 1 414 ? 8.492 8.914 -15.008 1 98.94 414 VAL B N 1
ATOM 6814 C CA . VAL B 1 414 ? 9.195 9.898 -15.82 1 98.94 414 VAL B CA 1
ATOM 6815 C C . VAL B 1 414 ? 10.703 9.703 -15.68 1 98.94 414 VAL B C 1
ATOM 6817 O O . VAL B 1 414 ? 11.258 9.875 -14.586 1 98.94 414 VAL B O 1
ATOM 6820 N N . CYS B 1 415 ? 11.375 9.375 -16.734 1 98.88 415 CYS B N 1
ATOM 6821 C CA . CYS B 1 415 ? 12.805 9.102 -16.719 1 98.88 415 CYS B CA 1
ATOM 6822 C C . CYS B 1 415 ? 13.555 10.125 -17.562 1 98.88 415 CYS B C 1
ATOM 6824 O O . CYS B 1 415 ? 13.031 10.617 -18.562 1 98.88 415 CYS B O 1
ATOM 6826 N N . ALA B 1 416 ? 14.789 10.492 -17.156 1 98.69 416 ALA B N 1
ATOM 6827 C CA . ALA B 1 416 ? 15.562 11.508 -17.859 1 98.69 416 ALA B CA 1
ATOM 6828 C C . ALA B 1 416 ? 17 11.031 -18.109 1 98.69 416 ALA B C 1
ATOM 6830 O O . ALA B 1 416 ? 17.594 10.375 -17.25 1 98.69 416 ALA B O 1
ATOM 6831 N N . GLY B 1 417 ? 17.547 11.445 -19.25 1 98.25 417 GLY B N 1
ATOM 6832 C CA . GLY B 1 417 ? 18.953 11.219 -19.578 1 98.25 417 GLY B CA 1
ATOM 6833 C C . GLY B 1 417 ? 19.203 9.852 -20.188 1 98.25 417 GLY B C 1
ATOM 6834 O O . GLY B 1 417 ? 18.281 9.039 -20.312 1 98.25 417 GLY B O 1
ATOM 6835 N N . LYS B 1 418 ? 20.422 9.594 -20.531 1 97.25 418 LYS B N 1
ATOM 6836 C CA . LYS B 1 418 ? 20.828 8.367 -21.203 1 97.25 418 LYS B CA 1
ATOM 6837 C C . LYS B 1 418 ? 20.656 7.152 -20.297 1 97.25 418 LYS B C 1
ATOM 6839 O O . LYS B 1 418 ? 20.328 6.062 -20.766 1 97.25 418 LYS B O 1
ATOM 6844 N N . ASP B 1 419 ? 20.781 7.422 -19.016 1 97.5 419 ASP B N 1
ATOM 6845 C CA . ASP B 1 419 ? 20.688 6.316 -18.078 1 97.5 419 ASP B CA 1
ATOM 6846 C C . ASP B 1 419 ? 19.266 6.121 -17.594 1 97.5 419 ASP B C 1
ATOM 6848 O O . ASP B 1 419 ? 18.984 5.215 -16.797 1 97.5 419 ASP B O 1
ATOM 6852 N N . GLU B 1 420 ? 18.406 6.996 -18 1 98.38 420 GLU B N 1
ATOM 6853 C CA . GLU B 1 420 ? 16.984 6.945 -17.625 1 98.38 420 GLU B CA 1
ATOM 6854 C C . GLU B 1 420 ? 16.812 7.012 -16.109 1 98.38 420 GLU B C 1
ATOM 6856 O O . GLU B 1 420 ? 16.125 6.168 -15.531 1 98.38 420 GLU B O 1
ATOM 6861 N N . LYS B 1 421 ? 17.438 8.031 -15.531 1 98.81 421 LYS B N 1
ATOM 6862 C CA . LYS B 1 421 ? 17.188 8.297 -14.117 1 98.81 421 LYS B CA 1
ATOM 6863 C C . LYS B 1 421 ? 15.711 8.609 -13.867 1 98.81 421 LYS B C 1
ATOM 6865 O O . LYS B 1 421 ? 15.102 9.383 -14.609 1 98.81 421 LYS B O 1
ATOM 6870 N N . VAL B 1 422 ? 15.133 7.965 -12.898 1 98.88 422 VAL B N 1
ATOM 6871 C CA . VAL B 1 422 ? 13.742 8.25 -12.578 1 98.88 422 VAL B CA 1
ATOM 6872 C C . VAL B 1 422 ? 13.641 9.594 -11.852 1 98.88 422 VAL B C 1
ATOM 6874 O O . VAL B 1 422 ? 14.07 9.727 -10.703 1 98.88 422 VAL B O 1
ATOM 6877 N N . VAL B 1 423 ? 13.008 10.57 -12.516 1 98.81 423 VAL B N 1
ATOM 6878 C CA . VAL B 1 423 ? 12.969 11.914 -11.953 1 98.81 423 VAL B CA 1
ATOM 6879 C C . VAL B 1 423 ? 11.547 12.258 -11.523 1 98.81 423 VAL B C 1
ATOM 6881 O O . VAL B 1 423 ? 11.305 13.305 -10.914 1 98.81 423 VAL B O 1
ATOM 6884 N N . GLY B 1 424 ? 10.609 11.414 -11.844 1 98.81 424 GLY B N 1
ATOM 6885 C CA . GLY B 1 424 ? 9.219 11.547 -11.422 1 98.81 424 GLY B CA 1
ATOM 6886 C C . GLY B 1 424 ? 8.477 10.227 -11.383 1 98.81 424 GLY B C 1
ATOM 6887 O O . GLY B 1 424 ? 8.672 9.375 -12.25 1 98.81 424 GLY B O 1
ATOM 6888 N N . LEU B 1 425 ? 7.664 10.008 -10.406 1 98.94 425 LEU B N 1
ATOM 6889 C CA . LEU B 1 425 ? 6.758 8.867 -10.266 1 98.94 425 LEU B CA 1
ATOM 6890 C C . LEU B 1 425 ? 5.387 9.328 -9.781 1 98.94 425 LEU B C 1
ATOM 6892 O O . LEU B 1 425 ? 5.27 9.969 -8.734 1 98.94 425 LEU B O 1
ATOM 6896 N N . HIS B 1 426 ? 4.352 9.07 -10.555 1 98.94 426 HIS B N 1
ATOM 6897 C CA . HIS B 1 426 ? 2.986 9.516 -10.305 1 98.94 426 HIS B CA 1
ATOM 6898 C C . HIS B 1 426 ? 2.004 8.352 -10.398 1 98.94 426 HIS B C 1
ATOM 6900 O O . HIS B 1 426 ? 1.957 7.652 -11.406 1 98.94 426 HIS B O 1
ATOM 6906 N N . ILE B 1 427 ? 1.221 8.172 -9.297 1 98.94 427 ILE B N 1
ATOM 6907 C CA . ILE B 1 427 ? 0.35 7.004 -9.305 1 98.94 427 ILE B CA 1
ATOM 6908 C C . ILE B 1 427 ? -1.023 7.375 -8.75 1 98.94 427 ILE B C 1
ATOM 6910 O O . ILE B 1 427 ? -1.13 8.211 -7.848 1 98.94 427 ILE B O 1
ATOM 6914 N N . VAL B 1 428 ? -2.066 6.828 -9.336 1 98.88 428 VAL B N 1
ATOM 6915 C CA . VAL B 1 428 ? -3.453 6.875 -8.883 1 98.88 428 VAL B CA 1
ATOM 6916 C C . VAL B 1 428 ? -3.979 5.453 -8.688 1 98.88 428 VAL B C 1
ATOM 6918 O O . VAL B 1 428 ? -3.73 4.574 -9.516 1 98.88 428 VAL B O 1
ATOM 6921 N N . GLY B 1 429 ? -4.59 5.18 -7.59 1 98.69 429 GLY B N 1
ATOM 6922 C CA . GLY B 1 429 ? -5.18 3.879 -7.316 1 98.69 429 GLY B CA 1
ATOM 6923 C C . GLY B 1 429 ? -5.188 3.527 -5.844 1 98.69 429 GLY B C 1
ATOM 6924 O O . GLY B 1 429 ? -4.625 4.254 -5.02 1 98.69 429 GLY B O 1
ATOM 6925 N N . ALA B 1 430 ? -5.75 2.404 -5.559 1 97.44 430 ALA B N 1
ATOM 6926 C CA . ALA B 1 430 ? -5.797 1.924 -4.184 1 97.44 430 ALA B CA 1
ATOM 6927 C C . ALA B 1 430 ? -4.391 1.803 -3.598 1 97.44 430 ALA B C 1
ATOM 6929 O O . ALA B 1 430 ? -3.463 1.359 -4.281 1 97.44 430 ALA B O 1
ATOM 6930 N N . ASP B 1 431 ? -4.168 2.291 -2.377 1 98 431 ASP B N 1
ATOM 6931 C CA . ASP B 1 431 ? -2.973 2.113 -1.555 1 98 431 ASP B CA 1
ATOM 6932 C C . ASP B 1 431 ? -1.799 2.918 -2.107 1 98 431 ASP B C 1
ATOM 6934 O O . ASP B 1 431 ? -0.642 2.637 -1.788 1 98 431 ASP B O 1
ATOM 6938 N N . SER B 1 432 ? -2.09 3.916 -2.934 1 98.81 432 SER B N 1
ATOM 6939 C CA . SER B 1 432 ? -1.024 4.668 -3.586 1 98.81 432 SER B CA 1
ATOM 6940 C C . SER B 1 432 ? -0.095 5.312 -2.564 1 98.81 432 SER B C 1
ATOM 6942 O O . SER B 1 432 ? 1.12 5.363 -2.766 1 98.81 432 SER B O 1
ATOM 6944 N N . ALA B 1 433 ? -0.67 5.805 -1.466 1 98.5 433 ALA B N 1
ATOM 6945 C CA . ALA B 1 433 ? 0.141 6.445 -0.433 1 98.5 433 ALA B CA 1
ATOM 6946 C C . ALA B 1 433 ? 1.123 5.453 0.185 1 98.5 433 ALA B C 1
ATOM 6948 O O . ALA B 1 433 ? 2.299 5.77 0.372 1 98.5 433 ALA B O 1
ATOM 6949 N N . GLU B 1 434 ? 0.673 4.223 0.473 1 98.75 434 GLU B N 1
ATOM 6950 C CA . GLU B 1 434 ? 1.515 3.17 1.034 1 98.75 434 GLU B CA 1
ATOM 6951 C C . GLU B 1 434 ? 2.564 2.705 0.028 1 98.75 434 GLU B C 1
ATOM 6953 O O . GLU B 1 434 ? 3.736 2.545 0.375 1 98.75 434 GLU B O 1
ATOM 6958 N N . ILE B 1 435 ? 2.135 2.537 -1.229 1 98.88 435 ILE B N 1
ATOM 6959 C CA . ILE B 1 435 ? 2.961 2 -2.305 1 98.88 435 ILE B CA 1
ATOM 6960 C C . ILE B 1 435 ? 4.148 2.93 -2.559 1 98.88 435 ILE B C 1
ATOM 6962 O O . ILE B 1 435 ? 5.277 2.469 -2.74 1 98.88 435 ILE B O 1
ATOM 6966 N N . LEU B 1 436 ? 3.943 4.191 -2.494 1 98.88 436 LEU B N 1
ATOM 6967 C CA . LEU B 1 436 ? 4.902 5.176 -2.98 1 98.88 436 LEU B CA 1
ATOM 6968 C C . LEU B 1 436 ? 6.102 5.277 -2.043 1 98.88 436 LEU B C 1
ATOM 6970 O O . LEU B 1 436 ? 7.215 5.566 -2.482 1 98.88 436 LEU B O 1
ATOM 6974 N N . GLN B 1 437 ? 5.918 5.012 -0.755 1 98.81 437 GLN B N 1
ATOM 6975 C CA . GLN B 1 437 ? 6.922 5.312 0.259 1 98.81 437 GLN B CA 1
ATOM 6976 C C . GLN B 1 437 ? 8.25 4.637 -0.066 1 98.81 437 GLN B C 1
ATOM 6978 O O . GLN B 1 437 ? 9.297 5.289 -0.08 1 98.81 437 GLN B O 1
ATOM 6983 N N . GLY B 1 438 ? 8.172 3.299 -0.386 1 98.81 438 GLY B N 1
ATOM 6984 C CA . GLY B 1 438 ? 9.398 2.57 -0.673 1 98.81 438 GLY B CA 1
ATOM 6985 C C . GLY B 1 438 ? 10.086 3.043 -1.938 1 98.81 438 GLY B C 1
ATOM 6986 O O . GLY B 1 438 ? 11.32 3.111 -1.99 1 98.81 438 GLY B O 1
ATOM 6987 N N . PHE B 1 439 ? 9.328 3.354 -2.951 1 98.88 439 PHE B N 1
ATOM 6988 C CA . PHE B 1 439 ? 9.898 3.879 -4.188 1 98.88 439 PHE B CA 1
ATOM 6989 C C . PHE B 1 439 ? 10.57 5.223 -3.943 1 98.88 439 PHE B C 1
ATOM 6991 O O . PHE B 1 439 ? 11.555 5.559 -4.605 1 98.88 439 PHE B O 1
ATOM 6998 N N . GLY B 1 440 ? 10.008 5.996 -2.967 1 98.75 440 GLY B N 1
ATOM 6999 C CA . GLY B 1 440 ? 10.641 7.25 -2.598 1 98.75 440 GLY B CA 1
ATOM 7000 C C . GLY B 1 440 ? 12.078 7.082 -2.156 1 98.75 440 GLY B C 1
ATOM 7001 O O . GLY B 1 440 ? 12.945 7.891 -2.508 1 98.75 440 GLY B O 1
ATOM 7002 N N . VAL B 1 441 ? 12.391 6 -1.396 1 98.75 441 VAL B N 1
ATOM 7003 C CA . VAL B 1 441 ? 13.758 5.727 -0.971 1 98.75 441 VAL B CA 1
ATOM 7004 C C . VAL B 1 441 ? 14.641 5.488 -2.193 1 98.75 441 VAL B C 1
ATOM 7006 O O . VAL B 1 441 ? 15.719 6.07 -2.309 1 98.75 441 VAL B O 1
ATOM 7009 N N . ALA B 1 442 ? 14.133 4.676 -3.141 1 98.81 442 ALA B N 1
ATOM 7010 C CA . ALA B 1 442 ? 14.883 4.332 -4.34 1 98.81 442 ALA B CA 1
ATOM 7011 C C . ALA B 1 442 ? 15.164 5.574 -5.184 1 98.81 442 ALA B C 1
ATOM 7013 O O . ALA B 1 442 ? 16.281 5.77 -5.656 1 98.81 442 ALA B O 1
ATOM 7014 N N . ILE B 1 443 ? 14.188 6.41 -5.359 1 98.81 443 ILE B N 1
ATOM 7015 C CA . ILE B 1 443 ? 14.305 7.594 -6.203 1 98.81 443 ILE B CA 1
ATOM 7016 C C . ILE B 1 443 ? 15.297 8.57 -5.578 1 98.81 443 ILE B C 1
ATOM 7018 O O . ILE B 1 443 ? 16.141 9.141 -6.273 1 98.81 443 ILE B O 1
ATOM 7022 N N . ARG B 1 444 ? 15.289 8.75 -4.266 1 98.06 444 ARG B N 1
ATOM 7023 C CA . ARG B 1 444 ? 16.234 9.617 -3.574 1 98.06 444 ARG B CA 1
ATOM 7024 C C . ARG B 1 444 ? 17.656 9.102 -3.717 1 98.06 444 ARG B C 1
ATOM 7026 O O . ARG B 1 444 ? 18.609 9.883 -3.736 1 98.06 444 ARG B O 1
ATOM 7033 N N . MET B 1 445 ? 17.781 7.809 -3.869 1 98.25 445 MET B N 1
ATOM 7034 C CA . MET B 1 445 ? 19.094 7.188 -4.059 1 98.25 445 MET B CA 1
ATOM 7035 C C . MET B 1 445 ? 19.578 7.371 -5.492 1 98.25 445 MET B C 1
ATOM 7037 O O . MET B 1 445 ? 20.703 7.012 -5.82 1 98.25 445 MET B O 1
ATOM 7041 N N . GLY B 1 446 ? 18.672 7.852 -6.395 1 98.44 446 GLY B N 1
ATOM 7042 C CA . GLY B 1 446 ? 19.047 8.055 -7.785 1 98.44 446 GLY B CA 1
ATOM 7043 C C . GLY B 1 446 ? 18.719 6.875 -8.672 1 98.44 446 GLY B C 1
ATOM 7044 O O . GLY B 1 446 ? 19.391 6.629 -9.672 1 98.44 446 GLY B O 1
ATOM 7045 N N . ALA B 1 447 ? 17.672 6.168 -8.391 1 98.81 447 ALA B N 1
ATOM 7046 C CA . ALA B 1 447 ? 17.281 4.961 -9.109 1 98.81 447 ALA B CA 1
ATOM 7047 C C . ALA B 1 447 ? 17.031 5.262 -10.586 1 98.81 447 ALA B C 1
ATOM 7049 O O . ALA B 1 447 ? 16.5 6.32 -10.93 1 98.81 447 ALA B O 1
ATOM 7050 N N . THR B 1 448 ? 17.406 4.332 -11.445 1 98.75 448 THR B N 1
ATOM 7051 C CA . THR B 1 448 ? 17.141 4.367 -12.883 1 98.75 448 THR B CA 1
ATOM 7052 C C . THR B 1 448 ? 16.016 3.387 -13.25 1 98.75 448 THR B C 1
ATOM 7054 O O . THR B 1 448 ? 15.609 2.57 -12.422 1 98.75 448 THR B O 1
ATOM 7057 N N . LYS B 1 449 ? 15.547 3.549 -14.508 1 98.56 449 LYS B N 1
ATOM 7058 C CA . LYS B 1 449 ? 14.586 2.58 -15.016 1 98.56 449 LYS B CA 1
ATOM 7059 C C . LYS B 1 449 ? 15.133 1.158 -14.922 1 98.56 449 LYS B C 1
ATOM 7061 O O . LYS B 1 449 ? 14.383 0.217 -14.648 1 98.56 449 LYS B O 1
ATOM 7066 N N . ALA B 1 450 ? 16.406 0.958 -15.148 1 96.75 450 ALA B N 1
ATOM 7067 C CA . ALA B 1 450 ? 17.047 -0.353 -15.062 1 96.75 450 ALA B CA 1
ATOM 7068 C C . ALA B 1 450 ? 16.984 -0.901 -13.641 1 96.75 450 ALA B C 1
ATOM 7070 O O . ALA B 1 450 ? 16.828 -2.109 -13.438 1 96.75 450 ALA B O 1
ATOM 7071 N N . ASP B 1 451 ? 17.109 -0.035 -12.633 1 97.94 451 ASP B N 1
ATOM 7072 C CA . ASP B 1 451 ? 17 -0.457 -11.242 1 97.94 451 ASP B CA 1
ATOM 7073 C C . ASP B 1 451 ? 15.602 -0.979 -10.93 1 97.94 451 ASP B C 1
ATOM 7075 O O . ASP B 1 451 ? 15.453 -1.979 -10.227 1 97.94 451 ASP B O 1
ATOM 7079 N N . PHE B 1 452 ? 14.594 -0.239 -11.445 1 98.38 452 PHE B N 1
ATOM 7080 C CA . PHE B 1 452 ? 13.219 -0.699 -11.281 1 98.38 452 PHE B CA 1
ATOM 7081 C C . PHE B 1 452 ? 13.023 -2.061 -11.938 1 98.38 452 PHE B C 1
ATOM 7083 O O . PHE B 1 452 ? 12.422 -2.959 -11.352 1 98.38 452 PHE B O 1
ATOM 7090 N N . ASP B 1 453 ? 13.609 -2.252 -13.094 1 95.19 453 ASP B N 1
ATOM 7091 C CA . ASP B 1 453 ? 13.438 -3.482 -13.859 1 95.19 453 ASP B CA 1
ATOM 7092 C C . ASP B 1 453 ? 14.172 -4.645 -13.203 1 95.19 453 ASP B C 1
ATOM 7094 O O . ASP B 1 453 ? 13.883 -5.809 -13.477 1 95.19 453 ASP B O 1
ATOM 7098 N N . ASN B 1 454 ? 15.094 -4.355 -12.359 1 94.88 454 ASN B N 1
ATOM 7099 C CA . ASN B 1 454 ? 15.992 -5.363 -11.812 1 94.88 454 ASN B CA 1
ATOM 7100 C C . ASN B 1 454 ? 15.375 -6.055 -10.594 1 94.88 454 ASN B C 1
ATOM 7102 O O . ASN B 1 454 ? 15.883 -7.078 -10.133 1 94.88 454 ASN B O 1
ATOM 7106 N N . VAL B 1 455 ? 14.312 -5.539 -10.133 1 96.62 455 VAL B N 1
ATOM 7107 C CA . VAL B 1 455 ? 13.68 -6.156 -8.977 1 96.62 455 VAL B CA 1
ATOM 7108 C C . VAL B 1 455 ? 12.523 -7.051 -9.438 1 96.62 455 VAL B C 1
ATOM 7110 O O . VAL B 1 455 ? 11.773 -6.688 -10.336 1 96.62 455 VAL B O 1
ATOM 7113 N N . VAL B 1 456 ? 12.422 -8.242 -8.797 1 96.75 456 VAL B N 1
ATOM 7114 C CA . VAL B 1 456 ? 11.328 -9.148 -9.109 1 96.75 456 VAL B CA 1
ATOM 7115 C C . VAL B 1 456 ? 10.023 -8.602 -8.547 1 96.75 456 VAL B C 1
ATOM 7117 O O . VAL B 1 456 ? 9.984 -8.102 -7.422 1 96.75 456 VAL B O 1
ATOM 7120 N N . ALA B 1 457 ? 8.992 -8.672 -9.273 1 97.5 457 ALA B N 1
ATOM 7121 C CA . ALA B 1 457 ? 7.68 -8.172 -8.875 1 97.5 457 ALA B CA 1
ATOM 7122 C C . ALA B 1 457 ? 7.059 -9.047 -7.793 1 97.5 457 ALA B C 1
ATOM 7124 O O . ALA B 1 457 ? 7.367 -10.242 -7.703 1 97.5 457 ALA B O 1
ATOM 7125 N N . ILE B 1 458 ? 6.262 -8.461 -6.926 1 98.06 458 ILE B N 1
ATOM 7126 C CA . ILE B 1 458 ? 5.359 -9.188 -6.043 1 98.06 458 ILE B CA 1
ATOM 7127 C C . ILE B 1 458 ? 3.998 -9.352 -6.715 1 98.06 458 ILE B C 1
ATOM 7129 O O . ILE B 1 458 ? 3.328 -8.367 -7.02 1 98.06 458 ILE B O 1
ATOM 7133 N N . HIS B 1 459 ? 3.59 -10.594 -6.945 1 97.06 459 HIS B N 1
ATOM 7134 C CA . HIS B 1 459 ? 2.359 -10.867 -7.68 1 97.06 459 HIS B CA 1
ATOM 7135 C C . HIS B 1 459 ? 1.376 -11.664 -6.824 1 97.06 459 HIS B C 1
ATOM 7137 O O . HIS B 1 459 ? 1.772 -12.586 -6.109 1 97.06 459 HIS B O 1
ATOM 7143 N N . PRO B 1 460 ? 0.138 -11.328 -6.824 1 96.75 460 PRO B N 1
ATOM 7144 C CA . PRO B 1 460 ? -0.441 -10.211 -7.574 1 96.75 460 PRO B CA 1
ATOM 7145 C C . PRO B 1 460 ? -0.574 -8.938 -6.734 1 96.75 460 PRO B C 1
ATOM 7147 O O . PRO B 1 460 ? -1.166 -8.969 -5.652 1 96.75 460 PRO B O 1
ATOM 7150 N N . THR B 1 461 ? -0.032 -7.855 -7.164 1 98.12 461 THR B N 1
ATOM 7151 C CA . THR B 1 461 ? -0.193 -6.527 -6.578 1 98.12 461 THR B CA 1
ATOM 7152 C C . THR B 1 461 ? -0.31 -5.469 -7.668 1 98.12 461 THR B C 1
ATOM 7154 O O . THR B 1 461 ? 0.004 -5.727 -8.828 1 98.12 461 THR B O 1
ATOM 7157 N N . SER B 1 462 ? -0.819 -4.285 -7.328 1 98.5 462 SER B N 1
ATOM 7158 C CA . SER B 1 462 ? -0.789 -3.154 -8.25 1 98.5 462 SER B CA 1
ATOM 7159 C C . SER B 1 462 ? 0.629 -2.621 -8.422 1 98.5 462 SER B C 1
ATOM 7161 O O . SER B 1 462 ? 1.026 -2.246 -9.531 1 98.5 462 SER B O 1
ATOM 7163 N N . ALA B 1 463 ? 1.394 -2.621 -7.344 1 98.75 463 ALA B N 1
ATOM 7164 C CA . ALA B 1 463 ? 2.736 -2.047 -7.312 1 98.75 463 ALA B CA 1
ATOM 7165 C C . ALA B 1 463 ? 3.668 -2.773 -8.281 1 98.75 463 ALA B C 1
ATOM 7167 O O . ALA B 1 463 ? 4.676 -2.215 -8.719 1 98.75 463 ALA B O 1
ATOM 7168 N N . GLU B 1 464 ? 3.322 -4.035 -8.617 1 98.06 464 GLU B N 1
ATOM 7169 C CA . GLU B 1 464 ? 4.188 -4.809 -9.5 1 98.06 464 GLU B CA 1
ATOM 7170 C C . GLU B 1 464 ? 4.32 -4.145 -10.867 1 98.06 464 GLU B C 1
ATOM 7172 O O . GLU B 1 464 ? 5.34 -4.293 -11.539 1 98.06 464 GLU B O 1
ATOM 7177 N N . GLU B 1 465 ? 3.316 -3.348 -11.25 1 97.88 465 GLU B N 1
ATOM 7178 C CA . GLU B 1 465 ? 3.332 -2.674 -12.547 1 97.88 465 GLU B CA 1
ATOM 7179 C C . GLU B 1 465 ? 4.504 -1.704 -12.648 1 97.88 465 GLU B C 1
ATOM 7181 O O . GLU B 1 465 ? 5.043 -1.489 -13.742 1 97.88 465 GLU B O 1
ATOM 7186 N N . LEU B 1 466 ? 4.887 -1.151 -11.516 1 98.75 466 LEU B N 1
ATOM 7187 C CA . LEU B 1 466 ? 5.93 -0.129 -11.5 1 98.75 466 LEU B CA 1
ATOM 7188 C C . LEU B 1 466 ? 7.293 -0.738 -11.805 1 98.75 466 LEU B C 1
ATOM 7190 O O . LEU B 1 466 ? 8.219 -0.03 -12.219 1 98.75 466 LEU B O 1
ATOM 7194 N N . VAL B 1 467 ? 7.449 -2.049 -11.617 1 98 467 VAL B N 1
ATOM 7195 C CA . VAL B 1 467 ? 8.75 -2.668 -11.852 1 98 467 VAL B CA 1
ATOM 7196 C C . VAL B 1 467 ? 8.688 -3.549 -13.102 1 98 467 VAL B C 1
ATOM 7198 O O . VAL B 1 467 ? 9.609 -4.316 -13.375 1 98 467 VAL B O 1
ATOM 7201 N N . THR B 1 468 ? 7.527 -3.488 -13.836 1 95.25 468 THR B N 1
ATOM 7202 C CA . THR B 1 468 ? 7.398 -4.316 -15.031 1 95.25 468 THR B CA 1
ATOM 7203 C C . THR B 1 468 ? 6.973 -3.473 -16.234 1 95.25 468 THR B C 1
ATOM 7205 O O . THR B 1 468 ? 6.773 -4 -17.328 1 95.25 468 THR B O 1
ATOM 7208 N N . MET B 1 469 ? 6.824 -2.174 -16.031 1 94.5 469 MET B N 1
ATOM 7209 C CA . MET B 1 469 ? 6.367 -1.293 -17.109 1 94.5 469 MET B CA 1
ATOM 7210 C C . MET B 1 469 ? 7.332 -1.32 -18.281 1 94.5 469 MET B C 1
ATOM 7212 O O . MET B 1 469 ? 8.547 -1.367 -18.094 1 94.5 469 MET B O 1
ATOM 7216 N N . ARG B 1 470 ? 6.711 -1.368 -19.562 1 88 470 ARG B N 1
ATOM 7217 C CA . ARG B 1 470 ? 7.516 -1.332 -20.781 1 88 470 ARG B CA 1
ATOM 7218 C C . ARG B 1 470 ? 6.906 -0.391 -21.812 1 88 470 ARG B C 1
ATOM 7220 O O . ARG B 1 470 ? 5.699 -0.132 -21.781 1 88 470 ARG B O 1
#